Protein AF-0000000070209410 (afdb_homodimer)

Radius of gyration: 35.43 Å; Cα contacts (8 Å, |Δi|>4): 832; chains: 2; bounding box: 52×124×123 Å

Solvent-accessible surface area (backbone atoms only — not comparable to full-atom values): 46936 Å² total; per-residue (Å²): 134,84,78,78,77,74,79,69,72,86,51,57,78,32,56,76,47,50,52,84,84,81,73,62,66,71,64,43,52,41,48,52,46,49,24,49,51,44,23,60,73,51,52,46,58,74,75,40,86,49,67,67,48,36,44,27,56,46,52,49,43,56,61,56,18,63,81,30,65,31,36,38,27,32,54,38,11,42,21,20,40,49,50,19,70,74,36,60,84,90,61,17,61,67,30,38,53,49,11,34,32,26,38,14,51,14,32,53,45,45,52,69,42,67,81,64,70,42,66,84,48,34,35,55,51,48,52,33,46,53,51,45,52,49,35,49,41,30,53,52,38,51,47,50,70,68,40,58,81,88,66,53,67,53,31,57,62,52,52,50,51,51,35,52,51,46,33,58,44,48,53,54,44,68,75,34,46,70,47,22,53,76,36,82,54,16,57,81,76,47,80,54,88,53,75,32,82,86,64,67,64,61,56,52,49,62,68,49,46,61,58,40,52,51,48,56,72,64,41,79,91,53,57,67,71,57,42,52,52,52,53,55,57,56,56,45,49,51,62,24,44,63,71,20,62,50,49,30,36,71,64,27,58,57,47,28,66,56,45,40,44,55,69,61,47,70,67,54,52,48,35,45,73,68,52,35,45,70,46,39,50,55,48,33,57,53,26,47,49,39,45,67,36,22,87,72,29,80,42,37,45,66,46,16,58,41,30,39,51,46,42,61,72,61,46,50,78,90,51,48,82,64,35,48,71,48,51,54,62,69,77,51,64,81,57,60,60,55,58,56,48,52,57,50,50,61,69,55,64,53,88,69,74,78,73,75,74,74,78,74,77,76,77,78,70,79,78,73,80,80,76,85,77,81,77,79,77,76,80,76,76,79,82,74,80,80,73,82,75,74,79,81,74,83,79,73,77,78,76,78,77,82,77,78,75,74,74,75,79,79,127,134,84,78,79,76,73,78,67,73,86,51,54,79,28,54,75,47,48,55,86,82,80,74,62,68,72,64,43,52,42,48,51,46,49,24,47,50,42,24,60,73,51,52,44,58,75,75,43,87,49,68,66,49,36,43,27,56,46,52,50,42,56,62,55,18,60,80,31,65,30,36,38,26,33,52,37,11,42,20,20,39,49,49,18,69,73,36,59,86,90,61,16,60,67,31,38,52,49,12,35,33,24,37,12,50,14,33,52,44,46,49,69,42,66,80,66,72,42,66,85,49,33,36,54,52,48,53,34,46,53,52,45,52,50,36,47,42,30,51,51,38,50,47,48,70,68,38,56,82,90,65,53,65,53,31,58,62,52,53,49,51,51,35,52,51,46,32,57,45,48,53,54,44,68,75,33,46,70,47,23,52,75,36,83,53,17,56,79,76,48,80,55,88,54,74,32,81,86,64,68,65,60,56,52,51,61,69,50,47,59,59,39,52,50,48,54,73,66,41,80,90,54,56,67,71,56,41,53,52,52,55,54,58,56,56,45,50,52,63,24,46,62,70,21,62,50,49,29,36,70,64,29,57,56,46,29,66,55,47,41,46,56,70,63,48,70,67,53,54,49,34,45,73,68,50,35,45,71,47,38,51,55,48,34,58,54,28,47,50,38,45,67,35,22,87,73,29,80,41,37,46,64,46,17,60,42,30,40,52,44,42,60,73,59,45,50,76,90,50,46,83,64,34,49,72,50,52,55,62,70,76,52,66,80,54,60,61,55,57,56,47,52,59,52,51,62,69,56,64,54,87,70,75,78,72,74,72,74,77,74,77,75,79,76,70,78,77,74,80,78,76,84,76,79,75,81,72,78,77,74,76,78,81,73,80,79,73,82,74,74,75,80,74,82,76,72,78,78,76,77,75,80,75,77,74,73,73,74,76,78,126

Nearest PDB structures (foldseek):
  3lll-assembly1_B  TM=1.730E-01  e=6.785E+00  Mus musculus
  4bne-assembly1_B  TM=1.371E-01  e=6.503E+00  Gallus gallus
  8jhq-assembly1_A  TM=1.787E-01  e=9.535E+00  Homo sapiens
  8jhq-assembly1_A  TM=1.539E-01  e=8.380E+00  Homo sapiens
  3lll-assembly1_B  TM=1.167E-01  e=5.962E+00  Mus musculus

Structure (mmCIF, N/CA/C/O backbone):
data_AF-0000000070209410-model_v1
#
loop_
_entity.id
_entity.type
_entity.pdbx_description
1 polymer 'Transcription factor domain-containing protein'
#
loop_
_atom_site.group_PDB
_atom_site.id
_atom_site.type_symbol
_atom_site.label_atom_id
_atom_site.label_alt_id
_atom_site.label_comp_id
_atom_site.label_asym_id
_atom_site.label_entity_id
_atom_site.label_seq_id
_atom_site.pdbx_PDB_ins_code
_atom_site.Cartn_x
_atom_site.Cartn_y
_atom_site.Cartn_z
_atom_site.occupancy
_atom_site.B_iso_or_equiv
_atom_site.auth_seq_id
_atom_site.auth_comp_id
_atom_site.auth_asym_id
_atom_site.auth_atom_id
_atom_site.pdbx_PDB_model_num
ATOM 1 N N . SER A 1 1 ? -11.039 -45.562 30.625 1 23.62 1 SER A N 1
ATOM 2 C CA . SER A 1 1 ? -10.055 -45.688 29.562 1 23.62 1 SER A CA 1
ATOM 3 C C . SER A 1 1 ? -10.367 -44.75 28.406 1 23.62 1 SER A C 1
ATOM 5 O O . SER A 1 1 ? -10.961 -45.156 27.406 1 23.62 1 SER A O 1
ATOM 7 N N . GLU A 1 2 ? -10.781 -43.5 28.609 1 26.83 2 GLU A N 1
ATOM 8 C CA . GLU A 1 2 ? -11.352 -42.5 27.719 1 26.83 2 GLU A CA 1
ATOM 9 C C . GLU A 1 2 ? -10.352 -42.031 26.656 1 26.83 2 GLU A C 1
ATOM 11 O O . GLU A 1 2 ? -9.266 -41.562 27 1 26.83 2 GLU A O 1
ATOM 16 N N . GLU A 1 3 ? -10.305 -42.75 25.469 1 28.12 3 GLU A N 1
ATOM 17 C CA . GLU A 1 3 ? -9.484 -42.688 24.266 1 28.12 3 GLU A CA 1
ATOM 18 C C . GLU A 1 3 ? -9.492 -41.312 23.656 1 28.12 3 GLU A C 1
ATOM 20 O O . GLU A 1 3 ? -10.555 -40.781 23.328 1 28.12 3 GLU A O 1
ATOM 25 N N . ASP A 1 4 ? -8.633 -40.406 24.141 1 30.25 4 ASP A N 1
ATOM 26 C CA . ASP A 1 4 ? -8.312 -39.031 23.734 1 30.25 4 ASP A CA 1
ATOM 27 C C . ASP A 1 4 ? -8.18 -38.938 22.219 1 30.25 4 ASP A C 1
ATOM 29 O O . ASP A 1 4 ? -7.297 -39.531 21.625 1 30.25 4 ASP A O 1
ATOM 33 N N . SER A 1 5 ? -9.336 -38.906 21.469 1 31.66 5 SER A N 1
ATOM 34 C CA . SER A 1 5 ? -9.555 -38.781 20.031 1 31.66 5 SER A CA 1
ATOM 35 C C . SER A 1 5 ? -8.617 -37.75 19.422 1 31.66 5 SER A C 1
ATOM 37 O O . SER A 1 5 ? -8.586 -36.594 19.859 1 31.66 5 SER A O 1
ATOM 39 N N . SER A 1 6 ? -7.449 -38.188 18.938 1 33.22 6 SER A N 1
ATOM 40 C CA . SER A 1 6 ? -6.422 -37.594 18.078 1 33.22 6 SER A CA 1
ATOM 41 C C . SER A 1 6 ? -7.043 -36.812 16.922 1 33.22 6 SER A C 1
ATOM 43 O O . SER A 1 6 ? -7.711 -37.406 16.062 1 33.22 6 SER A O 1
ATOM 45 N N . ASP A 1 7 ? -7.645 -35.75 17.156 1 32.88 7 ASP A N 1
ATOM 46 C CA . ASP A 1 7 ? -8.281 -34.938 16.125 1 32.88 7 ASP A CA 1
ATOM 47 C C . ASP A 1 7 ? -7.402 -34.844 14.875 1 32.88 7 ASP A C 1
ATOM 49 O O . ASP A 1 7 ? -6.27 -34.344 14.945 1 32.88 7 ASP A O 1
ATOM 53 N N . SER A 1 8 ? -7.469 -35.75 13.961 1 34.59 8 SER A N 1
ATOM 54 C CA . SER A 1 8 ? -7 -35.906 12.594 1 34.59 8 SER A CA 1
ATOM 55 C C . SER A 1 8 ? -7.047 -34.594 11.836 1 34.59 8 SER A C 1
ATOM 57 O O . SER A 1 8 ? -8.062 -33.906 11.859 1 34.59 8 SER A O 1
ATOM 59 N N . ASP A 1 9 ? -5.98 -34.062 11.641 1 33.38 9 ASP A N 1
ATOM 60 C CA . ASP A 1 9 ? -5.801 -32.844 10.828 1 33.38 9 ASP A CA 1
ATOM 61 C C . ASP A 1 9 ? -6.625 -32.906 9.547 1 33.38 9 ASP A C 1
ATOM 63 O O . ASP A 1 9 ? -6.426 -33.812 8.727 1 33.38 9 ASP A O 1
ATOM 67 N N . ALA A 1 10 ? -7.746 -32.5 9.453 1 36.22 10 ALA A N 1
ATOM 68 C CA . ALA A 1 10 ? -8.734 -32.625 8.391 1 36.22 10 ALA A CA 1
ATOM 69 C C . ALA A 1 10 ? -8.188 -32.062 7.078 1 36.22 10 ALA A C 1
ATOM 71 O O . ALA A 1 10 ? -8.727 -32.344 6.004 1 36.22 10 ALA A O 1
ATOM 72 N N . TYR A 1 11 ? -7.266 -31.094 7.23 1 28.81 11 TYR A N 1
ATOM 73 C CA . TYR A 1 11 ? -6.809 -30.562 5.957 1 28.81 11 TYR A CA 1
ATOM 74 C C . TYR A 1 11 ? -5.301 -30.719 5.801 1 28.81 11 TYR A C 1
ATOM 76 O O . TYR A 1 11 ? -4.543 -29.766 5.957 1 28.81 11 TYR A O 1
ATOM 84 N N . PRO A 1 12 ? -4.809 -31.812 5.613 1 39.72 12 PRO A N 1
ATOM 85 C CA . PRO A 1 12 ? -3.387 -32.156 5.617 1 39.72 12 PRO A CA 1
ATOM 86 C C . PRO A 1 12 ? -2.602 -31.469 4.508 1 39.72 12 PRO A C 1
ATOM 88 O O . PRO A 1 12 ? -1.394 -31.266 4.637 1 39.72 12 PRO A O 1
ATOM 91 N N . PHE A 1 13 ? -3.381 -31.109 3.533 1 33.75 13 PHE A N 1
ATOM 92 C CA . PHE A 1 13 ? -2.674 -30.562 2.377 1 33.75 13 PHE A CA 1
ATOM 93 C C . PHE A 1 13 ? -2.068 -29.203 2.701 1 33.75 13 PHE A C 1
ATOM 95 O O . PHE A 1 13 ? -1.082 -28.797 2.084 1 33.75 13 PHE A O 1
ATOM 102 N N . LEU A 1 14 ? -2.707 -28.438 3.576 1 34.69 14 LEU A N 1
ATOM 103 C CA . LEU A 1 14 ? -2.135 -27.156 3.992 1 34.69 14 LEU A CA 1
ATOM 104 C C . LEU A 1 14 ? -0.96 -27.375 4.941 1 34.69 14 LEU A C 1
ATOM 106 O O . LEU A 1 14 ? -0.039 -26.562 4.988 1 34.69 14 LEU A O 1
ATOM 110 N N . SER A 1 15 ? -1.109 -28.453 5.66 1 39.94 15 SER A N 1
ATOM 111 C CA . SER A 1 15 ? -0.136 -28.703 6.719 1 39.94 15 SER A CA 1
ATOM 112 C C . SER A 1 15 ? 1.27 -28.859 6.152 1 39.94 15 SER A C 1
ATOM 114 O O . SER A 1 15 ? 2.256 -28.562 6.824 1 39.94 15 SER A O 1
ATOM 116 N N . ARG A 1 16 ? 1.359 -29.344 4.992 1 36.91 16 ARG A N 1
ATOM 117 C CA . ARG A 1 16 ? 2.658 -29.625 4.395 1 36.91 16 ARG A CA 1
ATOM 118 C C . ARG A 1 16 ? 3.414 -28.344 4.078 1 36.91 16 ARG A C 1
ATOM 120 O O . ARG A 1 16 ? 4.625 -28.375 3.848 1 36.91 16 ARG A O 1
ATOM 127 N N . TYR A 1 17 ? 2.777 -27.312 4.137 1 34.19 17 TYR A N 1
ATOM 128 C CA . TYR A 1 17 ? 3.395 -26.062 3.732 1 34.19 17 TYR A CA 1
ATOM 129 C C . TYR A 1 17 ? 3.637 -25.156 4.941 1 34.19 17 TYR A C 1
ATOM 131 O O . TYR A 1 17 ? 3.906 -23.969 4.789 1 34.19 17 TYR A O 1
ATOM 139 N N . ILE A 1 18 ? 3.373 -25.531 6.133 1 34.28 18 ILE A N 1
ATOM 140 C CA . ILE A 1 18 ? 3.584 -24.734 7.332 1 34.28 18 ILE A CA 1
ATOM 141 C C . ILE A 1 18 ? 5.039 -24.844 7.781 1 34.28 18 ILE A C 1
ATOM 143 O O . ILE A 1 18 ? 5.543 -25.953 7.992 1 34.28 18 ILE A O 1
ATOM 147 N N . HIS A 1 19 ? 5.973 -23.703 7.801 1 30.94 19 HIS A N 1
ATOM 148 C CA . HIS A 1 19 ? 7.336 -23.625 8.312 1 30.94 19 HIS A CA 1
ATOM 149 C C . HIS A 1 19 ? 7.363 -22.953 9.688 1 30.94 19 HIS A C 1
ATOM 151 O O . HIS A 1 19 ? 6.582 -22.031 9.953 1 30.94 19 HIS A O 1
ATOM 157 N N . ALA A 1 20 ? 7.809 -23.391 10.898 1 34.31 20 ALA A N 1
ATOM 158 C CA . ALA A 1 20 ? 7.707 -23.047 12.312 1 34.31 20 ALA A CA 1
ATOM 159 C C . ALA A 1 20 ? 8.633 -21.875 12.664 1 34.31 20 ALA A C 1
ATOM 161 O O . ALA A 1 20 ? 8.852 -21.594 13.844 1 34.31 20 ALA A O 1
ATOM 162 N N . GLY A 1 21 ? 9.398 -21.094 11.992 1 32.28 21 GLY A N 1
ATOM 163 C CA . GLY A 1 21 ? 10.398 -20.266 12.656 1 32.28 21 GLY A CA 1
ATOM 164 C C . GLY A 1 21 ? 9.852 -18.938 13.133 1 32.28 21 GLY A C 1
ATOM 165 O O . GLY A 1 21 ? 9.18 -18.219 12.375 1 32.28 21 GLY A O 1
ATOM 166 N N . GLN A 1 22 ? 9.797 -18.688 14.562 1 36.88 22 GLN A N 1
ATOM 167 C CA . GLN A 1 22 ? 9.125 -17.562 15.195 1 36.88 22 GLN A CA 1
ATOM 168 C C . GLN A 1 22 ? 10.062 -16.359 15.305 1 36.88 22 GLN A C 1
ATOM 170 O O . GLN A 1 22 ? 11.094 -16.422 15.984 1 36.88 22 GLN A O 1
ATOM 175 N N . PRO A 1 23 ? 10.32 -15.461 14.438 1 41.94 23 PRO A N 1
ATOM 176 C CA . PRO A 1 23 ? 11.172 -14.281 14.617 1 41.94 23 PRO A CA 1
ATOM 177 C C . PRO A 1 23 ? 10.68 -13.359 15.727 1 41.94 23 PRO A C 1
ATOM 179 O O . PRO A 1 23 ? 9.523 -13.469 16.156 1 41.94 23 PRO A O 1
ATOM 182 N N . SER A 1 24 ? 11.492 -12.453 16.344 1 46.72 24 SER A N 1
ATOM 183 C CA . SER A 1 24 ? 11.188 -11.461 17.375 1 46.72 24 SER A CA 1
ATOM 184 C C . SER A 1 24 ? 10.047 -10.547 16.938 1 46.72 24 SER A C 1
ATOM 186 O O . SER A 1 24 ? 9.836 -10.344 15.734 1 46.72 24 SER A O 1
ATOM 188 N N . GLN A 1 25 ? 9.234 -10.094 17.922 1 50.91 25 GLN A N 1
ATOM 189 C CA . GLN A 1 25 ? 7.91 -9.516 17.703 1 50.91 25 GLN A CA 1
ATOM 190 C C . GLN A 1 25 ? 7.996 -8.211 16.938 1 50.91 25 GLN A C 1
ATOM 192 O O . GLN A 1 25 ? 7.215 -7.973 16.016 1 50.91 25 GLN A O 1
ATOM 197 N N . SER A 1 26 ? 8.969 -7.199 17.438 1 54.25 26 SER A N 1
ATOM 198 C CA . SER A 1 26 ? 9.039 -5.906 16.766 1 54.25 26 SER A CA 1
ATOM 199 C C . SER A 1 26 ? 9.484 -6.066 15.312 1 54.25 26 SER A C 1
ATOM 201 O O . SER A 1 26 ? 8.945 -5.414 14.414 1 54.25 26 SER A O 1
ATOM 203 N N . SER A 1 27 ? 10.438 -6.895 15.18 1 67.88 27 SER A N 1
ATOM 204 C CA . SER A 1 27 ? 11 -7.141 13.852 1 67.88 27 SER A CA 1
ATOM 205 C C . SER A 1 27 ? 9.977 -7.801 12.938 1 67.88 27 SER A C 1
ATOM 207 O O . SER A 1 27 ? 9.867 -7.449 11.758 1 67.88 27 SER A O 1
ATOM 209 N N . LEU A 1 28 ? 9.125 -8.477 13.594 1 79.38 28 LEU A N 1
ATOM 210 C CA . LEU A 1 28 ? 8.125 -9.164 12.789 1 79.38 28 LEU A CA 1
ATOM 211 C C . LEU A 1 28 ? 7.016 -8.195 12.367 1 79.38 28 LEU A C 1
ATOM 213 O O . LEU A 1 28 ? 6.5 -8.289 11.25 1 79.38 28 LEU A O 1
ATOM 217 N N . TRP A 1 29 ? 6.809 -7.305 13.32 1 85.75 29 TRP A N 1
ATOM 218 C CA . TRP A 1 29 ? 5.801 -6.285 13.047 1 85.75 29 TRP A CA 1
ATOM 219 C C . TRP A 1 29 ? 6.195 -5.434 11.844 1 85.75 29 TRP A C 1
ATOM 221 O O . TRP A 1 29 ? 5.418 -5.277 10.898 1 85.75 29 TRP A O 1
ATOM 231 N N . LEU A 1 30 ? 7.43 -5 11.797 1 89.62 30 LEU A N 1
ATOM 232 C CA . LEU A 1 30 ? 7.91 -4.156 10.711 1 89.62 30 LEU A CA 1
ATOM 233 C C . LEU A 1 30 ? 8.008 -4.949 9.414 1 89.62 30 LEU A C 1
ATOM 235 O O . LEU A 1 30 ? 7.77 -4.41 8.328 1 89.62 30 LEU A O 1
ATOM 239 N N . ARG A 1 31 ? 8.328 -6.148 9.602 1 92.44 31 ARG A N 1
ATOM 240 C CA . ARG A 1 31 ? 8.43 -7 8.422 1 92.44 31 ARG A CA 1
ATOM 241 C C . ARG A 1 31 ? 7.07 -7.168 7.746 1 92.44 31 ARG A C 1
ATOM 243 O O . ARG A 1 31 ? 6.973 -7.105 6.52 1 92.44 31 ARG A O 1
ATOM 250 N N . ASP A 1 32 ? 6.074 -7.395 8.523 1 94.69 32 ASP A N 1
ATOM 251 C CA . ASP A 1 32 ? 4.738 -7.551 7.961 1 94.69 32 ASP A CA 1
ATOM 252 C C . ASP A 1 32 ? 4.273 -6.262 7.293 1 94.69 32 ASP A C 1
ATOM 254 O O . ASP A 1 32 ? 3.613 -6.301 6.25 1 94.69 32 ASP A O 1
ATOM 258 N N . LEU A 1 33 ? 4.559 -5.125 7.879 1 95.81 33 LEU A N 1
ATOM 259 C CA . LEU A 1 33 ? 4.219 -3.844 7.273 1 95.81 33 LEU A CA 1
ATOM 260 C C . LEU A 1 33 ? 4.977 -3.641 5.969 1 95.81 33 LEU A C 1
ATOM 262 O O . LEU A 1 33 ? 4.41 -3.15 4.988 1 95.81 33 LEU A O 1
ATOM 266 N N . GLU A 1 34 ? 6.238 -4.027 5.992 1 96.69 34 GLU A N 1
ATOM 267 C CA . GLU A 1 34 ? 7.043 -3.975 4.773 1 96.69 34 GLU A CA 1
ATOM 268 C C . GLU A 1 34 ? 6.414 -4.805 3.658 1 96.69 34 GLU A C 1
ATOM 270 O O . GLU A 1 34 ? 6.355 -4.363 2.51 1 96.69 34 GLU A O 1
ATOM 275 N N . LEU A 1 35 ? 5.984 -5.941 4.016 1 97.69 35 LEU A N 1
ATOM 276 C CA . LEU A 1 35 ? 5.414 -6.855 3.031 1 97.69 35 LEU A CA 1
ATOM 277 C C . LEU A 1 35 ? 4.117 -6.301 2.457 1 97.69 35 LEU A C 1
ATOM 279 O O . LEU A 1 35 ? 3.891 -6.363 1.247 1 97.69 35 LEU A O 1
ATOM 283 N N . LEU A 1 36 ? 3.225 -5.805 3.338 1 98.12 36 LEU A N 1
ATOM 284 C CA . LEU A 1 36 ? 1.977 -5.254 2.826 1 98.12 36 LEU A CA 1
ATOM 285 C C . LEU A 1 36 ? 2.242 -4.039 1.94 1 98.12 36 LEU A C 1
ATOM 287 O O . LEU A 1 36 ? 1.562 -3.842 0.93 1 98.12 36 LEU A O 1
ATOM 291 N N . HIS A 1 37 ? 3.162 -3.182 2.361 1 97.69 37 HIS A N 1
ATOM 292 C CA . HIS A 1 37 ? 3.551 -2.057 1.519 1 97.69 37 HIS A CA 1
ATOM 293 C C . HIS A 1 37 ? 4.043 -2.533 0.155 1 97.69 37 HIS A C 1
ATOM 295 O O . HIS A 1 37 ? 3.686 -1.956 -0.875 1 97.69 37 HIS A O 1
ATOM 301 N N . HIS A 1 38 ? 4.922 -3.541 0.141 1 97.62 38 HIS A N 1
ATOM 302 C CA . HIS A 1 38 ? 5.434 -4.125 -1.093 1 97.62 38 HIS A CA 1
ATOM 303 C C . HIS A 1 38 ? 4.301 -4.68 -1.951 1 97.62 38 HIS A C 1
ATOM 305 O O . HIS A 1 38 ? 4.305 -4.512 -3.172 1 97.62 38 HIS A O 1
ATOM 311 N N . TRP A 1 39 ? 3.322 -5.32 -1.312 1 98.19 39 TRP A N 1
ATOM 312 C CA . TRP A 1 39 ? 2.146 -5.812 -2.023 1 98.19 39 TRP A CA 1
ATOM 313 C C . TRP A 1 39 ? 1.432 -4.676 -2.742 1 98.19 39 TRP A C 1
ATOM 315 O O . TRP A 1 39 ? 1.14 -4.773 -3.938 1 98.19 39 TRP A O 1
ATOM 325 N N . THR A 1 40 ? 1.173 -3.568 -2 1 97.69 40 THR A N 1
ATOM 326 C CA . THR A 1 40 ? 0.302 -2.488 -2.449 1 97.69 40 THR A CA 1
ATOM 327 C C . THR A 1 40 ? 1.007 -1.619 -3.486 1 97.69 40 THR A C 1
ATOM 329 O O . THR A 1 40 ? 0.355 -0.938 -4.281 1 97.69 40 THR A O 1
ATOM 332 N N . THR A 1 41 ? 2.338 -1.74 -3.539 1 96.38 41 THR A N 1
ATOM 333 C CA . THR A 1 41 ? 3.049 -0.854 -4.453 1 96.38 41 THR A CA 1
ATOM 334 C C . THR A 1 41 ? 3.598 -1.632 -5.645 1 96.38 41 THR A C 1
ATOM 336 O O . THR A 1 41 ? 3.783 -1.07 -6.727 1 96.38 41 THR A O 1
ATOM 339 N N . GLU A 1 42 ? 3.891 -2.986 -5.48 1 96.44 42 GLU A N 1
ATOM 340 C CA . GLU A 1 42 ? 4.621 -3.646 -6.555 1 96.44 42 GLU A CA 1
ATOM 341 C C . GLU A 1 42 ? 4.09 -5.055 -6.805 1 96.44 42 GLU A C 1
ATOM 343 O O . GLU A 1 42 ? 3.785 -5.418 -7.941 1 96.44 42 GLU A O 1
ATOM 348 N N . ALA A 1 43 ? 3.926 -5.898 -5.785 1 96.75 43 ALA A N 1
ATOM 349 C CA . ALA A 1 43 ? 3.701 -7.332 -5.941 1 96.75 43 ALA A CA 1
ATOM 350 C C . ALA A 1 43 ? 2.373 -7.609 -6.641 1 96.75 43 ALA A C 1
ATOM 352 O O . ALA A 1 43 ? 2.248 -8.586 -7.387 1 96.75 43 ALA A O 1
ATOM 353 N N . PHE A 1 44 ? 1.323 -6.801 -6.363 1 95.38 44 PHE A N 1
ATOM 354 C CA . PHE A 1 44 ? 0.009 -7.012 -6.961 1 95.38 44 PHE A CA 1
ATOM 355 C C . PHE A 1 44 ? 0.076 -6.883 -8.477 1 95.38 44 PHE A C 1
ATOM 357 O O . PHE A 1 44 ? -0.784 -7.41 -9.188 1 95.38 44 PHE A O 1
ATOM 364 N N . ASP A 1 45 ? 1.112 -6.121 -8.984 1 91.5 45 ASP A N 1
ATOM 365 C CA . ASP A 1 45 ? 1.187 -5.707 -10.383 1 91.5 45 ASP A CA 1
ATOM 366 C C . ASP A 1 45 ? 1.4 -6.914 -11.297 1 91.5 45 ASP A C 1
ATOM 368 O O . ASP A 1 45 ? 1.039 -6.875 -12.477 1 91.5 45 ASP A O 1
ATOM 372 N N . GLY A 1 46 ? 1.945 -7.965 -10.852 1 88.25 46 GLY A N 1
ATOM 373 C CA . GLY A 1 46 ? 2.223 -9.156 -11.633 1 88.25 46 GLY A CA 1
ATOM 374 C C . GLY A 1 46 ? 0.996 -10.023 -11.867 1 88.25 46 GLY A C 1
ATOM 375 O O . GLY A 1 46 ? 1.019 -10.93 -12.695 1 88.25 46 GLY A O 1
ATOM 376 N N . LEU A 1 47 ? -0.126 -9.656 -11.258 1 91.12 47 LEU A N 1
ATOM 377 C CA . LEU A 1 47 ? -1.294 -10.531 -11.305 1 91.12 47 LEU A CA 1
ATOM 378 C C . LEU A 1 47 ? -2.168 -10.203 -12.516 1 91.12 47 LEU A C 1
ATOM 380 O O . LEU A 1 47 ? -2.773 -11.102 -13.109 1 91.12 47 LEU A O 1
ATOM 384 N N . SER A 1 48 ? -2.26 -8.891 -12.828 1 87.19 48 SER A N 1
ATOM 385 C CA . SER A 1 48 ? -3.078 -8.492 -13.969 1 87.19 48 SER A CA 1
ATOM 386 C C . SER A 1 48 ? -2.787 -7.059 -14.391 1 87.19 48 SER A C 1
ATOM 388 O O . SER A 1 48 ? -2.391 -6.234 -13.57 1 87.19 48 SER A O 1
ATOM 390 N N . GLN A 1 49 ? -3.035 -6.797 -15.625 1 84.38 49 GLN A N 1
ATOM 391 C CA . GLN A 1 49 ? -2.891 -5.438 -16.125 1 84.38 49 GLN A CA 1
ATOM 392 C C . GLN A 1 49 ? -4.25 -4.773 -16.328 1 84.38 49 GLN A C 1
ATOM 394 O O . GLN A 1 49 ? -4.328 -3.582 -16.625 1 84.38 49 GLN A O 1
ATOM 399 N N . ARG A 1 50 ? -5.316 -5.543 -16.156 1 86.38 50 ARG A N 1
ATOM 400 C CA . ARG A 1 50 ? -6.66 -4.973 -16.203 1 86.38 50 ARG A CA 1
ATOM 401 C C . ARG A 1 50 ? -6.906 -4.043 -15.023 1 86.38 50 ARG A C 1
ATOM 403 O O . ARG A 1 50 ? -6.688 -4.422 -13.867 1 86.38 50 ARG A O 1
ATOM 410 N N . PRO A 1 51 ? -7.422 -2.842 -15.281 1 89 51 PRO A N 1
ATOM 411 C CA . PRO A 1 51 ? -7.605 -1.882 -14.188 1 89 51 PRO A CA 1
ATOM 412 C C . PRO A 1 51 ? -8.531 -2.406 -13.094 1 89 51 PRO A C 1
ATOM 414 O O . PRO A 1 51 ? -8.297 -2.154 -11.906 1 89 51 PRO A O 1
ATOM 417 N N . ASP A 1 52 ? -9.625 -3.068 -13.477 1 90.31 52 ASP A N 1
ATOM 418 C CA . ASP A 1 52 ? -10.57 -3.557 -12.477 1 90.31 52 ASP A CA 1
ATOM 419 C C . ASP A 1 52 ? -9.945 -4.645 -11.617 1 90.31 52 ASP A C 1
ATOM 421 O O . ASP A 1 52 ? -10.164 -4.684 -10.398 1 90.31 52 ASP A O 1
ATOM 425 N N . LEU A 1 53 ? -9.125 -5.504 -12.203 1 91.31 53 LEU A N 1
ATOM 426 C CA . LEU A 1 53 ? -8.438 -6.543 -11.438 1 91.31 53 LEU A CA 1
ATOM 427 C C . LEU A 1 53 ? -7.324 -5.949 -10.586 1 91.31 53 LEU A C 1
ATOM 429 O O . LEU A 1 53 ? -7.086 -6.402 -9.461 1 91.31 53 LEU A O 1
ATOM 433 N N . ARG A 1 54 ? -6.66 -4.969 -11.148 1 93.62 54 ARG A N 1
ATOM 434 C CA . ARG A 1 54 ? -5.633 -4.27 -10.383 1 93.62 54 ARG A CA 1
ATOM 435 C C . ARG A 1 54 ? -6.227 -3.625 -9.133 1 93.62 54 ARG A C 1
ATOM 437 O O . ARG A 1 54 ? -5.66 -3.734 -8.047 1 93.62 54 ARG A O 1
ATOM 444 N N . ASN A 1 55 ? -7.316 -2.996 -9.312 1 95.62 55 ASN A N 1
ATOM 445 C CA . ASN A 1 55 ? -8.008 -2.398 -8.172 1 95.62 55 ASN A CA 1
ATOM 446 C C . ASN A 1 55 ? -8.461 -3.459 -7.172 1 95.62 55 ASN A C 1
ATOM 448 O O . ASN A 1 55 ? -8.367 -3.252 -5.961 1 95.62 55 ASN A O 1
ATOM 452 N N . MET A 1 56 ? -8.961 -4.555 -7.684 1 95.56 56 MET A N 1
ATOM 453 C CA . MET A 1 56 ? -9.43 -5.648 -6.836 1 95.56 56 MET A CA 1
ATOM 454 C C . MET A 1 56 ? -8.312 -6.141 -5.914 1 95.56 56 MET A C 1
ATOM 456 O O . MET A 1 56 ? -8.5 -6.223 -4.699 1 95.56 56 MET A O 1
ATOM 460 N N . TRP A 1 57 ? -7.164 -6.402 -6.473 1 97.19 57 TRP A N 1
ATOM 461 C CA . TRP A 1 57 ? -6.082 -7.016 -5.711 1 97.19 57 TRP A CA 1
ATOM 462 C C . TRP A 1 57 ? -5.359 -5.977 -4.859 1 97.19 57 TRP A C 1
ATOM 464 O O . TRP A 1 57 ? -4.957 -6.262 -3.727 1 97.19 57 TRP A O 1
ATOM 474 N N . ARG A 1 58 ? -5.191 -4.754 -5.32 1 97.62 58 ARG A N 1
ATOM 475 C CA . ARG A 1 58 ? -4.395 -3.723 -4.668 1 97.62 58 ARG A CA 1
ATOM 476 C C . ARG A 1 58 ? -5.184 -3.031 -3.564 1 97.62 58 ARG A C 1
ATOM 478 O O . ARG A 1 58 ? -4.641 -2.729 -2.5 1 97.62 58 ARG A O 1
ATOM 485 N N . VAL A 1 59 ? -6.441 -2.793 -3.816 1 97.62 59 VAL A N 1
ATOM 486 C CA . VAL A 1 59 ? -7.227 -1.939 -2.932 1 97.62 59 VAL A CA 1
ATOM 487 C C . VAL A 1 59 ? -8.258 -2.779 -2.184 1 97.62 59 VAL A C 1
ATOM 489 O O . VAL A 1 59 ? -8.242 -2.842 -0.953 1 97.62 59 VAL A O 1
ATOM 492 N N . GLU A 1 60 ? -9.125 -3.547 -2.865 1 97.38 60 GLU A N 1
ATOM 493 C CA . GLU A 1 60 ? -10.273 -4.223 -2.254 1 97.38 60 GLU A CA 1
ATOM 494 C C . GLU A 1 60 ? -9.828 -5.441 -1.453 1 97.38 60 GLU A C 1
ATOM 496 O O . GLU A 1 60 ? -10.328 -5.691 -0.355 1 97.38 60 GLU A O 1
ATOM 501 N N . ALA A 1 61 ? -8.898 -6.191 -2.004 1 97.5 61 ALA A N 1
ATOM 502 C CA . ALA A 1 61 ? -8.484 -7.438 -1.365 1 97.5 61 ALA A CA 1
ATOM 503 C C . ALA A 1 61 ? -7.949 -7.18 0.04 1 97.5 61 ALA A C 1
ATOM 505 O O . ALA A 1 61 ? -8.422 -7.777 1.01 1 97.5 61 ALA A O 1
ATOM 506 N N . PRO A 1 62 ? -6.957 -6.25 0.196 1 97.75 62 PRO A N 1
ATOM 507 C CA . PRO A 1 62 ? -6.488 -5.992 1.56 1 97.75 62 PRO A CA 1
ATOM 508 C C . PRO A 1 62 ? -7.598 -5.484 2.479 1 97.75 62 PRO A C 1
ATOM 510 O O . PRO A 1 62 ? -7.613 -5.805 3.67 1 97.75 62 PRO A O 1
ATOM 513 N N . LYS A 1 63 ? -8.523 -4.664 1.974 1 96.75 63 LYS A N 1
ATOM 514 C CA . LYS A 1 63 ? -9.641 -4.191 2.787 1 96.75 63 LYS A CA 1
ATOM 515 C C . LYS A 1 63 ? -10.461 -5.359 3.334 1 96.75 63 LYS A C 1
ATOM 517 O O . LYS A 1 63 ? -10.82 -5.371 4.512 1 96.75 63 LYS A O 1
ATOM 522 N N . HIS A 1 64 ? -10.727 -6.332 2.471 1 95.38 64 HIS A N 1
ATOM 523 C CA . HIS A 1 64 ? -11.484 -7.504 2.885 1 95.38 64 HIS A CA 1
ATOM 524 C C . HIS A 1 64 ? -10.648 -8.422 3.773 1 95.38 64 HIS A C 1
ATOM 526 O O . HIS A 1 64 ? -11.18 -9.078 4.672 1 95.38 64 HIS A O 1
ATOM 532 N N . ALA A 1 65 ? -9.359 -8.453 3.502 1 96.31 65 ALA A N 1
ATOM 533 C CA . ALA A 1 65 ? -8.453 -9.266 4.305 1 96.31 65 ALA A CA 1
ATOM 534 C C . ALA A 1 65 ? -8.414 -8.789 5.75 1 96.31 65 ALA A C 1
ATOM 536 O O . ALA A 1 65 ? -8.07 -9.555 6.656 1 96.31 65 ALA A O 1
ATOM 537 N N . ASN A 1 66 ? -8.758 -7.516 5.965 1 92.88 66 ASN A N 1
ATOM 538 C CA . ASN A 1 66 ? -8.789 -6.973 7.32 1 92.88 66 ASN A CA 1
ATOM 539 C C . ASN A 1 66 ? -9.766 -7.738 8.203 1 92.88 66 ASN A C 1
ATOM 541 O O . ASN A 1 66 ? -9.617 -7.758 9.43 1 92.88 66 ASN A O 1
ATOM 545 N N . ALA A 1 67 ? -10.742 -8.367 7.594 1 91.5 67 ALA A N 1
ATOM 546 C CA . ALA A 1 67 ? -11.742 -9.125 8.344 1 91.5 67 ALA A CA 1
ATOM 547 C C . ALA A 1 67 ? -11.461 -10.625 8.266 1 91.5 67 ALA A C 1
ATOM 549 O O . ALA A 1 67 ? -12.156 -11.422 8.891 1 91.5 67 ALA A O 1
ATOM 550 N N . HIS A 1 68 ? -10.492 -11.031 7.523 1 92.75 68 HIS A N 1
ATOM 551 C CA . HIS A 1 68 ? -10.148 -12.43 7.301 1 92.75 68 HIS A CA 1
ATOM 552 C C . HIS A 1 68 ? -8.648 -12.656 7.426 1 92.75 68 HIS A C 1
ATOM 554 O O . HIS A 1 68 ? -7.922 -12.609 6.43 1 92.75 68 HIS A O 1
ATOM 560 N N . ASP A 1 69 ? -8.203 -13.055 8.555 1 92.62 69 ASP A N 1
ATOM 561 C CA . ASP A 1 69 ? -6.777 -13.141 8.852 1 92.62 69 ASP A CA 1
ATOM 562 C C . ASP A 1 69 ? -6.059 -14.055 7.863 1 92.62 69 ASP A C 1
ATOM 564 O O . ASP A 1 69 ? -4.93 -13.781 7.457 1 92.62 69 ASP A O 1
ATOM 568 N N . TYR A 1 70 ? -6.691 -15.211 7.539 1 92.38 70 TYR A N 1
ATOM 569 C CA . TYR A 1 70 ? -6.051 -16.156 6.633 1 92.38 70 TYR A CA 1
ATOM 570 C C . TYR A 1 70 ? -5.781 -15.516 5.277 1 92.38 70 TYR A C 1
ATOM 572 O O . TYR A 1 70 ? -4.766 -15.797 4.641 1 92.38 70 TYR A O 1
ATOM 580 N N . PHE A 1 71 ? -6.727 -14.656 4.863 1 96.5 71 PHE A N 1
ATOM 581 C CA . PHE A 1 71 ? -6.559 -13.953 3.594 1 96.5 71 PHE A CA 1
ATOM 582 C C . PHE A 1 71 ? -5.395 -12.977 3.664 1 96.5 71 PHE A C 1
ATOM 584 O O . PHE A 1 71 ? -4.582 -12.898 2.738 1 96.5 71 PHE A O 1
ATOM 591 N N . MET A 1 72 ? -5.234 -12.258 4.766 1 97.62 72 MET A N 1
ATOM 592 C CA . MET A 1 72 ? -4.113 -11.344 4.945 1 97.62 72 MET A CA 1
ATOM 593 C C . MET A 1 72 ? -2.791 -12.102 4.965 1 97.62 72 MET A C 1
ATOM 595 O O . MET A 1 72 ? -1.819 -11.68 4.332 1 97.62 72 MET A O 1
ATOM 599 N N . HIS A 1 73 ? -2.754 -13.188 5.637 1 95.94 73 HIS A N 1
ATOM 600 C CA . HIS A 1 73 ? -1.553 -14.016 5.652 1 95.94 73 HIS A CA 1
ATOM 601 C C . HIS A 1 73 ? -1.15 -14.43 4.238 1 95.94 73 HIS A C 1
ATOM 603 O O . HIS A 1 73 ? 0.038 -14.469 3.914 1 95.94 73 HIS A O 1
ATOM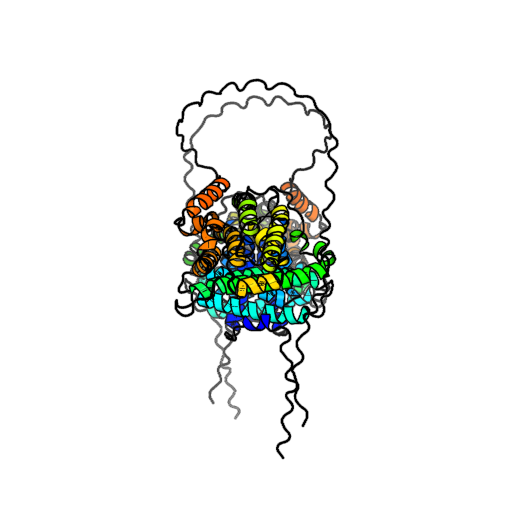 609 N N . GLU A 1 74 ? -2.109 -14.742 3.479 1 96.94 74 GLU A N 1
ATOM 610 C CA . GLU A 1 74 ? -1.779 -15.172 2.125 1 96.94 74 GLU A CA 1
ATOM 611 C C . GLU A 1 74 ? -1.24 -14.016 1.29 1 96.94 74 GLU A C 1
ATOM 613 O O . GLU A 1 74 ? -0.336 -14.203 0.472 1 96.94 74 GLU A O 1
ATOM 618 N N . ILE A 1 75 ? -1.868 -12.836 1.479 1 98.38 75 ILE A N 1
ATOM 619 C CA . ILE A 1 75 ? -1.36 -11.648 0.804 1 98.38 75 ILE A CA 1
ATOM 620 C C . ILE A 1 75 ? 0.098 -11.414 1.194 1 98.38 75 ILE A C 1
ATOM 622 O O . ILE A 1 75 ? 0.949 -11.188 0.331 1 98.38 75 ILE A O 1
ATOM 626 N N . LEU A 1 76 ? 0.387 -11.523 2.459 1 98 76 LEU A N 1
ATOM 627 C CA . LEU A 1 76 ? 1.743 -11.32 2.957 1 98 76 LEU A CA 1
ATOM 628 C C . LEU A 1 76 ? 2.674 -12.422 2.455 1 98 76 LEU A C 1
ATOM 630 O O . LEU A 1 76 ? 3.842 -12.164 2.154 1 98 76 LEU A O 1
ATOM 634 N N . ALA A 1 77 ? 2.168 -13.656 2.355 1 96.88 77 ALA A N 1
ATOM 635 C CA . ALA A 1 77 ? 2.961 -14.758 1.829 1 96.88 77 ALA A CA 1
ATOM 636 C C . ALA A 1 77 ? 3.4 -14.484 0.394 1 96.88 77 ALA A C 1
ATOM 638 O O . ALA A 1 77 ? 4.582 -14.617 0.063 1 96.88 77 ALA A O 1
ATOM 639 N N . PHE A 1 78 ? 2.461 -14.078 -0.421 1 98 78 PHE A N 1
ATOM 640 C CA . PHE A 1 78 ? 2.754 -13.797 -1.821 1 98 78 PHE A CA 1
ATOM 641 C C . PHE A 1 78 ? 3.762 -12.664 -1.947 1 98 78 PHE A C 1
ATOM 643 O O . PHE A 1 78 ? 4.691 -12.734 -2.752 1 98 78 PHE A O 1
ATOM 650 N N . ALA A 1 79 ? 3.521 -11.625 -1.122 1 98.31 79 ALA A N 1
ATOM 651 C CA . ALA A 1 79 ? 4.43 -10.477 -1.134 1 98.31 79 ALA A CA 1
ATOM 652 C C . ALA A 1 79 ? 5.84 -10.891 -0.716 1 98.31 79 ALA A C 1
ATOM 654 O O . ALA A 1 79 ? 6.824 -10.445 -1.308 1 98.31 79 ALA A O 1
ATOM 655 N N . ALA A 1 80 ? 5.953 -11.703 0.288 1 97.38 80 ALA A N 1
ATOM 656 C CA . ALA A 1 80 ? 7.25 -12.164 0.777 1 97.38 80 ALA A CA 1
ATOM 657 C C . ALA A 1 80 ? 7.977 -12.977 -0.289 1 97.38 80 ALA A C 1
ATOM 659 O O . ALA A 1 80 ? 9.18 -12.805 -0.497 1 97.38 80 ALA A O 1
ATOM 660 N N . LEU A 1 81 ? 7.254 -13.828 -0.941 1 96.62 81 LEU A N 1
ATOM 661 C CA . LEU A 1 81 ? 7.859 -14.648 -1.984 1 96.62 81 LEU A CA 1
ATOM 662 C C . LEU A 1 81 ? 8.289 -13.789 -3.172 1 96.62 81 LEU A C 1
ATOM 664 O O . LEU A 1 81 ? 9.305 -14.062 -3.805 1 96.62 81 LEU A O 1
ATOM 668 N N . HIS A 1 82 ? 7.492 -12.836 -3.502 1 97.5 82 HIS A N 1
ATOM 669 C CA . HIS A 1 82 ? 7.883 -11.906 -4.551 1 97.5 82 HIS A CA 1
ATOM 670 C C . HIS A 1 82 ? 9.164 -11.164 -4.18 1 97.5 82 HIS A C 1
ATOM 672 O O . HIS A 1 82 ? 10.039 -10.969 -5.027 1 97.5 82 HIS A O 1
ATOM 678 N N . LYS A 1 83 ? 9.25 -10.703 -2.959 1 96.44 83 LYS A N 1
ATOM 679 C CA . LYS A 1 83 ? 10.469 -10.047 -2.496 1 96.44 83 LYS A CA 1
ATOM 680 C C . LYS A 1 83 ? 11.664 -10.992 -2.578 1 96.44 83 LYS A C 1
ATOM 682 O O . LYS A 1 83 ? 12.766 -10.57 -2.941 1 96.44 83 LYS A O 1
ATOM 687 N N . ALA A 1 84 ? 11.477 -12.203 -2.154 1 94.06 84 ALA A N 1
ATOM 688 C CA . ALA A 1 84 ? 12.539 -13.195 -2.264 1 94.06 84 ALA A CA 1
ATOM 689 C C . ALA A 1 84 ? 13.023 -13.328 -3.703 1 94.06 84 ALA A C 1
ATOM 691 O O . ALA A 1 84 ? 14.234 -13.383 -3.953 1 94.06 84 ALA A O 1
ATOM 692 N N . TYR A 1 85 ? 12.109 -13.359 -4.617 1 93.81 85 TYR A N 1
ATOM 693 C CA . TYR A 1 85 ? 12.414 -13.469 -6.039 1 93.81 85 TYR A CA 1
ATOM 694 C C . TYR A 1 85 ? 13.273 -12.305 -6.504 1 93.81 85 TYR A C 1
ATOM 696 O O . TYR A 1 85 ? 14.133 -12.469 -7.371 1 93.81 85 TYR A O 1
ATOM 704 N N . GLN A 1 86 ? 13.031 -11.109 -5.941 1 94.62 86 GLN A N 1
ATOM 705 C CA . GLN A 1 86 ? 13.711 -9.891 -6.375 1 94.62 86 GLN A CA 1
ATOM 706 C C . GLN A 1 86 ? 15.086 -9.773 -5.734 1 94.62 86 GLN A C 1
ATOM 708 O O . GLN A 1 86 ? 15.914 -8.969 -6.164 1 94.62 86 GLN A O 1
ATOM 713 N N . GLN A 1 87 ? 15.336 -10.555 -4.746 1 92.19 87 GLN A N 1
ATOM 714 C CA . GLN A 1 87 ? 16.609 -10.469 -4.027 1 92.19 87 GLN A CA 1
ATOM 715 C C . GLN A 1 87 ? 17.688 -11.289 -4.73 1 92.19 87 GLN A C 1
ATOM 717 O O . GLN A 1 87 ? 17.391 -12.266 -5.418 1 92.19 87 GLN A O 1
ATOM 722 N N . PRO A 1 88 ? 18.953 -10.82 -4.5 1 89.44 88 PRO A N 1
ATOM 723 C CA . PRO A 1 88 ? 20.047 -11.711 -4.918 1 89.44 88 PRO A CA 1
ATOM 724 C C . PRO A 1 88 ? 20.016 -13.062 -4.211 1 89.44 88 PRO A C 1
ATOM 726 O O . PRO A 1 88 ? 19.391 -13.195 -3.154 1 89.44 88 PRO A O 1
ATOM 729 N N . SER A 1 89 ? 20.625 -14.055 -4.738 1 83.5 89 SER A N 1
ATOM 730 C CA . SER A 1 89 ? 20.531 -15.445 -4.312 1 83.5 89 SER A CA 1
ATOM 731 C C . SER A 1 89 ? 20.875 -15.602 -2.838 1 83.5 89 SER A C 1
ATOM 733 O O . SER A 1 89 ? 20.281 -16.406 -2.129 1 83.5 89 SER A O 1
ATOM 735 N N . ASP A 1 90 ? 21.734 -14.797 -2.348 1 84.25 90 ASP A N 1
ATOM 736 C CA . ASP A 1 90 ? 22.219 -14.953 -0.979 1 84.25 90 ASP A CA 1
ATOM 737 C C . ASP A 1 90 ? 21.312 -14.242 0.012 1 84.25 90 ASP A C 1
ATOM 739 O O . ASP A 1 90 ? 21.422 -14.43 1.224 1 84.25 90 ASP A O 1
ATOM 743 N N . GLN A 1 91 ? 20.344 -13.539 -0.451 1 88.94 91 GLN A N 1
ATOM 744 C CA . GLN A 1 91 ? 19.484 -12.75 0.435 1 88.94 91 GLN A CA 1
ATOM 745 C C . GLN A 1 91 ? 18.016 -13.148 0.29 1 88.94 91 GLN A C 1
ATOM 747 O O . GLN A 1 91 ? 17.125 -12.469 0.797 1 88.94 91 GLN A O 1
ATOM 752 N N . ARG A 1 92 ? 17.703 -14.242 -0.312 1 90.62 92 ARG A N 1
ATOM 753 C CA . ARG A 1 92 ? 16.344 -14.656 -0.615 1 90.62 92 ARG A CA 1
ATOM 754 C C . ARG A 1 92 ? 15.719 -15.406 0.561 1 90.62 92 ARG A C 1
ATOM 756 O O . ARG A 1 92 ? 14.508 -15.359 0.759 1 90.62 92 ARG A O 1
ATOM 763 N N . GLN A 1 93 ? 16.547 -16.047 1.348 1 89.62 93 GLN A N 1
ATOM 764 C CA . GLN A 1 93 ? 16.094 -17.047 2.311 1 89.62 93 GLN A CA 1
ATOM 765 C C . GLN A 1 93 ? 15.203 -16.422 3.379 1 89.62 93 GLN A C 1
ATOM 767 O O . GLN A 1 93 ? 14.172 -16.984 3.746 1 89.62 93 GLN A O 1
ATOM 772 N N . PRO A 1 94 ? 15.562 -15.227 3.885 1 88.88 94 PRO A N 1
ATOM 773 C CA . PRO A 1 94 ? 14.695 -14.656 4.914 1 88.88 94 PRO A CA 1
ATOM 774 C C . PRO A 1 94 ? 13.281 -14.375 4.406 1 88.88 94 PRO A C 1
ATOM 776 O O . PRO A 1 94 ? 12.305 -14.633 5.113 1 88.88 94 PRO A O 1
ATOM 779 N N . TYR A 1 95 ? 13.125 -13.867 3.275 1 92.88 95 TYR A N 1
ATOM 780 C CA . TYR A 1 95 ? 11.812 -13.57 2.709 1 92.88 95 TYR A CA 1
ATOM 781 C C . TYR A 1 95 ? 11.078 -14.852 2.338 1 92.88 95 TYR A C 1
ATOM 783 O O . TYR A 1 95 ? 9.859 -14.945 2.488 1 92.88 95 TYR A O 1
ATOM 791 N N . TYR A 1 96 ? 11.875 -15.812 1.857 1 92.56 96 TYR A N 1
ATOM 792 C CA . TYR A 1 96 ? 11.281 -17.109 1.572 1 92.56 96 TYR A CA 1
ATOM 793 C C . TYR A 1 96 ? 10.688 -17.734 2.834 1 92.56 96 TYR A C 1
ATOM 795 O O . TYR A 1 96 ? 9.547 -18.203 2.826 1 92.56 96 TYR A O 1
ATOM 803 N N . ALA A 1 97 ? 11.438 -17.688 3.908 1 90.25 97 ALA A N 1
ATOM 804 C CA . ALA A 1 97 ? 10.977 -18.234 5.18 1 90.25 97 ALA A CA 1
ATOM 805 C C . ALA A 1 97 ? 9.727 -17.516 5.668 1 90.25 97 ALA A C 1
ATOM 807 O O . ALA A 1 97 ? 8.797 -18.156 6.184 1 90.25 97 ALA A O 1
ATOM 808 N N . CYS A 1 98 ? 9.75 -16.234 5.469 1 92.31 98 CYS A N 1
ATOM 809 C CA . CYS A 1 98 ? 8.578 -15.445 5.832 1 92.31 98 CYS A CA 1
ATOM 810 C C . CYS A 1 98 ? 7.367 -15.844 4.996 1 92.31 98 CYS A C 1
ATOM 812 O O . CYS A 1 98 ? 6.258 -15.961 5.516 1 92.31 98 CYS A O 1
ATOM 814 N N . GLY A 1 99 ? 7.625 -16.031 3.719 1 94.56 99 GLY A N 1
ATOM 815 C CA . GLY A 1 99 ? 6.562 -16.469 2.824 1 94.56 99 GLY A CA 1
ATOM 816 C C . GLY A 1 99 ? 5.957 -17.797 3.209 1 94.56 99 GLY A C 1
ATOM 817 O O . GLY A 1 99 ? 4.734 -17.938 3.264 1 94.56 99 GLY A O 1
ATOM 818 N N . ILE A 1 100 ? 6.777 -18.703 3.543 1 91.06 100 ILE A N 1
ATOM 819 C CA . ILE A 1 100 ? 6.328 -20.031 3.924 1 91.06 100 ILE A CA 1
ATOM 820 C C . ILE A 1 100 ? 5.551 -19.969 5.234 1 91.06 100 ILE A C 1
ATOM 822 O O . ILE A 1 100 ? 4.516 -20.625 5.383 1 91.06 100 ILE A O 1
ATOM 826 N N . HIS A 1 101 ? 6.055 -19.172 6.137 1 90 101 HIS A N 1
ATOM 827 C CA . HIS A 1 101 ? 5.379 -19 7.418 1 90 101 HIS A CA 1
ATOM 828 C C . HIS A 1 101 ? 3.959 -18.484 7.223 1 90 101 HIS A C 1
ATOM 830 O O . HIS A 1 101 ? 3.004 -19.047 7.754 1 90 101 HIS A O 1
ATOM 836 N N . HIS A 1 102 ? 3.811 -17.438 6.5 1 93.88 102 HIS A N 1
ATOM 837 C CA . HIS A 1 102 ? 2.498 -16.844 6.266 1 93.88 102 HIS A CA 1
ATOM 838 C C . HIS A 1 102 ? 1.609 -17.766 5.449 1 93.88 102 HIS A C 1
ATOM 840 O O . HIS A 1 102 ? 0.398 -17.828 5.672 1 93.88 102 HIS A O 1
ATOM 846 N N . GLN A 1 103 ? 2.213 -18.453 4.488 1 91.19 103 GLN A N 1
ATOM 847 C CA . GLN A 1 103 ? 1.462 -19.422 3.697 1 91.19 103 GLN A CA 1
ATOM 848 C C . GLN A 1 103 ? 0.882 -20.516 4.582 1 91.19 103 GLN A C 1
ATOM 850 O O . GLN A 1 103 ? -0.276 -20.906 4.418 1 91.19 103 GLN A O 1
ATOM 855 N N . ASP A 1 104 ? 1.644 -20.953 5.512 1 86.94 104 ASP A N 1
ATOM 856 C CA . ASP A 1 104 ? 1.185 -21.984 6.438 1 86.94 104 ASP A CA 1
ATOM 857 C C . ASP A 1 104 ? -0.01 -21.5 7.254 1 86.94 104 ASP A C 1
ATOM 859 O O . ASP A 1 104 ? -0.977 -22.234 7.453 1 86.94 104 ASP A O 1
ATOM 863 N N . LEU A 1 105 ? 0.12 -20.328 7.719 1 88.62 105 LEU A N 1
ATOM 864 C CA . LEU A 1 105 ? -0.967 -19.75 8.5 1 88.62 105 LEU A CA 1
ATOM 865 C C . LEU A 1 105 ? -2.217 -19.578 7.645 1 88.62 105 LEU A C 1
ATOM 867 O O . LEU A 1 105 ? -3.334 -19.797 8.117 1 88.62 105 LEU A O 1
ATOM 871 N N . ALA A 1 106 ? -2.021 -19.188 6.387 1 91.25 106 ALA A N 1
ATOM 872 C CA . ALA A 1 106 ? -3.146 -19.031 5.469 1 91.25 106 ALA A CA 1
ATOM 873 C C . ALA A 1 106 ? -3.85 -20.375 5.234 1 91.25 106 ALA A C 1
ATOM 875 O O . ALA A 1 106 ? -5.078 -20.453 5.297 1 91.25 106 ALA A O 1
ATOM 876 N N . ILE A 1 107 ? -3.08 -21.359 4.996 1 85.62 107 ILE A N 1
ATOM 877 C CA . ILE A 1 107 ? -3.613 -22.688 4.715 1 85.62 107 ILE A CA 1
ATOM 878 C C . ILE A 1 107 ? -4.41 -23.188 5.914 1 85.62 107 ILE A C 1
ATOM 880 O O . ILE A 1 107 ? -5.535 -23.672 5.762 1 85.62 107 ILE A O 1
ATOM 884 N N . ARG A 1 108 ? -3.859 -23.047 7.121 1 82.19 108 ARG A N 1
ATOM 885 C CA . ARG A 1 108 ? -4.547 -23.469 8.336 1 82.19 108 ARG A CA 1
ATOM 886 C C . ARG A 1 108 ? -5.867 -22.734 8.5 1 82.19 108 ARG A C 1
ATOM 888 O O . ARG A 1 108 ? -6.887 -23.328 8.844 1 82.19 108 ARG A O 1
ATOM 895 N N . GLY A 1 109 ? -5.812 -21.469 8.266 1 84.56 109 GLY A N 1
ATOM 896 C CA . GLY A 1 109 ? -7.012 -20.672 8.398 1 84.56 109 GLY A CA 1
ATOM 897 C C . GLY A 1 109 ? -8.094 -21.031 7.395 1 84.56 109 GLY A C 1
ATOM 898 O O . GLY A 1 109 ? -9.273 -21.125 7.746 1 84.56 109 GLY A O 1
ATOM 899 N N . VAL A 1 110 ? -7.746 -21.25 6.133 1 83.38 110 VAL A N 1
ATOM 900 C CA . VAL A 1 110 ? -8.703 -21.594 5.09 1 83.38 110 VAL A CA 1
ATOM 901 C C . VAL A 1 110 ? -9.305 -22.969 5.375 1 83.38 110 VAL A C 1
ATOM 903 O O . VAL A 1 110 ? -10.508 -23.188 5.18 1 83.38 110 VAL A O 1
ATOM 906 N N . ARG A 1 111 ? -8.5 -23.859 5.77 1 79.12 111 ARG A N 1
ATOM 907 C CA . ARG A 1 111 ? -8.945 -25.219 6.066 1 79.12 111 ARG A CA 1
ATOM 908 C C . ARG A 1 111 ? -10.062 -25.203 7.109 1 79.12 111 ARG A C 1
ATOM 910 O O . ARG A 1 111 ? -11.016 -25.984 7.012 1 79.12 111 ARG A O 1
ATOM 917 N N . GLU A 1 112 ? -9.906 -24.328 8.031 1 78.44 112 GLU A N 1
ATOM 918 C CA . GLU A 1 112 ? -10.891 -24.234 9.102 1 78.44 112 GLU A CA 1
ATOM 919 C C . GLU A 1 112 ? -12.234 -23.734 8.57 1 78.44 112 GLU A C 1
ATOM 921 O O . GLU A 1 112 ? -13.281 -24.047 9.125 1 78.44 112 GLU A O 1
ATOM 926 N N . ARG A 1 113 ? -12.242 -23.016 7.484 1 79.44 113 ARG A N 1
ATOM 927 C CA . ARG A 1 113 ? -13.453 -22.375 6.98 1 79.44 113 ARG A CA 1
ATOM 928 C C . ARG A 1 113 ? -14.062 -23.172 5.84 1 79.44 113 ARG A C 1
ATOM 930 O O . ARG A 1 113 ? -15.234 -22.984 5.496 1 79.44 113 ARG A O 1
ATOM 937 N N . LEU A 1 114 ? -13.359 -24.047 5.23 1 75.5 114 LEU A N 1
ATOM 938 C CA . LEU A 1 114 ? -13.797 -24.797 4.059 1 75.5 114 LEU A CA 1
ATOM 939 C C . LEU A 1 114 ? -14.898 -25.781 4.422 1 75.5 114 LEU A C 1
ATOM 941 O O . LEU A 1 114 ? -15.672 -26.203 3.559 1 75.5 114 LEU A O 1
ATOM 945 N N . HIS A 1 115 ? -15.031 -26.078 5.73 1 71.25 115 HIS A N 1
ATOM 946 C CA . HIS A 1 115 ? -16.047 -27.031 6.156 1 71.25 115 HIS A CA 1
ATOM 947 C C . HIS A 1 115 ? -17.422 -26.375 6.191 1 71.25 115 HIS A C 1
ATOM 949 O O . HIS A 1 115 ? -18.453 -27.062 6.102 1 71.25 115 HIS A O 1
ATOM 955 N N . ASN A 1 116 ? -17.516 -25.094 6.309 1 76.19 116 ASN A N 1
ATOM 956 C CA . ASN A 1 116 ? -18.766 -24.359 6.316 1 76.19 116 ASN A CA 1
ATOM 957 C C . ASN A 1 116 ? -18.641 -23.031 5.566 1 76.19 116 ASN A C 1
ATOM 959 O O . ASN A 1 116 ? -18.672 -21.953 6.172 1 76.19 116 ASN A O 1
ATOM 963 N N . VAL A 1 117 ? -18.656 -23.172 4.254 1 77.69 117 VAL A N 1
ATOM 964 C CA . VAL A 1 117 ? -18.484 -21.969 3.436 1 77.69 117 VAL A CA 1
ATOM 965 C C . VAL A 1 117 ? -19.812 -21.203 3.348 1 77.69 117 VAL A C 1
ATOM 967 O O . VAL A 1 117 ? -20.797 -21.734 2.844 1 77.69 117 VAL A O 1
ATOM 970 N N . THR A 1 118 ? -19.828 -20.062 3.967 1 80.56 118 THR A N 1
ATOM 971 C CA . THR A 1 118 ? -20.984 -19.188 3.863 1 80.56 118 THR A CA 1
ATOM 972 C C . THR A 1 118 ? -20.828 -18.219 2.697 1 80.56 118 THR A C 1
ATOM 974 O O . THR A 1 118 ? -19.719 -18.016 2.195 1 80.56 118 THR A O 1
ATOM 977 N N . ASN A 1 119 ? -21.906 -17.656 2.287 1 82 119 ASN A N 1
ATOM 978 C CA . ASN A 1 119 ? -21.891 -16.688 1.197 1 82 119 ASN A CA 1
ATOM 979 C C . ASN A 1 119 ? -21.047 -15.461 1.549 1 82 119 ASN A C 1
ATOM 981 O O . ASN A 1 119 ? -20.438 -14.844 0.671 1 82 119 ASN A O 1
ATOM 985 N N . GLU A 1 120 ?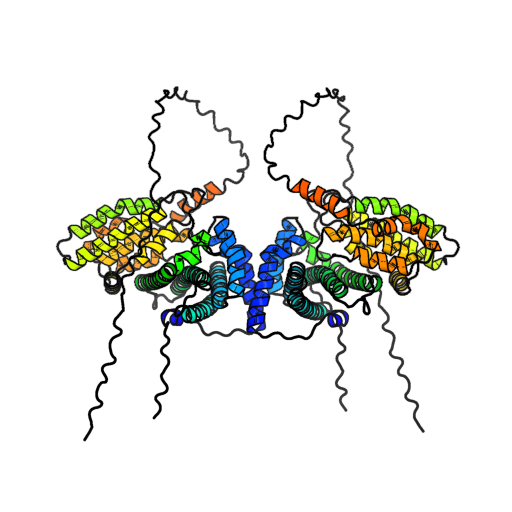 -20.984 -15.164 2.744 1 83.69 120 GLU A N 1
ATOM 986 C CA . GLU A 1 120 ? -20.234 -14 3.207 1 83.69 120 GLU A CA 1
ATOM 987 C C . GLU A 1 120 ? -18.734 -14.25 3.18 1 83.69 120 GLU A C 1
ATOM 989 O O . GLU A 1 120 ? -17.953 -13.336 2.924 1 83.69 120 GLU A O 1
ATOM 994 N N . GLU A 1 121 ? -18.406 -15.531 3.303 1 86.31 121 GLU A N 1
ATOM 995 C CA . GLU A 1 121 ? -16.984 -15.875 3.42 1 86.31 121 GLU A CA 1
ATOM 996 C C . GLU A 1 121 ? -16.422 -16.359 2.086 1 86.31 121 GLU A C 1
ATOM 998 O O . GLU A 1 121 ? -15.219 -16.312 1.866 1 86.31 121 GLU A O 1
ATOM 1003 N N . ALA A 1 122 ? -17.281 -16.734 1.251 1 87.31 122 ALA A N 1
ATOM 1004 C CA . ALA A 1 122 ? -16.906 -17.422 0.021 1 87.31 122 ALA A CA 1
ATOM 1005 C C . ALA A 1 122 ? -15.969 -16.562 -0.822 1 87.31 122 ALA A C 1
ATOM 1007 O O . ALA A 1 122 ? -14.938 -17.047 -1.306 1 87.31 122 ALA A O 1
ATOM 1008 N N . PRO A 1 123 ? -16.266 -15.25 -0.996 1 90.69 123 PRO A N 1
ATOM 1009 C CA . PRO A 1 123 ? -15.375 -14.43 -1.819 1 90.69 123 PRO A CA 1
ATOM 1010 C C . PRO A 1 123 ? -13.945 -14.398 -1.282 1 90.69 123 PRO A C 1
ATOM 1012 O O . PRO A 1 123 ? -12.992 -14.539 -2.051 1 90.69 123 PRO A O 1
ATOM 1015 N N . ALA A 1 124 ? -13.797 -14.305 0.012 1 92.69 124 ALA A N 1
ATOM 1016 C CA . ALA A 1 124 ? -12.469 -14.266 0.621 1 92.69 124 ALA A CA 1
ATOM 1017 C C . ALA A 1 124 ? -11.75 -15.602 0.456 1 92.69 124 ALA A C 1
ATOM 1019 O O . ALA A 1 124 ? -10.539 -15.641 0.236 1 92.69 124 ALA A O 1
ATOM 1020 N N . ILE A 1 125 ? -12.469 -16.656 0.553 1 88.69 125 ILE A N 1
ATOM 1021 C CA . ILE A 1 125 ? -11.898 -17.984 0.415 1 88.69 125 ILE A CA 1
ATOM 1022 C C . ILE A 1 125 ? -11.406 -18.188 -1.018 1 88.69 125 ILE A C 1
ATOM 1024 O O . ILE A 1 125 ? -10.305 -18.719 -1.237 1 88.69 125 ILE A O 1
ATOM 1028 N N . VAL A 1 126 ? -12.203 -17.766 -1.913 1 87.75 126 VAL A N 1
ATOM 1029 C CA . VAL A 1 126 ? -11.836 -17.906 -3.318 1 87.75 126 VAL A CA 1
ATOM 1030 C C . VAL A 1 126 ? -10.602 -17.062 -3.617 1 87.75 126 VAL A C 1
ATOM 1032 O O . VAL A 1 126 ? -9.672 -17.516 -4.289 1 87.75 126 VAL A O 1
ATOM 1035 N N . ALA A 1 127 ? -10.594 -15.836 -3.17 1 92.62 127 ALA A N 1
ATOM 1036 C CA . ALA A 1 127 ? -9.445 -14.969 -3.371 1 92.62 127 ALA A CA 1
ATOM 1037 C C . ALA A 1 127 ? -8.188 -15.57 -2.746 1 92.62 127 ALA A C 1
ATOM 1039 O O . ALA A 1 127 ? -7.125 -15.586 -3.371 1 92.62 127 ALA A O 1
ATOM 1040 N N . THR A 1 128 ? -8.297 -16.062 -1.561 1 92.69 128 THR A N 1
ATOM 1041 C CA . THR A 1 128 ? -7.18 -16.672 -0.855 1 92.69 128 THR A CA 1
ATOM 1042 C C . THR A 1 128 ? -6.676 -17.906 -1.612 1 92.69 128 THR A C 1
ATOM 1044 O O . THR A 1 128 ? -5.465 -18.078 -1.788 1 92.69 128 THR A O 1
ATOM 1047 N N . SER A 1 129 ? -7.57 -18.688 -2.012 1 87.19 129 SER A N 1
ATOM 1048 C CA . SER A 1 129 ? -7.207 -19.922 -2.717 1 87.19 129 SER A CA 1
ATOM 1049 C C . SER A 1 129 ? -6.5 -19.609 -4.031 1 87.19 129 SER A C 1
ATOM 1051 O O . SER A 1 129 ? -5.574 -20.312 -4.43 1 87.19 129 SER A O 1
ATOM 1053 N N . THR A 1 130 ? -6.992 -18.594 -4.684 1 88.44 130 THR A N 1
ATOM 1054 C CA . THR A 1 130 ? -6.352 -18.172 -5.922 1 88.44 130 THR A CA 1
ATOM 1055 C C . THR A 1 130 ? -4.906 -17.75 -5.668 1 88.44 130 THR A C 1
ATOM 1057 O O . THR A 1 130 ? -3.99 -18.219 -6.34 1 88.44 130 THR A O 1
ATOM 1060 N N . LEU A 1 131 ? -4.695 -16.891 -4.742 1 93.44 131 LEU A N 1
ATOM 1061 C CA . LEU A 1 131 ? -3.355 -16.422 -4.41 1 93.44 131 LEU A CA 1
ATOM 1062 C C . LEU A 1 131 ? -2.492 -17.562 -3.891 1 93.44 131 LEU A C 1
ATOM 1064 O O . LEU A 1 131 ? -1.287 -17.609 -4.148 1 93.44 131 LEU A O 1
ATOM 1068 N N . LEU A 1 132 ? -3.123 -18.422 -3.145 1 91.19 132 LEU A N 1
ATOM 1069 C CA . LEU A 1 132 ? -2.414 -19.562 -2.582 1 91.19 132 LEU A CA 1
ATOM 1070 C C . LEU A 1 132 ? -1.852 -20.453 -3.688 1 91.19 132 LEU A C 1
ATOM 1072 O O . LEU A 1 132 ? -0.721 -20.938 -3.588 1 91.19 132 LEU A O 1
ATOM 1076 N N . THR A 1 133 ? -2.602 -20.672 -4.609 1 88.5 133 THR A N 1
ATOM 1077 C CA . THR A 1 133 ? -2.139 -21.469 -5.738 1 88.5 133 THR A CA 1
ATOM 1078 C C . THR A 1 133 ? -0.903 -20.844 -6.375 1 88.5 133 THR A C 1
ATOM 1080 O O . THR A 1 133 ? 0.087 -21.531 -6.637 1 88.5 133 THR A O 1
ATOM 1083 N N . LEU A 1 134 ? -0.945 -19.578 -6.637 1 93.38 134 LEU A N 1
ATOM 1084 C CA . LEU A 1 134 ? 0.189 -18.859 -7.219 1 93.38 134 LEU A CA 1
ATOM 1085 C C . LEU A 1 134 ? 1.395 -18.906 -6.285 1 93.38 134 LEU A C 1
ATOM 1087 O O . LEU A 1 134 ? 2.527 -19.094 -6.738 1 93.38 134 LEU A O 1
ATOM 1091 N N . SER A 1 135 ? 1.1 -18.734 -5.039 1 93.69 135 SER A N 1
ATOM 1092 C CA . SER A 1 135 ? 2.16 -18.766 -4.035 1 93.69 135 SER A CA 1
ATOM 1093 C C . SER A 1 135 ? 2.82 -20.141 -3.969 1 93.69 135 SER A C 1
ATOM 1095 O O . SER A 1 135 ? 4.031 -20.234 -3.752 1 93.69 135 SER A O 1
ATOM 1097 N N . VAL A 1 136 ? 2.068 -21.156 -4.07 1 88.38 136 VAL A N 1
ATOM 1098 C CA . VAL A 1 136 ? 2.607 -22.516 -4.035 1 88.38 136 VAL A CA 1
ATOM 1099 C C . VAL A 1 136 ? 3.523 -22.734 -5.234 1 88.38 136 VAL A C 1
ATOM 1101 O O . VAL A 1 136 ? 4.574 -23.375 -5.113 1 88.38 136 VAL A O 1
ATOM 1104 N N . PHE A 1 137 ? 3.117 -22.234 -6.406 1 91.81 137 PHE A N 1
ATOM 1105 C CA . PHE A 1 137 ? 4.012 -22.297 -7.555 1 91.81 137 PHE A CA 1
ATOM 1106 C C . PHE A 1 137 ? 5.336 -21.609 -7.242 1 91.81 137 PHE A C 1
ATOM 1108 O O . PHE A 1 137 ? 6.406 -22.141 -7.539 1 91.81 137 PHE A O 1
ATOM 1115 N N . ALA A 1 138 ? 5.215 -20.469 -6.637 1 93.75 138 ALA A N 1
ATOM 1116 C CA . ALA A 1 138 ? 6.414 -19.688 -6.332 1 93.75 138 ALA A CA 1
ATOM 1117 C C . ALA A 1 138 ? 7.281 -20.406 -5.297 1 93.75 138 ALA A C 1
ATOM 1119 O O . ALA A 1 138 ? 8.484 -20.562 -5.5 1 93.75 138 ALA A O 1
ATOM 1120 N N . SER A 1 139 ? 6.68 -20.859 -4.219 1 90.88 139 SER A N 1
ATOM 1121 C CA . SER A 1 139 ? 7.426 -21.453 -3.119 1 90.88 139 SER A CA 1
ATOM 1122 C C . SER A 1 139 ? 8.039 -22.797 -3.531 1 90.88 139 SER A C 1
ATOM 1124 O O . SER A 1 139 ? 9.188 -23.094 -3.178 1 90.88 139 SER A O 1
ATOM 1126 N N . THR A 1 140 ? 7.316 -23.562 -4.23 1 86.94 140 THR A N 1
ATOM 1127 C CA . THR A 1 140 ? 7.836 -24.828 -4.707 1 86.94 140 THR A CA 1
ATOM 1128 C C . THR A 1 140 ? 8.984 -24.625 -5.691 1 86.94 140 THR A C 1
ATOM 1130 O O . THR A 1 140 ? 9.953 -25.375 -5.699 1 86.94 140 THR A O 1
ATOM 1133 N N . GLY A 1 141 ? 8.812 -23.656 -6.574 1 86.31 141 GLY A N 1
ATOM 1134 C CA . GLY A 1 141 ? 9.898 -23.312 -7.473 1 86.31 141 GLY A CA 1
ATOM 1135 C C . GLY A 1 141 ? 11.172 -22.922 -6.742 1 86.31 141 GLY A C 1
ATOM 1136 O O . GLY A 1 141 ? 12.266 -23.328 -7.129 1 86.31 141 GLY A O 1
ATOM 1137 N N . PHE A 1 142 ? 11.016 -22.125 -5.75 1 85 142 PHE A N 1
ATOM 1138 C CA . PHE A 1 142 ? 12.148 -21.703 -4.934 1 85 142 PHE A CA 1
ATOM 1139 C C . PHE A 1 142 ? 12.812 -22.906 -4.266 1 85 142 PHE A C 1
ATOM 1141 O O . PHE A 1 142 ? 14.039 -22.984 -4.219 1 85 142 PHE A O 1
ATOM 1148 N N . GLU A 1 143 ? 12.031 -23.781 -3.738 1 82.56 143 GLU A N 1
ATOM 1149 C CA . GLU A 1 143 ? 12.547 -24.984 -3.086 1 82.56 143 GLU A CA 1
ATOM 1150 C C . GLU A 1 143 ? 13.344 -25.844 -4.062 1 82.56 143 GLU A C 1
ATOM 1152 O O . GLU A 1 143 ? 14.383 -26.391 -3.703 1 82.56 143 GLU A O 1
ATOM 1157 N N . ALA A 1 144 ? 12.844 -25.984 -5.203 1 82.19 144 ALA A N 1
ATOM 1158 C CA . ALA A 1 144 ? 13.5 -26.797 -6.227 1 82.19 144 ALA A CA 1
ATOM 1159 C C . ALA A 1 144 ? 14.852 -26.203 -6.609 1 82.19 144 ALA A C 1
ATOM 1161 O O . ALA A 1 144 ? 15.805 -26.922 -6.895 1 82.19 144 ALA A O 1
ATOM 1162 N N . GLN A 1 145 ? 14.914 -24.906 -6.613 1 78.06 145 GLN A N 1
ATOM 1163 C CA . GLN A 1 145 ? 16.141 -24.203 -6.992 1 78.06 145 GLN A CA 1
ATOM 1164 C C . GLN A 1 145 ? 17.172 -24.266 -5.863 1 78.06 145 GLN A C 1
ATOM 1166 O O . GLN A 1 145 ? 18.375 -24.234 -6.113 1 78.06 145 GLN A O 1
ATOM 1171 N N . SER A 1 146 ? 16.688 -24.266 -4.68 1 73.56 146 SER A N 1
ATOM 1172 C CA . SER A 1 146 ? 17.578 -24.203 -3.525 1 73.56 146 SER A CA 1
ATOM 1173 C C . SER A 1 146 ? 18 -25.609 -3.082 1 73.56 146 SER A C 1
ATOM 1175 O O . SER A 1 146 ? 18.922 -25.75 -2.285 1 73.56 146 SER A O 1
ATOM 1177 N N . ALA A 1 147 ? 17.188 -26.594 -3.432 1 64.31 147 ALA A N 1
ATOM 1178 C CA . ALA A 1 147 ? 17.469 -27.953 -3.006 1 64.31 147 ALA A CA 1
ATOM 1179 C C . ALA A 1 147 ? 18.75 -28.469 -3.668 1 64.31 147 ALA A C 1
ATOM 1181 O O . ALA A 1 147 ? 19.031 -28.156 -4.824 1 64.31 147 ALA A O 1
ATOM 1182 N N . PRO A 1 148 ? 19.531 -29.047 -2.77 1 57.97 148 PRO A N 1
ATOM 1183 C CA . PRO A 1 148 ? 20.688 -29.719 -3.365 1 57.97 148 PRO A CA 1
ATOM 1184 C C . PRO A 1 148 ? 20.297 -30.75 -4.426 1 57.97 148 PRO A C 1
ATOM 1186 O O . PRO A 1 148 ? 19.172 -31.234 -4.438 1 57.97 148 PRO A O 1
ATOM 1189 N N . THR A 1 149 ? 21.062 -30.922 -5.523 1 51.62 149 THR A N 1
ATOM 1190 C CA . THR A 1 149 ? 20.891 -31.812 -6.664 1 51.62 149 THR A CA 1
ATOM 1191 C C . THR A 1 149 ? 20.359 -33.188 -6.211 1 51.62 149 THR A C 1
ATOM 1193 O O . THR A 1 149 ? 19.531 -33.781 -6.895 1 51.62 149 THR A O 1
ATOM 1196 N N . THR A 1 150 ? 20.797 -33.719 -5.094 1 46.47 150 THR A N 1
ATOM 1197 C CA . THR A 1 150 ? 20.484 -35.062 -4.668 1 46.47 150 THR A CA 1
ATOM 1198 C C . THR A 1 150 ? 19.047 -35.156 -4.191 1 46.47 150 THR A C 1
ATOM 1200 O O . THR A 1 150 ? 18.469 -36.25 -4.18 1 46.47 150 THR A O 1
ATOM 1203 N N . ALA A 1 151 ? 18.531 -34.188 -3.746 1 51.75 151 ALA A N 1
ATOM 1204 C CA . ALA A 1 151 ? 17.203 -34.219 -3.168 1 51.75 151 ALA A CA 1
ATOM 1205 C C . ALA A 1 151 ? 16.203 -33.469 -4.055 1 51.75 151 ALA A C 1
ATOM 1207 O O . ALA A 1 151 ? 15.219 -32.906 -3.561 1 51.75 151 ALA A O 1
ATOM 1208 N N . ALA A 1 152 ? 16.469 -33.656 -5.309 1 58.66 152 ALA A N 1
ATOM 1209 C CA . ALA A 1 152 ? 15.781 -32.812 -6.285 1 58.66 152 ALA A CA 1
ATOM 1210 C C . ALA A 1 152 ? 14.281 -33.094 -6.32 1 58.66 152 ALA A C 1
ATOM 1212 O O . ALA A 1 152 ? 13.883 -34.281 -6.344 1 58.66 152 ALA A O 1
ATOM 1213 N N . VAL A 1 153 ? 13.406 -32.156 -5.988 1 64.62 153 VAL A N 1
ATOM 1214 C CA . VAL A 1 153 ? 11.945 -32.219 -6.082 1 64.62 153 VAL A CA 1
ATOM 1215 C C . VAL A 1 153 ? 11.539 -32.625 -7.492 1 64.62 153 VAL A C 1
ATOM 1217 O O . VAL A 1 153 ? 11.945 -32 -8.469 1 64.62 153 VAL A O 1
ATOM 1220 N N . ASP A 1 154 ? 10.898 -33.844 -7.586 1 84.44 154 ASP A N 1
ATOM 1221 C CA . ASP A 1 154 ? 10.445 -34.344 -8.875 1 84.44 154 ASP A CA 1
ATOM 1222 C C . ASP A 1 154 ? 9.43 -33.406 -9.508 1 84.44 154 ASP A C 1
ATOM 1224 O O . ASP A 1 154 ? 8.422 -33.062 -8.883 1 84.44 154 ASP A O 1
ATOM 1228 N N . GLY A 1 155 ? 9.742 -32.969 -10.719 1 90.38 155 GLY A N 1
ATOM 1229 C CA . GLY A 1 155 ? 8.898 -32.031 -11.438 1 90.38 155 GLY A CA 1
ATOM 1230 C C . GLY A 1 155 ? 7.48 -32.531 -11.633 1 90.38 155 GLY A C 1
ATOM 1231 O O . GLY A 1 155 ? 6.531 -31.75 -11.547 1 90.38 155 GLY A O 1
ATOM 1232 N N . ILE A 1 156 ? 7.324 -33.812 -11.844 1 94.31 156 ILE A N 1
ATOM 1233 C CA . ILE A 1 156 ? 6.008 -34.406 -12.086 1 94.31 156 ILE A CA 1
ATOM 1234 C C . ILE A 1 156 ? 5.211 -34.438 -10.781 1 94.31 156 ILE A C 1
ATOM 1236 O O . ILE A 1 156 ? 4.043 -34.031 -10.758 1 94.31 156 ILE A O 1
ATOM 1240 N N . ASP A 1 157 ? 5.844 -34.844 -9.68 1 90.5 157 ASP A N 1
ATOM 1241 C CA . ASP A 1 157 ? 5.16 -34.844 -8.391 1 90.5 157 ASP A CA 1
ATOM 1242 C C . ASP A 1 157 ? 4.723 -33.469 -7.98 1 90.5 157 ASP A C 1
ATOM 1244 O O . ASP A 1 157 ? 3.621 -33.281 -7.457 1 90.5 157 ASP A O 1
ATOM 1248 N N . SER A 1 158 ? 5.605 -32.531 -8.234 1 88.81 158 SER A N 1
ATOM 1249 C CA . SER A 1 158 ? 5.316 -31.156 -7.875 1 88.81 158 SER A CA 1
ATOM 1250 C C . SER A 1 158 ? 4.109 -30.625 -8.641 1 88.81 158 SER A C 1
ATOM 1252 O O . SER A 1 158 ? 3.234 -29.984 -8.055 1 88.81 158 SER A O 1
ATOM 1254 N N . ILE A 1 159 ? 4.094 -30.859 -9.922 1 93.88 159 ILE A N 1
ATOM 1255 C CA . ILE A 1 159 ? 2.996 -30.328 -10.719 1 93.88 159 ILE A CA 1
ATOM 1256 C C . ILE A 1 159 ? 1.704 -31.062 -10.375 1 93.88 159 ILE A C 1
ATOM 1258 O O . ILE A 1 159 ? 0.62 -30.469 -10.414 1 93.88 159 ILE A O 1
ATOM 1262 N N . MET A 1 160 ? 1.791 -32.344 -10.047 1 92.56 160 MET A N 1
ATOM 1263 C CA . MET A 1 160 ? 0.616 -33.094 -9.609 1 92.56 160 MET A CA 1
ATOM 1264 C C . MET A 1 160 ? 0.039 -32.5 -8.328 1 92.56 160 MET A C 1
ATOM 1266 O O . MET A 1 160 ? -1.18 -32.375 -8.18 1 92.56 160 MET A O 1
ATOM 1270 N N . ASN A 1 161 ? 0.905 -32.125 -7.449 1 85.56 161 ASN A N 1
ATOM 1271 C CA . ASN A 1 161 ? 0.455 -31.469 -6.23 1 85.56 161 ASN A CA 1
ATOM 1272 C C . ASN A 1 161 ? -0.272 -30.156 -6.539 1 85.56 161 ASN A C 1
ATOM 1274 O O . ASN A 1 161 ? -1.285 -29.844 -5.914 1 85.56 161 ASN A O 1
ATOM 1278 N N . ALA A 1 162 ? 0.243 -29.422 -7.441 1 87.88 162 ALA A N 1
ATOM 1279 C CA . ALA A 1 162 ? -0.407 -28.188 -7.867 1 87.88 162 ALA A CA 1
ATOM 1280 C C . ALA A 1 162 ? -1.786 -28.469 -8.453 1 87.88 162 ALA A C 1
ATOM 1282 O O . ALA A 1 162 ? -2.738 -27.719 -8.203 1 87.88 162 ALA A O 1
ATOM 1283 N N . PHE A 1 163 ? -1.887 -29.578 -9.219 1 92 163 PHE A N 1
ATOM 1284 C CA . PHE A 1 163 ? -3.17 -29.969 -9.797 1 92 163 PHE A CA 1
ATOM 1285 C C . PHE A 1 163 ? -4.191 -30.25 -8.703 1 92 163 PHE A C 1
ATOM 1287 O O . PHE A 1 163 ? -5.336 -29.812 -8.781 1 92 163 PHE A O 1
ATOM 1294 N N . HIS A 1 164 ? -3.729 -30.938 -7.68 1 84.31 164 HIS A N 1
ATOM 1295 C CA . HIS A 1 164 ? -4.617 -31.25 -6.562 1 84.31 164 HIS A CA 1
ATOM 1296 C C . HIS A 1 164 ? -5.113 -29.984 -5.879 1 84.31 164 HIS A C 1
ATOM 1298 O O . HIS A 1 164 ? -6.293 -29.875 -5.543 1 84.31 164 HIS A O 1
ATOM 1304 N N . LEU A 1 165 ? -4.258 -29.109 -5.711 1 80.12 165 LEU A N 1
ATOM 1305 C CA . LEU A 1 165 ? -4.613 -27.844 -5.105 1 80.12 165 LEU A CA 1
ATOM 1306 C C . LEU A 1 165 ? -5.645 -27.094 -5.949 1 80.12 165 LEU A C 1
ATOM 1308 O O . LEU A 1 165 ? -6.637 -26.594 -5.418 1 80.12 165 LEU A O 1
ATOM 1312 N N . MET A 1 166 ? -5.398 -27.031 -7.203 1 86.62 166 MET A N 1
ATOM 1313 C CA . MET A 1 166 ? -6.301 -26.344 -8.117 1 86.62 166 MET A CA 1
ATOM 1314 C C . MET A 1 166 ? -7.676 -27 -8.125 1 86.62 166 MET A C 1
ATOM 1316 O O . MET A 1 166 ? -8.695 -26.312 -8.133 1 86.62 166 MET A O 1
ATOM 1320 N N . GLN A 1 167 ? -7.699 -28.281 -8.164 1 84.75 167 GLN A N 1
ATOM 1321 C CA . GLN A 1 167 ? -8.961 -29 -8.141 1 84.75 167 GLN A CA 1
ATOM 1322 C C . GLN A 1 167 ? -9.734 -28.734 -6.852 1 84.75 167 GLN A C 1
ATOM 1324 O O . GLN A 1 167 ? -10.953 -28.547 -6.879 1 84.75 167 GLN A O 1
ATOM 1329 N N . GLY A 1 168 ? -9.039 -28.766 -5.754 1 73.62 168 GLY A N 1
ATOM 1330 C CA . GLY A 1 168 ? -9.664 -28.406 -4.492 1 73.62 168 GLY A CA 1
ATOM 1331 C C . GLY A 1 168 ? -10.289 -27.031 -4.504 1 73.62 168 GLY A C 1
ATOM 1332 O O . GLY A 1 168 ? -11.414 -26.844 -4.051 1 73.62 168 GLY A O 1
ATOM 1333 N N . MET A 1 169 ? -9.609 -26.031 -5.074 1 73.88 169 MET A N 1
ATOM 1334 C CA . MET A 1 169 ? -10.078 -24.656 -5.168 1 73.88 169 MET A CA 1
ATOM 1335 C C . MET A 1 169 ? -11.273 -24.547 -6.109 1 73.88 169 MET A C 1
ATOM 1337 O O . MET A 1 169 ? -12.203 -23.781 -5.855 1 73.88 169 MET A O 1
ATOM 1341 N N . GLY A 1 170 ? -11.172 -25.266 -7.215 1 75.62 170 GLY A N 1
ATOM 1342 C CA . GLY A 1 170 ? -12.297 -25.297 -8.141 1 75.62 170 GLY A CA 1
ATOM 1343 C C . GLY A 1 170 ? -13.602 -25.719 -7.496 1 75.62 170 GLY A C 1
ATOM 1344 O O . GLY A 1 170 ? -14.656 -25.156 -7.781 1 75.62 170 GLY A O 1
ATOM 1345 N N . HIS A 1 171 ? -13.492 -26.594 -6.637 1 73.12 171 HIS A N 1
ATOM 1346 C CA . HIS A 1 171 ? -14.672 -27.078 -5.922 1 73.12 171 HIS A CA 1
ATOM 1347 C C . HIS A 1 171 ? -15.266 -25.969 -5.051 1 73.12 171 HIS A C 1
ATOM 1349 O O . HIS A 1 171 ? -16.484 -25.828 -4.984 1 73.12 171 HIS A O 1
ATOM 1355 N N . VAL A 1 172 ? -14.477 -25.234 -4.453 1 69.31 172 VAL A N 1
ATOM 1356 C CA . VAL A 1 172 ? -14.914 -24.141 -3.598 1 69.31 172 VAL A CA 1
ATOM 1357 C C . VAL A 1 172 ? -15.625 -23.078 -4.438 1 69.31 172 VAL A C 1
ATOM 1359 O O . VAL A 1 172 ? -16.672 -22.578 -4.051 1 69.31 172 VAL A O 1
ATOM 1362 N N . LEU A 1 173 ? -15.023 -22.781 -5.535 1 72.25 173 LEU A N 1
ATOM 1363 C CA . LEU A 1 173 ? -15.602 -21.781 -6.434 1 72.25 173 LEU A CA 1
ATOM 1364 C C . LEU A 1 173 ? -16.953 -22.25 -6.949 1 72.25 173 LEU A C 1
ATOM 1366 O O . LEU A 1 173 ? -17.891 -21.453 -7.039 1 72.25 173 LEU A O 1
ATOM 1370 N N . ALA A 1 174 ? -17.078 -23.438 -7.25 1 73.12 174 ALA A N 1
ATOM 1371 C CA . ALA A 1 174 ? -18.312 -23.969 -7.781 1 73.12 174 ALA A CA 1
ATOM 1372 C C . ALA A 1 174 ? -19.438 -23.875 -6.754 1 73.12 174 ALA A C 1
ATOM 1374 O O . ALA A 1 174 ? -20.594 -23.641 -7.113 1 73.12 174 ALA A O 1
ATOM 1375 N N . LEU A 1 175 ? -19.156 -23.922 -5.488 1 68.19 175 LEU A N 1
ATOM 1376 C CA . LEU A 1 175 ? -20.141 -23.891 -4.41 1 68.19 175 LEU A CA 1
ATOM 1377 C C . LEU A 1 175 ? -20.641 -22.469 -4.172 1 68.19 175 LEU A C 1
ATOM 1379 O O . LEU A 1 175 ? -21.781 -22.281 -3.732 1 68.19 175 LEU A O 1
ATOM 1383 N N . ALA A 1 176 ? -19.906 -21.516 -4.555 1 72.88 176 ALA A N 1
ATOM 1384 C CA . ALA A 1 176 ? -20.297 -20.156 -4.148 1 72.88 176 ALA A CA 1
ATOM 1385 C C . ALA A 1 176 ? -20.203 -19.188 -5.32 1 72.88 176 ALA A C 1
ATOM 1387 O O . ALA A 1 176 ? -19.875 -18.016 -5.141 1 72.88 176 ALA A O 1
ATOM 1388 N N . GLN A 1 177 ? -20.516 -19.656 -6.457 1 77.81 177 GLN A N 1
ATOM 1389 C CA . GLN A 1 177 ? -20.281 -18.891 -7.668 1 77.81 177 GLN A CA 1
ATOM 1390 C C . GLN A 1 177 ? -21.078 -17.594 -7.66 1 77.81 177 GLN A C 1
ATOM 1392 O O . GLN A 1 177 ? -20.531 -16.516 -7.969 1 77.81 177 GLN A O 1
ATOM 1397 N N . THR A 1 178 ? -22.312 -17.625 -7.301 1 80.06 178 THR A N 1
ATOM 1398 C CA . THR A 1 178 ? -23.172 -16.438 -7.32 1 80.06 178 THR A CA 1
ATOM 1399 C C . THR A 1 178 ? -22.672 -15.406 -6.316 1 80.06 178 THR A C 1
ATOM 1401 O O . THR A 1 178 ? -22.547 -14.227 -6.648 1 80.06 178 THR A O 1
ATOM 1404 N N . ALA A 1 179 ? -22.375 -15.875 -5.152 1 84.5 179 ALA A N 1
ATOM 1405 C CA . ALA A 1 179 ? -21.891 -14.977 -4.105 1 84.5 179 ALA A CA 1
ATOM 1406 C C . ALA A 1 179 ? -20.578 -14.32 -4.512 1 84.5 179 ALA A C 1
ATOM 1408 O O . ALA A 1 179 ? -20.344 -13.148 -4.203 1 84.5 179 ALA A O 1
ATOM 1409 N N . VAL A 1 180 ? -19.812 -15 -5.273 1 86.44 180 VAL A N 1
ATOM 1410 C CA . VAL A 1 180 ? -18.5 -14.516 -5.676 1 86.44 180 VAL A CA 1
ATOM 1411 C C . VAL A 1 180 ? -18.641 -13.5 -6.809 1 86.44 180 VAL A C 1
ATOM 1413 O O . VAL A 1 180 ? -17.969 -12.469 -6.816 1 86.44 180 VAL A O 1
ATOM 1416 N N . ARG A 1 181 ? -19.516 -13.695 -7.66 1 86.81 181 ARG A N 1
ATOM 1417 C CA . ARG A 1 181 ? -19.719 -12.812 -8.812 1 86.81 181 ARG A CA 1
ATOM 1418 C C . ARG A 1 181 ? -20.156 -11.43 -8.375 1 86.81 181 ARG A C 1
ATOM 1420 O O . ARG A 1 181 ? -19.797 -10.43 -8.992 1 86.81 181 ARG A O 1
ATOM 1427 N N . GLU A 1 182 ? -20.859 -11.367 -7.387 1 89.44 182 GLU A N 1
ATOM 1428 C CA . GLU A 1 182 ? -21.406 -10.094 -6.91 1 89.44 182 GLU A CA 1
ATOM 1429 C C . GLU A 1 182 ? -20.5 -9.484 -5.84 1 89.44 182 GLU A C 1
ATOM 1431 O O . GLU A 1 182 ? -20.797 -8.406 -5.32 1 89.44 182 GLU A O 1
ATOM 1436 N N . SER A 1 183 ? -19.453 -10.086 -5.609 1 92.62 183 SER A N 1
ATOM 1437 C CA . SER A 1 183 ? -18.547 -9.633 -4.555 1 92.62 183 SER A CA 1
ATOM 1438 C C . SER A 1 183 ? -17.359 -8.875 -5.133 1 92.62 183 SER A C 1
ATOM 1440 O O . SER A 1 183 ? -17.328 -8.57 -6.328 1 92.62 183 SER A O 1
ATOM 1442 N N . PHE A 1 184 ? -16.391 -8.547 -4.203 1 94 184 PHE A N 1
ATOM 1443 C CA . PHE A 1 184 ? -15.203 -7.789 -4.605 1 94 184 PHE A CA 1
ATOM 1444 C C . PHE A 1 184 ? -14.344 -8.602 -5.562 1 94 184 PHE A C 1
ATOM 1446 O O . PHE A 1 184 ? -13.484 -8.055 -6.254 1 94 184 PHE A O 1
ATOM 1453 N N . VAL A 1 185 ? -14.562 -9.953 -5.664 1 92.38 185 VAL A N 1
ATOM 1454 C CA . VAL A 1 185 ? -13.773 -10.836 -6.523 1 92.38 185 VAL A CA 1
ATOM 1455 C C . VAL A 1 185 ? -14.461 -10.977 -7.879 1 92.38 185 VAL A C 1
ATOM 1457 O O . VAL A 1 185 ? -13.953 -11.656 -8.773 1 92.38 185 VAL A O 1
ATOM 1460 N N . GLY A 1 186 ? -15.516 -10.289 -8.086 1 89 186 GLY A N 1
ATOM 1461 C CA . GLY A 1 186 ? -16.312 -10.352 -9.305 1 89 186 GLY A CA 1
ATOM 1462 C C . GLY A 1 186 ? -15.5 -10.141 -10.562 1 89 186 GLY A C 1
ATOM 1463 O O . GLY A 1 186 ? -15.672 -10.859 -11.555 1 89 186 GLY A O 1
ATOM 1464 N N . PRO A 1 187 ? -14.609 -9.211 -10.555 1 88.69 187 PRO A N 1
ATOM 1465 C CA . PRO A 1 187 ? -13.805 -8.922 -11.742 1 88.69 187 PRO A CA 1
ATOM 1466 C C . PRO A 1 187 ? -13.07 -10.156 -12.266 1 88.69 187 PRO A C 1
ATOM 1468 O O . PRO A 1 187 ? -12.82 -10.266 -13.469 1 88.69 187 PRO A O 1
ATOM 1471 N N . MET A 1 188 ? -12.742 -11.055 -11.445 1 84.94 188 MET A N 1
ATOM 1472 C CA . MET A 1 188 ? -12.023 -12.266 -11.859 1 84.94 188 MET A CA 1
ATOM 1473 C C . MET A 1 188 ? -12.906 -13.141 -12.742 1 84.94 188 MET A C 1
ATOM 1475 O O . MET A 1 188 ? -12.391 -13.93 -13.539 1 84.94 188 MET A O 1
ATOM 1479 N N . LEU A 1 189 ? -14.203 -12.953 -12.578 1 80.94 189 LEU A N 1
ATOM 1480 C CA . LEU A 1 189 ? -15.133 -13.82 -13.289 1 80.94 189 LEU A CA 1
ATOM 1481 C C . LEU A 1 189 ? -15.75 -13.086 -14.477 1 80.94 189 LEU A C 1
ATOM 1483 O O . LEU A 1 189 ? -16.531 -13.68 -15.242 1 80.94 189 LEU A O 1
ATOM 1487 N N . ARG A 1 190 ? -15.367 -11.812 -14.555 1 78.12 190 ARG A N 1
ATOM 1488 C CA . ARG A 1 190 ? -15.938 -11.031 -15.648 1 78.12 190 ARG A CA 1
ATOM 1489 C C . ARG A 1 190 ? -15.008 -11.016 -16.859 1 78.12 190 ARG A C 1
ATOM 1491 O O . ARG A 1 190 ? -13.789 -11.07 -16.719 1 78.12 190 ARG A O 1
ATOM 1498 N N . ASP A 1 191 ? -15.625 -10.961 -18.031 1 70.94 191 ASP A N 1
ATOM 1499 C CA . ASP A 1 191 ? -14.859 -10.883 -19.266 1 70.94 191 ASP A CA 1
ATOM 1500 C C . ASP A 1 191 ? -14.234 -9.5 -19.438 1 70.94 191 ASP A C 1
ATOM 1502 O O . ASP A 1 191 ? -14.859 -8.484 -19.125 1 70.94 191 ASP A O 1
ATOM 1506 N N . PRO A 1 192 ? -12.961 -9.57 -19.859 1 65.62 192 PRO A N 1
ATOM 1507 C CA . PRO A 1 192 ? -12.336 -8.273 -20.094 1 65.62 192 PRO A CA 1
ATOM 1508 C C . PRO A 1 192 ? -12.992 -7.5 -21.234 1 65.62 192 PRO A C 1
ATOM 1510 O O . PRO A 1 192 ? -13.523 -8.109 -22.172 1 65.62 192 PRO A O 1
ATOM 1513 N N . THR A 1 193 ? -13.023 -6.277 -20.984 1 61.53 193 THR A N 1
ATOM 1514 C CA . THR A 1 193 ? -13.625 -5.43 -22 1 61.53 193 THR A CA 1
ATOM 1515 C C . THR A 1 193 ? -12.609 -5.059 -23.078 1 61.53 193 THR A C 1
ATOM 1517 O O . THR A 1 193 ? -12.977 -4.777 -24.219 1 61.53 193 THR A O 1
ATOM 1520 N N . GLU A 1 194 ? -11.352 -5.16 -22.766 1 62.25 194 GLU A N 1
ATOM 1521 C CA . GLU A 1 194 ? -10.336 -4.715 -23.719 1 62.25 194 GLU A CA 1
ATOM 1522 C C . GLU A 1 194 ? -9.531 -5.895 -24.25 1 62.25 194 GLU A C 1
ATOM 1524 O O . GLU A 1 194 ? -9.281 -6.863 -23.531 1 62.25 194 GLU A O 1
ATOM 1529 N N . PRO A 1 195 ? -9.297 -5.824 -25.547 1 60.41 195 PRO A N 1
ATOM 1530 C CA . PRO A 1 195 ? -8.547 -6.914 -26.172 1 60.41 195 PRO A CA 1
ATOM 1531 C C . PRO A 1 195 ? -7.105 -6.996 -25.656 1 60.41 195 PRO A C 1
ATOM 1533 O O . PRO A 1 195 ? -6.504 -5.969 -25.344 1 60.41 195 PRO A O 1
ATOM 1536 N N . THR A 1 196 ? -6.785 -8.203 -25.391 1 62.81 196 THR A N 1
ATOM 1537 C CA . THR A 1 196 ? -5.406 -8.422 -24.969 1 62.81 196 THR A CA 1
ATOM 1538 C C . THR A 1 196 ? -4.57 -8.969 -26.125 1 62.81 196 THR A C 1
ATOM 1540 O O . THR A 1 196 ? -5.109 -9.578 -27.047 1 62.81 196 THR A O 1
ATOM 1543 N N . ALA A 1 197 ? -3.258 -8.703 -26.078 1 57.66 197 ALA A N 1
ATOM 1544 C CA . ALA A 1 197 ? -2.311 -9.102 -27.125 1 57.66 197 ALA A CA 1
ATOM 1545 C C . ALA A 1 197 ? -2.371 -10.609 -27.359 1 57.66 197 ALA A C 1
ATOM 1547 O O . ALA A 1 197 ? -2.727 -11.375 -26.469 1 57.66 197 ALA A O 1
ATOM 1548 N N . SER A 1 198 ? -2.162 -10.961 -28.641 1 57.62 198 SER A N 1
ATOM 1549 C CA . SER A 1 198 ? -2.223 -12.336 -29.125 1 57.62 198 SER A CA 1
ATOM 1550 C C . SER A 1 198 ? -1.241 -13.234 -28.375 1 57.62 198 SER A C 1
ATOM 1552 O O . SER A 1 198 ? -0.173 -12.773 -27.969 1 57.62 198 SER A O 1
ATOM 1554 N N . GLN A 1 199 ? -1.677 -14.477 -27.969 1 66.06 199 GLN A N 1
ATOM 1555 C CA . GLN A 1 199 ? -0.811 -15.469 -27.344 1 66.06 199 GLN A CA 1
ATOM 1556 C C . GLN A 1 199 ? -0.555 -16.641 -28.297 1 66.06 199 GLN A C 1
ATOM 1558 O O . GLN A 1 199 ? -1.3 -17.625 -28.281 1 66.06 199 GLN A O 1
ATOM 1563 N N . PRO A 1 200 ? 0.48 -16.688 -29.031 1 75.31 200 PRO A N 1
ATOM 1564 C CA . PRO A 1 200 ? 0.773 -17.641 -30.094 1 75.31 200 PRO A CA 1
ATOM 1565 C C . PRO A 1 200 ? 0.927 -19.078 -29.578 1 75.31 200 PRO A C 1
ATOM 1567 O O . PRO A 1 200 ? 0.581 -20.031 -30.281 1 75.31 200 PRO A O 1
ATOM 1570 N N . MET A 1 201 ? 1.271 -19.281 -28.391 1 85.12 201 MET A N 1
ATOM 1571 C CA . MET A 1 201 ? 1.574 -20.625 -27.906 1 85.12 201 MET A CA 1
ATOM 1572 C C . MET A 1 201 ? 0.298 -21.438 -27.734 1 85.12 201 MET A C 1
ATOM 1574 O O . MET A 1 201 ? 0.288 -22.656 -28 1 85.12 201 MET A O 1
ATOM 1578 N N . LEU A 1 202 ? -0.766 -20.859 -27.375 1 88.38 202 LEU A N 1
ATOM 1579 C CA . LEU A 1 202 ? -2.025 -21.578 -27.203 1 88.38 202 LEU A CA 1
ATOM 1580 C C . LEU A 1 202 ? -2.57 -22.047 -28.531 1 88.38 202 LEU A C 1
ATOM 1582 O O . LEU A 1 202 ? -3.115 -23.156 -28.625 1 88.38 202 LEU A O 1
ATOM 1586 N N . GLN A 1 203 ? -2.396 -21.219 -29.469 1 88.56 203 GLN A N 1
ATOM 1587 C CA . GLN A 1 203 ? -2.807 -21.625 -30.812 1 88.56 203 GLN A CA 1
ATOM 1588 C C . GLN A 1 203 ? -1.953 -22.797 -31.312 1 88.56 203 GLN A C 1
ATOM 1590 O O . GLN A 1 203 ? -2.469 -23.734 -31.922 1 88.56 203 GLN A O 1
ATOM 1595 N N . GLU A 1 204 ? -0.709 -22.703 -31.094 1 91.62 204 GLU A N 1
ATOM 1596 C CA . GLU A 1 204 ? 0.184 -23.797 -31.469 1 91.62 204 GLU A CA 1
ATOM 1597 C C . GLU A 1 204 ? -0.197 -25.094 -30.766 1 91.62 204 GLU A C 1
ATOM 1599 O O . GLU A 1 204 ? -0.172 -26.172 -31.375 1 91.62 204 GLU A O 1
ATOM 1604 N N . LEU A 1 205 ? -0.467 -24.984 -29.547 1 94 205 LEU A N 1
ATOM 1605 C CA . LEU A 1 205 ? -0.929 -26.156 -28.812 1 94 205 LEU A CA 1
ATOM 1606 C C . LEU A 1 205 ? -2.176 -26.75 -29.453 1 94 205 LEU A C 1
ATOM 1608 O O . LEU A 1 205 ? -2.234 -27.953 -29.703 1 94 205 LEU A O 1
ATOM 1612 N N . LYS A 1 206 ? -3.117 -25.938 -29.734 1 93.38 206 LYS A N 1
ATOM 1613 C CA . LYS A 1 206 ? -4.352 -26.375 -30.375 1 93.38 206 LYS A CA 1
ATOM 1614 C C . LYS A 1 206 ? -4.066 -27.094 -31.688 1 93.38 206 LYS A C 1
ATOM 1616 O O . LYS A 1 206 ? -4.688 -28.125 -31.984 1 93.38 206 LYS A O 1
ATOM 1621 N N . ASP A 1 207 ? -3.119 -26.641 -32.406 1 94.25 207 ASP A N 1
ATOM 1622 C CA . ASP A 1 207 ? -2.781 -27.172 -33.719 1 94.25 207 ASP A CA 1
ATOM 1623 C C . ASP A 1 207 ? -2.09 -28.531 -33.594 1 94.25 207 ASP A C 1
ATOM 1625 O O . ASP A 1 207 ? -2.104 -29.328 -34.531 1 94.25 207 ASP A O 1
ATOM 1629 N N . HIS A 1 208 ? -1.501 -28.828 -32.5 1 95.25 208 HIS A N 1
ATOM 1630 C CA . HIS A 1 208 ? -0.721 -30.047 -32.344 1 95.25 208 HIS A CA 1
ATOM 1631 C C . HIS A 1 208 ? -1.52 -31.125 -31.625 1 95.25 208 HIS A C 1
ATOM 1633 O O . HIS A 1 208 ? -1.114 -32.281 -31.594 1 95.25 208 HIS A O 1
ATOM 1639 N N . LEU A 1 209 ? -2.68 -30.797 -31.125 1 96 209 LEU A N 1
ATOM 1640 C CA . LEU A 1 209 ? -3.48 -31.734 -30.344 1 96 209 LEU A CA 1
ATOM 1641 C C . LEU A 1 209 ? -4.012 -32.875 -31.219 1 96 209 LEU A C 1
ATOM 1643 O O . LEU A 1 209 ? -4.031 -34.031 -30.797 1 96 209 LEU A O 1
ATOM 1647 N N . PRO A 1 210 ? -4.336 -32.625 -32.469 1 96.25 210 PRO A N 1
ATOM 1648 C CA . PRO A 1 210 ? -4.836 -33.719 -33.312 1 96.25 210 PRO A CA 1
ATOM 1649 C C . PRO A 1 210 ? -3.793 -34.781 -33.562 1 96.25 210 PRO A C 1
ATOM 1651 O O . PRO A 1 210 ? -4.129 -35.969 -33.625 1 96.25 210 PRO A O 1
ATOM 1654 N N . ALA A 1 211 ? -2.57 -34.375 -33.75 1 95.75 211 ALA A N 1
ATOM 1655 C CA . ALA A 1 211 ? -1.502 -35.344 -33.969 1 95.75 211 ALA A CA 1
ATOM 1656 C C . ALA A 1 211 ? -1.34 -36.281 -32.75 1 95.75 211 ALA A C 1
ATOM 1658 O O . ALA A 1 211 ? -1.146 -37.5 -32.906 1 95.75 211 ALA A O 1
ATOM 1659 N N . LEU A 1 212 ? -1.391 -35.719 -31.625 1 96.94 212 LEU A N 1
ATOM 1660 C CA . LEU A 1 212 ? -1.291 -36.531 -30.422 1 96.94 212 LEU A CA 1
ATOM 1661 C C . LEU A 1 212 ? -2.502 -37.438 -30.266 1 96.94 212 LEU A C 1
ATOM 1663 O O . LEU A 1 212 ? -2.361 -38.625 -29.906 1 96.94 212 LEU A O 1
ATOM 1667 N N . THR A 1 213 ? -3.68 -36.938 -30.531 1 96.94 213 THR A N 1
ATOM 1668 C CA . THR A 1 213 ? -4.91 -37.719 -30.484 1 96.94 213 THR A CA 1
ATOM 1669 C C . THR A 1 213 ? -4.836 -38.906 -31.438 1 96.94 213 THR A C 1
ATOM 1671 O O . THR A 1 213 ? -5.191 -40.031 -31.062 1 96.94 213 THR A O 1
ATOM 1674 N N . ALA A 1 214 ? -4.352 -38.656 -32.594 1 96.88 214 ALA A N 1
ATOM 1675 C CA . ALA A 1 214 ? -4.215 -39.719 -33.594 1 96.88 214 ALA A CA 1
ATOM 1676 C C . ALA A 1 214 ? -3.203 -40.75 -33.125 1 96.88 214 ALA A C 1
ATOM 1678 O O . ALA A 1 214 ? -3.416 -41.969 -33.312 1 96.88 214 ALA A O 1
ATOM 1679 N N . PHE A 1 215 ? -2.137 -40.312 -32.594 1 97.25 215 PHE A N 1
ATOM 1680 C CA . PHE A 1 215 ? -1.104 -41.25 -32.125 1 97.25 215 PHE A CA 1
ATOM 1681 C C . PHE A 1 215 ? -1.652 -42.156 -31.062 1 97.25 215 PHE A C 1
ATOM 1683 O O . PHE A 1 215 ? -1.472 -43.375 -31.141 1 97.25 215 PHE A O 1
ATOM 1690 N N . ILE A 1 216 ? -2.33 -41.625 -30.094 1 96.94 216 ILE A N 1
ATOM 1691 C CA . ILE A 1 216 ? -2.887 -42.406 -28.984 1 96.94 216 ILE A CA 1
ATOM 1692 C C . ILE A 1 216 ? -3.971 -43.344 -29.516 1 96.94 216 ILE A C 1
ATOM 1694 O O . ILE A 1 216 ? -4.047 -44.5 -29.094 1 96.94 216 ILE A O 1
ATOM 1698 N N . GLY A 1 217 ? -4.75 -42.875 -30.422 1 96.25 217 GLY A N 1
ATOM 1699 C CA . GLY A 1 217 ? -5.816 -43.688 -31 1 96.25 217 GLY A CA 1
ATOM 1700 C C . GLY A 1 217 ? -5.301 -44.875 -31.781 1 96.25 217 GLY A C 1
ATOM 1701 O O . GLY A 1 217 ? -5.949 -45.906 -31.812 1 96.25 217 GLY A O 1
ATOM 1702 N N . ASN A 1 218 ? -4.113 -44.719 -32.375 1 94.94 218 ASN A N 1
ATOM 1703 C CA . ASN A 1 218 ? -3.605 -45.75 -33.281 1 94.94 218 ASN A CA 1
ATOM 1704 C C . ASN A 1 218 ? -2.543 -46.594 -32.625 1 94.94 218 ASN A C 1
ATOM 1706 O O . ASN A 1 218 ? -2.045 -47.562 -33.219 1 94.94 218 ASN A O 1
ATOM 1710 N N . LYS A 1 219 ? -2.285 -46.281 -31.406 1 94.25 219 LYS A N 1
ATOM 1711 C CA . LYS A 1 219 ? -1.234 -47.062 -30.75 1 94.25 219 LYS A CA 1
ATOM 1712 C C . LYS A 1 219 ? -1.735 -48.438 -30.375 1 94.25 219 LYS A C 1
ATOM 1714 O O . LYS A 1 219 ? -2.584 -48.594 -29.484 1 94.25 219 LYS A O 1
ATOM 1719 N N . THR A 1 220 ? -1.129 -49.469 -30.906 1 91.19 220 THR A N 1
ATOM 1720 C CA . THR A 1 220 ? -1.647 -50.812 -30.828 1 91.19 220 THR A CA 1
ATOM 1721 C C . THR A 1 220 ? -1.315 -51.438 -29.484 1 91.19 220 THR A C 1
ATOM 1723 O O . THR A 1 220 ? -2.043 -52.312 -29.016 1 91.19 220 THR A O 1
ATOM 1726 N N . ASP A 1 221 ? -0.232 -51.094 -28.859 1 92.56 221 ASP A N 1
ATOM 1727 C CA . ASP A 1 221 ? 0.201 -51.75 -27.625 1 92.56 221 ASP A CA 1
ATOM 1728 C C . ASP A 1 221 ? -0.417 -51.062 -26.406 1 92.56 221 ASP A C 1
ATOM 1730 O O . ASP A 1 221 ? -0.047 -51.344 -25.266 1 92.56 221 ASP A O 1
ATOM 1734 N N . LEU A 1 222 ? -1.401 -50.188 -26.562 1 94.75 222 LEU A N 1
ATOM 1735 C CA . LEU A 1 222 ? -2.066 -49.469 -25.484 1 94.75 222 LEU A CA 1
ATOM 1736 C C . LEU A 1 222 ? -3.4 -50.125 -25.141 1 94.75 222 LEU A C 1
ATOM 1738 O O . LEU A 1 222 ? -4.262 -50.281 -26 1 94.75 222 LEU A O 1
ATOM 1742 N N . PRO A 1 223 ? -3.529 -50.594 -23.891 1 95.62 223 PRO A N 1
ATOM 1743 C CA . PRO A 1 223 ? -4.816 -51.156 -23.469 1 95.62 223 PRO A CA 1
ATOM 1744 C C . PRO A 1 223 ? -5.988 -50.219 -23.734 1 95.62 223 PRO A C 1
ATOM 1746 O O . PRO A 1 223 ? -5.852 -49 -23.578 1 95.62 223 PRO A O 1
ATOM 1749 N N . GLU A 1 224 ? -7.121 -50.75 -24.062 1 95.75 224 GLU A N 1
ATOM 1750 C CA . GLU A 1 224 ? -8.305 -50 -24.453 1 95.75 224 GLU A CA 1
ATOM 1751 C C . GLU A 1 224 ? -8.734 -49.031 -23.359 1 95.75 224 GLU A C 1
ATOM 1753 O O . GLU A 1 224 ? -9.133 -47.906 -23.625 1 95.75 224 GLU A O 1
ATOM 1758 N N . ALA A 1 225 ? -8.711 -49.469 -22.125 1 95.12 225 ALA A N 1
ATOM 1759 C CA . ALA A 1 225 ? -9.109 -48.656 -21 1 95.12 225 ALA A CA 1
ATOM 1760 C C . ALA A 1 225 ? -8.227 -47.406 -20.891 1 95.12 225 ALA A C 1
ATOM 1762 O O . ALA A 1 225 ? -8.719 -46.312 -20.609 1 95.12 225 ALA A O 1
ATOM 1763 N N . GLU A 1 226 ? -6.969 -47.562 -21.078 1 96.5 226 GLU A N 1
ATOM 1764 C CA . GLU A 1 226 ? -6.031 -46.438 -21.031 1 96.5 226 GLU A CA 1
ATOM 1765 C C . GLU A 1 226 ? -6.23 -45.5 -22.219 1 96.5 226 GLU A C 1
ATOM 1767 O O . GLU A 1 226 ? -6.156 -44.281 -22.062 1 96.5 226 GLU A O 1
ATOM 1772 N N . ARG A 1 227 ? -6.41 -46.125 -23.359 1 97.38 227 ARG A N 1
ATOM 1773 C CA . ARG A 1 227 ? -6.66 -45.312 -24.547 1 97.38 227 ARG A CA 1
ATOM 1774 C C . ARG A 1 227 ? -7.859 -44.406 -24.359 1 97.38 227 ARG A C 1
ATOM 1776 O O . ARG A 1 227 ? -7.785 -43.219 -24.641 1 97.38 227 ARG A O 1
ATOM 1783 N N . LYS A 1 228 ? -8.914 -44.969 -23.859 1 97.25 228 LYS A N 1
ATOM 1784 C CA . LYS A 1 228 ? -10.125 -44.188 -23.609 1 97.25 228 LYS A CA 1
ATOM 1785 C C . LYS A 1 228 ? -9.867 -43.094 -22.594 1 97.25 228 LYS A C 1
ATOM 1787 O O . LYS A 1 228 ? -10.32 -41.938 -22.766 1 97.25 228 LYS A O 1
ATOM 1792 N N . LEU A 1 229 ? -9.203 -43.406 -21.531 1 97.5 229 LEU A N 1
ATOM 1793 C CA . LEU A 1 229 ? -8.859 -42.438 -20.484 1 97.5 229 LEU A CA 1
ATOM 1794 C C . LEU A 1 229 ? -8.07 -41.25 -21.047 1 97.5 229 LEU A C 1
ATOM 1796 O O . LEU A 1 229 ? -8.398 -40.094 -20.797 1 97.5 229 LEU A O 1
ATOM 1800 N N . TYR A 1 230 ? -7.02 -41.531 -21.844 1 97.94 230 TYR A N 1
ATOM 1801 C CA . TYR A 1 230 ? -6.145 -40.531 -22.391 1 97.94 230 TYR A CA 1
ATOM 1802 C C . TYR A 1 230 ? -6.891 -39.625 -23.391 1 97.94 230 TYR A C 1
ATOM 1804 O O . TYR A 1 230 ? -6.766 -38.406 -23.359 1 97.94 230 TYR A O 1
ATOM 1812 N N . LEU A 1 231 ? -7.688 -40.312 -24.219 1 97.5 231 LEU A N 1
ATOM 1813 C CA . LEU A 1 231 ? -8.43 -39.531 -25.219 1 97.5 231 LEU A CA 1
ATOM 1814 C C . LEU A 1 231 ? -9.477 -38.656 -24.562 1 97.5 231 LEU A C 1
ATOM 1816 O O . LEU A 1 231 ? -9.695 -37.531 -25 1 97.5 231 LEU A O 1
ATOM 1820 N N . THR A 1 232 ? -10.109 -39.125 -23.547 1 96.75 232 THR A N 1
ATOM 1821 C CA . THR A 1 232 ? -11.07 -38.344 -22.797 1 96.75 232 THR A CA 1
ATOM 1822 C C . THR A 1 232 ? -10.375 -37.125 -22.141 1 96.75 232 THR A C 1
ATOM 1824 O O . THR A 1 232 ? -10.898 -36.031 -22.156 1 96.75 232 THR A O 1
ATOM 1827 N N . THR A 1 233 ? -9.242 -37.344 -21.516 1 97 233 THR A N 1
ATOM 1828 C CA . THR A 1 233 ? -8.477 -36.281 -20.875 1 97 233 THR A CA 1
ATOM 1829 C C . THR A 1 233 ? -8.062 -35.25 -21.906 1 97 233 THR A C 1
ATOM 1831 O O . THR A 1 233 ? -8.141 -34.031 -21.625 1 97 233 THR A O 1
ATOM 1834 N N . MET A 1 234 ? -7.598 -35.625 -23.078 1 96.62 234 MET A N 1
ATOM 1835 C CA . MET A 1 234 ? -7.184 -34.75 -24.141 1 96.62 234 MET A CA 1
ATOM 1836 C C . MET A 1 234 ? -8.344 -33.875 -24.609 1 96.62 234 MET A C 1
ATOM 1838 O O . MET A 1 234 ? -8.148 -32.719 -24.984 1 96.62 234 MET A O 1
ATOM 1842 N N . ALA A 1 235 ? -9.523 -34.406 -24.547 1 95.31 235 ALA A N 1
ATOM 1843 C CA . ALA A 1 235 ? -10.711 -33.688 -25 1 95.31 235 ALA A CA 1
ATOM 1844 C C . ALA A 1 235 ? -10.945 -32.438 -24.141 1 95.31 235 ALA A C 1
ATOM 1846 O O . ALA A 1 235 ? -11.531 -31.469 -24.609 1 95.31 235 ALA A O 1
ATOM 1847 N N . TYR A 1 236 ? -10.406 -32.438 -22.953 1 94.69 236 TYR A N 1
ATOM 1848 C CA . TYR A 1 236 ? -10.617 -31.312 -22.047 1 94.69 236 TYR A CA 1
ATOM 1849 C C . TYR A 1 236 ? -9.695 -30.156 -22.391 1 94.69 236 TYR A C 1
ATOM 1851 O O . TYR A 1 236 ? -9.875 -29.047 -21.891 1 94.69 236 TYR A O 1
ATOM 1859 N N . PHE A 1 237 ? -8.719 -30.344 -23.297 1 95.44 237 PHE A N 1
ATOM 1860 C CA . PHE A 1 237 ? -7.914 -29.234 -23.781 1 95.44 237 PHE A CA 1
ATOM 1861 C C . PHE A 1 237 ? -8.781 -28.234 -24.531 1 95.44 237 PHE A C 1
ATOM 1863 O O . PHE A 1 237 ? -8.555 -27.016 -24.438 1 95.44 237 PHE A O 1
ATOM 1870 N N . GLU A 1 238 ? -9.742 -28.75 -25.156 1 92.38 238 GLU A N 1
ATOM 1871 C CA . GLU A 1 238 ? -10.555 -27.891 -26.016 1 92.38 238 GLU A CA 1
ATOM 1872 C C . GLU A 1 238 ? -11.305 -26.844 -25.188 1 92.38 238 GLU A C 1
ATOM 1874 O O . GLU A 1 238 ? -11.211 -25.656 -25.453 1 92.38 238 GLU A O 1
ATOM 1879 N N . PRO A 1 239 ? -12.055 -27.219 -24.203 1 91.38 239 PRO A N 1
ATOM 1880 C CA . PRO A 1 239 ? -12.727 -26.188 -23.406 1 91.38 239 PRO A CA 1
ATOM 1881 C C . PRO A 1 239 ? -11.734 -25.234 -22.734 1 91.38 239 PRO A C 1
ATOM 1883 O O . PRO A 1 239 ? -12.023 -24.047 -22.594 1 91.38 239 PRO A O 1
ATOM 1886 N N . ALA A 1 240 ? -10.664 -25.75 -22.281 1 90.88 240 ALA A N 1
ATOM 1887 C CA . ALA A 1 240 ? -9.648 -24.891 -21.656 1 90.88 240 ALA A CA 1
ATOM 1888 C C . ALA A 1 240 ? -9.117 -23.875 -22.641 1 90.88 240 ALA A C 1
ATOM 1890 O O . ALA A 1 240 ? -8.906 -22.703 -22.297 1 90.88 240 ALA A O 1
ATOM 1891 N N . LEU A 1 241 ? -8.922 -24.297 -23.891 1 90.31 241 LEU A N 1
ATOM 1892 C CA . LEU A 1 241 ? -8.438 -23.406 -24.938 1 90.31 241 LEU A CA 1
ATOM 1893 C C . LEU A 1 241 ? -9.516 -22.406 -25.344 1 90.31 241 LEU A C 1
ATOM 1895 O O . LEU A 1 241 ? -9.219 -21.25 -25.625 1 90.31 241 LEU A O 1
ATOM 1899 N N . GLN A 1 242 ? -10.711 -22.828 -25.312 1 86.12 242 GLN A N 1
ATOM 1900 C CA . GLN A 1 242 ? -11.82 -21.969 -25.703 1 86.12 242 GLN A CA 1
ATOM 1901 C C . GLN A 1 242 ? -11.945 -20.766 -24.75 1 86.12 242 GLN A C 1
ATOM 1903 O O . GLN A 1 242 ? -12.281 -19.672 -25.188 1 86.12 242 GLN A O 1
ATOM 1908 N N . ILE A 1 243 ? -11.625 -20.984 -23.531 1 82.06 243 ILE A N 1
ATOM 1909 C CA . ILE A 1 243 ? -11.773 -19.922 -22.547 1 82.06 243 ILE A CA 1
ATOM 1910 C C . ILE A 1 243 ? -10.516 -19.047 -22.531 1 82.06 243 ILE A C 1
ATOM 1912 O O . ILE A 1 243 ? -10.555 -17.891 -22.094 1 82.06 243 ILE A O 1
ATOM 1916 N N . SER A 1 244 ? -9.484 -19.547 -23.094 1 84.88 244 SER A N 1
ATOM 1917 C CA . SER A 1 244 ? -8.203 -18.859 -22.969 1 84.88 244 SER A CA 1
ATOM 1918 C C . SER A 1 244 ? -7.832 -18.141 -24.266 1 84.88 244 SER A C 1
ATOM 1920 O O . SER A 1 244 ? -7.066 -17.188 -24.25 1 84.88 244 SER A O 1
ATOM 1922 N N . LEU A 1 245 ? -8.367 -18.469 -25.375 1 79.81 245 LEU A N 1
ATOM 1923 C CA . LEU A 1 245 ? -7.895 -18.016 -26.672 1 79.81 245 LEU A CA 1
ATOM 1924 C C . LEU A 1 245 ? -8.555 -16.688 -27.062 1 79.81 245 LEU A C 1
ATOM 1926 O O . LEU A 1 245 ? -7.934 -15.844 -27.719 1 79.81 245 LEU A O 1
ATOM 1930 N N . PRO A 1 246 ? -9.695 -16.438 -26.688 1 74.25 246 PRO A N 1
ATOM 1931 C CA . PRO A 1 246 ? -10.305 -15.18 -27.125 1 74.25 246 PRO A CA 1
ATOM 1932 C C . PRO A 1 246 ? -9.438 -13.961 -26.797 1 74.25 246 PRO A C 1
ATOM 1934 O O . PRO A 1 246 ? -8.758 -13.945 -25.766 1 74.25 246 PRO A O 1
ATOM 1937 N N . PRO A 1 247 ? -9.406 -12.992 -27.672 1 66.12 247 PRO A N 1
ATOM 1938 C CA . PRO A 1 247 ? -8.484 -11.852 -27.625 1 66.12 247 PRO A CA 1
ATOM 1939 C C . PRO A 1 247 ? -8.703 -10.977 -26.391 1 66.12 247 PRO A C 1
ATOM 1941 O O . PRO A 1 247 ? -7.781 -10.273 -25.953 1 66.12 247 PRO A O 1
ATOM 1944 N N . ARG A 1 248 ? -9.742 -11.039 -25.75 1 65.31 248 ARG A N 1
ATOM 1945 C CA . ARG A 1 248 ? -9.992 -10.086 -24.672 1 65.31 248 ARG A CA 1
ATOM 1946 C C . ARG A 1 248 ? -9.656 -10.688 -23.312 1 65.31 248 ARG A C 1
ATOM 1948 O O . ARG A 1 248 ? -9.719 -10 -22.297 1 65.31 248 ARG A O 1
ATOM 1955 N N . VAL A 1 249 ? -9.078 -11.789 -23.531 1 66.31 249 VAL A N 1
ATOM 1956 C CA . VAL A 1 249 ? -8.844 -12.461 -22.25 1 66.31 249 VAL A CA 1
ATOM 1957 C C .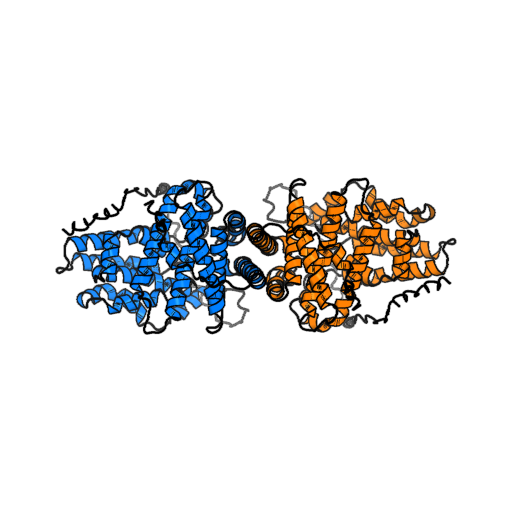 VAL A 1 249 ? -7.441 -12.141 -21.75 1 66.31 249 VAL A C 1
ATOM 1959 O O . VAL A 1 249 ? -6.477 -12.18 -22.516 1 66.31 249 VAL A O 1
ATOM 1962 N N . ASP A 1 250 ? -7.453 -11.609 -20.531 1 72.56 250 ASP A N 1
ATOM 1963 C CA . ASP A 1 250 ? -6.168 -11.375 -19.875 1 72.56 250 ASP A CA 1
ATOM 1964 C C . ASP A 1 250 ? -5.598 -12.672 -19.312 1 72.56 250 ASP A C 1
ATOM 1966 O O . ASP A 1 250 ? -6.332 -13.641 -19.094 1 72.56 250 ASP A O 1
ATOM 1970 N N . ASN A 1 251 ? -4.262 -12.781 -19.172 1 79.81 251 ASN A N 1
ATOM 1971 C CA . ASN A 1 251 ? -3.576 -13.898 -18.531 1 79.81 251 ASN A CA 1
ATOM 1972 C C . ASN A 1 251 ? -3.99 -15.234 -19.156 1 79.81 251 ASN A C 1
ATOM 1974 O O . ASN A 1 251 ? -4.355 -16.172 -18.438 1 79.81 251 ASN A O 1
ATOM 1978 N N . ARG A 1 252 ? -3.963 -15.328 -20.422 1 80 252 ARG A N 1
ATOM 1979 C CA . ARG A 1 252 ? -4.492 -16.453 -21.188 1 80 252 ARG A CA 1
ATOM 1980 C C . ARG A 1 252 ? -3.801 -17.766 -20.781 1 80 252 ARG A C 1
ATOM 1982 O O . ARG A 1 252 ? -4.457 -18.781 -20.578 1 80 252 ARG A O 1
ATOM 1989 N N . GLU A 1 253 ? -2.496 -17.703 -20.656 1 83.62 253 GLU A N 1
ATOM 1990 C CA . GLU A 1 253 ? -1.767 -18.906 -20.266 1 83.62 253 GLU A CA 1
ATOM 1991 C C . GLU A 1 253 ? -2.199 -19.391 -18.891 1 83.62 253 GLU A C 1
ATOM 1993 O O . GLU A 1 253 ? -2.395 -20.578 -18.672 1 83.62 253 GLU A O 1
ATOM 1998 N N . LEU A 1 254 ? -2.359 -18.391 -18.016 1 86.88 254 LEU A N 1
ATOM 1999 C CA . LEU A 1 254 ? -2.744 -18.766 -16.656 1 86.88 254 LEU A CA 1
ATOM 2000 C C . LEU A 1 254 ? -4.152 -19.359 -16.625 1 86.88 254 LEU A C 1
ATOM 2002 O O . LEU A 1 254 ? -4.426 -20.281 -15.867 1 86.88 254 LEU A O 1
ATOM 2006 N N . ARG A 1 255 ? -5.008 -18.797 -17.406 1 85.31 255 ARG A N 1
ATOM 2007 C CA . ARG A 1 255 ? -6.363 -19.344 -17.484 1 85.31 255 ARG A CA 1
ATOM 2008 C C . ARG A 1 255 ? -6.352 -20.797 -17.938 1 85.31 255 ARG A C 1
ATOM 2010 O O . ARG A 1 255 ? -7.02 -21.641 -17.328 1 85.31 255 ARG A O 1
ATOM 2017 N N . PHE A 1 256 ? -5.637 -21.031 -18.969 1 90.06 256 PHE A N 1
ATOM 2018 C CA . PHE A 1 256 ? -5.508 -22.391 -19.484 1 90.06 256 PHE A CA 1
ATOM 2019 C C . PHE A 1 256 ? -4.914 -23.312 -18.422 1 90.06 256 PHE A C 1
ATOM 2021 O O . PHE A 1 256 ? -5.441 -24.391 -18.156 1 90.06 256 PHE A O 1
ATOM 2028 N N . LEU A 1 257 ? -3.83 -22.844 -17.797 1 91.88 257 LEU A N 1
ATOM 2029 C CA . LEU A 1 257 ? -3.084 -23.641 -16.828 1 91.88 257 LEU A CA 1
ATOM 2030 C C . LEU A 1 257 ? -3.934 -23.938 -15.594 1 91.88 257 LEU A C 1
ATOM 2032 O O . LEU A 1 257 ? -3.773 -24.984 -14.961 1 91.88 257 LEU A O 1
ATOM 2036 N N . PHE A 1 258 ? -4.844 -23.094 -15.367 1 88.38 258 PHE A N 1
ATOM 2037 C CA . PHE A 1 258 ? -5.645 -23.266 -14.164 1 88.38 258 PHE A CA 1
ATOM 2038 C C . PHE A 1 258 ? -6.941 -24 -14.469 1 88.38 258 PHE A C 1
ATOM 2040 O O . PHE A 1 258 ? -7.477 -24.703 -13.617 1 88.38 258 PHE A O 1
ATOM 2047 N N . PHE A 1 259 ? -7.398 -23.938 -15.617 1 88.5 259 PHE A N 1
ATOM 2048 C CA . PHE A 1 259 ? -8.695 -24.5 -15.961 1 88.5 259 PHE A CA 1
ATOM 2049 C C . PHE A 1 259 ? -8.57 -25.984 -16.312 1 88.5 259 PHE A C 1
ATOM 2051 O O . PHE A 1 259 ? -9.406 -26.797 -15.914 1 88.5 259 PHE A O 1
ATOM 2058 N N . TRP A 1 260 ? -7.605 -26.312 -17.031 1 94.12 260 TRP A N 1
ATOM 2059 C CA . TRP A 1 260 ? -7.469 -27.688 -17.531 1 94.12 260 TRP A CA 1
ATOM 2060 C C . TRP A 1 260 ? -7.367 -28.672 -16.391 1 94.12 260 TRP A C 1
ATOM 2062 O O . TRP A 1 260 ? -8.055 -29.703 -16.375 1 94.12 260 TRP A O 1
ATOM 2072 N N . PRO A 1 261 ? -6.602 -28.391 -15.32 1 93.38 261 PRO A N 1
ATOM 2073 C CA . PRO A 1 261 ? -6.449 -29.359 -14.227 1 93.38 261 PRO A CA 1
ATOM 2074 C C . PRO A 1 261 ? -7.758 -29.609 -13.477 1 93.38 261 PRO A C 1
ATOM 2076 O O . PRO A 1 261 ? -7.895 -30.625 -12.789 1 93.38 261 PRO A O 1
ATOM 2079 N N . LEU A 1 262 ? -8.664 -28.734 -13.609 1 88.56 262 LEU A N 1
ATOM 2080 C CA . LEU A 1 262 ? -9.93 -28.875 -12.906 1 88.56 262 LEU A CA 1
ATOM 2081 C C . LEU A 1 262 ? -10.703 -30.094 -13.414 1 88.56 262 LEU A C 1
ATOM 2083 O O . LEU A 1 262 ? -11.57 -30.625 -12.711 1 88.56 262 LEU A O 1
ATOM 2087 N N . HIS A 1 263 ? -10.352 -30.578 -14.578 1 90.62 263 HIS A N 1
ATOM 2088 C CA . HIS A 1 263 ? -11.141 -31.625 -15.234 1 90.62 263 HIS A CA 1
ATOM 2089 C C . HIS A 1 263 ? -10.414 -32.969 -15.203 1 90.62 263 HIS A C 1
ATOM 2091 O O . HIS A 1 263 ? -10.906 -33.969 -15.75 1 90.62 263 HIS A O 1
ATOM 2097 N N . LEU A 1 264 ? -9.328 -32.969 -14.586 1 93.94 264 LEU A N 1
ATOM 2098 C CA . LEU A 1 264 ? -8.531 -34.188 -14.609 1 93.94 264 LEU A CA 1
ATOM 2099 C C . LEU A 1 264 ? -9.156 -35.281 -13.719 1 93.94 264 LEU A C 1
ATOM 2101 O O . LEU A 1 264 ? -9.523 -35 -12.57 1 93.94 264 LEU A O 1
ATOM 2105 N N . ASP A 1 265 ? -9.258 -36.406 -14.273 1 94.12 265 ASP A N 1
ATOM 2106 C CA . ASP A 1 265 ? -9.812 -37.594 -13.578 1 94.12 265 ASP A CA 1
ATOM 2107 C C . ASP A 1 265 ? -8.789 -38.188 -12.617 1 94.12 265 ASP A C 1
ATOM 2109 O O . ASP A 1 265 ? -7.594 -38.188 -12.898 1 94.12 265 ASP A O 1
ATOM 2113 N N . PRO A 1 266 ? -9.312 -38.812 -11.5 1 93.19 266 PRO A N 1
ATOM 2114 C CA . PRO A 1 266 ? -8.398 -39.5 -10.57 1 93.19 266 PRO A CA 1
ATOM 2115 C C . PRO A 1 266 ? -7.598 -40.594 -11.242 1 93.19 266 PRO A C 1
ATOM 2117 O O . PRO A 1 266 ? -6.438 -40.812 -10.883 1 93.19 266 PRO A O 1
ATOM 2120 N N . GLU A 1 267 ? -8.195 -41.219 -12.141 1 96.56 267 GLU A N 1
ATOM 2121 C CA . GLU A 1 267 ? -7.488 -42.281 -12.852 1 96.56 267 GLU A CA 1
ATOM 2122 C C . GLU A 1 267 ? -6.332 -41.75 -13.672 1 96.56 267 GLU A C 1
ATOM 2124 O O . GLU A 1 267 ? -5.277 -42.375 -13.773 1 96.56 267 GLU A O 1
ATOM 2129 N N . PHE A 1 268 ? -6.57 -40.625 -14.281 1 97.19 268 PHE A N 1
ATOM 2130 C CA . PHE A 1 268 ? -5.48 -40 -15.016 1 97.19 268 PHE A CA 1
ATOM 2131 C C . PHE A 1 268 ? -4.359 -39.594 -14.07 1 97.19 268 PHE A C 1
ATOM 2133 O O . PHE A 1 268 ? -3.182 -39.75 -14.383 1 97.19 268 PHE A O 1
ATOM 2140 N N . MET A 1 269 ? -4.758 -39 -12.938 1 96.06 269 MET A N 1
ATOM 2141 C CA . MET A 1 269 ? -3.771 -38.625 -11.938 1 96.06 269 MET A CA 1
ATOM 2142 C C . MET A 1 269 ? -2.953 -39.812 -11.469 1 96.06 269 MET A C 1
ATOM 2144 O O . MET A 1 269 ? -1.746 -39.688 -11.258 1 96.06 269 MET A O 1
ATOM 2148 N N . GLU A 1 270 ? -3.639 -40.906 -11.328 1 96.12 270 GLU A N 1
ATOM 2149 C CA . GLU A 1 270 ? -2.941 -42.125 -10.969 1 96.12 270 GLU A CA 1
ATOM 2150 C C . GLU A 1 270 ? -1.991 -42.562 -12.078 1 96.12 270 GLU A C 1
ATOM 2152 O O . GLU A 1 270 ? -0.89 -43.031 -11.797 1 96.12 270 GLU A O 1
ATOM 2157 N N . SER A 1 271 ? -2.396 -42.469 -13.336 1 97.25 271 SER A N 1
ATOM 2158 C CA . SER A 1 271 ? -1.538 -42.781 -14.469 1 97.25 271 SER A CA 1
ATOM 2159 C C . SER A 1 271 ? -0.281 -41.906 -14.477 1 97.25 271 SER A C 1
ATOM 2161 O O . SER A 1 271 ? 0.801 -42.375 -14.828 1 97.25 271 SER A O 1
ATOM 2163 N N . LEU A 1 272 ? -0.434 -40.625 -14.117 1 96.69 272 LEU A N 1
ATOM 2164 C CA . LEU A 1 272 ? 0.707 -39.75 -14.008 1 96.69 272 LEU A CA 1
ATOM 2165 C C . LEU A 1 272 ? 1.632 -40.156 -12.875 1 96.69 272 LEU A C 1
ATOM 2167 O O . LEU A 1 272 ? 2.855 -40.156 -13.023 1 96.69 272 LEU A O 1
ATOM 2171 N N . ARG A 1 273 ? 1.021 -40.562 -11.758 1 95.19 273 ARG A N 1
ATOM 2172 C CA . ARG A 1 273 ? 1.787 -41 -10.602 1 95.19 273 ARG A CA 1
ATOM 2173 C C . ARG A 1 273 ? 2.629 -42.219 -10.945 1 95.19 273 ARG A C 1
ATOM 2175 O O . ARG A 1 273 ? 3.768 -42.344 -10.484 1 95.19 273 ARG A O 1
ATOM 2182 N N . GLN A 1 274 ? 2.072 -43.062 -11.766 1 96.44 274 GLN A N 1
ATOM 2183 C CA . GLN A 1 274 ? 2.746 -44.281 -12.172 1 96.44 274 GLN A CA 1
ATOM 2184 C C . GLN A 1 274 ? 3.686 -44.031 -13.344 1 96.44 274 GLN A C 1
ATOM 2186 O O . GLN A 1 274 ? 4.336 -44.969 -13.836 1 96.44 274 GLN A O 1
ATOM 2191 N N . ARG A 1 275 ? 3.77 -42.844 -13.859 1 97.25 275 ARG A N 1
ATOM 2192 C CA . ARG A 1 275 ? 4.645 -42.438 -14.945 1 97.25 275 ARG A CA 1
ATOM 2193 C C . ARG A 1 275 ? 4.332 -43.188 -16.234 1 97.25 275 ARG A C 1
ATOM 2195 O O . ARG A 1 275 ? 5.246 -43.625 -16.938 1 97.25 275 ARG A O 1
ATOM 2202 N N . ARG A 1 276 ? 3.053 -43.438 -16.422 1 97.31 276 ARG A N 1
ATOM 2203 C CA . ARG A 1 276 ? 2.664 -44.062 -17.688 1 97.31 276 ARG A CA 1
ATOM 2204 C C . ARG A 1 276 ? 2.936 -43.094 -18.844 1 97.31 276 ARG A C 1
ATOM 2206 O O . ARG A 1 276 ? 2.559 -41.938 -18.797 1 97.31 276 ARG A O 1
ATOM 2213 N N . SER A 1 277 ? 3.498 -43.625 -19.906 1 97.31 277 SER A N 1
ATOM 2214 C CA . SER A 1 277 ? 4.008 -42.781 -21 1 97.31 277 SER A CA 1
ATOM 2215 C C . SER A 1 277 ? 2.883 -42 -21.688 1 97.31 277 SER A C 1
ATOM 2217 O O . SER A 1 277 ? 3.08 -40.875 -22.141 1 97.31 277 SER A O 1
ATOM 2219 N N . GLY A 1 278 ? 1.745 -42.625 -21.781 1 97.44 278 GLY A N 1
ATOM 2220 C CA . GLY A 1 278 ? 0.622 -41.906 -22.375 1 97.44 278 GLY A CA 1
ATOM 2221 C C . GLY A 1 278 ? 0.224 -40.656 -21.594 1 97.44 278 GLY A C 1
ATOM 2222 O O . GLY A 1 278 ? -0.007 -39.594 -22.188 1 97.44 278 GLY A O 1
ATOM 2223 N N . ALA A 1 279 ? 0.144 -40.781 -20.266 1 98.06 279 ALA A N 1
ATOM 2224 C CA . ALA A 1 279 ? -0.169 -39.656 -19.391 1 98.06 279 ALA A CA 1
ATOM 2225 C C . ALA A 1 279 ? 0.938 -38.594 -19.438 1 98.06 279 ALA A C 1
ATOM 2227 O O . ALA A 1 279 ? 0.662 -37.406 -19.453 1 98.06 279 ALA A O 1
ATOM 2228 N N . ILE A 1 280 ? 2.139 -39.062 -19.547 1 98.12 280 ILE A N 1
ATOM 2229 C CA . ILE A 1 280 ? 3.305 -38.188 -19.594 1 98.12 280 ILE A CA 1
ATOM 2230 C C . ILE A 1 280 ? 3.291 -37.375 -20.891 1 98.12 280 ILE A C 1
ATOM 2232 O O . ILE A 1 280 ? 3.615 -36.188 -20.875 1 98.12 280 ILE A O 1
ATOM 2236 N N . ALA A 1 281 ? 2.949 -38.031 -21.984 1 97.94 281 ALA A N 1
ATOM 2237 C CA . ALA A 1 281 ? 2.881 -37.344 -23.266 1 97.94 281 ALA A CA 1
ATOM 2238 C C . ALA A 1 281 ? 1.88 -36.188 -23.203 1 97.94 281 ALA A C 1
ATOM 2240 O O . ALA A 1 281 ? 2.143 -35.125 -23.734 1 97.94 281 ALA A O 1
ATOM 2241 N N . ILE A 1 282 ? 0.741 -36.375 -22.609 1 98.25 282 ILE A N 1
ATOM 2242 C CA . ILE A 1 282 ? -0.284 -35.344 -22.453 1 98.25 282 ILE A CA 1
ATOM 2243 C C . ILE A 1 282 ? 0.239 -34.219 -21.562 1 98.25 282 ILE A C 1
ATOM 2245 O O . ILE A 1 282 ? 0.089 -33.031 -21.891 1 98.25 282 ILE A O 1
ATOM 2249 N N . LEU A 1 283 ? 0.89 -34.594 -20.469 1 98 283 LEU A N 1
ATOM 2250 C CA . LEU A 1 283 ? 1.46 -33.625 -19.547 1 98 283 LEU A CA 1
ATOM 2251 C C . LEU A 1 283 ? 2.508 -32.75 -20.25 1 98 283 LEU A C 1
ATOM 2253 O O . LEU A 1 283 ? 2.621 -31.562 -19.969 1 98 283 LEU A O 1
ATOM 2257 N N . MET A 1 284 ? 3.275 -33.344 -21.094 1 97.5 284 MET A N 1
ATOM 2258 C CA . MET A 1 284 ? 4.309 -32.594 -21.812 1 97.5 284 MET A CA 1
ATOM 2259 C C . MET A 1 284 ? 3.689 -31.516 -22.688 1 97.5 284 MET A C 1
ATOM 2261 O O . MET A 1 284 ? 4.258 -30.422 -22.844 1 97.5 284 MET A O 1
ATOM 2265 N N . HIS A 1 285 ? 2.574 -31.766 -23.281 1 97.19 285 HIS A N 1
ATOM 2266 C CA . HIS A 1 285 ? 1.879 -30.75 -24.062 1 97.19 285 HIS A CA 1
ATOM 2267 C C . HIS A 1 285 ? 1.373 -29.625 -23.172 1 97.19 285 HIS A C 1
ATOM 2269 O O . HIS A 1 285 ? 1.428 -28.453 -23.547 1 97.19 285 HIS A O 1
ATOM 2275 N N . PHE A 1 286 ? 0.911 -29.984 -21.984 1 96.25 286 PHE A N 1
ATOM 2276 C CA . PHE A 1 286 ? 0.562 -29 -20.984 1 96.25 286 PHE A CA 1
ATOM 2277 C C . PHE A 1 286 ? 1.78 -28.172 -20.578 1 96.25 286 PHE A C 1
ATOM 2279 O O . PHE A 1 286 ? 1.688 -26.953 -20.438 1 96.25 286 PHE A O 1
ATOM 2286 N N . ALA A 1 287 ? 2.875 -28.828 -20.453 1 96.31 287 ALA A N 1
ATOM 2287 C CA . ALA A 1 287 ? 4.105 -28.203 -19.969 1 96.31 287 ALA A CA 1
ATOM 2288 C C . ALA A 1 287 ? 4.621 -27.172 -20.969 1 96.31 287 ALA A C 1
ATOM 2290 O O . ALA A 1 287 ? 5.348 -26.25 -20.594 1 96.31 287 ALA A O 1
ATOM 2291 N N . VAL A 1 288 ? 4.254 -27.281 -22.234 1 94.81 288 VAL A N 1
ATOM 2292 C CA . VAL A 1 288 ? 4.641 -26.281 -23.219 1 94.81 288 VAL A CA 1
ATOM 2293 C C . VAL A 1 288 ? 4.035 -24.922 -22.844 1 94.81 288 VAL A C 1
ATOM 2295 O O . VAL A 1 288 ? 4.684 -23.891 -22.984 1 94.81 288 VAL A O 1
ATOM 2298 N N . VAL A 1 289 ? 2.809 -24.969 -22.391 1 93.75 289 VAL A N 1
ATOM 2299 C CA . VAL A 1 289 ? 2.158 -23.734 -21.969 1 93.75 289 VAL A CA 1
ATOM 2300 C C . VAL A 1 289 ? 2.82 -23.219 -20.688 1 93.75 289 VAL A C 1
ATOM 2302 O O . VAL A 1 289 ? 2.934 -22 -20.5 1 93.75 289 VAL A O 1
ATOM 2305 N N . LEU A 1 290 ? 3.217 -24.125 -19.828 1 93.56 290 LEU A N 1
ATOM 2306 C CA . LEU A 1 290 ? 3.982 -23.734 -18.641 1 93.56 290 LEU A CA 1
ATOM 2307 C C . LEU A 1 290 ? 5.254 -22.984 -19.047 1 93.56 290 LEU A C 1
ATOM 2309 O O . LEU A 1 290 ? 5.605 -21.984 -18.438 1 93.56 290 LEU A O 1
ATOM 2313 N N . LEU A 1 291 ? 5.906 -23.516 -20.047 1 92.38 291 LEU A N 1
ATOM 2314 C CA . LEU A 1 291 ? 7.133 -22.906 -20.547 1 92.38 291 LEU A CA 1
ATOM 2315 C C . LEU A 1 291 ? 6.859 -21.5 -21.078 1 92.38 291 LEU A C 1
ATOM 2317 O O . LEU A 1 291 ? 7.645 -20.578 -20.828 1 92.38 291 LEU A O 1
ATOM 2321 N N . ALA A 1 292 ? 5.781 -21.375 -21.734 1 89.06 292 ALA A N 1
ATOM 2322 C CA . ALA A 1 292 ? 5.414 -20.094 -22.297 1 89.06 292 ALA A CA 1
ATOM 2323 C C . ALA A 1 292 ? 5.074 -19.078 -21.203 1 89.06 292 ALA A C 1
ATOM 2325 O O . ALA A 1 292 ? 5.23 -17.875 -21.391 1 89.06 292 ALA A O 1
ATOM 2326 N N . ALA A 1 293 ? 4.609 -19.562 -20.094 1 89.31 293 ALA A N 1
ATOM 2327 C CA . ALA A 1 293 ? 4.168 -18.703 -18.984 1 89.31 293 ALA A CA 1
ATOM 2328 C C . ALA A 1 293 ? 5.352 -18.234 -18.156 1 89.31 293 ALA A C 1
ATOM 2330 O O . ALA A 1 293 ? 5.266 -17.203 -17.469 1 89.31 293 ALA A O 1
ATOM 2331 N N . GLU A 1 294 ? 6.461 -18.891 -18.172 1 88.5 294 GLU A N 1
ATOM 2332 C CA . GLU A 1 294 ? 7.602 -18.656 -17.297 1 88.5 294 GLU A CA 1
ATOM 2333 C C . GLU A 1 294 ? 8.094 -17.219 -17.422 1 88.5 294 GLU A C 1
ATOM 2335 O O . GLU A 1 294 ? 8.328 -16.547 -16.406 1 88.5 294 GLU A O 1
ATOM 2340 N N . PRO A 1 295 ? 8.273 -16.75 -18.625 1 85.88 295 PRO A N 1
ATOM 2341 C CA . PRO A 1 295 ? 8.82 -15.398 -18.734 1 85.88 295 PRO A CA 1
ATOM 2342 C C . PRO A 1 295 ? 7.828 -14.32 -18.297 1 85.88 295 PRO A C 1
ATOM 2344 O O . PRO A 1 295 ? 8.227 -13.195 -18 1 85.88 295 PRO A O 1
ATOM 2347 N N . ARG A 1 296 ? 6.617 -14.625 -18.203 1 85.62 296 ARG A N 1
ATOM 2348 C CA . ARG A 1 296 ? 5.582 -13.633 -17.938 1 85.62 296 ARG A CA 1
ATOM 2349 C C . ARG A 1 296 ? 5.273 -13.555 -16.438 1 85.62 296 ARG A C 1
ATOM 2351 O O . ARG A 1 296 ? 4.93 -12.492 -15.93 1 85.62 296 ARG A O 1
ATOM 2358 N N . TYR A 1 297 ? 5.344 -14.641 -15.852 1 92.5 297 TYR A N 1
ATOM 2359 C CA . TYR A 1 297 ? 4.941 -14.719 -14.453 1 92.5 297 TYR A CA 1
ATOM 2360 C C . TYR A 1 297 ? 6.102 -15.18 -13.578 1 92.5 297 TYR A C 1
ATOM 2362 O O . TYR A 1 297 ? 6.543 -16.328 -13.672 1 92.5 297 TYR A O 1
ATOM 2370 N N . TRP A 1 298 ? 6.504 -14.305 -12.656 1 94.06 298 TRP A N 1
ATOM 2371 C CA . TRP A 1 298 ? 7.68 -14.578 -11.836 1 94.06 298 TRP A CA 1
ATOM 2372 C C . TRP A 1 298 ? 7.488 -15.859 -11.023 1 94.06 298 TRP A C 1
ATOM 2374 O O . TRP A 1 298 ? 8.453 -16.578 -10.766 1 94.06 298 TRP A O 1
ATOM 2384 N N . PHE A 1 299 ? 6.242 -16.219 -10.633 1 94.38 299 PHE A N 1
ATOM 2385 C CA . PHE A 1 299 ? 5.996 -17.344 -9.75 1 94.38 299 PHE A CA 1
ATOM 2386 C C . PHE A 1 299 ? 6.008 -18.656 -10.531 1 94.38 299 PHE A C 1
ATOM 2388 O O . PHE A 1 299 ? 5.887 -19.734 -9.953 1 94.38 299 PHE A O 1
ATOM 2395 N N . MET A 1 300 ? 6.129 -18.625 -11.82 1 92.69 300 MET A N 1
ATOM 2396 C CA . MET A 1 300 ? 6.18 -19.812 -12.664 1 92.69 300 MET A CA 1
ATOM 2397 C C . MET A 1 300 ? 7.609 -20.094 -13.125 1 92.69 300 MET A C 1
ATOM 2399 O O . MET A 1 300 ? 7.836 -20.969 -13.953 1 92.69 300 MET A O 1
ATOM 2403 N N . GLU A 1 301 ? 8.508 -19.391 -12.625 1 89.06 301 GLU A N 1
ATOM 2404 C CA . GLU A 1 301 ? 9.898 -19.5 -13.062 1 89.06 301 GLU A CA 1
ATOM 2405 C C . GLU A 1 301 ? 10.391 -20.953 -12.961 1 89.06 301 GLU A C 1
ATOM 2407 O O . GLU A 1 301 ? 10.219 -21.594 -11.93 1 89.06 301 GLU A O 1
ATOM 2412 N N . ASP A 1 302 ? 10.875 -21.484 -14.07 1 88.81 302 ASP A N 1
ATOM 2413 C CA . ASP A 1 302 ? 11.602 -22.734 -14.195 1 88.81 302 ASP A CA 1
ATOM 2414 C C . ASP A 1 302 ? 10.656 -23.938 -14.078 1 88.81 302 ASP A C 1
ATOM 2416 O O . ASP A 1 302 ? 11.109 -25.078 -14 1 88.81 302 ASP A O 1
ATOM 2420 N N . TRP A 1 303 ? 9.398 -23.797 -13.938 1 91.56 303 TRP A N 1
ATOM 2421 C CA . TRP A 1 303 ? 8.438 -24.891 -13.836 1 91.56 303 TRP A CA 1
ATOM 2422 C C . TRP A 1 303 ? 8.383 -25.672 -15.133 1 91.56 303 TRP A C 1
ATOM 2424 O O . TRP A 1 303 ? 8.469 -26.906 -15.125 1 91.56 303 TRP A O 1
ATOM 2434 N N . GLY A 1 304 ? 8.211 -24.969 -16.25 1 92.44 304 GLY A N 1
ATOM 2435 C CA . GLY A 1 304 ? 8.117 -25.625 -17.531 1 92.44 304 GLY A CA 1
ATOM 2436 C C . GLY A 1 304 ? 9.305 -26.516 -17.828 1 92.44 304 GLY A C 1
ATOM 2437 O O . GLY A 1 304 ? 9.141 -27.688 -18.188 1 92.44 304 GLY A O 1
ATOM 2438 N N . HIS A 1 305 ? 10.445 -26.016 -17.578 1 91.06 305 HIS A N 1
ATOM 2439 C CA . HIS A 1 305 ? 11.672 -26.766 -17.844 1 91.06 305 HIS A CA 1
ATOM 2440 C C . HIS A 1 305 ? 11.789 -27.969 -16.938 1 91.06 305 HIS A C 1
ATOM 2442 O O . HIS A 1 305 ? 12.133 -29.062 -17.391 1 91.06 305 HIS A O 1
ATOM 2448 N N . ARG A 1 306 ? 11.516 -27.797 -15.727 1 91.31 306 ARG A N 1
ATOM 2449 C CA . ARG A 1 306 ? 11.633 -28.875 -14.742 1 91.31 306 ARG A CA 1
ATOM 2450 C C . ARG A 1 306 ? 10.641 -30 -15.039 1 91.31 306 ARG A C 1
ATOM 2452 O O . ARG A 1 306 ? 11.008 -31.172 -15.008 1 91.31 306 ARG A O 1
ATOM 2459 N N . VAL A 1 307 ? 9.438 -29.594 -15.305 1 94.62 307 VAL A N 1
ATOM 2460 C CA . VAL A 1 307 ? 8.414 -30.594 -15.594 1 94.62 307 VAL A CA 1
ATOM 2461 C C . VAL A 1 307 ? 8.742 -31.312 -16.906 1 94.62 307 VAL A C 1
ATOM 2463 O O . VAL A 1 307 ? 8.672 -32.531 -16.984 1 94.62 307 VAL A O 1
ATOM 2466 N N . MET A 1 308 ? 9.148 -30.578 -17.938 1 95 308 MET A N 1
ATOM 2467 C CA . MET A 1 308 ? 9.477 -31.156 -19.25 1 95 308 MET A CA 1
ATOM 2468 C C . MET A 1 308 ? 10.641 -32.125 -19.125 1 95 308 MET A C 1
ATOM 2470 O O . MET A 1 308 ? 10.594 -33.219 -19.688 1 95 308 MET A O 1
ATOM 2474 N N . LYS A 1 309 ? 11.625 -31.75 -18.438 1 92.75 309 LYS A N 1
ATOM 2475 C CA . LYS A 1 309 ? 12.789 -32.625 -18.25 1 92.75 309 LYS A CA 1
ATOM 2476 C C . LYS A 1 309 ? 12.43 -33.875 -17.484 1 92.75 309 LYS A C 1
ATOM 2478 O O . LYS A 1 309 ? 12.906 -34.969 -17.812 1 92.75 309 LYS A O 1
ATOM 2483 N N . ALA A 1 310 ? 11.688 -33.719 -16.438 1 93.88 310 ALA A N 1
ATOM 2484 C CA . ALA A 1 310 ? 11.242 -34.875 -15.664 1 93.88 310 ALA A CA 1
ATOM 2485 C C . ALA A 1 310 ? 10.445 -35.844 -16.531 1 93.88 310 ALA A C 1
ATOM 2487 O O . ALA A 1 310 ? 10.602 -37.062 -16.406 1 93.88 310 ALA A O 1
ATOM 2488 N N . CYS A 1 311 ? 9.625 -35.312 -17.391 1 96.12 311 CYS A N 1
ATOM 2489 C CA . CYS A 1 311 ? 8.82 -36.125 -18.281 1 96.12 311 CYS A CA 1
ATOM 2490 C C . CYS A 1 311 ? 9.711 -36.875 -19.297 1 96.12 311 CYS A C 1
ATOM 2492 O O . CYS A 1 311 ? 9.523 -38.062 -19.547 1 96.12 311 CYS A O 1
ATOM 2494 N N . GLN A 1 312 ? 10.609 -36.188 -19.812 1 94 312 GLN A N 1
ATOM 2495 C CA . GLN A 1 312 ? 11.516 -36.75 -20.812 1 94 312 GLN A CA 1
ATOM 2496 C C . GLN A 1 312 ? 12.289 -37.938 -20.234 1 94 312 GLN A C 1
ATOM 2498 O O . GLN A 1 312 ? 12.508 -38.938 -20.906 1 94 312 GLN A O 1
ATOM 2503 N N . LYS A 1 313 ? 12.633 -37.844 -19.031 1 93.62 313 LYS A N 1
ATOM 2504 C CA . LYS A 1 313 ? 13.453 -38.844 -18.359 1 93.62 313 LYS A CA 1
ATOM 2505 C C . LYS A 1 313 ? 12.68 -40.156 -18.188 1 93.62 313 LYS A C 1
ATOM 2507 O O . LYS A 1 313 ? 13.281 -41.219 -18.188 1 93.62 313 LYS A O 1
ATOM 2512 N N . VAL A 1 314 ? 11.422 -40.125 -18.094 1 95.06 314 VAL A N 1
ATOM 2513 C CA . VAL A 1 314 ? 10.664 -41.312 -17.719 1 95.06 314 VAL A CA 1
ATOM 2514 C C . VAL A 1 314 ? 9.875 -41.812 -18.922 1 95.06 314 VAL A C 1
ATOM 2516 O O . VAL A 1 314 ? 9.234 -42.875 -18.859 1 95.06 314 VAL A O 1
ATOM 2519 N N . MET A 1 315 ? 9.953 -41.188 -20.047 1 94.56 315 MET A N 1
ATOM 2520 C CA . MET A 1 315 ? 9.141 -41.531 -21.219 1 94.56 315 MET A CA 1
ATOM 2521 C C . MET A 1 315 ? 9.688 -42.75 -21.953 1 94.56 315 MET A C 1
ATOM 2523 O O . MET A 1 315 ? 10.898 -42.844 -22.172 1 94.56 315 MET A O 1
ATOM 2527 N N . ASP A 1 316 ? 8.797 -43.625 -22.281 1 95.19 316 ASP A N 1
ATOM 2528 C CA . ASP A 1 316 ? 9.156 -44.75 -23.125 1 95.19 316 ASP A CA 1
ATOM 2529 C C . ASP A 1 316 ? 9.492 -44.281 -24.547 1 95.19 316 ASP A C 1
ATOM 2531 O O . ASP A 1 316 ? 8.812 -43.438 -25.109 1 95.19 316 ASP A O 1
ATOM 2535 N N . GLN A 1 317 ? 10.43 -44.969 -25.172 1 93.62 317 GLN A N 1
ATOM 2536 C CA . GLN A 1 317 ? 10.938 -44.594 -26.484 1 93.62 317 GLN A CA 1
ATOM 2537 C C . GLN A 1 317 ? 9.836 -44.688 -27.547 1 93.62 317 GLN A C 1
ATOM 2539 O O . GLN A 1 317 ? 9.828 -43.906 -28.5 1 93.62 317 GLN A O 1
ATOM 2544 N N . SER A 1 318 ? 8.898 -45.531 -27.359 1 95.19 318 SER A N 1
ATOM 2545 C CA . SER A 1 318 ? 7.84 -45.75 -28.344 1 95.19 318 SER A CA 1
ATOM 2546 C C . SER A 1 318 ? 6.906 -44.531 -28.406 1 95.19 318 SER A C 1
ATOM 2548 O O . SER A 1 318 ? 6.133 -44.406 -29.359 1 95.19 318 SER A O 1
ATOM 2550 N N . TRP A 1 319 ? 7.039 -43.625 -27.422 1 96.44 319 TRP A N 1
ATOM 2551 C CA . TRP A 1 319 ? 6.141 -42.469 -27.375 1 96.44 319 TRP A CA 1
ATOM 2552 C C . TRP A 1 319 ? 6.84 -41.219 -27.859 1 96.44 319 TRP A C 1
ATOM 2554 O O . TRP A 1 319 ? 6.211 -40.156 -27.984 1 96.44 319 TRP A O 1
ATOM 2564 N N . ILE A 1 320 ? 8.086 -41.25 -28.25 1 94.75 320 ILE A N 1
ATOM 2565 C CA . ILE A 1 320 ? 8.898 -40.094 -28.625 1 94.75 320 ILE A CA 1
ATOM 2566 C C . ILE A 1 320 ? 8.289 -39.438 -29.844 1 94.75 320 ILE A C 1
ATOM 2568 O O . ILE A 1 320 ? 8.242 -38.188 -29.922 1 94.75 320 ILE A O 1
ATOM 2572 N N . PRO A 1 321 ? 7.773 -40.125 -30.812 1 94.81 321 PRO A N 1
ATOM 2573 C CA . PRO A 1 321 ? 7.164 -39.469 -31.969 1 94.81 321 PRO A CA 1
ATOM 2574 C C . PRO A 1 321 ? 5.98 -38.594 -31.594 1 94.81 321 PRO A C 1
ATOM 2576 O O . PRO A 1 321 ? 5.711 -37.594 -32.281 1 94.81 321 PRO A O 1
ATOM 2579 N N . ALA A 1 322 ? 5.305 -38.875 -30.531 1 95.5 322 ALA A N 1
ATOM 2580 C CA . ALA A 1 322 ? 4.109 -38.156 -30.125 1 95.5 322 ALA A CA 1
ATOM 2581 C C . ALA A 1 322 ? 4.484 -36.844 -29.422 1 95.5 322 ALA A C 1
ATOM 2583 O O . ALA A 1 322 ? 3.654 -35.938 -29.297 1 95.5 322 ALA A O 1
ATOM 2584 N N . VAL A 1 323 ? 5.746 -36.75 -29 1 96.44 323 VAL A N 1
ATOM 2585 C CA . VAL A 1 323 ? 6.086 -35.625 -28.141 1 96.44 323 VAL A CA 1
ATOM 2586 C C . VAL A 1 323 ? 7.246 -34.844 -28.75 1 96.44 323 VAL A C 1
ATOM 2588 O O . VAL A 1 323 ? 7.996 -34.188 -28.031 1 96.44 323 VAL A O 1
ATOM 2591 N N . GLN A 1 324 ? 7.441 -34.938 -30 1 94.44 324 GLN A N 1
ATOM 2592 C CA . GLN A 1 324 ? 8.516 -34.219 -30.672 1 94.44 324 GLN A CA 1
ATOM 2593 C C . GLN A 1 324 ? 8.352 -32.719 -30.531 1 94.44 324 GLN A C 1
ATOM 2595 O O . GLN A 1 324 ? 9.32 -32 -30.297 1 94.44 324 GLN A O 1
ATOM 2600 N N . TRP A 1 325 ? 7.125 -32.312 -30.656 1 95.06 325 TRP A N 1
ATOM 2601 C CA . TRP A 1 325 ? 6.852 -30.875 -30.562 1 95.06 325 TRP A CA 1
ATOM 2602 C C . TRP A 1 325 ? 7.164 -30.359 -29.156 1 95.06 325 TRP A C 1
ATOM 2604 O O . TRP A 1 325 ? 7.93 -29.406 -29 1 95.06 325 TRP A O 1
ATOM 2614 N N . PRO A 1 326 ? 6.648 -30.922 -28.094 1 95.44 326 PRO A N 1
ATOM 2615 C CA . PRO A 1 326 ? 7.027 -30.469 -26.75 1 95.44 326 PRO A CA 1
ATOM 2616 C C . PRO A 1 326 ? 8.531 -30.547 -26.5 1 95.44 326 PRO A C 1
ATOM 2618 O O . PRO A 1 326 ? 9.109 -29.641 -25.891 1 95.44 326 PRO A O 1
ATOM 2621 N N . LEU A 1 327 ? 9.18 -31.578 -27.016 1 93.44 327 LEU A N 1
ATOM 2622 C CA . LEU A 1 327 ? 10.602 -31.797 -26.781 1 93.44 327 LEU A CA 1
ATOM 2623 C C . LEU A 1 327 ? 11.438 -30.734 -27.484 1 93.44 327 LEU A C 1
ATOM 2625 O O . LEU A 1 327 ? 12.562 -30.438 -27.062 1 93.44 327 LEU A O 1
ATOM 2629 N N . SER A 1 328 ? 10.93 -30.141 -28.484 1 91.75 328 SER A N 1
ATOM 2630 C CA . SER A 1 328 ? 11.656 -29.141 -29.266 1 91.75 328 SER A CA 1
ATOM 2631 C C . SER A 1 328 ? 11.906 -27.875 -28.438 1 91.75 328 SER A C 1
ATOM 2633 O O . SER A 1 328 ? 12.805 -27.094 -28.734 1 91.75 328 SER A O 1
ATOM 2635 N N . PHE A 1 329 ? 11.172 -27.719 -27.453 1 89.12 329 PHE A N 1
ATOM 2636 C CA . PHE A 1 329 ? 11.312 -26.516 -26.625 1 89.12 329 PHE A CA 1
ATOM 2637 C C . PHE A 1 329 ? 12.383 -26.703 -25.562 1 89.12 329 PHE A C 1
ATOM 2639 O O . PHE A 1 329 ? 12.797 -25.734 -24.922 1 89.12 329 PHE A O 1
ATOM 2646 N N . LEU A 1 330 ? 12.789 -27.922 -25.234 1 82.19 330 LEU A N 1
ATOM 2647 C CA . LEU A 1 330 ? 13.844 -28.172 -24.266 1 82.19 330 LEU A CA 1
ATOM 2648 C C . LEU A 1 330 ? 15.203 -27.781 -24.828 1 82.19 330 LEU A C 1
ATOM 2650 O O . LEU A 1 330 ? 16.062 -27.297 -24.094 1 82.19 330 LEU A O 1
ATOM 2654 N N . ASP A 1 331 ? 15.672 -28.266 -26.109 1 63.81 331 ASP A N 1
ATOM 2655 C CA . ASP A 1 331 ? 16.953 -28 -26.75 1 63.81 331 ASP A CA 1
ATOM 2656 C C . ASP A 1 331 ? 17.109 -26.516 -27.078 1 63.81 331 ASP A C 1
ATOM 2658 O O . ASP A 1 331 ? 18.203 -26.062 -27.391 1 63.81 331 ASP A O 1
ATOM 2662 N N . GLN A 1 332 ? 16.078 -25.781 -27.297 1 54.31 332 GLN A N 1
ATOM 2663 C CA . GLN A 1 332 ? 16.203 -24.375 -27.703 1 54.31 332 GLN A CA 1
ATOM 2664 C C . GLN A 1 332 ? 16.719 -23.531 -26.547 1 54.31 332 GLN A C 1
ATOM 2666 O O . GLN A 1 332 ? 16.219 -23.609 -25.422 1 54.31 332 GLN A O 1
ATOM 2671 N N . VAL A 1 333 ? 18 -23.344 -26.484 1 44.62 333 VAL A N 1
ATOM 2672 C CA . VAL A 1 333 ? 18.641 -22.297 -25.688 1 44.62 333 VAL A CA 1
ATOM 2673 C C . VAL A 1 333 ? 17.688 -21.125 -25.5 1 44.62 333 VAL A C 1
ATOM 2675 O O . VAL A 1 333 ? 16.875 -20.828 -26.375 1 44.62 333 VAL A O 1
ATOM 2678 N N . PRO A 1 334 ? 17.625 -20.438 -24.328 1 45.75 334 PRO A N 1
ATOM 2679 C CA . PRO A 1 334 ? 16.688 -19.406 -23.906 1 45.75 334 PRO A CA 1
ATOM 2680 C C . PRO A 1 334 ? 16.406 -18.359 -24.984 1 45.75 334 PRO A C 1
ATOM 2682 O O . PRO A 1 334 ? 16.875 -17.219 -24.891 1 45.75 334 PRO A O 1
ATOM 2685 N N . THR A 1 335 ? 16.484 -18.609 -26.203 1 38.53 335 THR A N 1
ATOM 2686 C CA . THR A 1 335 ? 16.188 -17.578 -27.188 1 38.53 335 THR A CA 1
ATOM 2687 C C . THR A 1 335 ? 14.828 -16.938 -26.906 1 38.53 335 THR A C 1
ATOM 2689 O O . THR A 1 335 ? 14.406 -16.031 -27.641 1 38.53 335 THR A O 1
ATOM 2692 N N . TRP A 1 336 ? 14.062 -17.5 -26.25 1 38.78 336 TRP A N 1
ATOM 2693 C CA . TRP A 1 336 ? 12.75 -16.938 -25.953 1 38.78 336 TRP A CA 1
ATOM 2694 C C . TRP A 1 336 ? 12.883 -15.617 -25.203 1 38.78 336 TRP A C 1
ATOM 2696 O O . TRP A 1 336 ? 11.898 -14.906 -25 1 38.78 336 TRP A O 1
ATOM 2706 N N . ASP A 1 337 ? 13.969 -15.43 -24.609 1 40.47 337 ASP A N 1
ATOM 2707 C CA . ASP A 1 337 ? 14.211 -14.078 -24.109 1 40.47 337 ASP A CA 1
ATOM 2708 C C . ASP A 1 337 ? 14.039 -13.047 -25.219 1 40.47 337 ASP A C 1
ATOM 2710 O O . ASP A 1 337 ? 13.703 -11.891 -24.953 1 40.47 337 ASP A O 1
ATOM 2714 N N . LEU A 1 338 ? 14.32 -13.438 -26.453 1 35.03 338 LEU A N 1
ATOM 2715 C CA . LEU A 1 338 ? 14.219 -12.547 -27.609 1 35.03 338 LEU A CA 1
ATOM 2716 C C . LEU A 1 338 ? 12.766 -12.258 -27.953 1 35.03 338 LEU A C 1
ATOM 2718 O O . LEU A 1 338 ? 12.406 -11.117 -28.266 1 35.03 338 LEU A O 1
ATOM 2722 N N . PHE A 1 339 ? 11.898 -13.188 -27.906 1 38.03 339 PHE A N 1
ATOM 2723 C CA . PHE A 1 339 ? 10.508 -12.961 -28.266 1 38.03 339 PHE A CA 1
ATOM 2724 C C . PHE A 1 339 ? 9.773 -12.203 -27.172 1 38.03 339 PHE A C 1
ATOM 2726 O O . PHE A 1 339 ? 8.953 -11.328 -27.453 1 38.03 339 PHE A O 1
ATOM 2733 N N . ALA A 1 340 ? 10.055 -12.492 -25.969 1 41.38 340 ALA A N 1
ATOM 2734 C CA . ALA A 1 340 ? 9.43 -11.773 -24.859 1 41.38 340 ALA A CA 1
ATOM 2735 C C . ALA A 1 340 ? 9.883 -10.312 -24.812 1 41.38 340 ALA A C 1
ATOM 2737 O O . ALA A 1 340 ? 9.086 -9.422 -24.516 1 41.38 340 ALA A O 1
ATOM 2738 N N . ASN A 1 341 ? 11.133 -10 -25.156 1 40.78 341 ASN A N 1
ATOM 2739 C CA . ASN A 1 341 ? 11.656 -8.641 -25.281 1 40.78 341 ASN A CA 1
ATOM 2740 C C . ASN A 1 341 ? 11.039 -7.91 -26.469 1 40.78 341 ASN A C 1
ATOM 2742 O O . ASN A 1 341 ? 10.852 -6.695 -26.438 1 40.78 341 ASN A O 1
ATOM 2746 N N . LEU A 1 342 ? 10.773 -8.516 -27.578 1 38.31 342 LEU A N 1
ATOM 2747 C CA . LEU A 1 342 ? 10.164 -7.887 -28.734 1 38.31 342 LEU A CA 1
ATOM 2748 C C . LEU A 1 342 ? 8.742 -7.434 -28.438 1 38.31 342 LEU A C 1
ATOM 2750 O O . LEU A 1 342 ? 8.32 -6.363 -28.875 1 38.31 342 LEU A O 1
ATOM 2754 N N . THR A 1 343 ? 8.055 -8.289 -27.719 1 37.91 343 THR A N 1
ATOM 2755 C CA . THR A 1 343 ? 6.684 -7.898 -27.406 1 37.91 343 THR A CA 1
ATOM 2756 C C . THR A 1 343 ? 6.664 -6.844 -26.297 1 37.91 343 THR A C 1
ATOM 2758 O O . THR A 1 343 ? 5.777 -5.988 -26.266 1 37.91 343 THR A O 1
ATOM 2761 N N . ARG A 1 344 ? 7.621 -6.977 -25.375 1 41.81 344 ARG A N 1
ATOM 2762 C CA . ARG A 1 344 ? 7.738 -5.902 -24.391 1 41.81 344 ARG A CA 1
ATOM 2763 C C . ARG A 1 344 ? 8.172 -4.598 -25.062 1 41.81 344 ARG A C 1
ATOM 2765 O O . ARG A 1 344 ? 7.785 -3.516 -24.609 1 41.81 344 ARG A O 1
ATOM 2772 N N . GLN A 1 345 ? 9.195 -4.617 -26.031 1 38.22 345 GLN A N 1
ATOM 2773 C CA . GLN A 1 345 ? 9.617 -3.422 -26.75 1 38.22 345 GLN A CA 1
ATOM 2774 C C . GLN A 1 345 ? 8.453 -2.822 -27.547 1 38.22 345 GLN A C 1
ATOM 2776 O O . GLN A 1 345 ? 8.414 -1.612 -27.781 1 38.22 345 GLN A O 1
ATOM 2781 N N . GLY A 1 346 ? 7.574 -3.707 -28.047 1 36.47 346 GLY A N 1
ATOM 2782 C CA . GLY A 1 346 ? 6.477 -3.086 -28.781 1 36.47 346 GLY A CA 1
ATOM 2783 C C . GLY A 1 346 ? 5.578 -2.244 -27.891 1 36.47 346 GLY A C 1
ATOM 2784 O O . GLY A 1 346 ? 4.824 -1.401 -28.391 1 36.47 346 GLY A O 1
ATOM 2785 N N . GLN A 1 347 ? 5.438 -2.777 -26.625 1 35.12 347 GLN A N 1
ATOM 2786 C CA . GLN A 1 347 ? 4.504 -1.956 -25.859 1 35.12 347 GLN A CA 1
ATOM 2787 C C . GLN A 1 347 ? 5.191 -0.708 -25.312 1 35.12 347 GLN A C 1
ATOM 2789 O O . GLN A 1 347 ? 4.531 0.198 -24.797 1 35.12 347 GLN A O 1
ATOM 2794 N N . SER A 1 348 ? 6.523 -0.833 -25.078 1 32.22 348 SER A N 1
ATOM 2795 C CA . SER A 1 348 ? 7.137 0.411 -24.625 1 32.22 348 SER A CA 1
ATOM 2796 C C . SER A 1 348 ? 7.309 1.396 -25.766 1 32.22 348 SER A C 1
ATOM 2798 O O . SER A 1 348 ? 8.422 1.599 -26.266 1 32.22 348 SER A O 1
ATOM 2800 N N . SER A 1 349 ? 6.523 1.282 -26.844 1 31.45 349 SER A N 1
ATOM 2801 C CA . SER A 1 349 ? 6.691 2.402 -27.766 1 31.45 349 SER A CA 1
ATOM 2802 C C . SER A 1 349 ? 6.66 3.736 -27.016 1 31.45 349 SER A C 1
ATOM 2804 O O . SER A 1 349 ? 5.598 4.332 -26.844 1 31.45 349 SER A O 1
ATOM 2806 N N . GLY A 1 350 ? 7.258 3.715 -25.75 1 26.56 350 GLY A N 1
ATOM 2807 C CA . GLY A 1 350 ? 7.375 5.133 -25.453 1 26.56 350 GLY A CA 1
ATOM 2808 C C . GLY A 1 350 ? 7.996 5.93 -26.578 1 26.56 350 GLY A C 1
ATOM 2809 O O . GLY A 1 350 ? 8.492 5.359 -27.562 1 26.56 350 GLY A O 1
ATOM 2810 N N . PRO A 1 351 ? 7.922 7.297 -26.547 1 29.48 351 PRO A N 1
ATOM 2811 C CA . PRO A 1 351 ? 8.344 8.234 -27.594 1 29.48 351 PRO A CA 1
ATOM 2812 C C . PRO A 1 351 ? 9.797 8.031 -28.016 1 29.48 351 PRO A C 1
ATOM 2814 O O . PRO A 1 351 ? 10.695 8.039 -27.172 1 29.48 351 PRO A O 1
ATOM 2817 N N . LEU A 1 352 ? 10.141 6.922 -28.828 1 27.27 352 LEU A N 1
ATOM 2818 C CA . LEU A 1 352 ? 11.406 6.922 -29.562 1 27.27 352 LEU A CA 1
ATOM 2819 C C . LEU A 1 352 ? 11.812 8.336 -29.953 1 27.27 352 LEU A C 1
ATOM 2821 O O . LEU A 1 352 ? 10.977 9.117 -30.438 1 27.27 352 LEU A O 1
ATOM 2825 N N . THR A 1 353 ? 12.664 8.906 -29.234 1 25.03 353 THR A N 1
ATOM 2826 C CA . THR A 1 353 ? 13.328 10.078 -29.781 1 25.03 353 THR A CA 1
ATOM 2827 C C . THR A 1 353 ? 13.617 9.891 -31.266 1 25.03 353 THR A C 1
ATOM 2829 O O . THR A 1 353 ? 13.891 8.773 -31.719 1 25.03 353 THR A O 1
ATOM 2832 N N . ASP A 1 354 ? 13.18 10.828 -32.094 1 24.75 354 ASP A N 1
ATOM 2833 C CA . ASP A 1 354 ? 13.195 11.203 -33.531 1 24.75 354 ASP A CA 1
ATOM 2834 C C . ASP A 1 354 ? 14.578 10.984 -34.125 1 24.75 354 ASP A C 1
ATOM 2836 O O . ASP A 1 354 ? 15.438 11.859 -34.031 1 24.75 354 ASP A O 1
ATOM 2840 N N . THR A 1 355 ? 15.336 9.922 -33.719 1 24.34 355 THR A N 1
ATOM 2841 C CA . THR A 1 355 ? 16.469 9.945 -34.656 1 24.34 355 THR A CA 1
ATOM 2842 C C . THR A 1 355 ? 15.992 9.953 -36.094 1 24.34 355 THR A C 1
ATOM 2844 O O . THR A 1 355 ? 15.164 9.125 -36.469 1 24.34 355 THR A O 1
ATOM 2847 N N . SER A 1 356 ? 16.188 11.102 -36.812 1 24.84 356 SER A N 1
ATOM 2848 C CA . SER A 1 356 ? 15.906 11.625 -38.156 1 24.84 356 SER A CA 1
ATOM 2849 C C . SER A 1 356 ? 16.375 10.664 -39.219 1 24.84 356 SER A C 1
ATOM 2851 O O . SER A 1 356 ? 17.141 11.039 -40.125 1 24.84 356 SER A O 1
ATOM 2853 N N . SER A 1 357 ? 16.75 9.367 -38.906 1 22.47 357 SER A N 1
ATOM 2854 C CA . SER A 1 357 ? 17.297 8.828 -40.156 1 22.47 357 SER A CA 1
ATOM 2855 C C . SER A 1 357 ? 16.281 8.914 -41.281 1 22.47 357 SER A C 1
ATOM 2857 O O . SER A 1 357 ? 15.078 8.734 -41.062 1 22.47 357 SER A O 1
ATOM 2859 N N . THR A 1 358 ? 16.688 9.531 -42.438 1 23.11 358 THR A N 1
ATOM 2860 C CA . THR A 1 358 ? 16.156 9.922 -43.719 1 23.11 358 THR A CA 1
ATOM 2861 C C . THR A 1 358 ? 15.594 8.711 -44.469 1 23.11 358 THR A C 1
ATOM 2863 O O . THR A 1 358 ? 15.961 8.461 -45.625 1 23.11 358 THR A O 1
ATOM 2866 N N . LEU A 1 359 ? 15.305 7.641 -43.812 1 22.08 359 LEU A N 1
ATOM 2867 C CA . LEU A 1 359 ? 15.031 6.602 -44.812 1 22.08 359 LEU A CA 1
ATOM 2868 C C . LEU A 1 359 ? 13.953 7.059 -45.781 1 22.08 359 LEU A C 1
ATOM 2870 O O . LEU A 1 359 ? 12.945 7.645 -45.375 1 22.08 359 LEU A O 1
ATOM 2874 N N . ARG A 1 360 ? 14.344 6.996 -47.094 1 21.55 360 ARG A N 1
ATOM 2875 C CA . ARG A 1 360 ? 13.758 7.375 -48.375 1 21.55 360 ARG A CA 1
ATOM 2876 C C . ARG A 1 360 ? 12.328 6.871 -48.5 1 21.55 360 ARG A C 1
ATOM 2878 O O . ARG A 1 360 ? 11.93 5.93 -47.812 1 21.55 360 ARG A O 1
ATOM 2885 N N . GLN A 1 361 ? 11.539 7.484 -49.312 1 21.11 361 GLN A N 1
ATOM 2886 C CA . GLN A 1 361 ? 10.164 7.738 -49.719 1 21.11 361 GLN A CA 1
ATOM 2887 C C . GLN A 1 361 ? 9.469 6.453 -50.188 1 21.11 361 GLN A C 1
ATOM 2889 O O . GLN A 1 361 ? 9.859 5.852 -51.188 1 21.11 361 GLN A O 1
ATOM 2894 N N . PRO A 1 362 ? 9.367 5.352 -49.312 1 22.55 362 PRO A N 1
ATOM 2895 C CA . PRO A 1 362 ? 8.867 4.23 -50.125 1 22.55 362 PRO A CA 1
ATOM 2896 C C . PRO A 1 362 ? 7.66 4.609 -50.969 1 22.55 362 PRO A C 1
ATOM 2898 O O . PRO A 1 362 ? 6.891 5.504 -50.594 1 22.55 362 PRO A O 1
ATOM 2901 N N . THR A 1 363 ? 7.805 4.383 -52.25 1 21.56 363 THR A N 1
ATOM 2902 C CA . THR A 1 363 ? 6.914 4.68 -53.375 1 21.56 363 THR A CA 1
ATOM 2903 C C . THR A 1 363 ? 5.504 4.18 -53.094 1 21.56 363 THR A C 1
ATOM 2905 O O . THR A 1 363 ? 5.32 3.041 -52.656 1 21.56 363 THR A O 1
ATOM 2908 N N . VAL A 1 364 ? 4.586 5.125 -52.875 1 22.88 364 VAL A N 1
ATOM 2909 C CA . VAL A 1 364 ? 3.145 5.16 -52.625 1 22.88 364 VAL A CA 1
ATOM 2910 C C . VAL A 1 364 ? 2.438 4.227 -53.625 1 22.88 364 VAL A C 1
ATOM 2912 O O . VAL A 1 364 ? 2.434 4.469 -54.812 1 22.88 364 VAL A O 1
ATOM 2915 N N . ILE A 1 365 ? 2.803 2.863 -53.531 1 23.11 365 ILE A N 1
ATOM 2916 C CA . ILE A 1 365 ? 2.104 2.127 -54.594 1 23.11 365 ILE A CA 1
ATOM 2917 C C . ILE A 1 365 ? 0.606 2.418 -54.5 1 23.11 365 ILE A C 1
ATOM 2919 O O . ILE A 1 365 ? 0.026 2.43 -53.438 1 23.11 365 ILE A O 1
ATOM 2923 N N . PRO A 1 366 ? 0.041 2.902 -55.594 1 21.73 366 PRO A N 1
ATOM 2924 C CA . PRO A 1 366 ? -1.319 3.408 -55.812 1 21.73 366 PRO A CA 1
ATOM 2925 C C . PRO A 1 366 ? -2.389 2.373 -55.469 1 21.73 366 PRO A C 1
ATOM 2927 O O . PRO A 1 366 ? -2.4 1.279 -56.031 1 21.73 366 PRO A O 1
ATOM 2930 N N . GLN A 1 367 ? -2.623 2.217 -54.094 1 20.45 367 GLN A N 1
ATOM 2931 C CA . GLN A 1 367 ? -3.596 1.224 -53.656 1 20.45 367 GLN A CA 1
ATOM 2932 C C . GLN A 1 367 ? -4.914 1.376 -54.406 1 20.45 367 GLN A C 1
ATOM 2934 O O . GLN A 1 367 ? -5.484 2.469 -54.438 1 20.45 367 GLN A O 1
ATOM 2939 N N . GLN A 1 368 ? -5.09 0.503 -55.406 1 21.41 368 GLN A N 1
ATOM 2940 C CA . GLN A 1 368 ? -6.277 0.417 -56.25 1 21.41 368 GLN A CA 1
ATOM 2941 C C . GLN A 1 368 ? -7.547 0.338 -55.406 1 21.41 368 GLN A C 1
ATOM 2943 O O . GLN A 1 368 ? -7.523 -0.166 -54.281 1 21.41 368 GLN A O 1
ATOM 2948 N N . GLU A 1 369 ? -8.617 0.997 -55.875 1 21.69 369 GLU A N 1
ATOM 2949 C CA . GLU A 1 369 ? -9.93 1.412 -55.406 1 21.69 369 GLU A CA 1
ATOM 2950 C C . GLU A 1 369 ? -10.789 0.207 -55.031 1 21.69 369 GLU A C 1
ATOM 2952 O O . GLU A 1 369 ? -11.039 -0.667 -55.844 1 21.69 369 GLU A O 1
ATOM 2957 N N . PRO A 1 370 ? -10.578 -0.376 -53.719 1 21.94 370 PRO A N 1
ATOM 2958 C CA . PRO A 1 370 ? -11.367 -1.581 -53.469 1 21.94 370 PRO A CA 1
ATOM 2959 C C . PRO A 1 370 ? -12.859 -1.374 -53.719 1 21.94 370 PRO A C 1
ATOM 2961 O O . PRO A 1 370 ? -13.359 -0.252 -53.594 1 21.94 370 PRO A O 1
ATOM 2964 N N . THR A 1 371 ? -13.453 -2.176 -54.594 1 23.23 371 THR A N 1
ATOM 2965 C CA . THR A 1 371 ? -14.82 -2.219 -55.094 1 23.23 371 THR A CA 1
ATOM 2966 C C . THR A 1 371 ? -15.805 -2.389 -53.938 1 23.23 371 THR A C 1
ATOM 2968 O O . THR A 1 371 ? -15.469 -2.986 -52.906 1 23.23 371 THR A O 1
ATOM 2971 N N . PRO A 1 372 ? -17 -1.765 -53.938 1 22.84 372 PRO A N 1
ATOM 2972 C CA . PRO A 1 372 ? -18.078 -1.426 -53.031 1 22.84 372 PRO A CA 1
ATOM 2973 C C . PRO A 1 372 ? -18.812 -2.658 -52.469 1 22.84 372 PRO A C 1
ATOM 2975 O O . PRO A 1 372 ? -19.516 -3.342 -53.219 1 22.84 372 PRO A O 1
ATOM 2978 N N . MET A 1 373 ? -18.094 -3.762 -52.031 1 20.81 373 MET A N 1
ATOM 2979 C CA . MET A 1 373 ? -18.969 -4.93 -51.906 1 20.81 373 MET A CA 1
ATOM 2980 C C . MET A 1 373 ? -20.125 -4.645 -50.969 1 20.81 373 MET A C 1
ATOM 2982 O O . MET A 1 373 ? -20.016 -3.832 -50.031 1 20.81 373 MET A O 1
ATOM 2986 N N . GLY A 1 374 ? -21.359 -5.207 -51.25 1 21.56 374 GLY A N 1
ATOM 2987 C CA . GLY A 1 374 ? -22.766 -5.215 -50.906 1 21.56 374 GLY A CA 1
ATOM 2988 C C . GLY A 1 374 ? -23 -5.684 -49.469 1 21.56 374 GLY A C 1
ATOM 2989 O O . GLY A 1 374 ? -22.203 -6.438 -48.906 1 21.56 374 GLY A O 1
ATOM 2990 N N . SER A 1 375 ? -23.719 -4.918 -48.625 1 19.97 375 SER A N 1
ATOM 2991 C CA . SER A 1 375 ? -24.047 -4.758 -47.219 1 19.97 375 SER A CA 1
ATOM 2992 C C . SER A 1 375 ? -24.828 -5.957 -46.688 1 19.97 375 SER A C 1
ATOM 2994 O O . SER A 1 375 ? -25.375 -5.914 -45.594 1 19.97 375 SER A O 1
ATOM 2996 N N . SER A 1 376 ? -24.609 -7.23 -47.125 1 19.36 376 SER A N 1
ATOM 2997 C CA . SER A 1 376 ? -25.719 -8.055 -46.656 1 19.36 376 SER A CA 1
ATOM 2998 C C . SER A 1 376 ? -25.719 -8.18 -45.156 1 19.36 376 SER A C 1
ATOM 3000 O O . SER A 1 376 ? -24.672 -8.422 -44.531 1 19.36 376 SER A O 1
ATOM 3002 N N . ALA A 1 377 ? -26.734 -7.625 -44.438 1 21.86 377 ALA A N 1
ATOM 3003 C CA . ALA A 1 377 ? -27.094 -7.418 -43.031 1 21.86 377 ALA A CA 1
ATOM 3004 C C . ALA A 1 377 ? -27.281 -8.75 -42.312 1 21.86 377 ALA A C 1
ATOM 3006 O O . ALA A 1 377 ? -28.406 -9.211 -42.125 1 21.86 377 ALA A O 1
ATOM 3007 N N . SER A 1 378 ? -26.422 -9.844 -42.594 1 18.95 378 SER A N 1
ATOM 3008 C CA . SER A 1 378 ? -26.922 -11.062 -41.938 1 18.95 378 SER A CA 1
ATOM 3009 C C . SER A 1 378 ? -26.969 -10.906 -40.438 1 18.95 378 SER A C 1
ATOM 3011 O O . SER A 1 378 ? -26.125 -10.219 -39.844 1 18.95 378 SER A O 1
ATOM 3013 N N . HIS A 1 379 ? -28.125 -11.133 -39.781 1 21.84 379 HIS A N 1
ATOM 3014 C CA . HIS A 1 379 ? -28.719 -11.102 -38.438 1 21.84 379 HIS A CA 1
ATOM 3015 C C . HIS A 1 379 ? -27.984 -12.047 -37.5 1 21.84 379 HIS A C 1
ATOM 3017 O O . HIS A 1 379 ? -28.062 -13.266 -37.656 1 21.84 379 HIS A O 1
ATOM 3023 N N . GLY A 1 380 ? -26.672 -11.875 -37.281 1 18.91 380 GLY A N 1
ATOM 3024 C CA . GLY A 1 380 ? -25.969 -12.852 -36.469 1 18.91 380 GLY A CA 1
ATOM 3025 C C . GLY A 1 380 ? -26.562 -13.023 -35.094 1 18.91 380 GLY A C 1
ATOM 3026 O O . GLY A 1 380 ? -26.922 -12.039 -34.438 1 18.91 380 GLY A O 1
ATOM 3027 N N . GLU A 1 381 ? -27.219 -14.148 -34.844 1 22.94 381 GLU A N 1
ATOM 3028 C CA . GLU A 1 381 ? -27.812 -14.664 -33.594 1 22.94 381 GLU A CA 1
ATOM 3029 C C . GLU A 1 381 ? -26.828 -14.594 -32.438 1 22.94 381 GLU A C 1
ATOM 3031 O O . GLU A 1 381 ? -25.641 -14.852 -32.625 1 22.94 381 GLU A O 1
ATOM 3036 N N . ALA A 1 382 ? -27.188 -13.789 -31.438 1 25.41 382 ALA A N 1
ATOM 3037 C CA . ALA A 1 382 ? -26.5 -13.5 -30.172 1 25.41 382 ALA A CA 1
ATOM 3038 C C . ALA A 1 382 ? -26.047 -14.789 -29.5 1 25.41 382 ALA A C 1
ATOM 3040 O O . ALA A 1 382 ? -26.828 -15.734 -29.375 1 25.41 382 ALA A O 1
ATOM 3041 N N . PRO A 1 383 ? -24.688 -15.156 -29.5 1 21.47 383 PRO A N 1
ATOM 3042 C CA . PRO A 1 383 ? -24.188 -16.391 -28.891 1 21.47 383 PRO A CA 1
ATOM 3043 C C . PRO A 1 383 ? -24.703 -16.578 -27.469 1 21.47 383 PRO A C 1
ATOM 3045 O O . PRO A 1 383 ? -24.953 -15.609 -26.75 1 21.47 383 PRO A O 1
ATOM 3048 N N . GLN A 1 384 ? -25.547 -17.656 -27.172 1 24.03 384 GLN A N 1
ATOM 3049 C CA . GLN A 1 384 ? -26.125 -18.109 -25.906 1 24.03 384 GLN A CA 1
ATOM 3050 C C . GLN A 1 384 ? -25.047 -18.219 -24.828 1 24.03 384 GLN A C 1
ATOM 3052 O O . GLN A 1 384 ? -23.906 -18.594 -25.109 1 24.03 384 GLN A O 1
ATOM 3057 N N . PRO A 1 385 ? -25.219 -17.516 -23.719 1 25.97 385 PRO A N 1
ATOM 3058 C CA . PRO A 1 385 ? -24.297 -17.516 -22.578 1 25.97 385 PRO A CA 1
ATOM 3059 C C . PRO A 1 385 ? -23.969 -18.922 -22.094 1 25.97 385 PRO A C 1
ATOM 3061 O O . PRO A 1 385 ? -24.828 -19.797 -22.078 1 25.97 385 PRO A O 1
ATOM 3064 N N . PHE A 1 386 ? -22.969 -19.562 -22.484 1 23.7 386 PHE A N 1
ATOM 3065 C CA . PHE A 1 386 ? -22.484 -20.875 -22.078 1 23.7 386 PHE A CA 1
ATOM 3066 C C . PHE A 1 386 ? -22.531 -21.016 -20.562 1 23.7 386 PHE A C 1
ATOM 3068 O O . PHE A 1 386 ? -21.953 -20.203 -19.844 1 23.7 386 PHE A O 1
ATOM 3075 N N . SER A 1 387 ? -23.641 -21.453 -19.953 1 25.53 387 SER A N 1
ATOM 3076 C CA . SER A 1 387 ? -23.812 -21.875 -18.562 1 25.53 387 SER A CA 1
ATOM 3077 C C . SER A 1 387 ? -22.844 -23 -18.203 1 25.53 387 SER A C 1
ATOM 3079 O O . SER A 1 387 ? -22.734 -24 -18.922 1 25.53 387 SER A O 1
ATOM 3081 N N . LEU A 1 388 ? -21.797 -22.75 -17.609 1 28.23 388 LEU A N 1
ATOM 3082 C CA . LEU A 1 388 ? -20.906 -23.734 -17.016 1 28.23 388 LEU A CA 1
ATOM 3083 C C . LEU A 1 388 ? -21.688 -24.766 -16.203 1 28.23 388 LEU A C 1
ATOM 3085 O O . LEU A 1 388 ? -22.219 -24.438 -15.141 1 28.23 388 LEU A O 1
ATOM 3089 N N . GLN A 1 389 ? -22.453 -25.688 -16.797 1 25.95 389 GLN A N 1
ATOM 3090 C CA . GLN A 1 389 ? -23.062 -26.797 -16.078 1 25.95 389 GLN A CA 1
ATOM 3091 C C . GLN A 1 389 ? -21.984 -27.672 -15.406 1 25.95 389 GLN A C 1
ATOM 3093 O O . GLN A 1 389 ? -21.312 -28.453 -16.062 1 25.95 389 GLN A O 1
ATOM 3098 N N . LEU A 1 390 ? -21.391 -27.172 -14.422 1 26.23 390 LEU A N 1
ATOM 3099 C CA . LEU A 1 390 ? -20.531 -28.047 -13.617 1 26.23 390 LEU A CA 1
ATOM 3100 C C . LEU A 1 390 ? -21.344 -29.188 -13.031 1 26.23 390 LEU A C 1
ATOM 3102 O O . LEU A 1 390 ? -22.312 -28.969 -12.289 1 26.23 390 LEU A O 1
ATOM 3106 N N . GLN A 1 391 ? -21.641 -30.328 -13.734 1 24.94 391 GLN A N 1
ATOM 3107 C CA . GLN A 1 391 ? -22.219 -31.531 -13.172 1 24.94 391 GLN A CA 1
ATOM 3108 C C . GLN A 1 391 ? -21.5 -31.938 -11.883 1 24.94 391 GLN A C 1
ATOM 3110 O O . GLN A 1 391 ? -20.281 -32.062 -11.859 1 24.94 391 GLN A O 1
ATOM 3115 N N . GLY A 1 392 ? -22.094 -31.766 -10.734 1 24.8 392 GLY A N 1
ATOM 3116 C CA . GLY A 1 392 ? -21.75 -32.156 -9.375 1 24.8 392 GLY A CA 1
ATOM 3117 C C . GLY A 1 392 ? -21.562 -33.656 -9.211 1 24.8 392 GLY A C 1
ATOM 3118 O O . GLY A 1 392 ? -22.531 -34.406 -9.156 1 24.8 392 GLY A O 1
ATOM 3119 N N . THR A 1 393 ? -20.734 -34.406 -9.938 1 21.8 393 THR A N 1
ATOM 3120 C CA . THR A 1 393 ? -20.594 -35.781 -9.516 1 21.8 393 THR A CA 1
ATOM 3121 C C . THR A 1 393 ? -20.094 -35.875 -8.078 1 21.8 393 THR A C 1
ATOM 3123 O O . THR A 1 393 ? -19.156 -35.156 -7.699 1 21.8 393 THR A O 1
ATOM 3126 N N . LYS A 1 394 ? -20.875 -36.531 -7.145 1 25.17 394 LYS A N 1
ATOM 3127 C CA . LYS A 1 394 ? -20.703 -36.906 -5.746 1 25.17 394 LYS A CA 1
ATOM 3128 C C . LYS A 1 394 ? -19.484 -37.812 -5.566 1 25.17 394 LYS A C 1
ATOM 3130 O O . LYS A 1 394 ? -19.531 -39 -5.855 1 25.17 394 LYS A O 1
ATOM 3135 N N . TYR A 1 395 ? -18.297 -37.469 -6.035 1 20.5 395 TYR A N 1
ATOM 3136 C CA . TYR A 1 395 ? -17.156 -38.344 -5.746 1 20.5 395 TYR A CA 1
ATOM 3137 C C . TYR A 1 395 ? -16.953 -38.5 -4.242 1 20.5 395 TYR A C 1
ATOM 3139 O O . TYR A 1 395 ? -16.453 -37.594 -3.582 1 20.5 395 TYR A O 1
ATOM 3147 N N . ALA A 1 396 ? -17.891 -39.094 -3.428 1 23.5 396 ALA A N 1
ATOM 3148 C CA . ALA A 1 396 ? -17.672 -39.5 -2.049 1 23.5 396 ALA A CA 1
ATOM 3149 C C . ALA A 1 396 ? -16.516 -40.5 -1.956 1 23.5 396 ALA A C 1
ATOM 3151 O O . ALA A 1 396 ? -16.578 -41.594 -2.51 1 23.5 396 ALA A O 1
ATOM 3152 N N . VAL A 1 397 ? -15.32 -40.094 -1.982 1 21.84 397 VAL A N 1
ATOM 3153 C CA . VAL A 1 397 ? -14.203 -40.969 -1.655 1 21.84 397 VAL A CA 1
ATOM 3154 C C . VAL A 1 397 ? -14.516 -41.75 -0.383 1 21.84 397 VAL A C 1
ATOM 3156 O O . VAL A 1 397 ? -14.805 -41.156 0.663 1 21.84 397 VAL A O 1
ATOM 3159 N N . GLN A 1 398 ? -15.094 -42.969 -0.499 1 20.77 398 GLN A N 1
ATOM 3160 C CA . GLN A 1 398 ? -15.227 -44.031 0.497 1 20.77 398 GLN A CA 1
ATOM 3161 C C . GLN A 1 398 ? -13.945 -44.188 1.3 1 20.77 398 GLN A C 1
ATOM 3163 O O . GLN A 1 398 ? -12.93 -44.656 0.771 1 20.77 398 GLN A O 1
ATOM 3168 N N . MET A 1 399 ? -13.62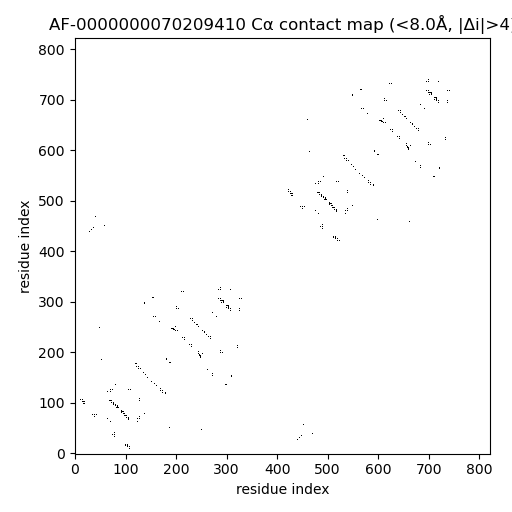5 -43.281 2.188 1 20.78 399 MET A N 1
ATOM 3169 C CA . MET A 1 399 ? -12.602 -43.438 3.213 1 20.78 399 MET A CA 1
ATOM 3170 C C . MET A 1 399 ? -12.695 -44.812 3.852 1 20.78 399 MET A C 1
ATOM 3172 O O . MET A 1 399 ? -13.781 -45.281 4.223 1 20.78 399 MET A O 1
ATOM 3176 N N . GLY A 1 400 ? -11.828 -45.781 3.498 1 19.66 400 GLY A N 1
ATOM 3177 C CA . GLY A 1 400 ? -11.609 -47.156 3.918 1 19.66 400 GLY A CA 1
ATOM 3178 C C . GLY A 1 400 ? -11.68 -47.344 5.422 1 19.66 400 GLY A C 1
ATOM 3179 O O . GLY A 1 400 ? -11.281 -46.438 6.18 1 19.66 400 GLY A O 1
ATOM 3180 N N . SER A 1 401 ? -12.664 -48.062 5.906 1 20.75 401 SER A N 1
ATOM 3181 C CA . SER A 1 401 ? -12.922 -48.594 7.234 1 20.75 401 SER A CA 1
ATOM 3182 C C . SER A 1 401 ? -11.648 -49.188 7.84 1 20.75 401 SER A C 1
ATOM 3184 O O . SER A 1 401 ? -10.875 -49.844 7.145 1 20.75 401 SER A O 1
ATOM 3186 N N . ALA A 1 402 ? -11.094 -48.469 8.891 1 24.94 402 ALA A N 1
ATOM 3187 C CA . ALA A 1 402 ? -10.125 -49.062 9.82 1 24.94 402 ALA A CA 1
ATOM 3188 C C . ALA A 1 402 ? -10.5 -50.5 10.172 1 24.94 402 ALA A C 1
ATOM 3190 O O . ALA A 1 402 ? -11.57 -50.75 10.719 1 24.94 402 ALA A O 1
ATOM 3191 N N . VAL A 1 403 ? -10.062 -51.562 9.43 1 21.25 403 VAL A N 1
ATOM 3192 C CA . VAL A 1 403 ? -10.117 -52.969 9.812 1 21.25 403 VAL A CA 1
ATOM 3193 C C . VAL A 1 403 ? -9.594 -53.125 11.242 1 21.25 403 VAL A C 1
ATOM 3195 O O . VAL A 1 403 ? -8.484 -52.688 11.555 1 21.25 403 VAL A O 1
ATOM 3198 N N . ASP A 1 404 ? -10.43 -53.156 12.289 1 24.44 404 ASP A N 1
ATOM 3199 C CA . ASP A 1 404 ? -10.219 -53.531 13.68 1 24.44 404 ASP A CA 1
ATOM 3200 C C . ASP A 1 404 ? -9.422 -54.844 13.773 1 24.44 404 ASP A C 1
ATOM 3202 O O . ASP A 1 404 ? -9.914 -55.906 13.406 1 24.44 404 ASP A O 1
ATOM 3206 N N . GLU A 1 405 ? -8.164 -54.844 13.367 1 23.08 405 GLU A N 1
ATOM 3207 C CA . GLU A 1 405 ? -7.418 -56.094 13.617 1 23.08 405 GLU A CA 1
ATOM 3208 C C . GLU A 1 405 ? -7.555 -56.531 15.07 1 23.08 405 GLU A C 1
ATOM 3210 O O . GLU A 1 405 ? -7.297 -55.75 15.992 1 23.08 405 GLU A O 1
ATOM 3215 N N . GLN A 1 406 ? -8.383 -57.469 15.359 1 22.61 406 GLN A N 1
ATOM 3216 C CA . GLN A 1 406 ? -8.609 -58.312 16.531 1 22.61 406 GLN A CA 1
ATOM 3217 C C . GLN A 1 406 ? -7.289 -58.781 17.125 1 22.61 406 GLN A C 1
ATOM 3219 O O . GLN A 1 406 ? -6.441 -59.344 16.422 1 22.61 406 GLN A O 1
ATOM 3224 N N . VAL A 1 407 ? -6.758 -58 18.172 1 27.36 407 VAL A N 1
ATOM 3225 C CA . VAL A 1 407 ? -5.699 -58.5 19.047 1 27.36 407 VAL A CA 1
ATOM 3226 C C . VAL A 1 407 ? -5.996 -59.938 19.453 1 27.36 407 VAL A C 1
ATOM 3228 O O . VAL A 1 407 ? -7.098 -60.25 19.906 1 27.36 407 VAL A O 1
ATOM 3231 N N . PRO A 1 408 ? -5.301 -60.844 18.797 1 26 408 PRO A N 1
ATOM 3232 C CA . PRO A 1 408 ? -5.461 -62.25 19.234 1 26 408 PRO A CA 1
ATOM 3233 C C . PRO A 1 408 ? -5.375 -62.406 20.75 1 26 408 PRO A C 1
ATOM 3235 O O . PRO A 1 408 ? -4.672 -61.656 21.422 1 26 408 PRO A O 1
ATOM 3238 N N . ASP A 1 409 ? -6.477 -62.844 21.406 1 25.34 409 ASP A N 1
ATOM 3239 C CA . ASP A 1 409 ? -6.629 -63.344 22.781 1 25.34 409 ASP A CA 1
ATOM 3240 C C . ASP A 1 409 ? -5.469 -64.25 23.172 1 25.34 409 ASP A C 1
ATOM 3242 O O . ASP A 1 409 ? -5.258 -65.312 22.562 1 25.34 409 ASP A O 1
ATOM 3246 N N . GLU A 1 410 ? -4.191 -63.75 23.328 1 24.12 410 GLU A N 1
ATOM 3247 C CA . GLU A 1 410 ? -3.287 -64.688 23.953 1 24.12 410 GLU A CA 1
ATOM 3248 C C . GLU A 1 410 ? -3.941 -65.375 25.172 1 24.12 410 GLU A C 1
ATOM 3250 O O . GLU A 1 410 ? -4.438 -64.688 26.062 1 24.12 410 GLU A O 1
ATOM 3255 N N . ASP A 1 411 ? -4.355 -66.625 25.047 1 22.44 411 ASP A N 1
ATOM 3256 C CA . ASP A 1 411 ? -4.25 -67.625 26.094 1 22.44 411 ASP A CA 1
ATOM 3257 C C . ASP A 1 411 ? -2.838 -67.688 26.656 1 22.44 411 ASP A C 1
ATOM 3259 O O . ASP A 1 411 ? -1.855 -67.625 25.922 1 22.44 411 ASP A O 1
ATOM 3263 N N . SER B 1 1 ? 22.016 4.117 50.969 1 23.52 1 SER B N 1
ATOM 3264 C CA . SER B 1 1 ? 20.844 4.914 50.625 1 23.52 1 SER B CA 1
ATOM 3265 C C . SER B 1 1 ? 20.891 5.363 49.156 1 23.52 1 SER B C 1
ATOM 3267 O O . SER B 1 1 ? 21.375 6.457 48.875 1 23.52 1 SER B O 1
ATOM 3269 N N . GLU B 1 2 ? 21.281 4.555 48.188 1 27.5 2 GLU B N 1
ATOM 3270 C CA . GLU B 1 2 ? 21.578 4.828 46.781 1 27.5 2 GLU B CA 1
ATOM 3271 C C . GLU B 1 2 ? 20.359 5.332 46.031 1 27.5 2 GLU B C 1
ATOM 3273 O O . GLU B 1 2 ? 19.312 4.66 46.031 1 27.5 2 GLU B O 1
ATOM 3278 N N . GLU B 1 3 ? 20.156 6.695 46.031 1 28.34 3 GLU B N 1
ATOM 3279 C CA . GLU B 1 3 ? 19.125 7.551 45.438 1 28.34 3 GLU B CA 1
ATOM 3280 C C . GLU B 1 3 ? 18.891 7.242 43.969 1 28.34 3 GLU B C 1
ATOM 3282 O O . GLU B 1 3 ? 19.828 7.32 43.156 1 28.34 3 GLU B O 1
ATOM 3287 N N . ASP B 1 4 ? 18.078 6.25 43.656 1 30.62 4 ASP B N 1
ATOM 3288 C CA . ASP B 1 4 ? 17.594 5.75 42.375 1 30.62 4 ASP B CA 1
ATOM 3289 C C . ASP B 1 4 ? 17.141 6.895 41.469 1 30.62 4 ASP B C 1
ATOM 3291 O O . ASP B 1 4 ? 16.203 7.621 41.812 1 30.62 4 ASP B O 1
ATOM 3295 N N . SER B 1 5 ? 18.125 7.676 40.906 1 32.09 5 SER B N 1
ATOM 3296 C CA . SER B 1 5 ? 17.984 8.805 39.969 1 32.09 5 SER B CA 1
ATOM 3297 C C . SER B 1 5 ? 16.875 8.555 38.969 1 32.09 5 SER B C 1
ATOM 3299 O O . SER B 1 5 ? 16.875 7.527 38.281 1 32.09 5 SER B O 1
ATOM 3301 N N . SER B 1 6 ? 15.672 9.047 39.25 1 33.28 6 SER B N 1
ATOM 3302 C CA . SER B 1 6 ? 14.453 9.266 38.469 1 33.28 6 SER B CA 1
ATOM 3303 C C . SER B 1 6 ? 14.766 9.82 37.094 1 33.28 6 SER B C 1
ATOM 3305 O O . SER B 1 6 ? 15.289 10.922 36.969 1 33.28 6 SER B O 1
ATOM 3307 N N . ASP B 1 7 ? 15.375 9.078 36.25 1 32.75 7 ASP B N 1
ATOM 3308 C CA . ASP B 1 7 ? 15.727 9.531 34.906 1 32.75 7 ASP B CA 1
ATOM 3309 C C . ASP B 1 7 ? 14.609 10.367 34.312 1 32.75 7 ASP B C 1
ATOM 3311 O O . ASP B 1 7 ? 13.469 9.906 34.188 1 32.75 7 ASP B O 1
ATOM 3315 N N . SER B 1 8 ? 14.57 11.641 34.531 1 34.84 8 SER B N 1
ATOM 3316 C CA . SER B 1 8 ? 13.844 12.781 33.969 1 34.84 8 SER B CA 1
ATOM 3317 C C . SER B 1 8 ? 13.562 12.578 32.469 1 34.84 8 SER B C 1
ATOM 3319 O O . SER B 1 8 ? 14.461 12.219 31.719 1 34.84 8 SER B O 1
ATOM 3321 N N . ASP B 1 9 ? 12.422 12.336 32.219 1 32.44 9 ASP B N 1
ATOM 3322 C CA . ASP B 1 9 ? 11.93 12.234 30.828 1 32.44 9 ASP B CA 1
ATOM 3323 C C . ASP B 1 9 ? 12.508 13.344 29.953 1 32.44 9 ASP B C 1
ATOM 3325 O O . ASP B 1 9 ? 12.273 14.523 30.219 1 32.44 9 ASP B O 1
ATOM 3329 N N . ALA B 1 10 ? 13.523 13.219 29.359 1 37.62 10 ALA B N 1
ATOM 3330 C CA . ALA B 1 10 ? 14.297 14.188 28.578 1 37.62 10 ALA B CA 1
ATOM 3331 C C . ALA B 1 10 ? 13.43 14.859 27.516 1 37.62 10 ALA B C 1
ATOM 3333 O O . ALA B 1 10 ? 13.805 15.898 26.969 1 37.62 10 ALA B O 1
ATOM 3334 N N . TYR B 1 11 ? 12.438 14.133 27.047 1 28.22 11 TYR B N 1
ATOM 3335 C CA . TYR B 1 11 ? 11.656 14.773 25.984 1 28.22 11 TYR B CA 1
ATOM 3336 C C . TYR B 1 11 ? 10.18 14.852 26.375 1 28.22 11 TYR B C 1
ATOM 3338 O O . TYR B 1 11 ? 9.359 14.094 25.859 1 28.22 11 TYR B O 1
ATOM 3346 N N . PRO B 1 12 ? 9.828 15.641 27.203 1 38.72 12 PRO B N 1
ATOM 3347 C CA . PRO B 1 12 ? 8.492 15.719 27.812 1 38.72 12 PRO B CA 1
ATOM 3348 C C . PRO B 1 12 ? 7.41 16.094 26.812 1 38.72 12 PRO B C 1
ATOM 3350 O O . PRO B 1 12 ? 6.242 15.758 27 1 38.72 12 PRO B O 1
ATOM 3353 N N . PHE B 1 13 ? 7.906 16.766 25.844 1 33.72 13 PHE B N 1
ATOM 3354 C CA . PHE B 1 13 ? 6.914 17.281 24.906 1 33.72 13 PHE B CA 1
ATOM 3355 C C . PHE B 1 13 ? 6.238 16.141 24.156 1 33.72 13 PHE B C 1
ATOM 3357 O O . PHE B 1 13 ? 5.109 16.281 23.688 1 33.72 13 PHE B O 1
ATOM 3364 N N . LEU B 1 14 ? 6.918 15.039 23.891 1 34.03 14 LEU B N 1
ATOM 3365 C CA . LEU B 1 14 ? 6.297 13.875 23.266 1 34.03 14 LEU B CA 1
ATOM 3366 C C . LEU B 1 14 ? 5.375 13.164 24.25 1 34.03 14 LEU B C 1
ATOM 3368 O O . LEU B 1 14 ? 4.387 12.547 23.859 1 34.03 14 LEU B O 1
ATOM 3372 N N . SER B 1 15 ? 5.824 13.289 25.469 1 39.75 15 SER B N 1
ATOM 3373 C CA . SER B 1 15 ? 5.121 12.531 26.5 1 39.75 15 SER B CA 1
ATOM 3374 C C . SER B 1 15 ? 3.658 12.953 26.594 1 39.75 15 SER B C 1
ATOM 3376 O O . SER B 1 15 ? 2.797 12.141 26.938 1 39.75 15 SER B O 1
ATOM 3378 N N . ARG B 1 16 ? 3.396 14.141 26.297 1 36.41 16 ARG B N 1
ATOM 3379 C CA . ARG B 1 16 ? 2.045 14.672 26.453 1 36.41 16 ARG B CA 1
ATOM 3380 C C . ARG B 1 16 ? 1.103 14.062 25.422 1 36.41 16 ARG B C 1
ATOM 3382 O O . ARG B 1 16 ? -0.119 14.133 25.562 1 36.41 16 ARG B O 1
ATOM 3389 N N . TYR B 1 17 ? 1.637 13.516 24.5 1 34.12 17 TYR B N 1
ATOM 3390 C CA . TYR B 1 17 ? 0.822 12.992 23.422 1 34.12 17 TYR B CA 1
ATOM 3391 C C . TYR B 1 17 ? 0.758 11.469 23.469 1 34.12 17 TYR B C 1
ATOM 3393 O O . TYR B 1 17 ? 0.343 10.82 22.5 1 34.12 17 TYR B O 1
ATOM 3401 N N . ILE B 1 18 ? 1.352 10.859 24.406 1 34.66 18 ILE B N 1
ATOM 3402 C CA . ILE B 1 18 ? 1.302 9.414 24.547 1 34.66 18 ILE B CA 1
ATOM 3403 C C . ILE B 1 18 ? 0.014 9.008 25.25 1 34.66 18 ILE B C 1
ATOM 3405 O O . ILE B 1 18 ? -0.266 9.484 26.359 1 34.66 18 ILE B O 1
ATOM 3409 N N . HIS B 1 19 ? -1.034 8.242 24.594 1 32.69 19 HIS B N 1
ATOM 3410 C CA . HIS B 1 19 ? -2.252 7.676 25.172 1 32.69 19 HIS B CA 1
ATOM 3411 C C . HIS B 1 19 ? -2.057 6.211 25.547 1 32.69 19 HIS B C 1
ATOM 3413 O O . HIS B 1 19 ? -1.321 5.484 24.875 1 32.69 19 HIS B O 1
ATOM 3419 N N . ALA B 1 20 ? -2.092 5.613 26.719 1 35.44 20 ALA B N 1
ATOM 3420 C CA . ALA B 1 20 ? -1.732 4.336 27.328 1 35.44 20 ALA B CA 1
ATOM 3421 C C . ALA B 1 20 ? -2.631 3.211 26.828 1 35.44 20 ALA B C 1
ATOM 3423 O O . ALA B 1 20 ? -2.656 2.119 27.406 1 35.44 20 ALA B O 1
ATOM 3424 N N . GLY B 1 21 ? -3.654 3.23 26.047 1 33.81 21 GLY B N 1
ATOM 3425 C CA . GLY B 1 21 ? -4.543 2.082 25.953 1 33.81 21 GLY B CA 1
ATOM 3426 C C . GLY B 1 21 ? -4.023 1.002 25.016 1 33.81 21 GLY B C 1
ATOM 3427 O O . GLY B 1 21 ? -3.682 1.279 23.859 1 33.81 21 GLY B O 1
ATOM 3428 N N . GLN B 1 22 ? -3.576 -0.211 25.609 1 38.62 22 GLN B N 1
ATOM 3429 C CA . GLN B 1 22 ? -2.922 -1.312 24.906 1 38.62 22 GLN B CA 1
ATOM 3430 C C . GLN B 1 22 ? -3.943 -2.213 24.219 1 38.62 22 GLN B C 1
ATOM 3432 O O . GLN B 1 22 ? -4.789 -2.818 24.875 1 38.62 22 GLN B O 1
ATOM 3437 N N . PRO B 1 23 ? -4.426 -2.088 23.047 1 42.25 23 PRO B N 1
ATOM 3438 C CA . PRO B 1 23 ? -5.355 -3.008 22.391 1 42.25 23 PRO B CA 1
ATOM 3439 C C . PRO B 1 23 ? -4.793 -4.422 22.266 1 42.25 23 PRO B C 1
ATOM 3441 O O . PRO B 1 23 ? -3.58 -4.617 22.359 1 42.25 23 PRO B O 1
ATOM 3444 N N . SER B 1 24 ? -5.57 -5.539 22.172 1 45.59 24 SER B N 1
ATOM 3445 C CA . SER B 1 24 ? -5.238 -6.945 21.969 1 45.59 24 SER B CA 1
ATOM 3446 C C . SER B 1 24 ? -4.414 -7.148 20.703 1 45.59 24 SER B C 1
ATOM 3448 O O . SER B 1 24 ? -4.512 -6.355 19.766 1 45.59 24 SER B O 1
ATOM 3450 N N . GLN B 1 25 ? -3.471 -8.133 20.734 1 49.78 25 GLN B N 1
ATOM 3451 C CA . GLN B 1 25 ? -2.32 -8.266 19.844 1 49.78 25 GLN B CA 1
ATOM 3452 C C . GLN B 1 25 ? -2.764 -8.531 18.406 1 49.78 25 GLN B C 1
ATOM 3454 O O . GLN B 1 25 ? -2.234 -7.93 17.469 1 49.78 25 GLN B O 1
ATOM 3459 N N . SER B 1 26 ? -3.646 -9.719 18.141 1 52 26 SER B N 1
ATOM 3460 C CA . SER B 1 26 ? -4 -10.047 16.766 1 52 26 SER B CA 1
ATOM 3461 C C . SER B 1 26 ? -4.738 -8.891 16.094 1 52 26 SER B C 1
ATOM 3463 O O . SER B 1 26 ? -4.469 -8.562 14.945 1 52 26 SER B O 1
ATOM 3465 N N . SER B 1 27 ? -5.625 -8.32 16.828 1 67.5 27 SER B N 1
ATOM 3466 C CA . SER B 1 27 ? -6.441 -7.215 16.344 1 67.5 27 SER B CA 1
ATOM 3467 C C . SER B 1 27 ? -5.594 -5.98 16.062 1 67.5 27 SER B C 1
ATOM 3469 O O . SER B 1 27 ? -5.809 -5.285 15.07 1 67.5 27 SER B O 1
ATOM 3471 N N . LEU B 1 28 ? -4.512 -5.996 16.719 1 79.38 28 LEU B N 1
ATOM 3472 C CA . LEU B 1 28 ? -3.65 -4.836 16.531 1 79.38 28 LEU B CA 1
ATOM 3473 C C . LEU B 1 28 ? -2.789 -4.992 15.289 1 79.38 28 LEU B C 1
ATOM 3475 O O . LEU B 1 28 ? -2.537 -4.02 14.578 1 79.38 28 LEU B O 1
ATOM 3479 N N . TRP B 1 29 ? -2.486 -6.27 15.117 1 85.69 29 TRP B N 1
ATOM 3480 C CA . TRP B 1 29 ? -1.682 -6.582 13.938 1 85.69 29 TRP B CA 1
ATOM 3481 C C . TRP B 1 29 ? -2.43 -6.227 12.656 1 85.69 29 TRP B C 1
ATOM 3483 O O . TRP B 1 29 ? -1.906 -5.508 11.805 1 85.69 29 TRP B O 1
ATOM 3493 N N . LEU B 1 30 ? -3.674 -6.605 12.57 1 89.44 30 LEU B N 1
ATOM 3494 C CA . LEU B 1 30 ? -4.477 -6.34 11.383 1 89.44 30 LEU B CA 1
ATOM 3495 C C . LEU B 1 30 ? -4.781 -4.852 11.25 1 89.44 30 LEU B C 1
ATOM 3497 O O . LEU B 1 30 ? -4.859 -4.328 10.133 1 89.44 30 LEU B O 1
ATOM 3501 N N . ARG B 1 31 ? -4.914 -4.277 12.359 1 92.19 31 ARG B N 1
ATOM 3502 C CA . ARG B 1 31 ? -5.188 -2.844 12.344 1 92.19 31 ARG B CA 1
ATOM 3503 C C . ARG B 1 31 ? -4.004 -2.068 11.773 1 92.19 31 ARG B C 1
ATOM 3505 O O . ARG B 1 31 ? -4.188 -1.148 10.969 1 92.19 31 ARG B O 1
ATOM 3512 N N . ASP B 1 32 ? -2.832 -2.426 12.18 1 94.75 32 ASP B N 1
ATOM 3513 C CA . ASP B 1 32 ? -1.646 -1.748 11.672 1 94.75 32 ASP B CA 1
ATOM 3514 C C . ASP B 1 32 ? -1.48 -1.986 10.172 1 94.75 32 ASP B C 1
ATOM 3516 O O . ASP B 1 32 ? -1.065 -1.087 9.438 1 94.75 32 ASP B O 1
ATOM 3520 N N . LEU B 1 33 ? -1.757 -3.18 9.711 1 95.81 33 LEU B N 1
ATOM 3521 C CA . LEU B 1 33 ? -1.701 -3.477 8.289 1 95.81 33 LEU B CA 1
ATOM 3522 C C . LEU B 1 33 ? -2.748 -2.672 7.523 1 95.81 33 LEU B C 1
ATOM 3524 O O . LEU B 1 33 ? -2.471 -2.156 6.438 1 95.81 33 LEU B O 1
ATOM 3528 N N . GLU B 1 34 ? -3.92 -2.592 8.125 1 96.62 34 GLU B N 1
ATOM 3529 C CA . GLU B 1 34 ? -4.977 -1.771 7.539 1 96.62 34 GLU B CA 1
ATOM 3530 C C . GLU B 1 34 ? -4.523 -0.322 7.379 1 96.62 34 GLU B C 1
ATOM 3532 O O . GLU B 1 34 ? -4.77 0.3 6.344 1 96.62 34 GLU B O 1
ATOM 3537 N N . LEU B 1 35 ? -3.906 0.164 8.367 1 97.69 35 LEU B N 1
ATOM 3538 C CA . LEU B 1 35 ? -3.477 1.559 8.367 1 97.69 35 LEU B CA 1
ATOM 3539 C C . LEU B 1 35 ? -2.404 1.794 7.305 1 97.69 35 LEU B C 1
ATOM 3541 O O . LEU B 1 35 ? -2.447 2.795 6.586 1 97.69 35 LEU B O 1
ATOM 3545 N N . LEU B 1 36 ? -1.398 0.902 7.242 1 98.12 36 LEU B N 1
ATOM 3546 C CA . LEU B 1 36 ? -0.362 1.088 6.234 1 98.12 36 LEU B CA 1
ATOM 3547 C C . LEU B 1 36 ? -0.947 0.987 4.828 1 98.12 36 LEU B C 1
ATOM 3549 O O . LEU B 1 36 ? -0.535 1.721 3.928 1 98.12 36 LEU B O 1
ATOM 3553 N N . HIS B 1 37 ? -1.839 0.031 4.621 1 97.69 37 HIS B N 1
ATOM 3554 C CA . HIS B 1 37 ? -2.523 -0.06 3.336 1 97.69 37 HIS B CA 1
ATOM 3555 C C . HIS B 1 37 ? -3.252 1.238 3.006 1 97.69 37 HIS B C 1
ATOM 3557 O O . HIS B 1 37 ? -3.197 1.713 1.869 1 97.69 37 HIS B O 1
ATOM 3563 N N . HIS B 1 38 ? -4 1.78 3.975 1 97.69 38 HIS B N 1
ATOM 3564 C CA . HIS B 1 38 ? -4.707 3.045 3.807 1 97.69 38 HIS B CA 1
ATOM 3565 C C . HIS B 1 38 ? -3.742 4.176 3.477 1 97.69 38 HIS B C 1
ATOM 3567 O O . HIS B 1 38 ? -4.031 5.02 2.623 1 97.69 38 HIS B O 1
ATOM 3573 N N . TRP B 1 39 ? -2.586 4.191 4.137 1 98.19 39 TRP B N 1
ATOM 3574 C CA . TRP B 1 39 ? -1.551 5.172 3.836 1 98.19 39 TRP B CA 1
ATOM 3575 C C . TRP B 1 39 ? -1.141 5.098 2.369 1 98.19 39 TRP B C 1
ATOM 3577 O O . TRP B 1 39 ? -1.116 6.113 1.67 1 98.19 39 TRP B O 1
ATOM 3587 N N . THR B 1 40 ? -0.843 3.863 1.899 1 97.69 40 THR B N 1
ATOM 3588 C CA . THR B 1 40 ? -0.218 3.629 0.603 1 97.69 40 THR B CA 1
ATOM 3589 C C . THR B 1 40 ? -1.227 3.814 -0.527 1 97.69 40 THR B C 1
ATOM 3591 O O . THR B 1 40 ? -0.847 4.082 -1.668 1 97.69 40 THR B O 1
ATOM 3594 N N . THR B 1 41 ? -2.518 3.779 -0.167 1 96.38 41 THR B N 1
ATOM 3595 C CA . THR B 1 41 ? -3.508 3.855 -1.236 1 96.38 41 THR B CA 1
ATOM 3596 C C . THR B 1 41 ? -4.215 5.207 -1.223 1 96.38 41 THR B C 1
ATOM 3598 O O . THR B 1 41 ? -4.695 5.672 -2.258 1 96.38 41 THR B O 1
ATOM 3601 N N . GLU B 1 42 ? -4.312 5.891 -0.014 1 96.44 42 GLU B N 1
ATOM 3602 C CA . GLU B 1 42 ? -5.188 7.059 0.017 1 96.44 42 GLU B CA 1
ATOM 3603 C C . GLU B 1 42 ? -4.57 8.188 0.841 1 96.44 42 GLU B C 1
ATOM 3605 O O . GLU B 1 42 ? -4.488 9.328 0.378 1 96.44 42 GLU B O 1
ATOM 3610 N N . ALA B 1 43 ? -4.094 7.941 2.068 1 96.81 43 ALA B N 1
ATOM 3611 C CA . ALA B 1 43 ? -3.756 8.984 3.035 1 96.81 43 ALA B CA 1
ATOM 3612 C C . ALA B 1 43 ? -2.592 9.836 2.541 1 96.81 43 ALA B C 1
ATOM 3614 O O . ALA B 1 43 ? -2.529 11.039 2.824 1 96.81 43 ALA B O 1
ATOM 3615 N N . PHE B 1 44 ? -1.601 9.234 1.842 1 95.56 44 PHE B N 1
ATOM 3616 C CA . PHE B 1 44 ? -0.436 9.961 1.358 1 95.56 44 PHE B CA 1
ATOM 3617 C C . PHE B 1 44 ? -0.85 11.047 0.375 1 95.56 44 PHE B C 1
ATOM 3619 O O . PHE B 1 44 ? -0.119 12.023 0.173 1 95.56 44 PHE B O 1
ATOM 3626 N N . ASP B 1 45 ? -2.049 10.852 -0.29 1 91.38 45 ASP B N 1
ATOM 3627 C CA . ASP B 1 45 ? -2.48 11.672 -1.419 1 91.38 45 ASP B CA 1
ATOM 3628 C C . ASP B 1 45 ? -2.764 13.102 -0.979 1 91.38 45 ASP B C 1
ATOM 3630 O O . ASP B 1 45 ? -2.686 14.031 -1.786 1 91.38 45 ASP B O 1
ATOM 3634 N N . GLY B 1 46 ? -3.076 13.352 0.224 1 88.19 46 GLY B N 1
ATOM 3635 C CA . GLY B 1 46 ? -3.395 14.672 0.749 1 88.19 46 GLY B CA 1
ATOM 3636 C C . GLY B 1 46 ? -2.166 15.523 1.006 1 88.19 46 GLY B C 1
ATOM 3637 O O . GLY B 1 46 ? -2.277 16.734 1.23 1 88.19 46 GLY B O 1
ATOM 3638 N N . LEU B 1 47 ? -0.981 14.953 0.844 1 91.12 47 LEU B N 1
ATOM 3639 C CA . LEU B 1 47 ? 0.232 15.664 1.229 1 91.12 47 LEU B CA 1
ATOM 3640 C C . LEU B 1 47 ? 0.771 16.484 0.062 1 91.12 47 LEU B C 1
ATOM 3642 O O . LEU B 1 47 ? 1.315 17.578 0.264 1 91.12 47 LEU B O 1
ATOM 3646 N N . SER B 1 48 ? 0.648 15.914 -1.162 1 87.06 48 SER B N 1
ATOM 3647 C CA . SER B 1 48 ? 1.14 16.641 -2.328 1 87.06 48 SER B CA 1
ATOM 3648 C C . SER B 1 48 ? 0.614 16.031 -3.623 1 87.06 48 SER B C 1
ATOM 3650 O O . SER B 1 48 ? 0.336 14.828 -3.682 1 87.06 48 SER B O 1
ATOM 3652 N N . GLN B 1 49 ? 0.543 16.844 -4.613 1 84.38 49 GLN B N 1
ATOM 3653 C CA . GLN B 1 49 ? 0.146 16.375 -5.934 1 84.38 49 GLN B CA 1
ATOM 3654 C C . GLN B 1 49 ? 1.351 16.266 -6.863 1 84.38 49 GLN B C 1
ATOM 3656 O O . GLN B 1 49 ? 1.234 15.758 -7.98 1 84.38 49 GLN B O 1
ATOM 3661 N N . ARG B 1 50 ? 2.494 16.734 -6.406 1 86.31 50 ARG B N 1
ATOM 3662 C CA . ARG B 1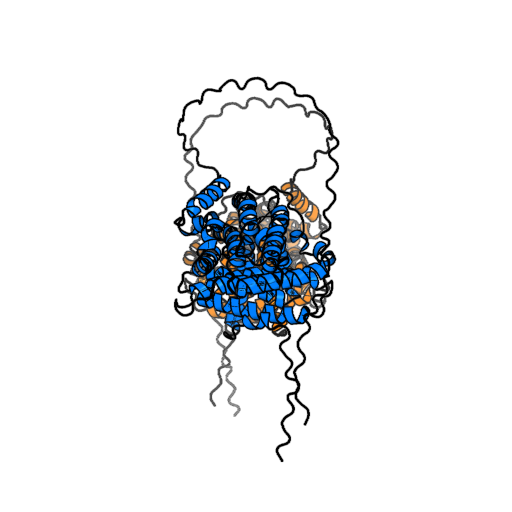 50 ? 3.723 16.578 -7.18 1 86.31 50 ARG B CA 1
ATOM 3663 C C . ARG B 1 50 ? 4.133 15.109 -7.254 1 86.31 50 ARG B C 1
ATOM 3665 O O . ARG B 1 50 ? 4.23 14.438 -6.227 1 86.31 50 ARG B O 1
ATOM 3672 N N . PRO B 1 51 ? 4.441 14.617 -8.453 1 89 51 PRO B N 1
ATOM 3673 C CA . PRO B 1 51 ? 4.758 13.195 -8.594 1 89 51 PRO B CA 1
ATOM 3674 C C . PRO B 1 51 ? 5.957 12.773 -7.742 1 89 51 PRO B C 1
ATOM 3676 O O . PRO B 1 51 ? 5.965 11.672 -7.188 1 89 51 PRO B O 1
ATOM 3679 N N . ASP B 1 52 ? 7.012 13.602 -7.695 1 90.25 52 ASP B N 1
ATOM 3680 C CA . ASP B 1 52 ? 8.203 13.234 -6.938 1 90.25 52 ASP B CA 1
ATOM 3681 C C . ASP B 1 52 ? 7.902 13.172 -5.441 1 90.25 52 ASP B C 1
ATOM 3683 O O . ASP B 1 52 ? 8.383 12.281 -4.742 1 90.25 52 ASP B O 1
ATOM 3687 N N . LEU B 1 53 ? 7.07 14.07 -4.941 1 91.31 53 LEU B N 1
ATOM 3688 C CA . LEU B 1 53 ? 6.688 14.055 -3.533 1 91.31 53 LEU B CA 1
ATOM 3689 C C . LEU B 1 53 ? 5.734 12.898 -3.242 1 91.31 53 LEU B C 1
ATOM 3691 O O . LEU B 1 53 ? 5.797 12.289 -2.174 1 91.31 53 LEU B O 1
ATOM 3695 N N . ARG B 1 54 ? 4.867 12.664 -4.191 1 93.62 54 ARG B N 1
ATOM 3696 C CA . ARG B 1 54 ? 3.967 11.523 -4.055 1 93.62 54 ARG B CA 1
ATOM 3697 C C . ARG B 1 54 ? 4.75 10.219 -3.943 1 93.62 54 ARG B C 1
ATOM 3699 O O . ARG B 1 54 ? 4.457 9.383 -3.086 1 93.62 54 ARG B O 1
ATOM 3706 N N . ASN B 1 55 ? 5.695 10.086 -4.77 1 95.5 55 ASN B N 1
ATOM 3707 C CA . ASN B 1 55 ? 6.555 8.906 -4.711 1 95.5 55 ASN B CA 1
ATOM 3708 C C . ASN B 1 55 ? 7.328 8.844 -3.398 1 95.5 55 ASN B C 1
ATOM 3710 O O . ASN B 1 55 ? 7.488 7.766 -2.818 1 95.5 55 ASN B O 1
ATOM 3714 N N . MET B 1 56 ? 7.816 9.977 -2.961 1 95.56 56 MET B N 1
ATOM 3715 C CA . MET B 1 56 ? 8.578 10.055 -1.715 1 95.56 56 MET B CA 1
ATOM 3716 C C . MET B 1 56 ? 7.754 9.523 -0.544 1 95.56 56 MET B C 1
ATOM 3718 O O . MET B 1 56 ? 8.211 8.648 0.197 1 95.56 56 MET B O 1
ATOM 3722 N N . TRP B 1 57 ? 6.547 9.992 -0.425 1 97.19 57 TRP B N 1
ATOM 3723 C CA . TRP B 1 57 ? 5.73 9.664 0.742 1 97.19 57 TRP B CA 1
ATOM 3724 C C . TRP B 1 57 ? 5.109 8.281 0.603 1 97.19 57 TRP B C 1
ATOM 3726 O O . TRP B 1 57 ? 5.004 7.539 1.584 1 97.19 57 TRP B O 1
ATOM 3736 N N . ARG B 1 58 ? 4.707 7.867 -0.573 1 97.62 58 ARG B N 1
ATOM 3737 C CA . ARG B 1 58 ? 3.967 6.633 -0.808 1 97.62 58 ARG B CA 1
ATOM 3738 C C . ARG B 1 58 ? 4.906 5.43 -0.861 1 97.62 58 ARG B C 1
ATOM 3740 O O . ARG B 1 58 ? 4.586 4.359 -0.341 1 97.62 58 ARG B O 1
ATOM 3747 N N . VAL B 1 59 ? 6.043 5.613 -1.471 1 97.56 59 VAL B N 1
ATOM 3748 C CA . VAL B 1 59 ? 6.91 4.477 -1.778 1 97.56 59 VAL B CA 1
ATOM 3749 C C . VAL B 1 59 ? 8.164 4.535 -0.914 1 97.56 59 VAL B C 1
ATOM 3751 O O . VAL B 1 59 ? 8.43 3.625 -0.126 1 97.56 59 VAL B O 1
ATOM 3754 N N . GLU B 1 60 ? 8.945 5.633 -0.926 1 97.38 60 GLU B N 1
ATOM 3755 C CA . GLU B 1 60 ? 10.258 5.707 -0.296 1 97.38 60 GLU B CA 1
ATOM 3756 C C . GLU B 1 60 ? 10.141 5.805 1.223 1 97.38 60 GLU B C 1
ATOM 3758 O O . GLU B 1 60 ? 10.898 5.168 1.953 1 97.38 60 GLU B O 1
ATOM 3763 N N . ALA B 1 61 ? 9.203 6.59 1.686 1 97.56 61 ALA B N 1
ATOM 3764 C CA . ALA B 1 61 ? 9.07 6.824 3.121 1 97.56 61 ALA B CA 1
ATOM 3765 C C . ALA B 1 61 ? 8.836 5.52 3.873 1 97.56 61 ALA B C 1
ATOM 3767 O O . ALA B 1 61 ? 9.57 5.191 4.809 1 97.56 61 ALA B O 1
ATOM 3768 N N . PRO B 1 62 ? 7.805 4.707 3.453 1 97.69 62 PRO B N 1
ATOM 3769 C CA . PRO B 1 62 ? 7.625 3.441 4.164 1 97.69 62 PRO B CA 1
ATOM 3770 C C . PRO B 1 62 ? 8.852 2.531 4.07 1 97.69 62 PRO B C 1
ATOM 3772 O O . PRO B 1 62 ? 9.164 1.813 5.02 1 97.69 62 PRO B O 1
ATOM 3775 N N . LYS B 1 63 ? 9.555 2.514 2.936 1 96.75 63 LYS B N 1
ATOM 3776 C CA . LYS B 1 63 ? 10.766 1.71 2.801 1 96.75 63 LYS B CA 1
ATOM 3777 C C . LYS B 1 63 ? 11.797 2.1 3.85 1 96.75 63 LYS B C 1
ATOM 3779 O O . LYS B 1 63 ? 12.414 1.234 4.473 1 96.75 63 LYS B O 1
ATOM 3784 N N . HIS B 1 64 ? 11.969 3.402 4.039 1 95.5 64 HIS B N 1
ATOM 3785 C CA . HIS B 1 64 ? 12.93 3.895 5.027 1 95.5 64 HIS B CA 1
ATOM 3786 C C . HIS B 1 64 ? 12.406 3.684 6.445 1 95.5 64 HIS B C 1
ATOM 3788 O O . HIS B 1 64 ? 13.195 3.455 7.367 1 95.5 64 HIS B O 1
ATOM 3794 N N . ALA B 1 65 ? 11.102 3.775 6.59 1 96.44 65 ALA B N 1
ATOM 3795 C CA . ALA B 1 65 ? 10.492 3.57 7.902 1 96.44 65 ALA B CA 1
ATOM 3796 C C . ALA B 1 65 ? 10.727 2.146 8.398 1 96.44 65 ALA B C 1
ATOM 3798 O O . ALA B 1 65 ? 10.672 1.886 9.602 1 96.44 65 ALA B O 1
ATOM 3799 N N . ASN B 1 66 ? 10.969 1.224 7.461 1 93.06 66 ASN B N 1
ATOM 3800 C CA . ASN B 1 66 ? 11.242 -0.16 7.84 1 93.06 66 ASN B CA 1
ATOM 3801 C C . ASN B 1 66 ? 12.477 -0.267 8.734 1 93.06 66 ASN B C 1
ATOM 3803 O O . ASN B 1 66 ? 12.609 -1.223 9.5 1 93.06 66 ASN B O 1
ATOM 3807 N N . ALA B 1 67 ? 13.344 0.701 8.641 1 91.56 67 ALA B N 1
ATOM 3808 C CA . ALA B 1 67 ? 14.562 0.701 9.445 1 91.56 67 ALA B CA 1
ATOM 3809 C C . ALA B 1 67 ? 14.438 1.668 10.625 1 91.56 67 ALA B C 1
ATOM 3811 O O . ALA B 1 67 ? 15.336 1.753 11.461 1 91.56 67 ALA B O 1
ATOM 3812 N N . HIS B 1 68 ? 13.383 2.395 10.711 1 92.88 68 HIS B N 1
ATOM 3813 C CA . HIS B 1 68 ? 13.148 3.404 11.742 1 92.88 68 HIS B CA 1
ATOM 3814 C C . HIS B 1 68 ? 11.742 3.285 12.32 1 92.88 68 HIS B C 1
ATOM 3816 O O . HIS B 1 68 ? 10.812 3.951 11.852 1 92.88 68 HIS B O 1
ATOM 3822 N N . ASP B 1 69 ? 11.609 2.617 13.398 1 92.75 69 ASP B N 1
ATOM 3823 C CA . ASP B 1 69 ? 10.305 2.283 13.953 1 92.75 69 ASP B CA 1
ATOM 3824 C C . ASP B 1 69 ? 9.492 3.545 14.242 1 92.75 69 ASP B C 1
ATOM 3826 O O . ASP B 1 69 ? 8.273 3.564 14.039 1 92.75 69 ASP B O 1
ATOM 3830 N N . TYR B 1 70 ? 10.156 4.586 14.812 1 92.44 70 TYR B N 1
ATOM 3831 C CA . TYR B 1 70 ? 9.43 5.809 15.148 1 92.44 70 TYR B CA 1
ATOM 3832 C C . TYR B 1 70 ? 8.805 6.434 13.906 1 92.44 70 TYR B C 1
ATOM 3834 O O . TYR B 1 70 ? 7.707 6.992 13.977 1 92.44 70 TYR B O 1
ATOM 3842 N N . PHE B 1 71 ? 9.539 6.312 12.781 1 96.62 71 PHE B N 1
ATOM 3843 C CA . PHE B 1 71 ? 9.016 6.844 11.531 1 96.62 71 PHE B CA 1
ATOM 3844 C C . PHE B 1 71 ? 7.797 6.051 11.07 1 96.62 71 PHE B C 1
ATOM 3846 O O . PHE B 1 71 ? 6.797 6.629 10.641 1 96.62 71 PHE B O 1
ATOM 3853 N N . MET B 1 72 ? 7.809 4.73 11.203 1 97.69 72 MET B N 1
ATOM 3854 C CA . MET B 1 72 ? 6.66 3.898 10.852 1 97.69 72 MET B CA 1
ATOM 3855 C C . MET B 1 72 ? 5.465 4.215 11.742 1 97.69 72 MET B C 1
ATOM 3857 O O . MET B 1 72 ? 4.34 4.336 11.258 1 97.69 72 MET B O 1
ATOM 3861 N N . HIS B 1 73 ? 5.699 4.375 12.992 1 95.94 73 HIS B N 1
ATOM 3862 C CA . HIS B 1 73 ? 4.629 4.75 13.906 1 95.94 73 HIS B CA 1
ATOM 3863 C C . HIS B 1 73 ? 3.969 6.059 13.484 1 95.94 73 HIS B C 1
ATOM 3865 O O . HIS B 1 73 ? 2.748 6.203 13.586 1 95.94 73 HIS B O 1
ATOM 3871 N N . GLU B 1 74 ? 4.766 6.941 13.055 1 97.06 74 GLU B N 1
ATOM 3872 C CA . GLU B 1 74 ? 4.188 8.227 12.664 1 97.06 74 GLU B CA 1
ATOM 3873 C C . GLU B 1 74 ? 3.355 8.086 11.391 1 97.06 74 GLU B C 1
ATOM 3875 O O . GLU B 1 74 ? 2.318 8.742 11.25 1 97.06 74 GLU B O 1
ATOM 3880 N N . ILE B 1 75 ? 3.877 7.277 10.453 1 98.38 75 ILE B N 1
ATOM 3881 C CA . ILE B 1 75 ? 3.104 7.004 9.25 1 98.38 75 ILE B CA 1
ATOM 3882 C C . ILE B 1 75 ? 1.753 6.398 9.625 1 98.38 75 ILE B C 1
ATOM 3884 O O . ILE B 1 75 ? 0.711 6.832 9.125 1 98.38 75 ILE B O 1
ATOM 3888 N N . LEU B 1 76 ? 1.766 5.453 10.523 1 98.06 76 LEU B N 1
ATOM 3889 C CA . LEU B 1 76 ? 0.54 4.797 10.961 1 98.06 76 LEU B CA 1
ATOM 3890 C C . LEU B 1 76 ? -0.353 5.77 11.727 1 98.06 76 LEU B C 1
ATOM 3892 O O . LEU B 1 76 ? -1.579 5.719 11.609 1 98.06 76 LEU B O 1
ATOM 3896 N N . ALA B 1 77 ? 0.255 6.668 12.508 1 96.81 77 ALA B N 1
ATOM 3897 C CA . ALA B 1 77 ? -0.511 7.684 13.227 1 96.81 77 ALA B CA 1
ATOM 3898 C C . ALA B 1 77 ? -1.286 8.57 12.258 1 96.81 77 ALA B C 1
ATOM 3900 O O . ALA B 1 77 ? -2.49 8.781 12.43 1 96.81 77 ALA B O 1
ATOM 3901 N N . PHE B 1 78 ? -0.604 9.055 11.25 1 98.06 78 PHE B N 1
ATOM 3902 C CA . PHE B 1 78 ? -1.229 9.93 10.266 1 98.06 78 PHE B CA 1
ATOM 3903 C C . PHE B 1 78 ? -2.357 9.211 9.539 1 98.06 78 PHE B C 1
ATOM 3905 O O . PHE B 1 78 ? -3.43 9.781 9.328 1 98.06 78 PHE B O 1
ATOM 3912 N N . ALA B 1 79 ? -2.055 7.945 9.172 1 98.31 79 ALA B N 1
ATOM 3913 C CA . ALA B 1 79 ? -3.061 7.145 8.477 1 98.31 79 ALA B CA 1
ATOM 3914 C C . ALA B 1 79 ? -4.289 6.93 9.359 1 98.31 79 ALA B C 1
ATOM 3916 O O . ALA B 1 79 ? -5.422 7.004 8.883 1 98.31 79 ALA B O 1
ATOM 3917 N N . ALA B 1 80 ? -4.09 6.637 10.609 1 97.31 80 ALA B N 1
ATOM 3918 C CA . ALA B 1 80 ? -5.188 6.41 11.547 1 97.31 80 ALA B CA 1
ATOM 3919 C C . ALA B 1 80 ? -6.043 7.664 11.703 1 97.31 80 ALA B C 1
ATOM 3921 O O . ALA B 1 80 ? -7.273 7.586 11.719 1 97.31 80 ALA B O 1
ATOM 3922 N N . LEU B 1 81 ? -5.391 8.781 11.805 1 96.56 81 LEU B N 1
ATOM 3923 C CA . LEU B 1 81 ? -6.121 10.031 11.961 1 96.56 81 LEU B CA 1
ATOM 3924 C C . LEU B 1 81 ? -6.891 10.367 10.688 1 96.56 81 LEU B C 1
ATOM 3926 O O . LEU B 1 81 ? -7.992 10.922 10.75 1 96.56 81 LEU B O 1
ATOM 3930 N N . HIS B 1 82 ? -6.305 10.117 9.578 1 97.5 82 HIS B N 1
ATOM 3931 C CA . HIS B 1 82 ? -7.02 10.305 8.32 1 97.5 82 HIS B CA 1
ATOM 3932 C C . HIS B 1 82 ? -8.258 9.422 8.25 1 97.5 82 HIS B C 1
ATOM 3934 O O . HIS B 1 82 ? -9.312 9.859 7.789 1 97.5 82 HIS B O 1
ATOM 3940 N N . LYS B 1 83 ? -8.125 8.18 8.633 1 96.38 83 LYS B N 1
ATOM 3941 C CA . LYS B 1 83 ? -9.273 7.281 8.672 1 96.38 83 LYS B CA 1
ATOM 3942 C C . LYS B 1 83 ? -10.344 7.801 9.625 1 96.38 83 LYS B C 1
ATOM 3944 O O . LYS B 1 83 ? -11.539 7.707 9.336 1 96.38 83 LYS B O 1
ATOM 3949 N N . ALA B 1 84 ? -9.922 8.25 10.773 1 93.88 84 ALA B N 1
ATOM 3950 C CA . ALA B 1 84 ? -10.867 8.844 11.719 1 93.88 84 ALA B CA 1
ATOM 3951 C C . ALA B 1 84 ? -11.648 9.984 11.07 1 93.88 84 ALA B C 1
ATOM 3953 O O . ALA B 1 84 ? -12.867 10.078 11.227 1 93.88 84 ALA B O 1
ATOM 3954 N N . TYR B 1 85 ? -10.961 10.812 10.344 1 93.81 85 TYR B N 1
ATOM 3955 C CA . TYR B 1 85 ? -11.562 11.953 9.656 1 93.81 85 TYR B CA 1
ATOM 3956 C C . TYR B 1 85 ? -12.633 11.492 8.672 1 93.81 85 TYR B C 1
ATOM 3958 O O . TYR B 1 85 ? -13.641 12.172 8.477 1 93.81 85 TYR B O 1
ATOM 3966 N N . GLN B 1 86 ? -12.383 10.336 8.023 1 94.69 86 GLN B N 1
ATOM 3967 C CA . GLN B 1 86 ? -13.273 9.836 6.973 1 94.69 86 GLN B CA 1
ATOM 3968 C C . GLN B 1 86 ? -14.484 9.125 7.57 1 94.69 86 GLN B C 1
ATOM 3970 O O . GLN B 1 86 ? -15.461 8.867 6.871 1 94.69 86 GLN B O 1
ATOM 3975 N N . GLN B 1 87 ? -14.438 8.812 8.82 1 92.12 87 GLN B N 1
ATOM 3976 C CA . GLN B 1 87 ? -15.516 8.07 9.461 1 92.12 87 GLN B CA 1
ATOM 3977 C C . GLN B 1 87 ? -16.641 9.008 9.914 1 92.12 87 GLN B C 1
ATOM 3979 O O . GLN B 1 87 ? -16.391 10.18 10.195 1 92.12 87 GLN B O 1
ATOM 3984 N N . PRO B 1 88 ? -17.859 8.391 9.984 1 89.38 88 PRO B N 1
ATOM 3985 C CA . PRO B 1 88 ? -18.906 9.148 10.664 1 89.38 88 PRO B CA 1
ATOM 3986 C C . PRO B 1 88 ? -18.578 9.445 12.125 1 89.38 88 PRO B C 1
ATOM 3988 O O . PRO B 1 88 ? -17.719 8.781 12.711 1 89.38 88 PRO B O 1
ATOM 3991 N N . SER B 1 89 ? -19.172 10.406 12.719 1 83.5 89 SER B N 1
ATOM 3992 C CA . SER B 1 89 ? -18.828 10.953 14.031 1 83.5 89 SER B CA 1
ATOM 3993 C C . SER B 1 89 ? -18.828 9.867 15.102 1 83.5 89 SER B C 1
ATOM 3995 O O . SER B 1 89 ? -18 9.891 16.016 1 83.5 89 SER B O 1
ATOM 3997 N N . ASP B 1 90 ? -19.641 8.906 14.953 1 84.06 90 ASP B N 1
ATOM 3998 C CA . ASP B 1 90 ? -19.781 7.887 15.992 1 84.06 90 ASP B CA 1
ATOM 3999 C C . ASP B 1 90 ? -18.75 6.773 15.82 1 84.06 90 ASP B C 1
ATOM 4001 O O . ASP B 1 90 ? -18.578 5.945 16.703 1 84.06 90 ASP B O 1
ATOM 4005 N N . GLN B 1 91 ? -18 6.805 14.781 1 88.44 91 GLN B N 1
ATOM 4006 C CA . GLN B 1 91 ? -17.062 5.723 14.508 1 88.44 91 GLN B CA 1
ATOM 4007 C C . GLN B 1 91 ? -15.633 6.246 14.414 1 88.44 91 GLN B C 1
ATOM 4009 O O . GLN B 1 91 ? -14.727 5.523 13.992 1 88.44 91 GLN B O 1
ATOM 4014 N N . ARG B 1 92 ? -15.336 7.426 14.828 1 90.5 92 ARG B N 1
ATOM 4015 C CA . ARG B 1 92 ? -14.031 8.07 14.672 1 90.5 92 ARG B CA 1
ATOM 4016 C C . ARG B 1 92 ? -13.094 7.691 15.812 1 90.5 92 ARG B C 1
ATOM 4018 O O . ARG B 1 92 ? -11.875 7.637 15.625 1 90.5 92 ARG B O 1
ATOM 4025 N N . GLN B 1 93 ? -13.648 7.398 16.953 1 89.19 93 GLN B N 1
ATOM 4026 C CA . GLN B 1 93 ? -12.891 7.324 18.203 1 89.19 93 GLN B CA 1
ATOM 4027 C C . GLN B 1 93 ? -11.859 6.203 18.156 1 89.19 93 GLN B C 1
ATOM 4029 O O . GLN B 1 93 ? -10.719 6.383 18.594 1 89.19 93 GLN B O 1
ATOM 4034 N N . PRO B 1 94 ? -12.219 5.023 17.625 1 88.25 94 PRO B N 1
ATOM 4035 C CA . PRO B 1 94 ? -11.211 3.963 17.594 1 88.25 94 PRO B CA 1
ATOM 4036 C C . PRO B 1 94 ? -9.984 4.328 16.75 1 88.25 94 PRO B C 1
ATOM 4038 O O . PRO B 1 94 ? -8.852 4.047 17.156 1 88.25 94 PRO B O 1
ATOM 4041 N N . TYR B 1 95 ? -10.141 4.902 15.656 1 92.62 95 TYR B N 1
ATOM 4042 C CA . TYR B 1 95 ? -9.023 5.297 14.797 1 92.62 95 TYR B CA 1
ATOM 4043 C C . TYR B 1 95 ? -8.258 6.465 15.414 1 92.62 95 TYR B C 1
ATOM 4045 O O . TYR B 1 95 ? -7.031 6.531 15.305 1 92.62 95 TYR B O 1
ATOM 4053 N N . TYR B 1 96 ? -9.031 7.359 16.047 1 92.25 96 TYR B N 1
ATOM 4054 C CA . TYR B 1 96 ? -8.367 8.461 16.75 1 92.25 96 TYR B CA 1
ATOM 4055 C C . TYR B 1 96 ? -7.449 7.93 17.844 1 92.25 96 TYR B C 1
ATOM 4057 O O . TYR B 1 96 ? -6.297 8.352 17.953 1 92.25 96 TYR B O 1
ATOM 4065 N N . ALA B 1 97 ? -7.941 6.984 18.609 1 89.75 97 ALA B N 1
ATOM 4066 C CA . ALA B 1 97 ? -7.152 6.395 19.688 1 89.75 97 ALA B CA 1
ATOM 4067 C C . ALA B 1 97 ? -5.906 5.703 19.141 1 89.75 97 ALA B C 1
ATOM 4069 O O . ALA B 1 97 ? -4.828 5.797 19.734 1 89.75 97 ALA B O 1
ATOM 4070 N N . CYS B 1 98 ? -6.117 5.043 18.031 1 91.94 98 CYS B N 1
ATOM 4071 C CA . CYS B 1 98 ? -4.988 4.395 17.375 1 91.94 98 CYS B CA 1
ATOM 4072 C C . CYS B 1 98 ? -3.961 5.426 16.922 1 91.94 98 CYS B C 1
ATOM 4074 O O . CYS B 1 98 ? -2.756 5.215 17.062 1 91.94 98 CYS B O 1
ATOM 4076 N N . GLY B 1 99 ? -4.48 6.504 16.359 1 94.44 99 GLY B N 1
ATOM 4077 C CA . GLY B 1 99 ? -3.605 7.578 15.93 1 94.44 99 GLY B CA 1
ATOM 4078 C C . GLY B 1 99 ? -2.787 8.18 17.062 1 94.44 99 GLY B C 1
ATOM 4079 O O . GLY B 1 99 ? -1.575 8.359 16.922 1 94.44 99 GLY B O 1
ATOM 4080 N N . ILE B 1 100 ? -3.402 8.398 18.141 1 90.75 100 ILE B N 1
ATOM 4081 C CA . ILE B 1 100 ? -2.74 8.992 19.297 1 90.75 100 ILE B CA 1
ATOM 4082 C C . ILE B 1 100 ? -1.702 8.016 19.844 1 90.75 100 ILE B C 1
ATOM 4084 O O . ILE B 1 100 ? -0.596 8.422 20.219 1 90.75 100 ILE B O 1
ATOM 4088 N N . HIS B 1 101 ? -2.074 6.766 19.875 1 89.62 101 HIS B N 1
ATOM 4089 C CA . HIS B 1 101 ? -1.153 5.738 20.344 1 89.62 101 HIS B CA 1
ATOM 4090 C C . HIS B 1 101 ? 0.122 5.715 19.516 1 89.62 101 HIS B C 1
ATOM 4092 O O . HIS B 1 101 ? 1.227 5.77 20.062 1 89.62 101 HIS B O 1
ATOM 4098 N N . HIS B 1 102 ? -0.011 5.629 18.25 1 93.81 102 HIS B N 1
ATOM 4099 C CA . HIS B 1 102 ? 1.144 5.582 17.359 1 93.81 102 HIS B CA 1
ATOM 4100 C C . HIS B 1 102 ? 1.921 6.895 17.391 1 93.81 102 HIS B C 1
ATOM 4102 O O . HIS B 1 102 ? 3.15 6.895 17.312 1 93.81 102 HIS B O 1
ATOM 4108 N N . GLN B 1 103 ? 1.2 8.008 17.484 1 91.25 103 GLN B N 1
ATOM 4109 C CA . GLN B 1 103 ? 1.854 9.305 17.609 1 91.25 103 GLN B CA 1
ATOM 4110 C C . GLN B 1 103 ? 2.734 9.367 18.859 1 91.25 103 GLN B C 1
ATOM 4112 O O . GLN B 1 103 ? 3.861 9.867 18.797 1 91.25 103 GLN B O 1
ATOM 4117 N N . ASP B 1 104 ? 2.248 8.836 19.906 1 87 104 ASP B N 1
ATOM 4118 C CA . ASP B 1 104 ? 3.012 8.805 21.156 1 87 104 ASP B CA 1
ATOM 4119 C C . ASP B 1 104 ? 4.297 8 20.984 1 87 104 ASP B C 1
ATOM 4121 O O . ASP B 1 104 ? 5.359 8.414 21.469 1 87 104 ASP B O 1
ATOM 4125 N N . LEU B 1 105 ? 4.145 6.898 20.391 1 88.62 105 LEU B N 1
ATOM 4126 C CA . LEU B 1 105 ? 5.309 6.047 20.172 1 88.62 105 LEU B CA 1
ATOM 4127 C C . LEU B 1 105 ? 6.312 6.734 19.25 1 88.62 105 LEU B C 1
ATOM 4129 O O . LEU B 1 105 ? 7.523 6.633 19.453 1 88.62 105 LEU B O 1
ATOM 4133 N N . ALA B 1 106 ? 5.809 7.445 18.25 1 91.44 106 ALA B N 1
ATOM 4134 C CA . ALA B 1 106 ? 6.672 8.188 17.328 1 91.44 106 ALA B CA 1
ATOM 4135 C C . ALA B 1 106 ? 7.445 9.273 18.062 1 91.44 106 ALA B C 1
ATOM 4137 O O . ALA B 1 106 ? 8.656 9.406 17.891 1 91.44 106 ALA B O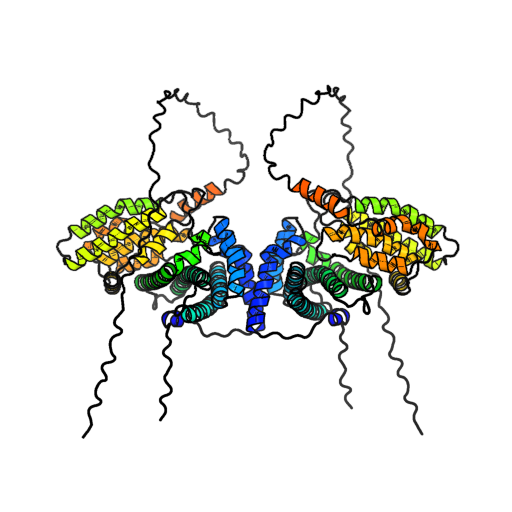 1
ATOM 4138 N N . ILE B 1 107 ? 6.754 9.992 18.859 1 85.75 107 ILE B N 1
ATOM 4139 C CA . ILE B 1 107 ? 7.352 11.094 19.609 1 85.75 107 ILE B CA 1
ATOM 4140 C C . ILE B 1 107 ? 8.445 10.57 20.531 1 85.75 107 ILE B C 1
ATOM 4142 O O . ILE B 1 107 ? 9.547 11.117 20.562 1 85.75 107 ILE B O 1
ATOM 4146 N N . ARG B 1 108 ? 8.172 9.484 21.25 1 82.12 108 ARG B N 1
ATOM 4147 C CA . ARG B 1 108 ? 9.148 8.883 22.156 1 82.12 108 ARG B CA 1
ATOM 4148 C C . ARG B 1 108 ? 10.391 8.438 21.375 1 82.12 108 ARG B C 1
ATOM 4150 O O . ARG B 1 108 ? 11.516 8.664 21.828 1 82.12 108 ARG B O 1
ATOM 4157 N N . GLY B 1 109 ? 10.133 7.824 20.281 1 84.56 109 GLY B N 1
ATOM 4158 C CA . GLY B 1 109 ? 11.242 7.352 19.469 1 84.56 109 GLY B CA 1
ATOM 4159 C C . GLY B 1 109 ? 12.102 8.477 18.922 1 84.56 109 GLY B C 1
ATOM 4160 O O . GLY B 1 109 ? 13.328 8.383 18.922 1 84.56 109 GLY B O 1
ATOM 4161 N N . VAL B 1 110 ? 11.508 9.555 18.422 1 83.31 110 VAL B N 1
ATOM 4162 C CA . VAL B 1 110 ? 12.234 10.68 17.859 1 83.31 110 VAL B CA 1
ATOM 4163 C C . VAL B 1 110 ? 13.031 11.383 18.953 1 83.31 110 VAL B C 1
ATOM 4165 O O . VAL B 1 110 ? 14.172 11.797 18.734 1 83.31 110 VAL B O 1
ATOM 4168 N N . ARG B 1 111 ? 12.43 11.539 20.062 1 79 111 ARG B N 1
ATOM 4169 C CA . ARG B 1 111 ? 13.078 12.203 21.188 1 79 111 ARG B CA 1
ATOM 4170 C C . ARG B 1 111 ? 14.398 11.508 21.547 1 79 111 ARG B C 1
ATOM 4172 O O . ARG B 1 111 ? 15.383 12.172 21.875 1 79 111 ARG B O 1
ATOM 4179 N N . GLU B 1 112 ? 14.352 10.242 21.453 1 78.5 112 GLU B N 1
ATOM 4180 C CA . GLU B 1 112 ? 15.539 9.461 21.781 1 78.5 112 GLU B CA 1
ATOM 4181 C C . GLU B 1 112 ? 16.656 9.711 20.781 1 78.5 112 GLU B C 1
ATOM 4183 O O . GLU B 1 112 ? 17.844 9.602 21.125 1 78.5 112 GLU B O 1
ATOM 4188 N N . ARG B 1 113 ? 16.344 10.094 19.578 1 79.62 113 ARG B N 1
ATOM 4189 C CA . ARG B 1 113 ? 17.328 10.211 18.516 1 79.62 113 ARG B CA 1
ATOM 4190 C C . ARG B 1 113 ? 17.766 11.656 18.328 1 79.62 113 ARG B C 1
ATOM 4192 O O . ARG B 1 113 ? 18.797 11.93 17.719 1 79.62 113 ARG B O 1
ATOM 4199 N N . LEU B 1 114 ? 17.016 12.594 18.797 1 75.75 114 LEU B N 1
ATOM 4200 C CA . LEU B 1 114 ? 17.266 14.016 18.594 1 75.75 114 LEU B CA 1
ATOM 4201 C C . LEU B 1 114 ? 18.531 14.461 19.328 1 75.75 114 LEU B C 1
ATOM 4203 O O . LEU B 1 114 ? 19.125 15.477 18.984 1 75.75 114 LEU B O 1
ATOM 4207 N N . HIS B 1 115 ? 18.984 13.633 20.297 1 71.31 115 HIS B N 1
ATOM 4208 C CA . HIS B 1 115 ? 20.172 14 21.062 1 71.31 115 HIS B CA 1
ATOM 4209 C C . HIS B 1 115 ? 21.438 13.727 20.281 1 71.31 115 HIS B C 1
ATOM 4211 O O . HIS B 1 115 ? 22.484 14.336 20.531 1 71.31 115 HIS B O 1
ATOM 4217 N N . ASN B 1 116 ? 21.438 12.844 19.344 1 76.19 116 ASN B N 1
ATOM 4218 C CA . ASN B 1 116 ? 22.578 12.508 18.5 1 76.19 116 ASN B CA 1
ATOM 4219 C C . ASN B 1 116 ? 22.141 12.258 17.047 1 76.19 116 ASN B C 1
ATOM 4221 O O . ASN B 1 116 ? 22.188 11.117 16.578 1 76.19 116 ASN B O 1
ATOM 4225 N N . VAL B 1 117 ? 21.875 13.359 16.375 1 77.69 117 VAL B N 1
ATOM 4226 C CA . VAL B 1 117 ? 21.406 13.227 15 1 77.69 117 VAL B CA 1
ATOM 4227 C C . VAL B 1 117 ? 22.578 12.961 14.07 1 77.69 117 VAL B C 1
ATOM 4229 O O . VAL B 1 117 ? 23.5 13.781 13.977 1 77.69 117 VAL B O 1
ATOM 4232 N N . THR B 1 118 ? 22.594 11.789 13.539 1 80.88 118 THR B N 1
ATOM 4233 C CA . THR B 1 118 ? 23.609 11.445 12.539 1 80.88 118 THR B CA 1
ATOM 4234 C C . THR B 1 118 ? 23.094 11.727 11.133 1 80.88 118 THR B C 1
ATOM 4236 O O . THR B 1 118 ? 21.891 11.875 10.922 1 80.88 118 THR B O 1
ATOM 4239 N N . ASN B 1 119 ? 23.984 11.812 10.211 1 81.94 119 ASN B N 1
ATOM 4240 C CA . ASN B 1 119 ? 23.625 12.047 8.82 1 81.94 119 ASN B CA 1
ATOM 4241 C C . ASN B 1 119 ? 22.75 10.922 8.273 1 81.94 119 ASN B C 1
ATOM 4243 O O . ASN B 1 119 ? 21.906 11.164 7.414 1 81.94 119 ASN B O 1
ATOM 4247 N N . GLU B 1 120 ? 22.922 9.812 8.766 1 83.69 120 GLU B N 1
ATOM 4248 C CA . GLU B 1 120 ? 22.188 8.648 8.297 1 83.69 120 GLU B CA 1
ATOM 4249 C C . GLU B 1 120 ? 20.75 8.664 8.812 1 83.69 120 GLU B C 1
ATOM 4251 O O . GLU B 1 120 ? 19.828 8.219 8.117 1 83.69 120 GLU B O 1
ATOM 4256 N N . GLU B 1 121 ? 20.594 9.312 9.945 1 86.5 121 GLU B N 1
ATOM 4257 C CA . GLU B 1 121 ? 19.281 9.281 10.586 1 86.5 121 GLU B CA 1
ATOM 4258 C C . GLU B 1 121 ? 18.5 10.562 10.297 1 86.5 121 GLU B C 1
ATOM 4260 O O . GLU B 1 121 ? 17.266 10.57 10.406 1 86.5 121 GLU B O 1
ATOM 4265 N N . ALA B 1 122 ? 19.188 11.539 9.914 1 87.31 122 ALA B N 1
ATOM 4266 C CA . ALA B 1 122 ? 18.625 12.875 9.797 1 87.31 122 ALA B CA 1
ATOM 4267 C C . ALA B 1 122 ? 17.438 12.891 8.844 1 87.31 122 ALA B C 1
ATOM 4269 O O . ALA B 1 122 ? 16.375 13.461 9.148 1 87.31 122 ALA B O 1
ATOM 4270 N N . PRO B 1 123 ? 17.531 12.242 7.652 1 90.75 123 PRO B N 1
ATOM 4271 C CA . PRO B 1 123 ? 16.391 12.281 6.734 1 90.75 123 PRO B CA 1
ATOM 4272 C C . PRO B 1 123 ? 15.125 11.688 7.344 1 90.75 123 PRO B C 1
ATOM 4274 O O . PRO B 1 123 ? 14.047 12.266 7.207 1 90.75 123 PRO B O 1
ATOM 4277 N N . ALA B 1 124 ? 15.258 10.602 8.07 1 92.75 124 ALA B N 1
ATOM 4278 C CA . ALA B 1 124 ? 14.102 9.969 8.695 1 92.75 124 ALA B CA 1
ATOM 4279 C C . ALA B 1 124 ? 13.516 10.852 9.797 1 92.75 124 ALA B C 1
ATOM 4281 O O . ALA B 1 124 ? 12.297 10.914 9.961 1 92.75 124 ALA B O 1
ATOM 4282 N N . ILE B 1 125 ? 14.359 11.516 10.508 1 88.88 125 ILE B N 1
ATOM 4283 C CA . ILE B 1 125 ? 13.914 12.391 11.586 1 88.88 125 ILE B CA 1
ATOM 4284 C C . ILE B 1 125 ? 13.148 13.578 11.008 1 88.88 125 ILE B C 1
ATOM 4286 O O . ILE B 1 125 ? 12.094 13.953 11.523 1 88.88 125 ILE B O 1
ATOM 4290 N N . VAL B 1 126 ? 13.672 14.086 9.961 1 87.81 126 VAL B N 1
ATOM 4291 C CA . VAL B 1 126 ? 13.023 15.219 9.312 1 87.81 126 VAL B CA 1
ATOM 4292 C C . VAL B 1 126 ? 11.664 14.797 8.758 1 87.81 126 VAL B C 1
ATOM 4294 O O . VAL B 1 126 ? 10.664 15.5 8.93 1 87.81 126 VAL B O 1
ATOM 4297 N N . ALA B 1 127 ? 11.617 13.695 8.086 1 92.69 127 ALA B N 1
ATOM 4298 C CA . ALA B 1 127 ? 10.359 13.188 7.551 1 92.69 127 ALA B CA 1
ATOM 4299 C C . ALA B 1 127 ? 9.344 12.938 8.664 1 92.69 127 ALA B C 1
ATOM 4301 O O . ALA B 1 127 ? 8.18 13.32 8.547 1 92.69 127 ALA B O 1
ATOM 4302 N N . THR B 1 128 ? 9.766 12.328 9.727 1 92.81 128 THR B N 1
ATOM 4303 C CA . THR B 1 128 ? 8.906 12.047 10.875 1 92.81 128 THR B CA 1
ATOM 4304 C C . THR B 1 128 ? 8.383 13.344 11.484 1 92.81 128 THR B C 1
ATOM 4306 O O . THR B 1 128 ? 7.191 13.461 11.781 1 92.81 128 THR B O 1
ATOM 4309 N N . SER B 1 129 ? 9.25 14.25 11.656 1 87.25 129 SER B N 1
ATOM 4310 C CA . SER B 1 129 ? 8.875 15.523 12.266 1 87.25 129 SER B CA 1
ATOM 4311 C C . SER B 1 129 ? 7.863 16.266 11.406 1 87.25 129 SER B C 1
ATOM 4313 O O . SER B 1 129 ? 6.953 16.922 11.93 1 87.25 129 SER B O 1
ATOM 4315 N N . THR B 1 130 ? 8.086 16.188 10.117 1 88.56 130 THR B N 1
ATOM 4316 C CA . THR B 1 130 ? 7.148 16.812 9.188 1 88.56 130 THR B CA 1
ATOM 4317 C C . THR B 1 130 ? 5.758 16.188 9.336 1 88.56 130 THR B C 1
ATOM 4319 O O . THR B 1 130 ? 4.773 16.906 9.508 1 88.56 130 THR B O 1
ATOM 4322 N N . LEU B 1 131 ? 5.668 14.93 9.273 1 93.62 131 LEU B N 1
ATOM 4323 C CA . LEU B 1 131 ? 4.395 14.234 9.406 1 93.62 131 LEU B CA 1
ATOM 4324 C C . LEU B 1 131 ? 3.793 14.453 10.789 1 93.62 131 LEU B C 1
ATOM 4326 O O . LEU B 1 131 ? 2.572 14.547 10.938 1 93.62 131 LEU B O 1
ATOM 4330 N N . LEU B 1 132 ? 4.668 14.469 11.766 1 91.31 132 LEU B N 1
ATOM 4331 C CA . LEU B 1 132 ? 4.227 14.672 13.141 1 91.31 132 LEU B CA 1
ATOM 4332 C C . LEU B 1 132 ? 3.533 16.016 13.297 1 91.31 132 LEU B C 1
ATOM 4334 O O . LEU B 1 132 ? 2.512 16.125 13.977 1 91.31 132 LEU B O 1
ATOM 4338 N N . THR B 1 133 ? 4.078 16.953 12.742 1 88.75 133 THR B N 1
ATOM 4339 C CA . THR B 1 133 ? 3.463 18.281 12.797 1 88.75 133 THR B CA 1
ATOM 4340 C C . THR B 1 133 ? 2.057 18.234 12.203 1 88.75 133 THR B C 1
ATOM 4342 O O . THR B 1 133 ? 1.114 18.766 12.797 1 88.75 133 THR B O 1
ATOM 4345 N N . LEU B 1 134 ? 1.905 17.656 11.055 1 93.56 134 LEU B N 1
ATOM 4346 C CA . LEU B 1 134 ? 0.601 17.531 10.414 1 93.56 134 LEU B CA 1
ATOM 4347 C C . LEU B 1 134 ? -0.356 16.703 11.266 1 93.56 134 LEU B C 1
ATOM 4349 O O . LEU B 1 134 ? -1.533 17.062 11.398 1 93.56 134 LEU B O 1
ATOM 4353 N N . SER B 1 135 ? 0.18 15.68 11.82 1 93.81 135 SER B N 1
ATOM 4354 C CA . SER B 1 135 ? -0.623 14.805 12.672 1 93.81 135 SER B CA 1
ATOM 4355 C C . SER B 1 135 ? -1.098 15.539 13.922 1 93.81 135 SER B C 1
ATOM 4357 O O . SER B 1 135 ? -2.211 15.305 14.398 1 93.81 135 SER B O 1
ATOM 4359 N N . VAL B 1 136 ? -0.269 16.328 14.484 1 88.56 136 VAL B N 1
ATOM 4360 C CA . VAL B 1 136 ? -0.634 17.094 15.672 1 88.56 136 VAL B CA 1
ATOM 4361 C C . VAL B 1 136 ? -1.763 18.062 15.344 1 88.56 136 VAL B C 1
ATOM 4363 O O . VAL B 1 136 ? -2.682 18.25 16.141 1 88.56 136 VAL B O 1
ATOM 4366 N N . PHE B 1 137 ? -1.69 18.703 14.172 1 91.88 137 PHE B N 1
ATOM 4367 C CA . PHE B 1 137 ? -2.809 19.531 13.734 1 91.88 137 PHE B CA 1
ATOM 4368 C C . PHE B 1 137 ? -4.098 18.719 13.688 1 91.88 137 PHE B C 1
ATOM 4370 O O . PHE B 1 137 ? -5.141 19.172 14.164 1 91.88 137 PHE B O 1
ATOM 4377 N N . ALA B 1 138 ? -3.975 17.562 13.133 1 93.81 138 ALA B N 1
ATOM 4378 C CA . ALA B 1 138 ? -5.152 16.719 12.984 1 93.81 138 ALA B CA 1
ATOM 4379 C C . ALA B 1 138 ? -5.684 16.266 14.344 1 93.81 138 ALA B C 1
ATOM 4381 O O . ALA B 1 138 ? -6.875 16.391 14.625 1 93.81 138 ALA B O 1
ATOM 4382 N N . SER B 1 139 ? -4.797 15.773 15.195 1 90.81 139 SER B N 1
ATOM 4383 C CA . SER B 1 139 ? -5.207 15.211 16.484 1 90.81 139 SER B CA 1
ATOM 4384 C C . SER B 1 139 ? -5.746 16.297 17.406 1 90.81 139 SER B C 1
ATOM 4386 O O . SER B 1 139 ? -6.742 16.078 18.109 1 90.81 139 SER B O 1
ATOM 4388 N N . THR B 1 140 ? -5.113 17.391 17.422 1 86.88 140 THR B N 1
ATOM 4389 C CA . THR B 1 140 ? -5.582 18.5 18.25 1 86.88 140 THR B CA 1
ATOM 4390 C C . THR B 1 140 ? -6.938 19 17.766 1 86.88 140 THR B C 1
ATOM 4392 O O . THR B 1 140 ? -7.797 19.359 18.562 1 86.88 140 THR B O 1
ATOM 4395 N N . GLY B 1 141 ? -7.074 19.109 16.453 1 86.31 141 GLY B N 1
ATOM 4396 C CA . GLY B 1 141 ? -8.367 19.484 15.906 1 86.31 141 GLY B CA 1
ATOM 4397 C C . GLY B 1 141 ? -9.477 18.531 16.312 1 86.31 141 GLY B C 1
ATOM 4398 O O . GLY B 1 141 ? -10.586 18.969 16.656 1 86.31 141 GLY B O 1
ATOM 4399 N N . PHE B 1 142 ? -9.195 17.281 16.266 1 84.81 142 PHE B N 1
ATOM 4400 C CA . PHE B 1 142 ? -10.164 16.266 16.656 1 84.81 142 PHE B CA 1
ATOM 4401 C C . PHE B 1 142 ? -10.523 16.406 18.141 1 84.81 142 PHE B C 1
ATOM 4403 O O . PHE B 1 142 ? -11.695 16.297 18.5 1 84.81 142 PHE B O 1
ATOM 4410 N N . GLU B 1 143 ? -9.539 16.641 18.938 1 82.38 143 GLU B N 1
ATOM 4411 C CA . GLU B 1 143 ? -9.766 16.828 20.375 1 82.38 143 GLU B CA 1
ATOM 4412 C C . GLU B 1 143 ? -10.664 18.031 20.641 1 82.38 143 GLU B C 1
ATOM 4414 O O . GLU B 1 143 ? -11.531 17.984 21.516 1 82.38 143 GLU B O 1
ATOM 4419 N N . ALA B 1 144 ? -10.414 19.062 19.969 1 82.12 144 ALA B N 1
ATOM 4420 C CA . ALA B 1 144 ? -11.195 20.281 20.141 1 82.12 144 ALA B CA 1
ATOM 4421 C C . ALA B 1 144 ? -12.656 20.062 19.75 1 82.12 144 ALA B C 1
ATOM 4423 O O . ALA B 1 144 ? -13.555 20.625 20.359 1 82.12 144 ALA B O 1
ATOM 4424 N N . GLN B 1 145 ? -12.875 19.25 18.75 1 78 145 GLN B N 1
ATOM 4425 C CA . GLN B 1 145 ? -14.227 18.984 18.266 1 78 145 GLN B CA 1
ATOM 4426 C C . GLN B 1 145 ? -14.961 18.031 19.203 1 78 145 GLN B C 1
ATOM 4428 O O . GLN B 1 145 ? -16.188 18.078 19.312 1 78 145 GLN B O 1
ATOM 4433 N N . SER B 1 146 ? -14.234 17.156 19.797 1 73.5 146 SER B N 1
ATOM 4434 C CA . SER B 1 146 ? -14.852 16.141 20.625 1 73.5 146 SER B CA 1
ATOM 4435 C C . SER B 1 146 ? -15 16.609 22.078 1 73.5 146 SER B C 1
ATOM 4437 O O . SER B 1 146 ? -15.719 16 22.859 1 73.5 146 SER B O 1
ATOM 4439 N N . ALA B 1 147 ? -14.172 17.609 22.469 1 64.81 147 ALA B N 1
ATOM 4440 C CA . ALA B 1 147 ? -14.211 18.078 23.844 1 64.81 147 ALA B CA 1
ATOM 4441 C C . ALA B 1 147 ? -15.539 18.781 24.141 1 64.81 147 ALA B C 1
ATOM 4443 O O . ALA B 1 147 ? -16.109 19.453 23.281 1 64.81 147 ALA B O 1
ATOM 4444 N N . PRO B 1 148 ? -16.016 18.344 25.297 1 57.62 148 PRO B N 1
ATOM 4445 C CA . PRO B 1 148 ? -17.203 19.078 25.719 1 57.62 148 PRO B CA 1
ATOM 4446 C C . PRO B 1 148 ? -16.953 20.594 25.812 1 57.62 148 PRO B C 1
ATOM 4448 O O . PRO B 1 148 ? -15.797 21.016 25.938 1 57.62 148 PRO B O 1
ATOM 4451 N N . THR B 1 149 ? -17.922 21.469 25.469 1 51.94 149 THR B N 1
ATOM 4452 C CA . THR B 1 149 ? -17.906 22.922 25.453 1 51.94 149 THR B CA 1
ATOM 4453 C C . THR B 1 149 ? -17.156 23.469 26.656 1 51.94 149 THR B C 1
ATOM 4455 O O . THR B 1 149 ? -16.422 24.469 26.547 1 51.94 149 THR B O 1
ATOM 4458 N N . THR B 1 150 ? -17.25 22.875 27.828 1 46.62 150 THR B N 1
ATOM 4459 C CA . THR B 1 150 ? -16.703 23.406 29.062 1 46.62 150 THR B CA 1
ATOM 4460 C C . THR B 1 150 ? -15.195 23.266 29.094 1 46.62 150 THR B C 1
ATOM 4462 O O . THR B 1 150 ? -14.508 23.984 29.828 1 46.62 150 THR B O 1
ATOM 4465 N N . ALA B 1 151 ? -14.703 22.359 28.469 1 51.75 151 ALA B N 1
ATOM 4466 C CA . ALA B 1 151 ? -13.273 22.078 28.516 1 51.75 151 ALA B CA 1
ATOM 4467 C C . ALA B 1 151 ? -12.594 22.406 27.188 1 51.75 151 ALA B C 1
ATOM 4469 O O . ALA B 1 151 ? -11.609 21.781 26.812 1 51.75 151 ALA B O 1
ATOM 4470 N N . ALA B 1 152 ? -13.125 23.469 26.641 1 59.34 152 ALA B N 1
ATOM 4471 C CA . ALA B 1 152 ? -12.773 23.781 25.266 1 59.34 152 ALA B CA 1
ATOM 4472 C C . ALA B 1 152 ? -11.297 24.156 25.141 1 59.34 152 ALA B C 1
ATOM 4474 O O . ALA B 1 152 ? -10.789 24.938 25.953 1 59.34 152 ALA B O 1
ATOM 4475 N N . VAL B 1 153 ? -10.484 23.438 24.406 1 64.94 153 VAL B N 1
ATOM 4476 C CA . VAL B 1 153 ? -9.094 23.703 24.062 1 64.94 153 VAL B CA 1
ATOM 4477 C C . VAL B 1 153 ? -8.961 25.094 23.453 1 64.94 153 VAL B C 1
ATOM 4479 O O . VAL B 1 153 ? -9.641 25.406 22.469 1 64.94 153 VAL B O 1
ATOM 4482 N N . ASP B 1 154 ? -8.242 25.984 24.203 1 84.56 154 ASP B N 1
ATOM 4483 C CA . ASP B 1 154 ? -8.039 27.359 23.734 1 84.56 154 ASP B CA 1
ATOM 4484 C C . ASP B 1 154 ? -7.297 27.375 22.391 1 84.56 154 ASP B C 1
ATOM 4486 O O . ASP B 1 154 ? -6.219 26.781 22.281 1 84.56 154 ASP B O 1
ATOM 4490 N N . GLY B 1 155 ? -7.91 28.016 21.422 1 90.44 155 GLY B N 1
ATOM 4491 C CA . GLY B 1 155 ? -7.355 28.078 20.078 1 90.44 155 GLY B CA 1
ATOM 4492 C C . GLY B 1 155 ? -5.969 28.688 20.031 1 90.44 155 GLY B C 1
ATOM 4493 O O . GLY B 1 155 ? -5.113 28.25 19.266 1 90.44 155 GLY B O 1
ATOM 4494 N N . ILE B 1 156 ? -5.719 29.672 20.859 1 94.31 156 ILE B N 1
ATOM 4495 C CA . ILE B 1 156 ? -4.434 30.359 20.875 1 94.31 156 ILE B CA 1
ATOM 4496 C C . ILE B 1 156 ? -3.367 29.469 21.5 1 94.31 156 ILE B C 1
ATOM 4498 O O . ILE B 1 156 ? -2.27 29.328 20.953 1 94.31 156 ILE B O 1
ATOM 4502 N N . ASP B 1 157 ? -3.689 28.781 22.609 1 90.5 157 ASP B N 1
ATOM 4503 C CA . ASP B 1 157 ? -2.74 27.875 23.234 1 90.5 157 ASP B CA 1
ATOM 4504 C C . ASP B 1 157 ? -2.375 26.734 22.281 1 90.5 157 ASP B C 1
ATOM 4506 O O . ASP B 1 157 ? -1.213 26.328 22.219 1 90.5 157 ASP B O 1
ATOM 4510 N N . SER B 1 158 ? -3.396 26.266 21.625 1 88.94 158 SER B N 1
ATOM 4511 C CA . SER B 1 158 ? -3.184 25.156 20.703 1 88.94 158 SER B CA 1
ATOM 4512 C C . SER B 1 158 ? -2.236 25.547 19.578 1 88.94 158 SER B C 1
ATOM 4514 O O . SER B 1 158 ? -1.331 24.781 19.219 1 88.94 158 SER B O 1
ATOM 4516 N N . ILE B 1 159 ? -2.48 26.688 18.984 1 94 159 ILE B N 1
ATOM 4517 C CA . ILE B 1 159 ? -1.65 27.094 17.859 1 94 159 ILE B CA 1
ATOM 4518 C C . ILE B 1 159 ? -0.244 27.422 18.344 1 94 159 ILE B C 1
ATOM 4520 O O . ILE B 1 159 ? 0.737 27.203 17.641 1 94 159 ILE B O 1
ATOM 4524 N N . MET B 1 160 ? -0.115 27.969 19.562 1 92.69 160 MET B N 1
ATOM 4525 C CA . MET B 1 160 ? 1.201 28.219 20.141 1 92.69 160 MET B CA 1
ATOM 4526 C C . MET B 1 160 ? 1.979 26.906 20.297 1 92.69 160 MET B C 1
ATOM 4528 O O . MET B 1 160 ? 3.182 26.859 20.031 1 92.69 160 MET B O 1
ATOM 4532 N N . ASN B 1 161 ? 1.295 25.906 20.734 1 85.75 161 ASN B N 1
ATOM 4533 C CA . ASN B 1 161 ? 1.932 24.594 20.844 1 85.75 161 ASN B CA 1
ATOM 4534 C C . ASN B 1 161 ? 2.426 24.109 19.484 1 85.75 161 ASN B C 1
ATOM 4536 O O . ASN B 1 161 ? 3.512 23.531 19.391 1 85.75 161 ASN B O 1
ATOM 4540 N N . ALA B 1 162 ? 1.646 24.281 18.5 1 88 162 ALA B N 1
ATOM 4541 C CA . ALA B 1 162 ? 2.047 23.906 17.156 1 88 162 ALA B CA 1
ATOM 4542 C C . ALA B 1 162 ? 3.283 24.688 16.719 1 88 162 ALA B C 1
ATOM 4544 O O . ALA B 1 162 ? 4.176 24.141 16.062 1 88 162 ALA B O 1
ATOM 4545 N N . PHE B 1 163 ? 3.33 25.984 17.094 1 92.12 163 PHE B N 1
ATOM 4546 C CA . PHE B 1 163 ? 4.488 26.812 16.766 1 92.12 163 PHE B CA 1
ATOM 4547 C C . PHE B 1 163 ? 5.75 26.25 17.406 1 92.12 163 PHE B C 1
ATOM 4549 O O . PHE B 1 163 ? 6.797 26.172 16.766 1 92.12 163 PHE B O 1
ATOM 4556 N N . HIS B 1 164 ? 5.613 25.828 18.656 1 84.56 164 HIS B N 1
ATOM 4557 C CA . HIS B 1 164 ? 6.754 25.266 19.359 1 84.56 164 HIS B CA 1
ATOM 4558 C C . HIS B 1 164 ? 7.246 24 18.672 1 84.56 164 HIS B C 1
ATOM 4560 O O . HIS B 1 164 ? 8.453 23.797 18.516 1 84.56 164 HIS B O 1
ATOM 4566 N N . LEU B 1 165 ? 6.363 23.234 18.281 1 80.75 165 LEU B N 1
ATOM 4567 C CA . LEU B 1 165 ? 6.707 22.016 17.578 1 80.75 165 LEU B CA 1
ATOM 4568 C C . LEU B 1 165 ? 7.441 22.328 16.281 1 80.75 165 LEU B C 1
ATOM 4570 O O . LEU B 1 165 ? 8.469 21.703 15.977 1 80.75 165 LEU B O 1
ATOM 4574 N N . MET B 1 166 ? 6.906 23.219 15.539 1 86.88 166 MET B N 1
ATOM 4575 C CA . MET B 1 166 ? 7.5 23.609 14.258 1 86.88 166 MET B CA 1
ATOM 4576 C C . MET B 1 166 ? 8.906 24.172 14.461 1 86.88 166 MET B C 1
ATOM 4578 O O . MET B 1 166 ? 9.82 23.859 13.695 1 86.88 166 MET B O 1
ATOM 4582 N N . GLN B 1 167 ? 9.055 25 15.414 1 85.19 167 GLN B N 1
ATOM 4583 C CA . GLN B 1 167 ? 10.359 25.562 15.711 1 85.19 167 GLN B CA 1
ATOM 4584 C C . GLN B 1 167 ? 11.367 24.484 16.094 1 85.19 167 GLN B C 1
ATOM 4586 O O . GLN B 1 167 ? 12.516 24.516 15.664 1 85.19 167 GLN B O 1
ATOM 4591 N N . GLY B 1 168 ? 10.945 23.578 16.938 1 73.94 168 GLY B N 1
ATOM 4592 C CA . GLY B 1 168 ? 11.797 22.453 17.266 1 73.94 168 GLY B CA 1
ATOM 4593 C C . GLY B 1 168 ? 12.242 21.656 16.062 1 73.94 168 GLY B C 1
ATOM 4594 O O . GLY B 1 168 ? 13.414 21.312 15.93 1 73.94 168 GLY B O 1
ATOM 4595 N N . MET B 1 169 ? 11.344 21.406 15.109 1 74.5 169 MET B N 1
ATOM 4596 C CA . MET B 1 169 ? 11.633 20.672 13.883 1 74.5 169 MET B CA 1
ATOM 4597 C C . MET B 1 169 ? 12.57 21.469 12.977 1 74.5 169 MET B C 1
ATOM 4599 O O . MET B 1 169 ? 13.438 20.891 12.32 1 74.5 169 MET B O 1
ATOM 4603 N N . GLY B 1 170 ? 12.297 22.75 12.898 1 75.94 170 GLY B N 1
ATOM 4604 C CA . GLY B 1 170 ? 13.18 23.609 12.117 1 75.94 170 GLY B CA 1
ATOM 4605 C C . GLY B 1 170 ? 14.633 23.516 12.539 1 75.94 170 GLY B C 1
ATOM 4606 O O . GLY B 1 170 ? 15.531 23.5 11.695 1 75.94 170 GLY B O 1
ATOM 4607 N N . HIS B 1 171 ? 14.82 23.375 13.75 1 73.25 171 HIS B N 1
ATOM 4608 C CA . HIS B 1 171 ? 16.172 23.25 14.281 1 73.25 171 HIS B CA 1
ATOM 4609 C C . HIS B 1 171 ? 16.828 21.953 13.812 1 73.25 171 HIS B C 1
ATOM 4611 O O . HIS B 1 171 ? 18 21.938 13.469 1 73.25 171 HIS B O 1
ATOM 4617 N N . VAL B 1 172 ? 16.094 20.953 13.758 1 69.25 172 VAL B N 1
ATOM 4618 C CA . VAL B 1 172 ? 16.594 19.641 13.312 1 69.25 172 VAL B CA 1
ATOM 4619 C C . VAL B 1 172 ? 16.969 19.719 11.836 1 69.25 172 VAL B C 1
ATOM 4621 O O . VAL B 1 172 ? 18.031 19.203 11.445 1 69.25 172 VAL B O 1
ATOM 4624 N N . LEU B 1 173 ? 16.141 20.328 11.102 1 72.12 173 LEU B N 1
ATOM 4625 C CA . LEU B 1 173 ? 16.391 20.469 9.672 1 72.12 173 LEU B CA 1
ATOM 4626 C C . LEU B 1 173 ? 17.641 21.297 9.422 1 72.12 173 LEU B C 1
ATOM 4628 O O . LEU B 1 173 ? 18.453 20.953 8.539 1 72.12 173 LEU B O 1
ATOM 4632 N N . ALA B 1 174 ? 17.812 22.281 10.133 1 73.31 174 ALA B N 1
ATOM 4633 C CA . ALA B 1 174 ? 18.969 23.156 9.961 1 73.31 174 ALA B CA 1
ATOM 4634 C C . ALA B 1 174 ? 20.266 22.422 10.25 1 73.31 174 ALA B C 1
ATOM 4636 O O . ALA B 1 174 ? 21.281 22.672 9.602 1 73.31 174 ALA B O 1
ATOM 4637 N N . LEU B 1 175 ? 20.266 21.438 11.078 1 68.06 175 LEU B N 1
ATOM 4638 C CA . LEU B 1 175 ? 21.438 20.688 11.477 1 68.06 175 LEU B CA 1
ATOM 4639 C C . LEU B 1 175 ? 21.828 19.672 10.406 1 68.06 175 LEU B C 1
ATOM 4641 O O . LEU B 1 175 ? 23.016 19.328 10.266 1 68.06 175 LEU B O 1
ATOM 4645 N N . ALA B 1 176 ? 20.922 19.297 9.594 1 72.81 176 ALA B N 1
ATOM 4646 C CA . ALA B 1 176 ? 21.219 18.172 8.703 1 72.81 176 ALA B CA 1
ATOM 4647 C C . ALA B 1 176 ? 20.797 18.469 7.273 1 72.81 176 ALA B C 1
ATOM 4649 O O . ALA B 1 176 ? 20.406 17.562 6.531 1 72.81 176 ALA B O 1
ATOM 4650 N N . GLN B 1 177 ? 20.906 19.672 6.902 1 77.56 177 GLN B N 1
ATOM 4651 C CA . GLN B 1 177 ? 20.328 20.109 5.633 1 77.56 177 GLN B CA 1
ATOM 4652 C C . GLN B 1 177 ? 20.969 19.375 4.461 1 77.56 177 GLN B C 1
ATOM 4654 O O . GLN B 1 177 ? 20.281 18.891 3.568 1 77.56 177 GLN B O 1
ATOM 4659 N N . THR B 1 178 ? 22.266 19.25 4.441 1 80 178 THR B N 1
ATOM 4660 C CA . THR B 1 178 ? 22.953 18.625 3.324 1 80 178 THR B CA 1
ATOM 4661 C C . THR B 1 178 ? 22.594 17.141 3.223 1 80 178 THR B C 1
ATOM 4663 O O . THR B 1 178 ? 22.281 16.656 2.139 1 80 178 THR B O 1
ATOM 4666 N N . ALA B 1 179 ? 22.594 16.5 4.348 1 84.56 179 ALA B N 1
ATOM 4667 C CA . ALA B 1 179 ? 22.266 15.086 4.379 1 84.56 179 ALA B CA 1
ATOM 4668 C C . ALA B 1 179 ? 20.828 14.844 3.916 1 84.56 179 ALA B C 1
ATOM 4670 O O . ALA B 1 179 ? 20.547 13.852 3.248 1 84.56 179 ALA B O 1
ATOM 4671 N N . VAL B 1 180 ? 19.984 15.781 4.141 1 86.5 180 VAL B N 1
ATOM 4672 C CA . VAL B 1 180 ? 18.578 15.648 3.816 1 86.5 180 VAL B CA 1
ATOM 4673 C C . VAL B 1 180 ? 18.359 15.906 2.326 1 86.5 180 VAL B C 1
ATOM 4675 O O . VAL B 1 180 ? 17.594 15.195 1.674 1 86.5 180 VAL B O 1
ATOM 4678 N N . ARG B 1 181 ? 19.047 16.781 1.778 1 86.81 181 ARG B N 1
ATOM 4679 C CA . ARG B 1 181 ? 18.875 17.156 0.374 1 86.81 181 ARG B CA 1
ATOM 4680 C C . ARG B 1 181 ? 19.266 15.992 -0.541 1 86.81 181 ARG B C 1
ATOM 4682 O O . ARG B 1 181 ? 18.672 15.812 -1.606 1 86.81 181 ARG B O 1
ATOM 4689 N N . GLU B 1 182 ? 20.156 15.266 -0.156 1 89.38 182 GLU B N 1
ATOM 4690 C CA . GLU B 1 182 ? 20.656 14.164 -0.974 1 89.38 182 GLU B CA 1
ATOM 4691 C C . GLU B 1 182 ? 19.953 12.852 -0.616 1 89.38 182 GLU B C 1
ATOM 4693 O O . GLU B 1 182 ? 20.25 11.805 -1.202 1 89.38 182 GLU B O 1
ATOM 4698 N N . SER B 1 183 ? 19.047 12.938 0.219 1 92.56 183 SER B N 1
ATOM 4699 C CA . SER B 1 183 ? 18.359 11.734 0.692 1 92.56 183 SER B CA 1
ATOM 4700 C C . SER B 1 183 ? 17 11.586 0.025 1 92.56 183 SER B C 1
ATOM 4702 O O . SER B 1 183 ? 16.672 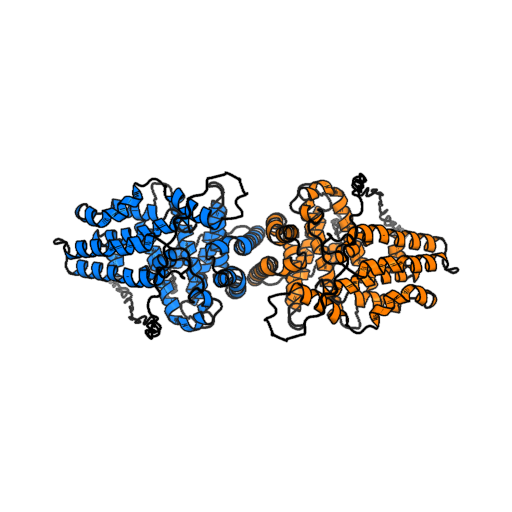12.312 -0.916 1 92.56 183 SER B O 1
ATOM 4704 N N . PHE B 1 184 ? 16.219 10.562 0.539 1 94 184 PHE B N 1
ATOM 4705 C CA . PHE B 1 184 ? 14.914 10.273 -0.028 1 94 184 PHE B CA 1
ATOM 4706 C C . PHE B 1 184 ? 13.953 11.43 0.225 1 94 184 PHE B C 1
ATOM 4708 O O . PHE B 1 184 ? 12.906 11.523 -0.426 1 94 184 PHE B O 1
ATOM 4715 N N . VAL B 1 185 ? 14.281 12.367 1.152 1 92.31 185 VAL B N 1
ATOM 4716 C CA . VAL B 1 185 ? 13.422 13.5 1.497 1 92.31 185 VAL B CA 1
ATOM 4717 C C . VAL B 1 185 ? 13.805 14.711 0.652 1 92.31 185 VAL B C 1
ATOM 4719 O O . VAL B 1 185 ? 13.18 15.773 0.765 1 92.31 185 VAL B O 1
ATOM 4722 N N . GLY B 1 186 ? 14.703 14.562 -0.228 1 88.94 186 GLY B N 1
ATOM 4723 C CA . GLY B 1 186 ? 15.211 15.633 -1.072 1 88.94 186 GLY B CA 1
ATOM 4724 C C . GLY B 1 186 ? 14.117 16.391 -1.803 1 88.94 186 GLY B C 1
ATOM 4725 O O . GLY B 1 186 ? 14.148 17.609 -1.879 1 88.94 186 GLY B O 1
ATOM 4726 N N . PRO B 1 187 ? 13.156 15.703 -2.309 1 88.62 187 PRO B N 1
ATOM 4727 C CA . PRO B 1 187 ? 12.086 16.359 -3.057 1 88.62 187 PRO B CA 1
ATOM 4728 C C . PRO B 1 187 ? 11.383 17.453 -2.252 1 88.62 187 PRO B C 1
ATOM 4730 O O . PRO B 1 187 ? 10.891 18.422 -2.828 1 88.62 187 PRO B O 1
ATOM 4733 N N . MET B 1 188 ? 11.352 17.344 -0.996 1 85 188 MET B N 1
ATOM 4734 C CA . MET B 1 188 ? 10.703 18.344 -0.147 1 85 188 MET B CA 1
ATOM 4735 C C . MET B 1 188 ? 11.445 19.672 -0.183 1 85 188 MET B C 1
ATOM 4737 O O . MET B 1 188 ? 10.859 20.719 0.07 1 85 188 MET B O 1
ATOM 4741 N N . LEU B 1 189 ? 12.727 19.562 -0.538 1 80.88 189 LEU B N 1
ATOM 4742 C CA . LEU B 1 189 ? 13.562 20.766 -0.499 1 80.88 189 LEU B CA 1
ATOM 4743 C C . LEU B 1 189 ? 13.82 21.281 -1.906 1 80.88 189 LEU B C 1
ATOM 4745 O O . LEU B 1 189 ? 14.477 22.312 -2.076 1 80.88 189 LEU B O 1
ATOM 4749 N N . ARG B 1 190 ? 13.273 20.516 -2.85 1 78.06 190 ARG B N 1
ATOM 4750 C CA . ARG B 1 190 ? 13.5 20.922 -4.23 1 78.06 190 ARG B CA 1
ATOM 4751 C C . ARG B 1 190 ? 12.336 21.766 -4.75 1 78.06 190 ARG B C 1
ATOM 4753 O O . ARG B 1 190 ? 11.195 21.562 -4.352 1 78.06 190 ARG B O 1
ATOM 4760 N N . ASP B 1 191 ? 12.68 22.703 -5.629 1 71 191 ASP B N 1
ATOM 4761 C CA . ASP B 1 191 ? 11.656 23.547 -6.254 1 71 191 ASP B CA 1
ATOM 4762 C C . ASP B 1 191 ? 10.852 22.75 -7.281 1 71 191 ASP B C 1
ATOM 4764 O O . ASP B 1 191 ? 11.406 21.922 -8.008 1 71 191 ASP B O 1
ATOM 4768 N N . PRO B 1 192 ? 9.539 23 -7.176 1 65.75 192 PRO B N 1
ATOM 4769 C CA . PRO B 1 192 ? 8.727 22.297 -8.18 1 65.75 192 PRO B CA 1
ATOM 4770 C C . PRO B 1 192 ? 9.031 22.766 -9.602 1 65.75 192 PRO B C 1
ATOM 4772 O O . PRO B 1 192 ? 9.422 23.906 -9.82 1 65.75 192 PRO B O 1
ATOM 4775 N N . THR B 1 193 ? 8.961 21.797 -10.406 1 61.31 193 THR B N 1
ATOM 4776 C CA . THR B 1 193 ? 9.227 22.094 -11.805 1 61.31 193 THR B CA 1
ATOM 4777 C C . THR B 1 193 ? 7.965 22.594 -12.5 1 61.31 193 THR B C 1
ATOM 4779 O O . THR B 1 193 ? 8.039 23.344 -13.477 1 61.31 193 THR B O 1
ATOM 4782 N N . GLU B 1 194 ? 6.828 22.297 -11.953 1 61.81 194 GLU B N 1
ATOM 4783 C CA . GLU B 1 194 ? 5.59 22.656 -12.641 1 61.81 194 GLU B CA 1
ATOM 4784 C C . GLU B 1 194 ? 4.816 23.719 -11.859 1 61.81 194 GLU B C 1
ATOM 4786 O O . GLU B 1 194 ? 4.828 23.719 -10.625 1 61.81 194 GLU B O 1
ATOM 4791 N N . PRO B 1 195 ? 4.301 24.656 -12.633 1 60.09 195 PRO B N 1
ATOM 4792 C CA . PRO B 1 195 ? 3.545 25.734 -11.977 1 60.09 195 PRO B CA 1
ATOM 4793 C C . PRO B 1 195 ? 2.273 25.234 -11.297 1 60.09 195 PRO B C 1
ATOM 4795 O O . PRO B 1 195 ? 1.651 24.281 -11.773 1 60.09 195 PRO B O 1
ATOM 4798 N N . THR B 1 196 ? 2.16 25.703 -10.117 1 62.47 196 THR B N 1
ATOM 4799 C CA . THR B 1 196 ? 0.941 25.375 -9.391 1 62.47 196 THR B CA 1
ATOM 4800 C C . THR B 1 196 ? -0.068 26.516 -9.461 1 62.47 196 THR B C 1
ATOM 4802 O O . THR B 1 196 ? 0.309 27.672 -9.648 1 62.47 196 THR B O 1
ATOM 4805 N N . ALA B 1 197 ? -1.36 26.172 -9.375 1 57.34 197 ALA B N 1
ATOM 4806 C CA . ALA B 1 197 ? -2.469 27.109 -9.469 1 57.34 197 ALA B CA 1
ATOM 4807 C C . ALA B 1 197 ? -2.309 28.25 -8.461 1 57.34 197 ALA B C 1
ATOM 4809 O O . ALA B 1 197 ? -1.681 28.062 -7.41 1 57.34 197 ALA B O 1
ATOM 4810 N N . SER B 1 198 ? -2.75 29.438 -8.898 1 57.38 198 SER B N 1
ATOM 4811 C CA . SER B 1 198 ? -2.652 30.672 -8.133 1 57.38 198 SER B CA 1
ATOM 4812 C C . SER B 1 198 ? -3.336 30.547 -6.777 1 57.38 198 SER B C 1
ATOM 4814 O O . SER B 1 198 ? -4.328 29.828 -6.641 1 57.38 198 SER B O 1
ATOM 4816 N N . GLN B 1 199 ? -2.682 31.047 -5.664 1 65.44 199 GLN B N 1
ATOM 4817 C CA . GLN B 1 199 ? -3.266 31.094 -4.328 1 65.44 199 GLN B CA 1
ATOM 4818 C C . GLN B 1 199 ? -3.598 32.531 -3.924 1 65.44 199 GLN B C 1
ATOM 4820 O O . GLN B 1 199 ? -2.771 33.219 -3.322 1 65.44 199 GLN B O 1
ATOM 4825 N N . PRO B 1 200 ? -4.758 33.031 -4.102 1 74.88 200 PRO B N 1
ATOM 4826 C CA . PRO B 1 200 ? -5.18 34.406 -3.926 1 74.88 200 PRO B CA 1
ATOM 4827 C C . PRO B 1 200 ? -5.055 34.906 -2.479 1 74.88 200 PRO B C 1
ATOM 4829 O O . PRO B 1 200 ? -4.762 36.062 -2.234 1 74.88 200 PRO B O 1
ATOM 4832 N N . MET B 1 201 ? -5.082 34.062 -1.543 1 85.19 201 MET B N 1
ATOM 4833 C CA . MET B 1 201 ? -5.125 34.5 -0.148 1 85.19 201 MET B CA 1
ATOM 4834 C C . MET B 1 201 ? -3.76 35 0.304 1 85.19 201 MET B C 1
ATOM 4836 O O . MET B 1 201 ? -3.676 35.969 1.075 1 85.19 201 MET B O 1
ATOM 4840 N N . LEU B 1 202 ? -2.719 34.469 -0.164 1 88.44 202 LEU B N 1
ATOM 4841 C CA . LEU B 1 202 ? -1.382 34.906 0.218 1 88.44 202 LEU B CA 1
ATOM 4842 C C . LEU B 1 202 ? -1.095 36.312 -0.32 1 88.44 202 LEU B C 1
ATOM 4844 O O . LEU B 1 202 ? -0.468 37.125 0.361 1 88.44 202 LEU B O 1
ATOM 4848 N N . GLN B 1 203 ? -1.554 36.531 -1.485 1 88.62 203 GLN B N 1
ATOM 4849 C CA . GLN B 1 203 ? -1.405 37.844 -2.047 1 88.62 203 GLN B CA 1
ATOM 4850 C C . GLN B 1 203 ? -2.219 38.875 -1.256 1 88.62 203 GLN B C 1
ATOM 4852 O O . GLN B 1 203 ? -1.755 40 -1.009 1 88.62 203 GLN B O 1
ATOM 4857 N N . GLU B 1 204 ? -3.395 38.531 -0.924 1 91.69 204 GLU B N 1
ATOM 4858 C CA . GLU B 1 204 ? -4.227 39.406 -0.11 1 91.69 204 GLU B CA 1
ATOM 4859 C C . GLU B 1 204 ? -3.564 39.688 1.23 1 91.69 204 GLU B C 1
ATOM 4861 O O . GLU B 1 204 ? -3.607 40.844 1.708 1 91.69 204 GLU B O 1
ATOM 4866 N N . LEU B 1 205 ? -3.047 38.688 1.805 1 94 205 LEU B N 1
ATOM 4867 C CA . LEU B 1 205 ? -2.312 38.906 3.047 1 94 205 LEU B CA 1
ATOM 4868 C C . LEU B 1 205 ? -1.182 39.906 2.852 1 94 205 LEU B C 1
ATOM 4870 O O . LEU B 1 205 ? -1.047 40.875 3.625 1 94 205 LEU B O 1
ATOM 4874 N N . LYS B 1 206 ? -0.414 39.719 1.85 1 93.31 206 LYS B N 1
ATOM 4875 C CA . LYS B 1 206 ? 0.691 40.625 1.537 1 93.31 206 LYS B CA 1
ATOM 4876 C C . LYS B 1 206 ? 0.203 42.062 1.391 1 93.31 206 LYS B C 1
ATOM 4878 O O . LYS B 1 206 ? 0.851 43 1.87 1 93.31 206 LYS B O 1
ATOM 4883 N N . ASP B 1 207 ? -0.922 42.25 0.82 1 94.25 207 ASP B N 1
ATOM 4884 C CA . ASP B 1 207 ? -1.48 43.562 0.53 1 94.25 207 ASP B CA 1
ATOM 4885 C C . ASP B 1 207 ? -1.98 44.219 1.805 1 94.25 207 ASP B C 1
ATOM 4887 O O . ASP B 1 207 ? -2.09 45.469 1.859 1 94.25 207 ASP B O 1
ATOM 4891 N N . HIS B 1 208 ? -2.277 43.5 2.801 1 95.31 208 HIS B N 1
ATOM 4892 C CA . HIS B 1 208 ? -2.871 44.062 4.008 1 95.31 208 HIS B CA 1
ATOM 4893 C C . HIS B 1 208 ? -1.822 44.25 5.098 1 95.31 208 HIS B C 1
ATOM 4895 O O . HIS B 1 208 ? -2.086 44.906 6.109 1 95.31 208 HIS B O 1
ATOM 4901 N N . LEU B 1 209 ? -0.619 43.781 4.879 1 96.06 209 LEU B N 1
ATOM 4902 C CA . LEU B 1 209 ? 0.43 43.844 5.891 1 96.06 209 LEU B CA 1
ATOM 4903 C C . LEU B 1 209 ? 0.869 45.281 6.129 1 96.06 209 LEU B C 1
ATOM 4905 O O . LEU B 1 209 ? 1.107 45.688 7.273 1 96.06 209 LEU B O 1
ATOM 4909 N N . PRO B 1 210 ? 0.877 46.156 5.137 1 96.25 210 PRO B N 1
ATOM 4910 C CA . PRO B 1 210 ? 1.289 47.531 5.359 1 96.25 210 PRO B CA 1
ATOM 4911 C C . PRO B 1 210 ? 0.336 48.312 6.281 1 96.25 210 PRO B C 1
ATOM 4913 O O . PRO B 1 210 ? 0.777 49.094 7.098 1 96.25 210 PRO B O 1
ATOM 4916 N N . ALA B 1 211 ? -0.925 48.031 6.125 1 95.81 211 ALA B N 1
ATOM 4917 C CA . ALA B 1 211 ? -1.91 48.688 6.98 1 95.81 211 ALA B CA 1
ATOM 4918 C C . ALA B 1 211 ? -1.701 48.312 8.445 1 95.81 211 ALA B C 1
ATOM 4920 O O . ALA B 1 211 ? -1.795 49.188 9.328 1 95.81 211 ALA B O 1
ATOM 4921 N N . LEU B 1 212 ? -1.465 47.125 8.688 1 96.94 212 LEU B N 1
ATOM 4922 C CA . LEU B 1 212 ? -1.206 46.656 10.055 1 96.94 212 LEU B CA 1
ATOM 4923 C C . LEU B 1 212 ? 0.097 47.25 10.578 1 96.94 212 LEU B C 1
ATOM 4925 O O . LEU B 1 212 ? 0.167 47.688 11.734 1 96.94 212 LEU B O 1
ATOM 4929 N N . THR B 1 213 ? 1.122 47.281 9.758 1 96.94 213 THR B N 1
ATOM 4930 C CA . THR B 1 213 ? 2.41 47.844 10.125 1 96.94 213 THR B CA 1
ATOM 4931 C C . THR B 1 213 ? 2.256 49.312 10.5 1 96.94 213 THR B C 1
ATOM 4933 O O . THR B 1 213 ? 2.801 49.781 11.508 1 96.94 213 THR B O 1
ATOM 4936 N N . ALA B 1 214 ? 1.514 50 9.727 1 96.81 214 ALA B N 1
ATOM 4937 C CA . ALA B 1 214 ? 1.275 51.406 9.984 1 96.81 214 ALA B CA 1
ATOM 4938 C C . ALA B 1 214 ? 0.502 51.625 11.289 1 96.81 214 ALA B C 1
ATOM 4940 O O . ALA B 1 214 ? 0.793 52.531 12.055 1 96.81 214 ALA B O 1
ATOM 4941 N N . PHE B 1 215 ? -0.463 50.812 11.5 1 97.25 215 PHE B N 1
ATOM 4942 C CA . PHE B 1 215 ? -1.264 50.938 12.711 1 97.25 215 PHE B CA 1
ATOM 4943 C C . PHE B 1 215 ? -0.395 50.719 13.953 1 97.25 215 PHE B C 1
ATOM 4945 O O . PHE B 1 215 ? -0.458 51.531 14.891 1 97.25 215 PHE B O 1
ATOM 4952 N N . ILE B 1 216 ? 0.411 49.719 13.945 1 96.94 216 ILE B N 1
ATOM 4953 C CA . ILE B 1 216 ? 1.278 49.406 15.078 1 96.94 216 ILE B CA 1
ATOM 4954 C C . ILE B 1 216 ? 2.311 50.531 15.258 1 96.94 216 ILE B C 1
ATOM 4956 O O . ILE B 1 216 ? 2.596 50.938 16.391 1 96.94 216 ILE B O 1
ATOM 4960 N N . GLY B 1 217 ? 2.816 51 14.195 1 96.25 217 GLY B N 1
ATOM 4961 C CA . GLY B 1 217 ? 3.803 52.062 14.242 1 96.25 217 GLY B CA 1
ATOM 4962 C C . GLY B 1 217 ? 3.256 53.375 14.812 1 96.25 217 GLY B C 1
ATOM 4963 O O . GLY B 1 217 ? 3.98 54.125 15.469 1 96.25 217 GLY B O 1
ATOM 4964 N N . ASN B 1 218 ? 1.955 53.594 14.602 1 94.81 218 ASN B N 1
ATOM 4965 C CA . ASN B 1 218 ? 1.364 54.875 14.953 1 94.81 218 ASN B CA 1
ATOM 4966 C C . ASN B 1 218 ? 0.578 54.781 16.25 1 94.81 218 ASN B C 1
ATOM 4968 O O . ASN B 1 218 ? 0.057 55.812 16.734 1 94.81 218 ASN B O 1
ATOM 4972 N N . LYS B 1 219 ? 0.569 53.625 16.781 1 94 219 LYS B N 1
ATOM 4973 C CA . LYS B 1 219 ? -0.219 53.5 18 1 94 219 LYS B CA 1
ATOM 4974 C C . LYS B 1 219 ? 0.505 54.125 19.188 1 94 219 LYS B C 1
ATOM 4976 O O . LYS B 1 219 ? 1.53 53.594 19.641 1 94 219 LYS B O 1
ATOM 4981 N N . THR B 1 220 ? -0.082 55.094 19.781 1 90.81 220 THR B N 1
ATOM 4982 C CA . THR B 1 220 ? 0.586 55.938 20.766 1 90.81 220 THR B CA 1
ATOM 4983 C C . THR B 1 220 ? 0.628 55.281 22.125 1 90.81 220 THR B C 1
ATOM 4985 O O . THR B 1 220 ? 1.531 55.531 22.922 1 90.81 220 THR B O 1
ATOM 4988 N N . ASP B 1 221 ? -0.319 54.469 22.469 1 92.44 221 ASP B N 1
ATOM 4989 C CA . ASP B 1 221 ? -0.397 53.875 23.797 1 92.44 221 ASP B CA 1
ATOM 4990 C C . ASP B 1 221 ? 0.396 52.562 23.859 1 92.44 221 ASP B C 1
ATOM 4992 O O . ASP B 1 221 ? 0.319 51.812 24.844 1 92.44 221 ASP B O 1
ATOM 4996 N N . LEU B 1 222 ? 1.214 52.219 22.875 1 94.69 222 LEU B N 1
ATOM 4997 C CA . LEU B 1 222 ? 2.02 51 22.812 1 94.69 222 LEU B CA 1
ATOM 4998 C C . LEU B 1 222 ? 3.459 51.281 23.234 1 94.69 222 LEU B C 1
ATOM 5000 O O . LEU B 1 222 ? 4.121 52.156 22.656 1 94.69 222 LEU B O 1
ATOM 5004 N N . PRO B 1 223 ? 3.904 50.625 24.328 1 95.56 223 PRO B N 1
ATOM 5005 C CA . PRO B 1 223 ? 5.305 50.812 24.719 1 95.56 223 PRO B CA 1
ATOM 5006 C C . PRO B 1 223 ? 6.277 50.562 23.578 1 95.56 223 PRO B C 1
ATOM 5008 O O . PRO B 1 223 ? 6.059 49.656 22.766 1 95.56 223 PRO B O 1
ATOM 5011 N N . GLU B 1 224 ? 7.363 51.281 23.547 1 95.62 224 GLU B N 1
ATOM 5012 C CA . GLU B 1 224 ? 8.344 51.219 22.469 1 95.62 224 GLU B CA 1
ATOM 5013 C C . GLU B 1 224 ? 8.906 49.812 22.281 1 95.62 224 GLU B C 1
ATOM 5015 O O . GLU B 1 224 ? 9.109 49.375 21.156 1 95.62 224 GLU B O 1
ATOM 5020 N N . ALA B 1 225 ? 9.211 49.156 23.359 1 95.12 225 ALA B N 1
ATOM 5021 C CA . ALA B 1 225 ? 9.758 47.781 23.297 1 95.12 225 ALA B CA 1
ATOM 5022 C C . ALA B 1 225 ? 8.797 46.844 22.609 1 95.12 225 ALA B C 1
ATOM 5024 O O . ALA B 1 225 ? 9.211 46 21.797 1 95.12 225 ALA B O 1
ATOM 5025 N N . GLU B 1 226 ? 7.551 46.969 22.891 1 96.44 226 GLU B N 1
ATOM 5026 C CA . GLU B 1 226 ? 6.527 46.125 22.266 1 96.44 226 GLU B CA 1
ATOM 5027 C C . GLU B 1 226 ? 6.355 46.469 20.781 1 96.44 226 GLU B C 1
ATOM 5029 O O . GLU B 1 226 ? 6.188 45.594 19.938 1 96.44 226 GLU B O 1
ATOM 5034 N N . ARG B 1 227 ? 6.344 47.75 20.531 1 97.38 227 ARG B N 1
ATOM 5035 C CA . ARG B 1 227 ? 6.238 48.219 19.156 1 97.38 227 ARG B CA 1
ATOM 5036 C C . ARG B 1 227 ? 7.348 47.625 18.297 1 97.38 227 ARG B C 1
ATOM 5038 O O . ARG B 1 227 ? 7.082 47.094 17.203 1 97.38 227 ARG B O 1
ATOM 5045 N N . LYS B 1 228 ? 8.547 47.688 18.781 1 97.19 228 LYS B N 1
ATOM 5046 C CA . LYS B 1 228 ? 9.688 47.156 18.047 1 97.19 228 LYS B CA 1
ATOM 5047 C C . LYS B 1 228 ? 9.547 45.625 17.859 1 97.19 228 LYS B C 1
ATOM 5049 O O . LYS B 1 228 ? 9.828 45.125 16.781 1 97.19 228 LYS B O 1
ATOM 5054 N N . LEU B 1 229 ? 9.172 44.938 18.875 1 97.44 229 LEU B N 1
ATOM 5055 C CA . LEU B 1 229 ? 8.969 43.5 18.828 1 97.44 229 LEU B CA 1
ATOM 5056 C C . LEU B 1 229 ? 7.949 43.125 17.75 1 97.44 229 LEU B C 1
ATOM 5058 O O . LEU B 1 229 ? 8.203 42.219 16.938 1 97.44 229 LEU B O 1
ATOM 5062 N N . TYR B 1 230 ? 6.793 43.781 17.75 1 97.88 230 TYR B N 1
ATOM 5063 C CA . TYR B 1 230 ? 5.711 43.469 16.812 1 97.88 230 TYR B CA 1
ATOM 5064 C C . TYR B 1 230 ? 6.121 43.781 15.375 1 97.88 230 TYR B C 1
ATOM 5066 O O . TYR B 1 230 ? 5.875 42.969 14.477 1 97.88 230 TYR B O 1
ATOM 5074 N N . LEU B 1 231 ? 6.773 44.938 15.219 1 97.44 231 LEU B N 1
ATOM 5075 C CA . LEU B 1 231 ? 7.191 45.312 13.875 1 97.44 231 LEU B CA 1
ATOM 5076 C C . LEU B 1 231 ? 8.258 44.344 13.344 1 97.44 231 LEU B C 1
ATOM 5078 O O . LEU B 1 231 ? 8.258 44 12.156 1 97.44 231 LEU B O 1
ATOM 5082 N N . THR B 1 232 ? 9.148 43.938 14.172 1 96.69 232 THR B N 1
ATOM 5083 C CA . THR B 1 232 ? 10.156 42.938 13.789 1 96.69 232 THR B CA 1
ATOM 5084 C C . THR B 1 232 ? 9.5 41.625 13.406 1 96.69 232 THR B C 1
ATOM 5086 O O . THR B 1 232 ? 9.883 41 12.414 1 96.69 232 THR B O 1
ATOM 5089 N N . THR B 1 233 ? 8.57 41.156 14.195 1 96.94 233 THR B N 1
ATOM 5090 C CA . THR B 1 233 ? 7.852 39.906 13.922 1 96.94 233 THR B CA 1
ATOM 5091 C C . THR B 1 233 ? 7.109 40 12.586 1 96.94 233 THR B C 1
ATOM 5093 O O . THR B 1 233 ? 7.105 39.062 11.805 1 96.94 233 THR B O 1
ATOM 5096 N N . MET B 1 234 ? 6.449 41.125 12.305 1 96.62 234 MET B N 1
ATOM 5097 C CA . MET B 1 234 ? 5.715 41.375 11.07 1 96.62 234 MET B CA 1
ATOM 5098 C C . MET B 1 234 ? 6.645 41.281 9.859 1 96.62 234 MET B C 1
ATOM 5100 O O . MET B 1 234 ? 6.242 40.844 8.789 1 96.62 234 MET B O 1
ATOM 5104 N N . ALA B 1 235 ? 7.852 41.719 10.062 1 95.19 235 ALA B N 1
ATOM 5105 C CA . ALA B 1 235 ? 8.82 41.719 8.969 1 95.19 235 ALA B CA 1
ATOM 5106 C C . ALA B 1 235 ? 9.109 40.312 8.469 1 95.19 235 ALA B C 1
ATOM 5108 O O . ALA B 1 235 ? 9.477 40.125 7.305 1 95.19 235 ALA B O 1
ATOM 5109 N N . TYR B 1 236 ? 8.859 39.312 9.289 1 94.62 236 TYR B N 1
ATOM 5110 C CA . TYR B 1 236 ? 9.141 37.938 8.922 1 94.62 236 TYR B CA 1
ATOM 5111 C C . TYR B 1 236 ? 8.047 37.406 8.008 1 94.62 236 TYR B C 1
ATOM 5113 O O . TYR B 1 236 ? 8.219 36.344 7.402 1 94.62 236 TYR B O 1
ATOM 5121 N N . PHE B 1 237 ? 6.918 38.125 7.844 1 95.44 237 PHE B N 1
ATOM 5122 C CA . PHE B 1 237 ? 5.914 37.688 6.871 1 95.44 237 PHE B CA 1
ATOM 5123 C C . PHE B 1 237 ? 6.48 37.75 5.457 1 95.44 237 PHE B C 1
ATOM 5125 O O . PHE B 1 237 ? 6.152 36.906 4.625 1 95.44 237 PHE B O 1
ATOM 5132 N N . GLU B 1 238 ? 7.324 38.656 5.266 1 92.31 238 GLU B N 1
ATOM 5133 C CA . GLU B 1 238 ? 7.832 38.875 3.914 1 92.31 238 GLU B CA 1
ATOM 5134 C C . GLU B 1 238 ? 8.625 37.688 3.428 1 92.31 238 GLU B C 1
ATOM 5136 O O . GLU B 1 238 ? 8.344 37.125 2.363 1 92.31 238 GLU B O 1
ATOM 5141 N N . PRO B 1 239 ? 9.609 37.219 4.137 1 91.25 239 PRO B N 1
ATOM 5142 C CA . PRO B 1 239 ? 10.32 36.031 3.672 1 91.25 239 PRO B CA 1
ATOM 5143 C C . PRO B 1 239 ? 9.414 34.812 3.553 1 91.25 239 PRO B C 1
ATOM 5145 O O . PRO B 1 239 ? 9.594 34 2.646 1 91.25 239 PRO B O 1
ATOM 5148 N N . ALA B 1 240 ? 8.547 34.656 4.441 1 90.81 240 ALA B N 1
ATOM 5149 C CA . ALA B 1 240 ? 7.609 33.531 4.379 1 90.81 240 ALA B CA 1
ATOM 5150 C C . ALA B 1 240 ? 6.758 33.594 3.113 1 90.81 240 ALA B C 1
ATOM 5152 O O . ALA B 1 240 ? 6.508 32.562 2.471 1 90.81 240 ALA B O 1
ATOM 5153 N N . LEU B 1 241 ? 6.328 34.812 2.756 1 90.25 241 LEU B N 1
ATOM 5154 C CA . LEU B 1 241 ? 5.531 35 1.552 1 90.25 241 LEU B CA 1
ATOM 5155 C C . LEU B 1 241 ? 6.379 34.812 0.3 1 90.25 241 LEU B C 1
ATOM 5157 O O . LEU B 1 241 ? 5.898 34.281 -0.706 1 90.25 241 LEU B O 1
ATOM 5161 N N . GLN B 1 242 ? 7.582 35.188 0.371 1 86 242 GLN B N 1
ATOM 5162 C CA . GLN B 1 242 ? 8.477 35.062 -0.774 1 86 242 GLN B CA 1
ATOM 5163 C C . GLN B 1 242 ? 8.68 33.594 -1.165 1 86 242 GLN B C 1
ATOM 5165 O O . GLN B 1 242 ? 8.797 33.281 -2.35 1 86 242 GLN B O 1
ATOM 5170 N N . ILE B 1 243 ? 8.664 32.75 -0.194 1 81.81 243 ILE B N 1
ATOM 5171 C CA . ILE B 1 243 ? 8.906 31.328 -0.472 1 81.81 243 ILE B CA 1
ATOM 5172 C C . ILE B 1 243 ? 7.598 30.656 -0.871 1 81.81 243 ILE B C 1
ATOM 5174 O O . ILE B 1 243 ? 7.605 29.609 -1.519 1 81.81 243 ILE B O 1
ATOM 5178 N N . SER B 1 244 ? 6.523 31.281 -0.574 1 84.69 244 SER B N 1
ATOM 5179 C CA . SER B 1 244 ? 5.227 30.641 -0.748 1 84.69 244 SER B CA 1
ATOM 5180 C C . SER B 1 244 ? 4.504 31.156 -1.983 1 84.69 244 SER B C 1
ATOM 5182 O O . SER B 1 244 ? 3.645 30.484 -2.543 1 84.69 244 SER B O 1
ATOM 5184 N N . LEU B 1 245 ? 4.828 32.281 -2.51 1 79.75 245 LEU B N 1
ATOM 5185 C CA . LEU B 1 245 ? 4.031 32.938 -3.529 1 79.75 245 LEU B CA 1
ATOM 5186 C C . LEU B 1 245 ? 4.438 32.5 -4.926 1 79.75 245 LEU B C 1
ATOM 5188 O O . LEU B 1 245 ? 3.598 32.406 -5.82 1 79.75 245 LEU B O 1
ATOM 5192 N N . PRO B 1 246 ? 5.598 32.156 -5.156 1 74.19 246 PRO B N 1
ATOM 5193 C CA . PRO B 1 246 ? 5.945 31.797 -6.527 1 74.19 246 PRO B CA 1
ATOM 5194 C C . PRO B 1 246 ? 5.051 30.688 -7.078 1 74.19 246 PRO B C 1
ATOM 5196 O O . PRO B 1 246 ? 4.621 29.812 -6.332 1 74.19 246 PRO B O 1
ATOM 5199 N N . PRO B 1 247 ? 4.715 30.766 -8.344 1 65.88 247 PRO B N 1
ATOM 5200 C CA . PRO B 1 247 ? 3.711 29.906 -8.984 1 65.88 247 PRO B CA 1
ATOM 5201 C C . PRO B 1 247 ? 4.105 28.438 -8.992 1 65.88 247 PRO B C 1
ATOM 5203 O O . PRO B 1 247 ? 3.24 27.562 -9.07 1 65.88 247 PRO B O 1
ATOM 5206 N N . ARG B 1 248 ? 5.258 28.094 -8.828 1 65.75 248 ARG B N 1
ATOM 5207 C CA . ARG B 1 248 ? 5.641 26.688 -8.984 1 65.75 248 ARG B CA 1
ATOM 5208 C C . ARG B 1 248 ? 5.684 25.984 -7.637 1 65.75 248 ARG B C 1
ATOM 5210 O O . ARG B 1 248 ? 5.875 24.766 -7.578 1 65.75 248 ARG B O 1
ATOM 5217 N N . VAL B 1 249 ? 5.191 26.766 -6.766 1 66.5 249 VAL B N 1
ATOM 5218 C CA . VAL B 1 249 ? 5.324 26.172 -5.438 1 66.5 249 VAL B CA 1
ATOM 5219 C C . VAL B 1 249 ? 4.047 25.422 -5.07 1 66.5 249 VAL B C 1
ATOM 5221 O O . VAL B 1 249 ? 2.941 25.922 -5.285 1 66.5 249 VAL B O 1
ATOM 5224 N N . ASP B 1 250 ? 4.273 24.141 -4.746 1 72.69 250 ASP B N 1
ATOM 5225 C CA . ASP B 1 250 ? 3.148 23.359 -4.258 1 72.69 250 ASP B CA 1
ATOM 5226 C C . ASP B 1 250 ? 2.857 23.656 -2.789 1 72.69 250 ASP B C 1
ATOM 5228 O O . ASP B 1 250 ? 3.723 24.172 -2.074 1 72.69 250 ASP B O 1
ATOM 5232 N N . ASN B 1 251 ? 1.62 23.469 -2.336 1 80 251 ASN B N 1
ATOM 5233 C CA . ASN B 1 251 ? 1.215 23.609 -0.94 1 80 251 ASN B CA 1
ATOM 5234 C C . ASN B 1 251 ? 1.62 24.953 -0.363 1 80 251 ASN B C 1
ATOM 5236 O O . ASN B 1 251 ? 2.232 25.016 0.705 1 80 251 ASN B O 1
ATOM 5240 N N . ARG B 1 252 ? 1.324 26 -1.051 1 79.81 252 ARG B N 1
ATOM 5241 C CA . ARG B 1 252 ? 1.794 27.344 -0.743 1 79.81 252 ARG B CA 1
ATOM 5242 C C . ARG B 1 252 ? 1.35 27.781 0.651 1 79.81 252 ARG B C 1
ATOM 5244 O O . ARG B 1 252 ? 2.143 28.328 1.419 1 79.81 252 ARG B O 1
ATOM 5251 N N . GLU B 1 253 ? 0.098 27.516 0.975 1 83.81 253 GLU B N 1
ATOM 5252 C CA . GLU B 1 253 ? -0.393 27.891 2.299 1 83.81 253 GLU B CA 1
ATOM 5253 C C . GLU B 1 253 ? 0.383 27.156 3.396 1 83.81 253 GLU B C 1
ATOM 5255 O O . GLU B 1 253 ? 0.748 27.766 4.406 1 83.81 253 GLU B O 1
ATOM 5260 N N . LEU B 1 254 ? 0.631 25.875 3.105 1 86.94 254 LEU B N 1
ATOM 5261 C CA . LEU B 1 254 ? 1.342 25.109 4.113 1 86.94 254 LEU B CA 1
ATOM 5262 C C . LEU B 1 254 ? 2.773 25.609 4.277 1 86.94 254 LEU B C 1
ATOM 5264 O O . LEU B 1 254 ? 3.305 25.625 5.391 1 86.94 254 LEU B O 1
ATOM 5268 N N . ARG B 1 255 ? 3.379 25.953 3.199 1 85.31 255 ARG B N 1
ATOM 5269 C CA . ARG B 1 255 ? 4.73 26.484 3.271 1 85.31 255 ARG B CA 1
ATOM 5270 C C . ARG B 1 255 ? 4.773 27.75 4.137 1 85.31 255 ARG B C 1
ATOM 5272 O O . ARG B 1 255 ? 5.637 27.875 5.008 1 85.31 255 ARG B O 1
ATOM 5279 N N . PHE B 1 256 ? 3.879 28.625 3.859 1 90.19 256 PHE B N 1
ATOM 5280 C CA . PHE B 1 256 ? 3.785 29.859 4.645 1 90.19 256 PHE B CA 1
ATOM 5281 C C . PHE B 1 256 ? 3.545 29.531 6.113 1 90.19 256 PHE B C 1
ATOM 5283 O O . PHE B 1 256 ? 4.23 30.062 6.988 1 90.19 256 PHE B O 1
ATOM 5290 N N . LEU B 1 257 ? 2.574 28.641 6.363 1 91.94 257 LEU B N 1
ATOM 5291 C CA . LEU B 1 257 ? 2.152 28.312 7.719 1 91.94 257 LEU B CA 1
ATOM 5292 C C . LEU B 1 257 ? 3.279 27.625 8.492 1 91.94 257 LEU B C 1
ATOM 5294 O O . LEU B 1 257 ? 3.381 27.781 9.711 1 91.94 257 LEU B O 1
ATOM 5298 N N . PHE B 1 258 ? 4.125 27.016 7.762 1 88.62 258 PHE B N 1
ATOM 5299 C CA . PHE B 1 258 ? 5.184 26.266 8.43 1 88.62 258 PHE B CA 1
ATOM 5300 C C . PHE B 1 258 ? 6.453 27.109 8.531 1 88.62 258 PHE B C 1
ATOM 5302 O O . PHE B 1 258 ? 7.242 26.938 9.469 1 88.62 258 PHE B O 1
ATOM 5309 N N . PHE B 1 259 ? 6.641 28.031 7.711 1 88.69 259 PHE B N 1
ATOM 5310 C CA . PHE B 1 259 ? 7.887 28.781 7.66 1 88.69 259 PHE B CA 1
ATOM 5311 C C . PHE B 1 259 ? 7.844 29.969 8.617 1 88.69 259 PHE B C 1
ATOM 5313 O O . PHE B 1 259 ? 8.828 30.266 9.305 1 88.69 259 PHE B O 1
ATOM 5320 N N . TRP B 1 260 ? 6.773 30.625 8.672 1 94.12 260 TRP B N 1
ATOM 5321 C CA . TRP B 1 260 ? 6.68 31.844 9.461 1 94.12 260 TRP B CA 1
ATOM 5322 C C . TRP B 1 260 ? 6.945 31.578 10.938 1 94.12 260 TRP B C 1
ATOM 5324 O O . TRP B 1 260 ? 7.723 32.281 11.578 1 94.12 260 TRP B O 1
ATOM 5334 N N . PRO B 1 261 ? 6.41 30.484 11.523 1 93.44 261 PRO B N 1
ATOM 5335 C CA . PRO B 1 261 ? 6.613 30.219 12.945 1 93.44 261 PRO B CA 1
ATOM 5336 C C . PRO B 1 261 ? 8.07 29.938 13.289 1 93.44 261 PRO B C 1
ATOM 5338 O O . PRO B 1 261 ? 8.469 30.062 14.453 1 93.44 261 PRO B O 1
ATOM 5341 N N . LEU B 1 262 ? 8.828 29.594 12.328 1 88.75 262 LEU B N 1
ATOM 5342 C CA . LEU B 1 262 ? 10.234 29.281 12.57 1 88.75 262 LEU B CA 1
ATOM 5343 C C . LEU B 1 262 ? 11 30.516 13.039 1 88.75 262 LEU B C 1
ATOM 5345 O O . LEU B 1 262 ? 12.055 30.391 13.672 1 88.75 262 LEU B O 1
ATOM 5349 N N . HIS B 1 263 ? 10.445 31.688 12.82 1 90.56 263 HIS B N 1
ATOM 5350 C CA . HIS B 1 263 ? 11.172 32.938 13.062 1 90.56 263 HIS B CA 1
ATOM 5351 C C . HIS B 1 263 ? 10.625 33.656 14.281 1 90.56 263 HIS B C 1
ATOM 5353 O O . HIS B 1 263 ? 11.086 34.75 14.617 1 90.56 263 HIS B O 1
ATOM 5359 N N . LEU B 1 264 ? 9.711 33.094 14.891 1 93.94 264 LEU B N 1
ATOM 5360 C CA . LEU B 1 264 ? 9.062 33.781 16 1 93.94 264 LEU B CA 1
ATOM 5361 C C . LEU B 1 264 ? 9.984 33.812 17.219 1 93.94 264 LEU B C 1
ATOM 5363 O O . LEU B 1 264 ? 10.562 32.781 17.609 1 93.94 264 LEU B O 1
ATOM 5367 N N . ASP B 1 265 ? 10.102 34.969 17.766 1 94.12 265 ASP B N 1
ATOM 5368 C CA . ASP B 1 265 ? 10.922 35.219 18.953 1 94.12 265 ASP B CA 1
ATOM 5369 C C . ASP B 1 265 ? 10.203 34.75 20.219 1 94.12 265 ASP B C 1
ATOM 5371 O O . ASP B 1 265 ? 8.977 34.844 20.312 1 94.12 265 ASP B O 1
ATOM 5375 N N . PRO B 1 266 ? 11.008 34.312 21.25 1 93.25 266 PRO B N 1
ATOM 5376 C CA . PRO B 1 266 ? 10.406 33.906 22.531 1 93.25 266 PRO B CA 1
ATOM 5377 C C . PRO B 1 266 ? 9.602 35.031 23.172 1 93.25 266 PRO B C 1
ATOM 5379 O O . PRO B 1 266 ? 8.578 34.781 23.812 1 93.25 266 PRO B O 1
ATOM 5382 N N . GLU B 1 267 ? 10.062 36.188 22.984 1 96.56 267 GLU B N 1
ATOM 5383 C CA . GLU B 1 267 ? 9.336 37.344 23.547 1 96.56 267 GLU B CA 1
ATOM 5384 C C . GLU B 1 267 ? 7.973 37.5 22.891 1 96.56 267 GLU B C 1
ATOM 5386 O O . GLU B 1 267 ? 7 37.875 23.547 1 96.56 267 GLU B O 1
ATOM 5391 N N . PHE B 1 268 ? 7.945 37.312 21.609 1 97.19 268 PHE B N 1
ATOM 5392 C CA . PHE B 1 268 ? 6.656 37.375 20.938 1 97.19 268 PHE B CA 1
ATOM 5393 C C . PHE B 1 268 ? 5.734 36.25 21.422 1 97.19 268 PHE B C 1
ATOM 5395 O O . PHE B 1 268 ? 4.543 36.5 21.641 1 97.19 268 PHE B O 1
ATOM 5402 N N . MET B 1 269 ? 6.305 35.062 21.562 1 96.19 269 MET B N 1
ATOM 5403 C CA . MET B 1 269 ? 5.523 33.938 22.062 1 96.19 269 MET B CA 1
ATOM 5404 C C . MET B 1 269 ? 4.965 34.219 23.453 1 96.19 269 MET B C 1
ATOM 5406 O O . MET B 1 269 ? 3.828 33.844 23.75 1 96.19 269 MET B O 1
ATOM 5410 N N . GLU B 1 270 ? 5.777 34.875 24.219 1 96.19 270 GLU B N 1
ATOM 5411 C CA . GLU B 1 270 ? 5.316 35.281 25.547 1 96.19 270 GLU B CA 1
ATOM 5412 C C . GLU B 1 270 ? 4.199 36.312 25.438 1 96.19 270 GLU B C 1
ATOM 5414 O O . GLU B 1 270 ? 3.246 36.281 26.219 1 96.19 270 GLU B O 1
ATOM 5419 N N . SER B 1 271 ? 4.309 37.25 24.5 1 97.25 271 SER B N 1
ATOM 5420 C CA . SER B 1 271 ? 3.262 38.25 24.266 1 97.25 271 SER B CA 1
ATOM 5421 C C . SER B 1 271 ? 1.948 37.562 23.875 1 97.25 271 SER B C 1
ATOM 5423 O O . SER B 1 271 ? 0.872 38.031 24.266 1 97.25 271 SER B O 1
ATOM 5425 N N . LEU B 1 272 ? 2.027 36.531 23.078 1 96.69 272 LEU B N 1
ATOM 5426 C CA . LEU B 1 272 ? 0.849 35.75 22.688 1 96.69 272 LEU B CA 1
ATOM 5427 C C . LEU B 1 272 ? 0.251 35.031 23.906 1 96.69 272 LEU B C 1
ATOM 5429 O O . LEU B 1 272 ? -0.97 35.031 24.078 1 96.69 272 LEU B O 1
ATOM 5433 N N . ARG B 1 273 ? 1.136 34.5 24.734 1 95.12 273 ARG B N 1
ATOM 5434 C CA . ARG B 1 273 ? 0.699 33.781 25.938 1 95.12 273 ARG B CA 1
ATOM 5435 C C . ARG B 1 273 ? -0.062 34.719 26.875 1 95.12 273 ARG B C 1
ATOM 5437 O O . ARG B 1 273 ? -1.05 34.312 27.484 1 95.12 273 ARG B O 1
ATOM 5444 N N . GLN B 1 274 ? 0.387 35.938 26.906 1 96.44 274 GLN B N 1
ATOM 5445 C CA . GLN B 1 274 ? -0.227 36.938 27.766 1 96.44 274 GLN B CA 1
ATOM 5446 C C . GLN B 1 274 ? -1.424 37.594 27.094 1 96.44 274 GLN B C 1
ATOM 5448 O O . GLN B 1 274 ? -2.064 38.5 27.656 1 96.44 274 GLN B O 1
ATOM 5453 N N . ARG B 1 275 ? -1.748 37.25 25.891 1 97.25 275 ARG B N 1
ATOM 5454 C CA . ARG B 1 275 ? -2.885 37.719 25.109 1 97.25 275 ARG B CA 1
ATOM 5455 C C . ARG B 1 275 ? -2.783 39.219 24.875 1 97.25 275 ARG B C 1
ATOM 5457 O O . ARG B 1 275 ? -3.775 39.938 25 1 97.25 275 ARG B O 1
ATOM 5464 N N . ARG B 1 276 ? -1.561 39.688 24.672 1 97.31 276 ARG B N 1
ATOM 5465 C CA . ARG B 1 276 ? -1.403 41.094 24.297 1 97.31 276 ARG B CA 1
ATOM 5466 C C . ARG B 1 276 ? -2.023 41.375 22.938 1 97.31 276 ARG B C 1
ATOM 5468 O O . ARG B 1 276 ? -1.774 40.625 21.969 1 97.31 276 ARG B O 1
ATOM 5475 N N . SER B 1 277 ? -2.75 42.438 22.828 1 97.25 277 SER B N 1
ATOM 5476 C CA . SER B 1 277 ? -3.574 42.719 21.641 1 97.25 277 SER B CA 1
ATOM 5477 C C . SER B 1 277 ? -2.717 42.875 20.391 1 97.25 277 SER B C 1
ATOM 5479 O O . SER B 1 277 ? -3.129 42.5 19.297 1 97.25 277 SER B O 1
ATOM 5481 N N . GLY B 1 278 ? -1.574 43.469 20.547 1 97.38 278 GLY B N 1
ATOM 5482 C CA . GLY B 1 278 ? -0.694 43.594 19.391 1 97.38 278 GLY B CA 1
ATOM 5483 C C . GLY B 1 278 ? -0.268 42.281 18.812 1 97.38 278 GLY B C 1
ATOM 5484 O O . GLY B 1 278 ? -0.284 42.094 17.594 1 97.38 278 GLY B O 1
ATOM 5485 N N . ALA B 1 279 ? 0.115 41.312 19.672 1 98.06 279 ALA B N 1
ATOM 5486 C CA . ALA B 1 279 ? 0.491 39.969 19.234 1 98.06 279 ALA B CA 1
ATOM 5487 C C . ALA B 1 279 ? -0.704 39.219 18.641 1 98.06 279 ALA B C 1
ATOM 5489 O O . ALA B 1 279 ? -0.569 38.531 17.641 1 98.06 279 ALA B O 1
ATOM 5490 N N . ILE B 1 280 ? -1.832 39.469 19.219 1 98.12 280 ILE B N 1
ATOM 5491 C CA . ILE B 1 280 ? -3.064 38.812 18.766 1 98.12 280 ILE B CA 1
ATOM 5492 C C . ILE B 1 280 ? -3.426 39.312 17.375 1 98.12 280 ILE B C 1
ATOM 5494 O O . ILE B 1 280 ? -3.863 38.531 16.516 1 98.12 280 ILE B O 1
ATOM 5498 N N . ALA B 1 281 ? -3.275 40.625 17.156 1 97.94 281 ALA B N 1
ATOM 5499 C CA . ALA B 1 281 ? -3.568 41.188 15.844 1 97.94 281 ALA B CA 1
ATOM 5500 C C . ALA B 1 281 ? -2.711 40.531 14.766 1 97.94 281 ALA B C 1
ATOM 5502 O O . ALA B 1 281 ? -3.197 40.25 13.672 1 97.94 281 ALA B O 1
ATOM 5503 N N . ILE B 1 282 ? -1.453 40.312 15 1 98.25 282 ILE B N 1
ATOM 5504 C CA . ILE B 1 282 ? -0.537 39.656 14.07 1 98.25 282 ILE B CA 1
ATOM 5505 C C . ILE B 1 282 ? -0.965 38.219 13.836 1 98.25 282 ILE B C 1
ATOM 5507 O O . ILE B 1 282 ? -1.019 37.75 12.695 1 98.25 282 ILE B O 1
ATOM 5511 N N . LEU B 1 283 ? -1.312 37.531 14.922 1 98 283 LEU B N 1
ATOM 5512 C CA . LEU B 1 283 ? -1.764 36.156 14.844 1 98 283 LEU B CA 1
ATOM 5513 C C . LEU B 1 283 ? -3.025 36.031 13.992 1 98 283 LEU B C 1
ATOM 5515 O O . LEU B 1 283 ? -3.201 35.062 13.266 1 98 283 LEU B O 1
ATOM 5519 N N . MET B 1 284 ? -3.896 36.969 14.117 1 97.5 284 MET B N 1
ATOM 5520 C CA . MET B 1 284 ? -5.137 36.969 13.344 1 97.5 284 MET B CA 1
ATOM 5521 C C . MET B 1 284 ? -4.848 37.031 11.844 1 97.5 284 MET B C 1
ATOM 5523 O O . MET B 1 284 ? -5.547 36.406 11.047 1 97.5 284 MET B O 1
ATOM 5527 N N . HIS B 1 285 ? -3.875 37.75 11.438 1 97.19 285 HIS B N 1
ATOM 5528 C CA . HIS B 1 285 ? -3.484 37.812 10.031 1 97.19 285 HIS B CA 1
ATOM 5529 C C . HIS B 1 285 ? -2.916 36.469 9.578 1 97.19 285 HIS B C 1
ATOM 5531 O O . HIS B 1 285 ? -3.176 36.031 8.461 1 97.19 285 HIS B O 1
ATOM 5537 N N . PHE B 1 286 ? -2.164 35.812 10.461 1 96.31 286 PHE B N 1
ATOM 5538 C CA . PHE B 1 286 ? -1.709 34.469 10.219 1 96.31 286 PHE B CA 1
ATOM 5539 C C . PHE B 1 286 ? -2.893 33.5 10.078 1 96.31 286 PHE B C 1
ATOM 5541 O O . PHE B 1 286 ? -2.902 32.656 9.195 1 96.31 286 PHE B O 1
ATOM 5548 N N . ALA B 1 287 ? -3.852 33.688 10.914 1 96.31 287 ALA B N 1
ATOM 5549 C CA . ALA B 1 287 ? -5.008 32.812 10.984 1 96.31 287 ALA B CA 1
ATOM 5550 C C . ALA B 1 287 ? -5.836 32.875 9.711 1 96.31 287 ALA B C 1
ATOM 5552 O O . ALA B 1 287 ? -6.562 31.938 9.383 1 96.31 287 ALA B O 1
ATOM 5553 N N . VAL B 1 288 ? -5.754 33.969 8.969 1 94.81 288 VAL B N 1
ATOM 5554 C CA . VAL B 1 288 ? -6.457 34.062 7.695 1 94.81 288 VAL B CA 1
ATOM 5555 C C . VAL B 1 288 ? -5.934 33 6.734 1 94.81 288 VAL B C 1
ATOM 5557 O O . VAL B 1 288 ? -6.707 32.406 5.988 1 94.81 288 VAL B O 1
ATOM 5560 N N . VAL B 1 289 ? -4.633 32.812 6.766 1 93.81 289 VAL B N 1
ATOM 5561 C CA . VAL B 1 289 ? -4.043 31.781 5.914 1 93.81 289 VAL B CA 1
ATOM 5562 C C . VAL B 1 289 ? -4.465 30.391 6.41 1 93.81 289 VAL B C 1
ATOM 5564 O O . VAL B 1 289 ? -4.66 29.469 5.609 1 93.81 289 VAL B O 1
ATOM 5567 N N . LEU B 1 290 ? -4.562 30.234 7.719 1 93.5 290 LEU B N 1
ATOM 5568 C CA . LEU B 1 290 ? -5.09 29 8.273 1 93.5 290 LEU B CA 1
ATOM 5569 C C . LEU B 1 290 ? -6.488 28.719 7.742 1 93.5 290 LEU B C 1
ATOM 5571 O O . LEU B 1 290 ? -6.805 27.578 7.398 1 93.5 290 LEU B O 1
ATOM 5575 N N . LEU B 1 291 ? -7.289 29.75 7.699 1 92.31 291 LEU B N 1
ATOM 5576 C CA . LEU B 1 291 ? -8.648 29.641 7.191 1 92.31 291 LEU B CA 1
ATOM 5577 C C . LEU B 1 291 ? -8.648 29.188 5.73 1 92.31 291 LEU B C 1
ATOM 5579 O O . LEU B 1 291 ? -9.453 28.344 5.332 1 92.31 291 LEU B O 1
ATOM 5583 N N . ALA B 1 292 ? -7.762 29.75 5.012 1 88.88 292 ALA B N 1
ATOM 5584 C CA . ALA B 1 292 ? -7.668 29.422 3.592 1 88.88 292 ALA B CA 1
ATOM 5585 C C . ALA B 1 292 ? -7.207 27.984 3.391 1 88.88 292 ALA B C 1
ATOM 5587 O O . ALA B 1 292 ? -7.539 27.344 2.385 1 88.88 292 ALA B O 1
ATOM 5588 N N . ALA B 1 293 ? -6.457 27.469 4.32 1 89.38 293 ALA B N 1
ATOM 5589 C CA . ALA B 1 293 ? -5.879 26.125 4.211 1 89.38 293 ALA B CA 1
ATOM 5590 C C . ALA B 1 293 ? -6.898 25.062 4.594 1 89.38 293 ALA B C 1
ATOM 5592 O O . ALA B 1 293 ? -6.777 23.906 4.184 1 89.38 293 ALA B O 1
ATOM 5593 N N . GLU B 1 294 ? -7.902 25.375 5.348 1 88.44 294 GLU B N 1
ATOM 5594 C CA . GLU B 1 294 ? -8.844 24.422 5.934 1 88.44 294 GLU B CA 1
ATOM 5595 C C . GLU B 1 294 ? -9.508 23.562 4.859 1 88.44 294 GLU B C 1
ATOM 5597 O O . GLU B 1 294 ? -9.578 22.344 4.988 1 88.44 294 GLU B O 1
ATOM 5602 N N . PRO B 1 295 ? -9.984 24.188 3.818 1 85.94 295 PRO B N 1
ATOM 5603 C CA . PRO B 1 295 ? -10.688 23.375 2.822 1 85.94 295 PRO B CA 1
ATOM 5604 C C . PRO B 1 295 ? -9.742 22.469 2.027 1 85.94 295 PRO B C 1
ATOM 5606 O O . PRO B 1 295 ? -10.188 21.5 1.418 1 85.94 295 PRO B O 1
ATOM 5609 N N . ARG B 1 296 ? -8.516 22.719 2.068 1 86.19 296 ARG B N 1
ATOM 5610 C CA . ARG B 1 296 ? -7.559 22 1.23 1 86.19 296 ARG B CA 1
ATOM 5611 C C . ARG B 1 296 ? -6.934 20.828 1.988 1 86.19 296 ARG B C 1
ATOM 5613 O O . ARG B 1 296 ? -6.594 19.812 1.392 1 86.19 296 ARG B O 1
ATOM 5620 N N . TYR B 1 297 ? -6.754 21.031 3.188 1 92.5 297 TYR B N 1
ATOM 5621 C CA . TYR B 1 297 ? -6.047 20.047 3.988 1 92.5 297 TYR B CA 1
ATOM 5622 C C . TYR B 1 297 ? -6.93 19.531 5.121 1 92.5 297 TYR B C 1
ATOM 5624 O O . TYR B 1 297 ? -7.254 20.266 6.051 1 92.5 297 TYR B O 1
ATOM 5632 N N . TRP B 1 298 ? -7.215 18.219 5.078 1 94.12 298 TRP B N 1
ATOM 5633 C CA . TRP B 1 298 ? -8.141 17.641 6.039 1 94.12 298 TRP B CA 1
ATOM 5634 C C . TRP B 1 298 ? -7.645 17.828 7.465 1 94.12 298 TRP B C 1
ATOM 5636 O O . TRP B 1 298 ? -8.438 17.984 8.391 1 94.12 298 TRP B O 1
ATOM 5646 N N . PHE B 1 299 ? -6.309 17.875 7.695 1 94.44 299 PHE B N 1
ATOM 5647 C CA . PHE B 1 299 ? -5.75 17.922 9.039 1 94.44 299 PHE B CA 1
ATOM 5648 C C . PHE B 1 299 ? -5.793 19.344 9.594 1 94.44 299 PHE B C 1
ATOM 5650 O O . PHE B 1 299 ? -5.434 19.578 10.75 1 94.44 299 PHE B O 1
ATOM 5657 N N . MET B 1 300 ? -6.199 20.312 8.828 1 92.75 300 MET B N 1
ATOM 5658 C CA . MET B 1 300 ? -6.309 21.703 9.266 1 92.75 300 MET B CA 1
ATOM 5659 C C . MET B 1 300 ? -7.762 22.078 9.531 1 92.75 300 MET B C 1
ATOM 5661 O O . MET B 1 300 ? -8.07 23.25 9.781 1 92.75 300 MET B O 1
ATOM 5665 N N . GLU B 1 301 ? -8.594 21.172 9.492 1 89 301 GLU B N 1
ATOM 5666 C CA . GLU B 1 301 ? -10.023 21.422 9.633 1 89 301 GLU B CA 1
ATOM 5667 C C . GLU B 1 301 ? -10.328 22.188 10.914 1 89 301 GLU B C 1
ATOM 5669 O O . GLU B 1 301 ? -9.867 21.812 11.992 1 89 301 GLU B O 1
ATOM 5674 N N . ASP B 1 302 ? -10.984 23.328 10.781 1 88.75 302 ASP B N 1
ATOM 5675 C CA . ASP B 1 302 ? -11.586 24.141 11.844 1 88.75 302 ASP B CA 1
ATOM 5676 C C . ASP B 1 302 ? -10.516 24.891 12.633 1 88.75 302 ASP B C 1
ATOM 5678 O O . ASP B 1 302 ? -10.805 25.516 13.656 1 88.75 302 ASP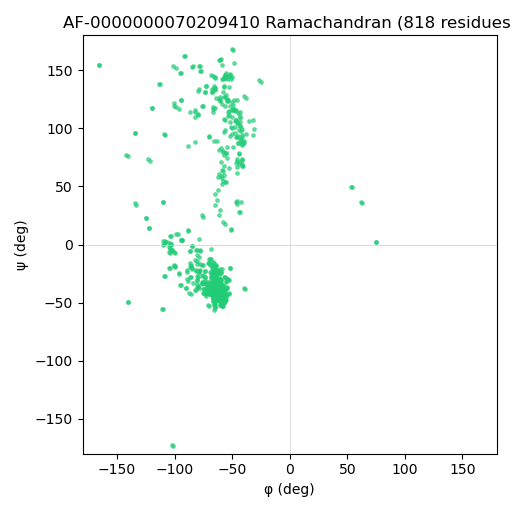 B O 1
ATOM 5682 N N . TRP B 1 303 ? -9.273 24.812 12.32 1 91.62 303 TRP B N 1
ATOM 5683 C CA . TRP B 1 303 ? -8.203 25.516 13.016 1 91.62 303 TRP B CA 1
ATOM 5684 C C . TRP B 1 303 ? -8.352 27.031 12.844 1 91.62 303 TRP B C 1
ATOM 5686 O O . TRP B 1 303 ? -8.305 27.781 13.82 1 91.62 303 TRP B O 1
ATOM 5696 N N . GLY B 1 304 ? -8.516 27.469 11.594 1 92.38 304 GLY B N 1
ATOM 5697 C CA . GLY B 1 304 ? -8.641 28.891 11.328 1 92.38 304 GLY B CA 1
ATOM 5698 C C . GLY B 1 304 ? -9.766 29.547 12.102 1 92.38 304 GLY B C 1
ATOM 5699 O O . GLY B 1 304 ? -9.555 30.578 12.75 1 92.38 304 GLY B O 1
ATOM 5700 N N . HIS B 1 305 ? -10.859 28.922 12.125 1 90.88 305 HIS B N 1
ATOM 5701 C CA . HIS B 1 305 ? -12.031 29.453 12.82 1 90.88 305 HIS B CA 1
ATOM 5702 C C . HIS B 1 305 ? -11.812 29.5 14.328 1 90.88 305 HIS B C 1
ATOM 5704 O O . HIS B 1 305 ? -12.125 30.484 14.977 1 90.88 305 HIS B O 1
ATOM 5710 N N . ARG B 1 306 ? -11.289 28.484 14.836 1 91.31 306 ARG B N 1
ATOM 5711 C CA . ARG B 1 306 ? -11.07 28.375 16.266 1 91.31 306 ARG B CA 1
ATOM 5712 C C . ARG B 1 306 ? -10.055 29.406 16.75 1 91.31 306 ARG B C 1
ATOM 5714 O O . ARG B 1 306 ? -10.266 30.078 17.766 1 91.31 306 ARG B O 1
ATOM 5721 N N . VAL B 1 307 ? -8.992 29.5 16.016 1 94.69 307 VAL B N 1
ATOM 5722 C CA . VAL B 1 307 ? -7.953 30.453 16.391 1 94.69 307 VAL B CA 1
ATOM 5723 C C . VAL B 1 307 ? -8.484 31.875 16.234 1 94.69 307 VAL B C 1
ATOM 5725 O O . VAL B 1 307 ? -8.297 32.719 17.125 1 94.69 307 VAL B O 1
ATOM 5728 N N . MET B 1 308 ? -9.195 32.188 15.156 1 94.94 308 MET B N 1
ATOM 5729 C CA . MET B 1 308 ? -9.742 33.5 14.898 1 94.94 308 MET B CA 1
ATOM 5730 C C . MET B 1 308 ? -10.734 33.906 15.984 1 94.94 308 MET B C 1
ATOM 5732 O O . MET B 1 308 ? -10.695 35.031 16.484 1 94.94 308 MET B O 1
ATOM 5736 N N . LYS B 1 309 ? -11.57 33.031 16.312 1 92.62 309 LYS B N 1
ATOM 5737 C CA . LYS B 1 309 ? -12.57 33.312 17.344 1 92.62 309 LYS B CA 1
ATOM 5738 C C . LYS B 1 309 ? -11.914 33.531 18.703 1 92.62 309 LYS B C 1
ATOM 5740 O O . LYS B 1 309 ? -12.328 34.406 19.453 1 92.62 309 LYS B O 1
ATOM 5745 N N . ALA B 1 310 ? -10.977 32.719 19.031 1 93.81 310 ALA B N 1
ATOM 5746 C CA . ALA B 1 310 ? -10.25 32.875 20.281 1 93.81 310 ALA B CA 1
ATOM 5747 C C . ALA B 1 310 ? -9.562 34.219 20.344 1 93.81 310 ALA B C 1
ATOM 5749 O O . ALA B 1 310 ? -9.547 34.875 21.391 1 93.81 310 ALA B O 1
ATOM 5750 N N . CYS B 1 311 ? -9.008 34.656 19.25 1 96.19 311 CYS B N 1
ATOM 5751 C CA . CYS B 1 311 ? -8.344 35.938 19.172 1 96.19 311 CYS B CA 1
ATOM 5752 C C . CYS B 1 311 ? -9.344 37.094 19.328 1 96.19 311 CYS B C 1
ATOM 5754 O O . CYS B 1 311 ? -9.086 38.062 20.062 1 96.19 311 CYS B O 1
ATOM 5756 N N . GLN B 1 312 ? -10.406 36.969 18.688 1 93.94 312 GLN B N 1
ATOM 5757 C CA . GLN B 1 312 ? -11.445 38 18.75 1 93.94 312 GLN B CA 1
ATOM 5758 C C . GLN B 1 312 ? -11.93 38.188 20.172 1 93.94 312 GLN B C 1
ATOM 5760 O O . GLN B 1 312 ? -12.188 39.344 20.594 1 93.94 312 GLN B O 1
ATOM 5765 N N . LYS B 1 313 ? -12.023 37.188 20.891 1 93.62 313 LYS B N 1
ATOM 5766 C CA . LYS B 1 313 ? -12.555 37.188 22.25 1 93.62 313 LYS B CA 1
ATOM 5767 C C . LYS B 1 313 ? -11.641 37.969 23.188 1 93.62 313 LYS B C 1
ATOM 5769 O O . LYS B 1 313 ? -12.102 38.594 24.156 1 93.62 313 LYS B O 1
ATOM 5774 N N . VAL B 1 314 ? -10.391 38 22.953 1 95.12 314 VAL B N 1
ATOM 5775 C CA . VAL B 1 314 ? -9.453 38.531 23.922 1 95.12 314 VAL B CA 1
ATOM 5776 C C . VAL B 1 314 ? -8.898 39.875 23.422 1 95.12 314 VAL B C 1
ATOM 5778 O O . VAL B 1 314 ? -8.148 40.562 24.141 1 95.12 314 VAL B O 1
ATOM 5781 N N . MET B 1 315 ? -9.305 40.344 22.297 1 94.69 315 MET B N 1
ATOM 5782 C CA . MET B 1 315 ? -8.742 41.531 21.656 1 94.69 315 MET B CA 1
ATOM 5783 C C . MET B 1 315 ? -9.305 42.812 22.297 1 94.69 315 MET B C 1
ATOM 5785 O O . MET B 1 315 ? -10.508 42.906 22.516 1 94.69 315 MET B O 1
ATOM 5789 N N . ASP B 1 316 ? -8.414 43.688 22.594 1 95.19 316 ASP B N 1
ATOM 5790 C CA . ASP B 1 316 ? -8.828 45.031 23.047 1 95.19 316 ASP B CA 1
ATOM 5791 C C . ASP B 1 316 ? -9.523 45.812 21.922 1 95.19 316 ASP B C 1
ATOM 5793 O O . ASP B 1 316 ? -9.078 45.75 20.781 1 95.19 316 ASP B O 1
ATOM 5797 N N . GLN B 1 317 ? -10.492 46.594 22.281 1 93.56 317 GLN B N 1
ATOM 5798 C CA . GLN B 1 317 ? -11.32 47.312 21.328 1 93.56 317 GLN B CA 1
ATOM 5799 C C . GLN B 1 317 ? -10.477 48.312 20.531 1 93.56 317 GLN B C 1
ATOM 5801 O O . GLN B 1 317 ? -10.766 48.562 19.359 1 93.56 317 GLN B O 1
ATOM 5806 N N . SER B 1 318 ? -9.438 48.812 21.094 1 95.19 318 SER B N 1
ATOM 5807 C CA . SER B 1 318 ? -8.609 49.812 20.438 1 95.19 318 SER B CA 1
ATOM 5808 C C . SER B 1 318 ? -7.852 49.219 19.25 1 95.19 318 SER B C 1
ATOM 5810 O O . SER B 1 318 ? -7.328 49.969 18.422 1 95.19 318 SER B O 1
ATOM 5812 N N . TRP B 1 319 ? -7.855 47.875 19.156 1 96.38 319 TRP B N 1
ATOM 5813 C CA . TRP B 1 319 ? -7.094 47.219 18.094 1 96.38 319 TRP B CA 1
ATOM 5814 C C . TRP B 1 319 ? -8.016 46.719 16.984 1 96.38 319 TRP B C 1
ATOM 5816 O O . TRP B 1 319 ? -7.547 46.25 15.953 1 96.38 319 TRP B O 1
ATOM 5826 N N . ILE B 1 320 ? -9.305 46.938 17.078 1 94.75 320 ILE B N 1
ATOM 5827 C CA . ILE B 1 320 ? -10.297 46.406 16.141 1 94.75 320 ILE B CA 1
ATOM 5828 C C . ILE B 1 320 ? -10.055 47 14.758 1 94.75 320 ILE B C 1
ATOM 5830 O O . ILE B 1 320 ? -10.164 46.312 13.75 1 94.75 320 ILE B O 1
ATOM 5834 N N . PRO B 1 321 ? -9.695 48.25 14.617 1 94.75 321 PRO B N 1
ATOM 5835 C CA . PRO B 1 321 ? -9.43 48.812 13.289 1 94.75 321 PRO B CA 1
ATOM 5836 C C . PRO B 1 321 ? -8.297 48.062 12.562 1 94.75 321 PRO B C 1
ATOM 5838 O O . PRO B 1 321 ? -8.289 48 11.328 1 94.75 321 PRO B O 1
ATOM 5841 N N . ALA B 1 322 ? -7.371 47.531 13.266 1 95.5 322 ALA B N 1
ATOM 5842 C CA . ALA B 1 322 ? -6.199 46.875 12.688 1 95.5 322 ALA B CA 1
ATOM 5843 C C . ALA B 1 322 ? -6.543 45.469 12.172 1 95.5 322 ALA B C 1
ATOM 5845 O O . ALA B 1 322 ? -5.809 44.906 11.367 1 95.5 322 ALA B O 1
ATOM 5846 N N . VAL B 1 323 ? -7.684 44.969 12.625 1 96.38 323 VAL B N 1
ATOM 5847 C CA . VAL B 1 323 ? -7.938 43.562 12.336 1 96.38 323 VAL B CA 1
ATOM 5848 C C . VAL B 1 323 ? -9.281 43.406 11.625 1 96.38 323 VAL B C 1
ATOM 5850 O O . VAL B 1 323 ? -9.914 42.344 11.695 1 96.38 323 VAL B O 1
ATOM 5853 N N . GLN B 1 324 ? -9.742 44.406 11.008 1 94.44 324 GLN B N 1
ATOM 5854 C CA . GLN B 1 324 ? -11.016 44.375 10.289 1 94.44 324 GLN B CA 1
ATOM 5855 C C . GLN B 1 324 ? -10.977 43.344 9.164 1 94.44 324 GLN B C 1
ATOM 5857 O O . GLN B 1 324 ? -11.938 42.594 8.969 1 94.44 324 GLN B O 1
ATOM 5862 N N . TRP B 1 325 ? -9.859 43.312 8.5 1 95 325 TRP B N 1
ATOM 5863 C CA . TRP B 1 325 ? -9.727 42.375 7.387 1 95 325 TRP B CA 1
ATOM 5864 C C . TRP B 1 325 ? -9.773 40.938 7.879 1 95 325 TRP B C 1
ATOM 5866 O O . TRP B 1 325 ? -10.586 40.125 7.398 1 95 325 TRP B O 1
ATOM 5876 N N . PRO B 1 326 ? -8.977 40.531 8.852 1 95.44 326 PRO B N 1
ATOM 5877 C CA . PRO B 1 326 ? -9.094 39.156 9.375 1 95.44 326 PRO B CA 1
ATOM 5878 C C . PRO B 1 326 ? -10.492 38.844 9.914 1 95.44 326 PRO B C 1
ATOM 5880 O O . PRO B 1 326 ? -11.008 37.75 9.703 1 95.44 326 PRO B O 1
ATOM 5883 N N . LEU B 1 327 ? -11.125 39.812 10.547 1 93.38 327 LEU B N 1
ATOM 5884 C CA . LEU B 1 327 ? -12.43 39.625 11.172 1 93.38 327 LEU B CA 1
ATOM 5885 C C . LEU B 1 327 ? -13.508 39.406 10.109 1 93.38 327 LEU B C 1
ATOM 5887 O O . LEU B 1 327 ? -14.531 38.781 10.383 1 93.38 327 LEU B O 1
ATOM 5891 N N . SER B 1 328 ? -13.297 39.875 8.953 1 91.69 328 SER B N 1
ATOM 5892 C CA . SER B 1 328 ? -14.273 39.781 7.883 1 91.69 328 SER B CA 1
ATOM 5893 C C . SER B 1 328 ? -14.469 38.312 7.449 1 91.69 328 SER B C 1
ATOM 5895 O O . SER B 1 328 ? -15.492 37.969 6.855 1 91.69 328 SER B O 1
ATOM 5897 N N . PHE B 1 329 ? -13.578 37.531 7.746 1 89.12 329 PHE B N 1
ATOM 5898 C CA . PHE B 1 329 ? -13.648 36.125 7.332 1 89.12 329 PHE B CA 1
ATOM 5899 C C . PHE B 1 329 ? -14.43 35.312 8.352 1 89.12 329 PHE B C 1
ATOM 5901 O O . PHE B 1 329 ? -14.789 34.156 8.078 1 89.12 329 PHE B O 1
ATOM 5908 N N . LEU B 1 330 ? -14.617 35.75 9.578 1 81.81 330 LEU B N 1
ATOM 5909 C CA . LEU B 1 330 ? -15.398 35.062 10.586 1 81.81 330 LEU B CA 1
ATOM 5910 C C . LEU B 1 330 ? -16.891 35.094 10.258 1 81.81 330 LEU B C 1
ATOM 5912 O O . LEU B 1 330 ? -17.609 34.125 10.5 1 81.81 330 LEU B O 1
ATOM 5916 N N . ASP B 1 331 ? -17.578 36.344 9.977 1 63.34 331 ASP B N 1
ATOM 5917 C CA . ASP B 1 331 ? -18.984 36.531 9.68 1 63.34 331 ASP B CA 1
ATOM 5918 C C . ASP B 1 331 ? -19.375 35.844 8.375 1 63.34 331 ASP B C 1
ATOM 5920 O O . ASP B 1 331 ? -20.562 35.719 8.055 1 63.34 331 ASP B O 1
ATOM 5924 N N . GLN B 1 332 ? -18.516 35.688 7.449 1 54.31 332 GLN B N 1
ATOM 5925 C CA . GLN B 1 332 ? -18.875 35.125 6.152 1 54.31 332 GLN B CA 1
ATOM 5926 C C . GLN B 1 332 ? -19.203 33.625 6.273 1 54.31 332 GLN B C 1
ATOM 5928 O O . GLN B 1 332 ? -18.469 32.875 6.902 1 54.31 332 GLN B O 1
ATOM 5933 N N . VAL B 1 333 ? -20.453 33.344 6.465 1 44.28 333 VAL B N 1
ATOM 5934 C CA . VAL B 1 333 ? -21.016 32 6.238 1 44.28 333 VAL B CA 1
ATOM 5935 C C . VAL B 1 333 ? -20.156 31.25 5.23 1 44.28 333 VAL B C 1
ATOM 5937 O O . VAL B 1 333 ? -19.594 31.844 4.309 1 44.28 333 VAL B O 1
ATOM 5940 N N . PRO B 1 334 ? -19.875 29.953 5.379 1 45.28 334 PRO B N 1
ATOM 5941 C CA . PRO B 1 334 ? -18.969 29.094 4.621 1 45.28 334 PRO B CA 1
ATOM 5942 C C . PRO B 1 334 ? -19.062 29.312 3.113 1 45.28 334 PRO B C 1
ATOM 5944 O O . PRO B 1 334 ? -19.844 28.641 2.438 1 45.28 334 PRO B O 1
ATOM 5947 N N . THR B 1 335 ? -19.391 30.391 2.598 1 38.19 335 THR B N 1
ATOM 5948 C CA . THR B 1 335 ? -19.438 30.516 1.146 1 38.19 335 THR B CA 1
ATOM 5949 C C . THR B 1 335 ? -18.141 30.047 0.513 1 38.19 335 THR B C 1
ATOM 5951 O O . THR B 1 335 ? -17.984 30.094 -0.71 1 38.19 335 THR B O 1
ATOM 5954 N N . TRP B 1 336 ? -17.188 30 1.169 1 38.31 336 TRP B N 1
ATOM 5955 C CA . TRP B 1 336 ? -15.914 29.531 0.615 1 38.31 336 TRP B CA 1
ATOM 5956 C C . TRP B 1 336 ? -16.031 28.109 0.078 1 38.31 336 TRP B C 1
ATOM 5958 O O . TRP B 1 336 ? -15.125 27.609 -0.574 1 38.31 336 TRP B O 1
ATOM 5968 N N . ASP B 1 337 ? -16.984 27.438 0.525 1 39.88 337 ASP B N 1
ATOM 5969 C CA . ASP B 1 337 ? -17.281 26.188 -0.158 1 39.88 337 ASP B CA 1
ATOM 5970 C C . ASP B 1 337 ? -17.469 26.406 -1.656 1 39.88 337 ASP B C 1
ATOM 5972 O O . ASP B 1 337 ? -17.219 25.5 -2.461 1 39.88 337 ASP B O 1
ATOM 5976 N N . LEU B 1 338 ? -17.953 27.578 -2.021 1 34.81 338 LEU B N 1
ATOM 5977 C CA . LEU B 1 338 ? -18.219 27.906 -3.42 1 34.81 338 LEU B CA 1
ATOM 5978 C C . LEU B 1 338 ? -16.906 28.109 -4.18 1 34.81 338 LEU B C 1
ATOM 5980 O O . LEU B 1 338 ? -16.781 27.688 -5.328 1 34.81 338 LEU B O 1
ATOM 5984 N N . PHE B 1 339 ? -15.961 28.75 -3.631 1 37.28 339 PHE B N 1
ATOM 5985 C CA . PHE B 1 339 ? -14.711 29 -4.34 1 37.28 339 PHE B CA 1
ATOM 5986 C C . PHE B 1 339 ? -13.859 27.75 -4.422 1 37.28 339 PHE B C 1
ATOM 5988 O O . PHE B 1 339 ? -13.219 27.484 -5.441 1 37.28 339 PHE B O 1
ATOM 5995 N N . ALA B 1 340 ? -13.844 26.984 -3.402 1 40.72 340 ALA B N 1
ATOM 5996 C CA . ALA B 1 340 ? -13.086 25.734 -3.422 1 40.72 340 ALA B CA 1
ATOM 5997 C C . ALA B 1 340 ? -13.68 24.75 -4.426 1 40.72 340 ALA B C 1
ATOM 5999 O O . ALA B 1 340 ? -12.953 24.016 -5.094 1 40.72 340 ALA B O 1
ATOM 6000 N N . ASN B 1 341 ? -15.016 24.688 -4.602 1 39.97 341 ASN B N 1
ATOM 6001 C CA . ASN B 1 341 ? -15.695 23.875 -5.605 1 39.97 341 ASN B CA 1
ATOM 6002 C C . ASN B 1 341 ? -15.422 24.391 -7.016 1 39.97 341 ASN B C 1
ATOM 6004 O O . ASN B 1 341 ? -15.375 23.609 -7.969 1 39.97 341 ASN B O 1
ATOM 6008 N N . LEU B 1 342 ? -15.336 25.656 -7.281 1 37.97 342 LEU B N 1
ATOM 6009 C CA . LEU B 1 342 ? -15.07 26.203 -8.602 1 37.97 342 LEU B CA 1
ATOM 6010 C C . LEU B 1 342 ? -13.672 25.812 -9.078 1 37.97 342 LEU B C 1
ATOM 6012 O O . LEU B 1 342 ? -13.477 25.531 -10.266 1 37.97 342 LEU B O 1
ATOM 6016 N N . THR B 1 343 ? -12.742 25.875 -8.141 1 37.25 343 THR B N 1
ATOM 6017 C CA . THR B 1 343 ? -11.391 25.5 -8.555 1 37.25 343 THR B CA 1
ATOM 6018 C C . THR B 1 343 ? -11.258 24 -8.695 1 37.25 343 THR B C 1
ATOM 6020 O O . THR B 1 343 ? -10.492 23.516 -9.531 1 37.25 343 THR B O 1
ATOM 6023 N N . ARG B 1 344 ? -11.984 23.266 -7.848 1 41.12 344 ARG B N 1
ATOM 6024 C CA . ARG B 1 344 ? -12.008 21.828 -8.055 1 41.12 344 ARG B CA 1
ATOM 6025 C C . ARG B 1 344 ? -12.711 21.469 -9.359 1 41.12 344 ARG B C 1
ATOM 6027 O O . ARG B 1 344 ? -12.375 20.484 -10.008 1 41.12 344 ARG B O 1
ATOM 6034 N N . GLN B 1 345 ? -13.914 22.141 -9.711 1 37.44 345 GLN B N 1
ATOM 6035 C CA . GLN B 1 345 ? -14.609 21.891 -10.969 1 37.44 345 GLN B CA 1
ATOM 6036 C C . GLN B 1 345 ? -13.719 22.234 -12.156 1 37.44 345 GLN B C 1
ATOM 6038 O O . GLN B 1 345 ? -13.875 21.656 -13.242 1 37.44 345 GLN B O 1
ATOM 6043 N N . GLY B 1 346 ? -12.867 23.266 -11.992 1 35.69 346 GLY B N 1
ATOM 6044 C CA . GLY B 1 346 ? -12.039 23.531 -13.148 1 35.69 346 GLY B CA 1
ATOM 6045 C C . GLY B 1 346 ? -11.07 22.406 -13.469 1 35.69 346 GLY B C 1
ATOM 6046 O O . GLY B 1 346 ? -10.523 22.344 -14.578 1 35.69 346 GLY B O 1
ATOM 6047 N N . GLN B 1 347 ? -10.602 21.781 -12.344 1 35.09 347 GLN B N 1
ATOM 6048 C CA . GLN B 1 347 ? -9.625 20.766 -12.734 1 35.09 347 GLN B CA 1
ATOM 6049 C C . GLN B 1 347 ? -10.312 19.484 -13.203 1 35.09 347 GLN B C 1
ATOM 6051 O O . GLN B 1 347 ? -9.664 18.594 -13.75 1 35.09 347 GLN B O 1
ATOM 6056 N N . SER B 1 348 ? -11.555 19.25 -12.68 1 31.95 348 SER B N 1
ATOM 6057 C CA . SER B 1 348 ? -12.188 18.047 -13.227 1 31.95 348 SER B CA 1
ATOM 6058 C C . SER B 1 348 ? -12.727 18.297 -14.633 1 31.95 348 SER B C 1
ATOM 6060 O O . SER B 1 348 ? -13.938 18.469 -14.812 1 31.95 348 SER B O 1
ATOM 6062 N N . SER B 1 349 ? -12.188 19.25 -15.383 1 31.3 349 SER B N 1
ATOM 6063 C CA . SER B 1 349 ? -12.672 19.234 -16.766 1 31.3 349 SER B CA 1
ATOM 6064 C C . SER B 1 349 ? -12.664 17.828 -17.328 1 31.3 349 SER B C 1
ATOM 6066 O O . SER B 1 349 ? -11.672 17.391 -17.922 1 31.3 349 SER B O 1
ATOM 6068 N N . GLY B 1 350 ? -13.023 16.828 -16.453 1 26.86 350 GLY B N 1
ATOM 6069 C CA . GLY B 1 350 ? -13.281 15.695 -17.328 1 26.86 350 GLY B CA 1
ATOM 6070 C C . GLY B 1 350 ? -14.219 16.031 -18.484 1 26.86 350 GLY B C 1
ATOM 6071 O O . GLY B 1 350 ? -14.789 17.125 -18.516 1 26.86 350 GLY B O 1
ATOM 6072 N N . PRO B 1 351 ? -14.344 15.133 -19.516 1 29.09 351 PRO B N 1
ATOM 6073 C CA . PRO B 1 351 ? -15.086 15.359 -20.75 1 29.09 351 PRO B CA 1
ATOM 6074 C C . PRO B 1 351 ? -16.547 15.758 -20.5 1 29.09 351 PRO B C 1
ATOM 6076 O O . PRO B 1 351 ? -17.266 15.062 -19.781 1 29.09 351 PRO B O 1
ATOM 6079 N N . LEU B 1 352 ? -16.859 17.078 -20.141 1 28.42 352 LEU B N 1
ATOM 6080 C CA . LEU B 1 352 ? -18.203 17.609 -20.281 1 28.42 352 LEU B CA 1
ATOM 6081 C C . LEU B 1 352 ? -18.922 16.969 -21.469 1 28.42 352 LEU B C 1
ATOM 6083 O O . LEU B 1 352 ? -18.375 16.891 -22.562 1 28.42 352 LEU B O 1
ATOM 6087 N N . THR B 1 353 ? -19.656 15.945 -21.203 1 24.81 353 THR B N 1
ATOM 6088 C CA . THR B 1 353 ? -20.594 15.547 -22.25 1 24.81 353 THR B CA 1
ATOM 6089 C C . THR B 1 353 ? -21.219 16.766 -22.922 1 24.81 353 THR B C 1
ATOM 6091 O O . THR B 1 353 ? -21.422 17.797 -22.281 1 24.81 353 THR B O 1
ATOM 6094 N N . ASP B 1 354 ? -21.156 16.812 -24.25 1 24.8 354 ASP B N 1
ATOM 6095 C CA . ASP B 1 354 ? -21.531 17.656 -25.391 1 24.8 354 ASP B CA 1
ATOM 6096 C C . ASP B 1 354 ? -22.969 18.141 -25.25 1 24.8 354 ASP B C 1
ATOM 6098 O O . ASP B 1 354 ? -23.906 17.453 -25.656 1 24.8 354 ASP B O 1
ATOM 6102 N N . THR B 1 355 ? -23.484 18.438 -24 1 25.03 355 THR B N 1
ATOM 6103 C CA . THR B 1 355 ? -24.781 19.031 -24.297 1 25.03 355 THR B CA 1
ATOM 6104 C C . THR B 1 355 ? -24.641 20.172 -25.297 1 25.03 355 THR B C 1
ATOM 6106 O O . THR B 1 355 ? -23.797 21.062 -25.109 1 25.03 355 THR B O 1
ATOM 6109 N N . SER B 1 356 ? -25.141 19.984 -26.516 1 24.92 356 SER B N 1
ATOM 6110 C CA . SER B 1 356 ? -25.219 20.688 -27.781 1 24.92 356 SER B CA 1
ATOM 6111 C C . SER B 1 356 ? -25.75 22.109 -27.609 1 24.92 356 SER B C 1
ATOM 6113 O O . SER B 1 356 ? -26.891 22.391 -27.953 1 24.92 356 SER B O 1
ATOM 6115 N N . SER B 1 357 ? -25.828 22.656 -26.328 1 22.7 357 SER B N 1
ATOM 6116 C CA . SER B 1 357 ? -26.531 23.922 -26.516 1 22.7 357 SER B CA 1
ATOM 6117 C C . SER B 1 357 ? -25.812 24.797 -27.531 1 22.7 357 SER B C 1
ATOM 6119 O O . SER B 1 357 ? -24.578 24.812 -27.594 1 22.7 357 SER B O 1
ATOM 6121 N N . THR B 1 358 ? -26.547 25.266 -28.562 1 23.23 358 THR B N 1
ATOM 6122 C CA . THR B 1 358 ? -26.359 26.078 -29.75 1 23.23 358 THR B CA 1
ATOM 6123 C C . THR B 1 358 ? -25.781 27.453 -29.391 1 23.23 358 THR B C 1
ATOM 6125 O O . THR B 1 358 ? -26.219 28.469 -29.891 1 23.23 358 THR B O 1
ATOM 6128 N N . LEU B 1 359 ? -25.219 27.609 -28.219 1 22.08 359 LEU B N 1
ATOM 6129 C CA . LEU B 1 359 ? -25.016 29.047 -28.062 1 22.08 359 LEU B CA 1
ATOM 6130 C C . LEU B 1 359 ? -24.203 29.609 -29.234 1 22.08 359 LEU B C 1
ATOM 6132 O O . LEU B 1 359 ? -23.25 28.984 -29.688 1 22.08 359 LEU B O 1
ATOM 6136 N N . ARG B 1 360 ? -24.812 30.672 -29.797 1 21.94 360 ARG B N 1
ATOM 6137 C CA . ARG B 1 360 ? -24.547 31.516 -30.953 1 21.94 360 ARG B CA 1
ATOM 6138 C C . ARG B 1 360 ? -23.109 32.031 -30.953 1 21.94 360 ARG B C 1
ATOM 6140 O O . ARG B 1 360 ? -22.469 32.094 -29.906 1 21.94 360 ARG B O 1
ATOM 6147 N N . GLN B 1 361 ? -22.5 32.156 -32.156 1 21.14 361 GLN B N 1
ATOM 6148 C CA . GLN B 1 361 ? -21.219 32.406 -32.781 1 21.14 361 GLN B CA 1
ATOM 6149 C C . GLN B 1 361 ? -20.562 33.688 -32.25 1 21.14 361 GLN B C 1
ATOM 6151 O O . GLN B 1 361 ? -21.094 34.781 -32.406 1 21.14 361 GLN B O 1
ATOM 6156 N N . PRO B 1 362 ? -20.156 33.719 -30.859 1 22.12 362 PRO B N 1
ATOM 6157 C CA . PRO B 1 362 ? -19.719 35.062 -30.562 1 22.12 362 PRO B CA 1
ATOM 6158 C C . PRO B 1 362 ? -18.797 35.656 -31.625 1 22.12 362 PRO B C 1
ATOM 6160 O O . PRO B 1 362 ? -18.109 34.875 -32.312 1 22.12 362 PRO B O 1
ATOM 6163 N N . THR B 1 363 ? -19.188 36.781 -32.125 1 21.41 363 THR B N 1
ATOM 6164 C CA . THR B 1 363 ? -18.578 37.562 -33.219 1 21.41 363 THR B CA 1
ATOM 6165 C C . THR B 1 363 ? -17.094 37.781 -32.938 1 21.41 363 THR B C 1
ATOM 6167 O O . THR B 1 363 ? -16.703 38.156 -31.828 1 21.41 363 THR B O 1
ATOM 6170 N N . VAL B 1 364 ? -16.266 37.031 -33.688 1 22.48 364 VAL B N 1
ATOM 6171 C CA . VAL B 1 364 ? -14.812 36.969 -33.812 1 22.48 364 VAL B CA 1
ATOM 6172 C C . VAL B 1 364 ? -14.25 38.375 -33.875 1 22.48 364 VAL B C 1
ATOM 6174 O O . VAL B 1 364 ? -14.531 39.125 -34.812 1 22.48 364 VAL B O 1
ATOM 6177 N N . ILE B 1 365 ? -14.328 39.094 -32.719 1 21.48 365 ILE B N 1
ATOM 6178 C CA . ILE B 1 365 ? -13.758 40.438 -32.844 1 21.48 365 ILE B CA 1
ATOM 6179 C C . ILE B 1 365 ? -12.359 40.344 -33.469 1 21.48 365 ILE B C 1
ATOM 6181 O O . ILE B 1 365 ? -11.539 39.531 -33 1 21.48 365 ILE B O 1
ATOM 6185 N N . PRO B 1 366 ? -12.172 40.906 -34.656 1 21.72 366 PRO B N 1
ATOM 6186 C CA . PRO B 1 366 ? -10.953 40.875 -35.469 1 21.72 366 PRO B CA 1
ATOM 6187 C C . PRO B 1 366 ? -9.742 41.438 -34.719 1 21.72 366 PRO B C 1
ATOM 6189 O O . PRO B 1 366 ? -9.727 42.625 -34.375 1 21.72 366 PRO B O 1
ATOM 6192 N N . GLN B 1 367 ? -9.383 40.812 -33.562 1 19.91 367 GLN B N 1
ATOM 6193 C CA . GLN B 1 367 ? -8.344 41.531 -32.812 1 19.91 367 GLN B CA 1
ATOM 6194 C C . GLN B 1 367 ? -7.16 41.844 -33.719 1 19.91 367 GLN B C 1
ATOM 6196 O O . GLN B 1 367 ? -6.742 41.031 -34.562 1 19.91 367 GLN B O 1
ATOM 6201 N N . GLN B 1 368 ? -6.887 43.156 -33.875 1 21.02 368 GLN B N 1
ATOM 6202 C CA . GLN B 1 368 ? -5.898 43.906 -34.625 1 21.02 368 GLN B CA 1
ATOM 6203 C C . GLN B 1 368 ? -4.484 43.406 -34.344 1 21.02 368 GLN B C 1
ATOM 6205 O O . GLN B 1 368 ? -4.215 42.875 -33.281 1 21.02 368 GLN B O 1
ATOM 6210 N N . GLU B 1 369 ? -3.65 43.438 -35.375 1 21.36 369 GLU B N 1
ATOM 6211 C CA . GLU B 1 369 ? -2.328 42.938 -35.75 1 21.36 369 GLU B CA 1
ATOM 6212 C C . GLU B 1 369 ? -1.253 43.5 -34.812 1 21.36 369 GLU B C 1
ATOM 6214 O O . GLU B 1 369 ? -0.985 44.719 -34.844 1 21.36 369 GLU B O 1
ATOM 6219 N N . PRO B 1 370 ? -1.312 43.219 -33.406 1 21.55 370 PRO B N 1
ATOM 6220 C CA . PRO B 1 370 ? -0.337 44.062 -32.75 1 21.55 370 PRO B CA 1
ATOM 6221 C C . PRO B 1 370 ? 1.062 43.969 -33.344 1 21.55 370 PRO B C 1
ATOM 6223 O O . PRO B 1 370 ? 1.391 42.969 -33.969 1 21.55 370 PRO B O 1
ATOM 6226 N N . THR B 1 371 ? 1.72 45.156 -33.531 1 23.28 371 THR B N 1
ATOM 6227 C CA . THR B 1 371 ? 2.977 45.562 -34.156 1 23.28 371 THR B CA 1
ATOM 6228 C C . THR B 1 371 ? 4.156 44.844 -33.5 1 23.28 371 THR B C 1
ATOM 6230 O O . THR B 1 371 ? 4.105 44.5 -32.312 1 23.28 371 THR B O 1
ATOM 6233 N N . PRO B 1 372 ? 5.195 44.438 -34.281 1 22.73 372 PRO B N 1
ATOM 6234 C CA . PRO B 1 372 ? 6.371 43.562 -34.156 1 22.73 372 PRO B CA 1
ATOM 6235 C C . PRO B 1 372 ? 7.355 44.031 -33.094 1 22.73 372 PRO B C 1
ATOM 6237 O O . PRO B 1 372 ? 8 45.062 -33.25 1 22.73 372 PRO B O 1
ATOM 6240 N N . MET B 1 373 ? 6.875 44.406 -31.812 1 20.91 373 MET B N 1
ATOM 6241 C CA . MET B 1 373 ? 7.906 45.125 -31.094 1 20.91 373 MET B CA 1
ATOM 6242 C C . MET B 1 373 ? 9.188 44.312 -30.984 1 20.91 373 MET B C 1
ATOM 6244 O O . MET B 1 373 ? 9.141 43.094 -30.969 1 20.91 373 MET B O 1
ATOM 6248 N N . GLY B 1 374 ? 10.383 45.031 -31.078 1 21.3 374 GLY B N 1
ATOM 6249 C CA . GLY B 1 374 ? 11.82 44.844 -31.172 1 21.3 374 GLY B CA 1
ATOM 6250 C C . GLY B 1 374 ? 12.406 44.062 -30.016 1 21.3 374 GLY B C 1
ATOM 6251 O O . GLY B 1 374 ? 11.82 44.031 -28.922 1 21.3 374 GLY B O 1
ATOM 6252 N N . SER B 1 375 ? 13.234 43.031 -30.266 1 19.94 375 SER B N 1
ATOM 6253 C CA . SER B 1 375 ? 13.875 41.906 -29.641 1 19.94 375 SER B CA 1
ATOM 6254 C C . SER B 1 375 ? 14.812 42.312 -28.516 1 19.94 375 SER B C 1
ATOM 6256 O O . SER B 1 375 ? 15.57 41.5 -27.984 1 19.94 375 SER B O 1
ATOM 6258 N N . SER B 1 376 ? 14.633 43.5 -27.828 1 19.31 376 SER B N 1
ATOM 6259 C CA . SER B 1 376 ? 15.906 43.75 -27.156 1 19.31 376 SER B CA 1
ATOM 6260 C C . SER B 1 376 ? 16.203 42.688 -26.109 1 19.31 376 SER B C 1
ATOM 6262 O O . SER B 1 376 ? 15.32 42.312 -25.344 1 19.31 376 SER B O 1
ATOM 6264 N N . ALA B 1 377 ? 17.312 41.906 -26.266 1 21.3 377 ALA B N 1
ATOM 6265 C CA . ALA B 1 377 ? 17.969 40.781 -25.656 1 21.3 377 ALA B CA 1
ATOM 6266 C C . ALA B 1 377 ? 18.375 41.062 -24.219 1 21.3 377 ALA B C 1
ATOM 6268 O O . ALA B 1 377 ? 19.141 40.312 -23.594 1 21.3 377 ALA B O 1
ATOM 6269 N N . SER B 1 378 ? 17.609 41.969 -23.422 1 19.05 378 SER B N 1
ATOM 6270 C CA . SER B 1 378 ? 18.375 42.312 -22.219 1 19.05 378 SER B CA 1
ATOM 6271 C C . SER B 1 378 ? 18.672 41.062 -21.391 1 19.05 378 SER B C 1
ATOM 6273 O O . SER B 1 378 ? 17.875 40.125 -21.359 1 19.05 378 SER B O 1
ATOM 6275 N N . HIS B 1 379 ? 19.938 40.812 -21.047 1 21.75 379 HIS B N 1
ATOM 6276 C CA . HIS B 1 379 ? 20.781 39.844 -20.344 1 21.75 379 HIS B CA 1
ATOM 6277 C C . HIS B 1 379 ? 20.344 39.688 -18.891 1 21.75 379 HIS B C 1
ATOM 6279 O O . HIS B 1 379 ? 20.5 40.594 -18.078 1 21.75 379 HIS B O 1
ATOM 6285 N N . GLY B 1 380 ? 19.078 39.312 -18.641 1 18.78 380 GLY B N 1
ATOM 6286 C CA . GLY B 1 380 ? 18.656 39.281 -17.25 1 18.78 380 GLY B CA 1
ATOM 6287 C C . GLY B 1 380 ? 19.531 38.406 -16.391 1 18.78 380 GLY B C 1
ATOM 6288 O O . GLY B 1 380 ? 19.891 37.281 -16.797 1 18.78 380 GLY B O 1
ATOM 6289 N N . GLU B 1 381 ? 20.359 39 -15.531 1 22.72 381 GLU B N 1
ATOM 6290 C CA . GLU B 1 381 ? 21.234 38.438 -14.5 1 22.72 381 GLU B CA 1
ATOM 6291 C C . GLU B 1 381 ? 20.516 37.406 -13.641 1 22.72 381 GLU B C 1
ATOM 6293 O O . GLU B 1 381 ? 19.344 37.594 -13.281 1 22.72 381 GLU B O 1
ATOM 6298 N N . ALA B 1 382 ? 21 36.188 -13.773 1 26.5 382 ALA B N 1
ATOM 6299 C CA . ALA B 1 382 ? 20.562 34.969 -13.07 1 26.5 382 ALA B CA 1
ATOM 6300 C C . ALA B 1 382 ? 20.406 35.25 -11.578 1 26.5 382 ALA B C 1
ATOM 6302 O O . ALA B 1 382 ? 21.297 35.812 -10.945 1 26.5 382 ALA B O 1
ATOM 6303 N N . PRO B 1 383 ? 19.125 35.344 -11.016 1 20.84 383 PRO B N 1
ATOM 6304 C CA . PRO B 1 383 ? 18.922 35.594 -9.586 1 20.84 383 PRO B CA 1
ATOM 6305 C C . PRO B 1 383 ? 19.766 34.688 -8.695 1 20.84 383 PRO B C 1
ATOM 6307 O O . PRO B 1 383 ? 20.062 33.562 -9.078 1 20.84 383 PRO B O 1
ATOM 6310 N N . GLN B 1 384 ? 20.734 35.25 -7.867 1 24.09 384 GLN B N 1
ATOM 6311 C CA . GLN B 1 384 ? 21.625 34.656 -6.887 1 24.09 384 GLN B CA 1
ATOM 6312 C C . GLN B 1 384 ? 20.859 33.75 -5.934 1 24.09 384 GLN B C 1
ATOM 6314 O O . GLN B 1 384 ? 19.719 34.062 -5.566 1 24.09 384 GLN B O 1
ATOM 6319 N N . PRO B 1 385 ? 21.234 32.469 -5.906 1 25.7 385 PRO B N 1
ATOM 6320 C CA . PRO B 1 385 ? 20.609 31.484 -5.031 1 25.7 385 PRO B CA 1
ATOM 6321 C C . PRO B 1 385 ? 20.531 31.953 -3.576 1 25.7 385 PRO B C 1
ATOM 6323 O O . PRO B 1 385 ? 21.469 32.562 -3.074 1 25.7 385 PRO B O 1
ATOM 6326 N N . PHE B 1 386 ? 19.531 32.5 -3.127 1 23.67 386 PHE B N 1
ATOM 6327 C CA . PHE B 1 386 ? 19.281 32.938 -1.755 1 23.67 386 PHE B CA 1
ATOM 6328 C C . PHE B 1 386 ? 19.703 31.859 -0.766 1 23.67 386 PHE B C 1
ATOM 6330 O O . PHE B 1 386 ? 19.234 30.719 -0.841 1 23.67 386 PHE B O 1
ATOM 6337 N N . SER B 1 387 ? 20.984 31.812 -0.315 1 25.44 387 SER B N 1
ATOM 6338 C CA . SER B 1 387 ? 21.5 31.016 0.788 1 25.44 387 SER B CA 1
ATOM 6339 C C . SER B 1 387 ? 20.766 31.312 2.086 1 25.44 387 SER B C 1
ATOM 6341 O O . SER B 1 387 ? 20.609 32.469 2.475 1 25.44 387 SER B O 1
ATOM 6343 N N . LEU B 1 388 ? 19.844 30.578 2.424 1 28.23 388 LEU B N 1
ATOM 6344 C CA . LEU B 1 388 ? 19.219 30.625 3.738 1 28.23 388 LEU B CA 1
ATOM 6345 C C . LEU B 1 388 ? 20.266 30.672 4.844 1 28.23 388 LEU B C 1
ATOM 6347 O O . LEU B 1 388 ? 20.969 29.688 5.09 1 28.23 388 LEU B O 1
ATOM 6351 N N . GLN B 1 389 ? 21.016 31.781 5.035 1 25.88 389 GLN B N 1
ATOM 6352 C CA . GLN B 1 389 ? 21.875 31.953 6.195 1 25.88 389 GLN B CA 1
ATOM 6353 C C . GLN B 1 389 ? 21.094 31.844 7.496 1 25.88 389 GLN B C 1
ATOM 6355 O O . GLN B 1 389 ? 20.375 32.781 7.879 1 25.88 389 GLN B O 1
ATOM 6360 N N . LEU B 1 390 ? 20.625 30.719 7.785 1 26.2 390 LEU B N 1
ATOM 6361 C CA . LEU B 1 390 ? 20.078 30.547 9.125 1 26.2 390 LEU B CA 1
ATOM 6362 C C . LEU B 1 390 ? 21.141 30.859 10.188 1 26.2 390 LEU B C 1
ATOM 6364 O O . LEU B 1 390 ? 22.188 30.219 10.227 1 26.2 390 LEU B O 1
ATOM 6368 N N . GLN B 1 391 ? 21.422 32.156 10.539 1 25.16 391 GLN B N 1
ATOM 6369 C CA . GLN B 1 391 ? 22.25 32.5 11.688 1 25.16 391 GLN B CA 1
ATOM 6370 C C . GLN B 1 391 ? 21.859 31.688 12.922 1 25.16 391 GLN B C 1
ATOM 6372 O O . GLN B 1 391 ? 20.703 31.656 13.305 1 25.16 391 GLN B O 1
ATOM 6377 N N . GLY B 1 392 ? 22.609 30.719 13.305 1 24.77 392 GLY B N 1
ATOM 6378 C CA . GLY B 1 392 ? 22.594 29.875 14.492 1 24.77 392 GLY B CA 1
ATOM 6379 C C . GLY B 1 392 ? 22.641 30.656 15.789 1 24.77 392 GLY B C 1
ATOM 6380 O O . GLY B 1 392 ? 23.703 31.141 16.188 1 24.77 392 GLY B O 1
ATOM 6381 N N . THR B 1 393 ? 21.812 31.609 16.109 1 21.94 393 THR B N 1
ATOM 6382 C CA . THR B 1 393 ? 21.922 32.125 17.469 1 21.94 393 THR B CA 1
ATOM 6383 C C . THR B 1 393 ? 21.766 31.016 18.5 1 21.94 393 THR B C 1
ATOM 6385 O O . THR B 1 393 ? 20.859 30.188 18.391 1 21.94 393 THR B O 1
ATOM 6388 N N . LYS B 1 394 ? 22.812 30.766 19.344 1 25.23 394 LYS B N 1
ATOM 6389 C CA . LYS B 1 394 ? 23 29.891 20.5 1 25.23 394 LYS B CA 1
ATOM 6390 C C . LYS B 1 394 ? 21.953 30.188 21.578 1 25.23 394 LYS B C 1
ATOM 6392 O O . LYS B 1 394 ? 22.062 31.172 22.312 1 25.23 394 LYS B O 1
ATOM 6397 N N . TYR B 1 395 ? 20.672 30.188 21.312 1 20.58 395 TYR B N 1
ATOM 6398 C CA . TYR B 1 395 ? 19.719 30.375 22.406 1 20.58 395 TYR B CA 1
ATOM 6399 C C . TYR B 1 395 ? 19.891 29.312 23.484 1 20.58 395 TYR B C 1
ATOM 6401 O O . TYR B 1 395 ? 19.5 28.156 23.281 1 20.58 395 TYR B O 1
ATOM 6409 N N . ALA B 1 396 ? 21.031 29.188 24.219 1 23.86 396 ALA B N 1
ATOM 6410 C CA . ALA B 1 396 ? 21.172 28.375 25.438 1 23.86 396 ALA B CA 1
ATOM 6411 C C . ALA B 1 396 ? 20.125 28.766 26.469 1 23.86 396 ALA B C 1
ATOM 6413 O O . ALA B 1 396 ? 20.141 29.891 26.969 1 23.86 396 ALA B O 1
ATOM 6414 N N . VAL B 1 397 ? 18.953 28.344 26.359 1 22.61 397 VAL B N 1
ATOM 6415 C CA . VAL B 1 397 ? 18 28.484 27.453 1 22.61 397 VAL B CA 1
ATOM 6416 C C . VAL B 1 397 ? 18.641 28.062 28.766 1 22.61 397 VAL B C 1
ATOM 6418 O O . VAL B 1 397 ? 19.109 26.922 28.906 1 22.61 397 VAL B O 1
ATOM 6421 N N . GLN B 1 398 ? 19.234 29 29.516 1 21.16 398 GLN B N 1
ATOM 6422 C CA . GLN B 1 398 ? 19.656 28.906 30.922 1 21.16 398 GLN B CA 1
ATOM 6423 C C . GLN B 1 398 ? 18.594 28.234 31.781 1 21.16 398 GLN B C 1
ATOM 6425 O O . GLN B 1 398 ? 17.516 28.781 31.984 1 21.16 398 GLN B O 1
ATOM 6430 N N . MET B 1 399 ? 18.5 26.938 31.75 1 20.88 399 MET B N 1
ATOM 6431 C CA . MET B 1 399 ? 17.75 26.109 32.688 1 20.88 399 MET B CA 1
ATOM 6432 C C . MET B 1 399 ? 18 26.578 34.125 1 20.88 399 MET B C 1
ATOM 6434 O O . MET B 1 399 ? 19.141 26.75 34.531 1 20.88 399 MET B O 1
ATOM 6438 N N . GLY B 1 400 ? 17.109 27.375 34.719 1 20.12 400 GLY B N 1
ATOM 6439 C CA . GLY B 1 400 ? 17.062 27.906 36.062 1 20.12 400 GLY B CA 1
ATOM 6440 C C . GLY B 1 400 ? 17.422 26.875 37.125 1 20.12 400 GLY B C 1
ATOM 6441 O O . GLY B 1 400 ? 17.078 25.703 37 1 20.12 400 GLY B O 1
ATOM 6442 N N . SER B 1 401 ? 18.547 27.047 37.75 1 21.36 401 SER B N 1
ATOM 6443 C CA . SER B 1 401 ? 19.109 26.406 38.938 1 21.36 401 SER B CA 1
ATOM 6444 C C . SER B 1 401 ? 18.062 26.25 40.031 1 21.36 401 SER B C 1
ATOM 6446 O O . SER B 1 401 ? 17.297 27.172 40.312 1 21.36 401 SER B O 1
ATOM 6448 N N . ALA B 1 402 ? 17.562 24.984 40.25 1 24.88 402 ALA B N 1
ATOM 6449 C CA . ALA B 1 402 ? 16.859 24.594 41.469 1 24.88 402 ALA B CA 1
ATOM 6450 C C . ALA B 1 402 ? 17.547 25.188 42.688 1 24.88 402 ALA B C 1
ATOM 6452 O O . ALA B 1 402 ? 18.719 24.922 42.938 1 24.88 402 ALA B O 1
ATOM 6453 N N . VAL B 1 403 ? 17.203 26.422 43.125 1 21.72 403 VAL B N 1
ATOM 6454 C CA . VAL B 1 403 ? 17.562 26.984 44.406 1 21.72 403 VAL B CA 1
ATOM 6455 C C . VAL B 1 403 ? 17.344 25.953 45.531 1 21.72 403 VAL B C 1
ATOM 6457 O O . VAL B 1 403 ? 16.234 25.406 45.656 1 21.72 403 VAL B O 1
ATOM 6460 N N . ASP B 1 404 ? 18.344 25.172 45.938 1 24.95 404 ASP B N 1
ATOM 6461 C CA . ASP B 1 404 ? 18.453 24.312 47.094 1 24.95 404 ASP B CA 1
ATOM 6462 C C . ASP B 1 404 ? 17.906 25.016 48.344 1 24.95 404 ASP B C 1
ATOM 6464 O O . ASP B 1 404 ? 18.5 25.984 48.812 1 24.95 404 ASP B O 1
ATOM 6468 N N . GLU B 1 405 ? 16.594 25.188 48.406 1 23.98 405 GLU B N 1
ATOM 6469 C CA . GLU B 1 405 ? 16.078 25.703 49.656 1 23.98 405 GLU B CA 1
ATOM 6470 C C . GLU B 1 405 ? 16.656 24.938 50.844 1 23.98 405 GLU B C 1
ATOM 6472 O O . GLU B 1 405 ? 16.594 23.719 50.875 1 23.98 405 GLU B O 1
ATOM 6477 N N . GLN B 1 406 ? 17.609 25.484 51.5 1 23.39 406 GLN B N 1
ATOM 6478 C CA . GLN B 1 406 ? 18.234 25.203 52.781 1 23.39 406 GLN B CA 1
ATOM 6479 C C . GLN B 1 406 ? 17.203 24.844 53.844 1 23.39 406 GLN B C 1
ATOM 6481 O O . GLN B 1 406 ? 16.266 25.609 54.094 1 23.39 406 GLN B O 1
ATOM 6486 N N . VAL B 1 407 ? 16.828 23.453 53.875 1 26.72 407 VAL B N 1
ATOM 6487 C CA . VAL B 1 407 ? 16.078 22.969 55.031 1 26.72 407 VAL B CA 1
ATOM 6488 C C . VAL B 1 407 ? 16.656 23.562 56.312 1 26.72 407 VAL B C 1
ATOM 6490 O O . VAL B 1 407 ? 17.844 23.453 56.594 1 26.72 407 VAL B O 1
ATOM 6493 N N . PRO B 1 408 ? 16 24.625 56.75 1 26.22 408 PRO B N 1
ATOM 6494 C CA . PRO B 1 408 ? 16.453 25.172 58.062 1 26.22 408 PRO B CA 1
ATOM 6495 C C . PRO B 1 408 ? 16.672 24.094 59.094 1 26.22 408 PRO B C 1
ATOM 6497 O O . PRO B 1 408 ? 15.977 23.078 59.125 1 26.22 408 PRO B O 1
ATOM 6500 N N . ASP B 1 409 ? 17.969 23.906 59.5 1 25 409 ASP B N 1
ATOM 6501 C CA . ASP B 1 409 ? 18.453 23.109 60.625 1 25 409 ASP B CA 1
ATOM 6502 C C . ASP B 1 409 ? 17.578 23.297 61.844 1 25 409 ASP B C 1
ATOM 6504 O O . ASP B 1 409 ? 17.406 24.422 62.344 1 25 409 ASP B O 1
ATOM 6508 N N . GLU B 1 410 ? 16.328 22.703 61.844 1 24.42 410 GLU B N 1
ATOM 6509 C CA . GLU B 1 410 ? 15.688 22.734 63.156 1 24.42 410 GLU B CA 1
ATOM 6510 C C . GLU B 1 410 ? 16.672 22.422 64.25 1 24.42 410 GLU B C 1
ATOM 6512 O O . GLU B 1 410 ? 17.344 21.375 64.25 1 24.42 410 GLU B O 1
ATOM 6517 N N . ASP B 1 411 ? 17.203 23.391 64.938 1 22.61 411 ASP B N 1
ATOM 6518 C CA . ASP B 1 411 ? 17.562 23.266 66.375 1 22.61 411 ASP B CA 1
ATOM 6519 C C . ASP B 1 411 ? 16.422 22.656 67.188 1 22.61 411 ASP B C 1
ATOM 6521 O O . ASP B 1 411 ? 15.266 23.047 67 1 22.61 411 ASP B O 1
#

pLDDT: mean 73.27, std 27.82, range [18.78, 98.38]

Sequence (822 aa):
SEEDSSDSDAYPFLSRYIHAGQPSQSSLWLRDLELLHHWTTEAFDGLSQRPDLRNMWRVEAPKHANAHDYFMHEILAFAALHKAYQQPSDQRQPYYACGIHHQDLAIRGVRERLHNVTNEEAPAIVATSTLLTLSVFASTGFEAQSAPTTAAVDGIDSIMNAFHLMQGMGHVLALAQTAVRESFVGPMLRDPTEPTASQPMLQELKDHLPALTAFIGNKTDLPEAERKLYLTTMAYFEPALQISLPPRVDNRELRFLFFWPLHLDPEFMESLRQRRSGAIAILMHFAVVLLAAEPRYWFMEDWGHRVMKACQKVMDQSWIPAVQWPLSFLDQVPTWDLFANLTRQGQSSGPLTDTSSTLRQPTVIPQQEPTPMGSSASHGEAPQPFSLQLQGTKYAVQMGSAVDEQVPDEDSEEDSSDSDAYPFLSRYIHAGQPSQSSLWLRDLELLHHWTTEAFDGLSQRPDLRNMWRVEAPKHANAHDYFMHEILAFAALHKAYQQPSDQRQPYYACGIHHQDLAIRGVRERLHNVTNEEAPAIVATSTLLTLSVFASTGFEAQSAPTTAAVDGIDSIMNAFHLMQGMGHVLALAQTAVRESFVGPMLRDPTEPTASQPMLQELKDHLPALTAFIGNKTDLPEAERKLYLTTMAYFEPALQISLPPRVDNRELRFLFFWPLHLDPEFMESLRQRRSGAIAILMHFAVVLLAAEPRYWFMEDWGHRVMKACQKVMDQSWIPAVQWPLSFLDQVPTWDLFANLTRQGQSSGPLTDTSSTLRQPTVIPQQEPTPMGSSASHGEAPQPFSLQLQGTKYAVQMGSAVDEQVPDED

InterPro domains:
  IPR021858 Fungal transcription factor [PF11951] (34-133)
  IPR053157 Sterol Uptake Control Transcription Regulator [PTHR47784] (15-331)

Organism: Alternaria alternata (NCBI:txid5599)

Foldseek 3Di:
DPPPPPPPPQQCLLVVLAQPDDDDDVVVVVLLVVLLVLLLPPLLVLVFPAPLSSCLRNPVQVVVCVVPVLLSLLSSLSSLLVVLLVDDPVPSVVSLSSNSNSSSSSSSRLSVQLVPPDLVCLQSSLNSLVSSLLSLLSSVVVCQVPDDPVVHDQLLVSVLSSLVSLLVSVVSCVVRVPSNCPDSNVVVVDFAPDFADADVLLVVLVVLLVLLLVCLVPPDVDDPVVSVLLNVLSVLLVVLSVVQGGRRDIPSLVSSLSRSSNPHDPVLSVCSVVLPQSSLLSVLSNLSSLVVCQVSHVSSPCSSQSSNVSSVVSHDPVCCVSRVPSVVVNPDDVCVVVVVVVVVVVVPVPPPDCPPPCPDDPDPPPPDDPDDDDDPPPPPDDPDDPPPPPPPDPPPPPPDPPPPPPPPPDD/DPPPPPPPLQQCLLVVLADPDDDDDVVVVVLLVVLLVLLLPPLLCLVFPAPLSSCLRNPVQVVVCVVPVLLSLLSSLSSLLVVLLVDDPVPNVVSLSSNSNSSSSSSSRLSVQLVPPDLVCLQSSLNSLVSSLLSLLQSVVVCQVPDDPVVHDQLLVSLLSSLVSLLVSVVSCVVRVPSNCPDSNVVVVDFAPDFADADVLLVVLVVLLVLLLVCLVPPDVDDPVVSVLLNVLSVLLVVLSVVQGGGRDIPSLVSSLSRSSNPHDPVLSVCSVVLPQSSLLSVLSNLSSLVSCQVSHVSSPCSSQSSNVSSVVSHDPVCCVSRVPSVVVNPDDPCVVVVVVVVVVVVPVPPPDCPPPPPDDPDPPVPDDPDPPDDPPPPPDDPDDPPPPPPPDPPPPPPDPPPPPPPPPPD

Secondary structure (DSSP, 8-state):
---------S-HHHHTT-------HHHHHHHHHHHHHHHHHTGGGGT---HHHHHIIIIIHHHHHTT-HHHHHHHHHHHHHHHHHHS-GGG-HHHHHHHHHHHHHHHHHHHHHHTT--TTTHHHHHHHHHHHHHHHHHHHHHHHHHS-GGG---HHHHHHHHHHHHHHHHHHHHHTHHHHHTSTTGGGGSPPSSPPPP-HHHHHHHHHHHHHHHHHHH-TTS-HHHHHHHHHHHHTHHHHHHHH-STT-SSHHHHHHHHGGGG--HHHHHHHHTT-HHHHHHHHHHHHHHHHHTTT-GGGTTHHHHHHHHHHHH--GGGGGGGHHHHHHHHS-STHHHHHHHHHHHH----------------------------------------------------------------/---------S-HHHHTT-------HHHHHHHHHHHHHHHHHTGGGGT---HHHHHIIIIIHHHHHTT-HHHHHHHHHHHHHHHHHHS-GGGSHHHHHHHHHHHHHHHHHHHHHHTT--TTTHHHHHHHHHHHHHHHHHHHHHHHHHS-GGG---HHHHHHHHHHHHHHHHHHHHHTHHHHHTSTTGGGGSPPSSPPPP-HHHHHHHHHHHHHHHHHHH-TTS-HHHHHHHHHHHHTHHHHHHHH-STT-SSHHHHHHHHGGGG--HHHHHHHHTT-HHHHHHHHHHHHHHHHHTTT-GGGTTHHHHHHHHHHHH--GGGGGGGHHHHHTTSS-S-HHHHHHHHHHHH----------------------------------------------------------------